Protein AF-A0AA88IP36-F1 (afdb_monomer)

pLDDT: mean 74.99, std 13.8, range [27.81, 93.19]

Sequence (777 aa):
MTYYICEQKLRLQFVNIKTQSTLNLIASSTYLRSSYGESKTVLSCGVSANGKYMSFHIKDQQNGTEELVVFSTEKKTSKILNISQENLPDIYDSRTVGRIFWDSSEERVLGLEVKYHTGEEENSFLLLVIVPVLADIYIQDAIRMDPLRSLCGLCLPSYAVLIDTNQSLDVIAVTLPDFGELEEEQTSVSVFIDFSVNLHECNFDKAFKTLRGIRSHSVWRKLARFSILSRRVEAAYMCASYLGMVHAIWSADLETTTEAKLIVLALHLDMIEEAIEMSKNYNNKFWLLKLYELTNQWDKAIEFCKATNAIEKNIIYNKYAKFLEANGEVKAALQHYEAAGCAELEIARLFKRFPDETRNYCAISTDRSIQRWYAKHAESQGDYALAMEFYKKCEDIVSLCRSLCYRNEVVLACDFARKSKNKAACYFMGRHFEVNEADYEKACQYYCEAGAFSTAVRLCKENQLDKVIYLVALQANPQDQLVAAAYLESRPSSSTVNAAKLYAKAGYILKALELANLAEDTSDVIESILENIPRNLDKEIALEIANEMVQREQWQSAVQLYAIGGEVETAVSLAKIHHLRLCSSTLELFNIKEDISNNGNTVILEKIAELCMDSGLYSEAAQKYNQSGNKTLAIKALEKLGDVEKVIIYASAARDVEVYVSAANYLQSENWKLNKRYEKTIISFYAKAKAYDHLALFHISTAQAYAEDEEDFLKALSYSKDAAKAIRKFSNLSSCKETIDKKIKTIQSFCQKKRSSEEISELLEVLSQIEATISRL

Nearest PDB structures (foldseek):
  8bbg-assembly1_B  TM=5.210E-01  e=5.764E-34  Homo sapiens
  8bbf-assembly1_B  TM=6.858E-01  e=4.548E-24  Homo sapiens
  8hmf-assembly1_D  TM=4.527E-01  e=6.885E-29  Tetrahymena thermophila
  8fgw-assembly1_E  TM=6.791E-01  e=3.076E-21  Homo sapiens
  8ruy-assembly1_B  TM=4.170E-01  e=8.760E-26  Chlamydomonas reinhardtii

Foldseek 3Di:
DVVVVVVVVVVVVVVVVVVQVVVVVVVPDPDCCVPPHDQKDWDDKDAFQVRQKIWTWIAGNPPRWIKIWIAGPVVRDIAIDGPPDDDDPPDADDKDWDDWEHENQDRFWIWIWIWGDDPPAIWIWIWIWGHDPPDHIDTQDIHTDDSQWDWDYHYPQWTWIFGDDVVDTDIDTDGDPQCPLVVVQVDDPVLVSQLSVCLVVVNVVSNVVSCVRDLRLSSLLVQLLSCLVVLPLVSNLVSCVSNVVVVLNVVLVVDDDSLSNSLSSCVVSVVLVVSLVSCVVVVPLVSNLVSCLVVVVLVVSLVVCVVVVDPCNLVSLQSVLVVCVVVVNNLSSLVSCVVSVNNLVVLVVVCVVPVPSSVVVLVVDLDLSSLQSVLVVCVVVVNPVSSLVSCVSSVVLQVNLVSCVVVVVNVVNVVSCVVSLALNSLQSNLVCCVPPVVPLLSSLVSCVSSVVLLVSLVSCLVVVVLVVNLVSLVSHALVSLQVSLVSLVVDPPRALLSSLLSCLQSVNNVVSVVSLVVHPDNVVSVVSNLVSHDLDDDLVVLQVVLVVCVVVVVLQSSLLSCLQSVVLVVSLVSCVVVVDQDDPVSVVSNDDDLPVPDPVQLVSLQSVLVSCVSNLVLQVSLVSCVSSVNNLVSLVSVLSVVDLVVLLVSLVVVLDLNSLVSSLVSLVVDPCVVPVVSVVSSLVSCVSSLVLLVNLLSLLVVLLCCVPPVVCLVVSLVSLVVSLVSVVSVDDDPPLNVLSVVLSVVSVVVVVDDDDPVVSVVNNVSSVVNSVVSVVD

Organism: Artemia franciscana (NCBI:txid6661)

Mean predicted aligned error: 19.59 Å

Structure (mmCIF, N/CA/C/O backbone):
data_AF-A0AA88IP36-F1
#
_entry.id   AF-A0AA88IP36-F1
#
loop_
_atom_site.group_PDB
_atom_site.id
_atom_site.type_symbol
_atom_site.label_atom_id
_atom_site.label_alt_id
_atom_site.label_comp_id
_atom_site.label_asym_id
_atom_site.label_entity_id
_atom_site.label_seq_id
_atom_site.pdbx_PDB_ins_code
_atom_site.Cartn_x
_atom_site.Cartn_y
_atom_site.Cartn_z
_atom_site.occupancy
_atom_site.B_iso_or_equiv
_atom_site.auth_seq_id
_atom_site.auth_comp_id
_atom_site.auth_asym_id
_atom_site.auth_atom_id
_atom_site.pdbx_PDB_model_num
ATOM 1 N N . MET A 1 1 ? -34.767 -19.811 81.267 1.00 29.16 1 MET A N 1
ATOM 2 C CA . MET A 1 1 ? -33.475 -19.981 81.977 1.00 29.16 1 MET A CA 1
ATOM 3 C C . MET A 1 1 ? -32.369 -19.093 81.405 1.00 29.16 1 MET A C 1
ATOM 5 O O . MET A 1 1 ? -31.669 -18.471 82.186 1.00 29.16 1 MET A O 1
ATOM 9 N N . THR A 1 2 ? -32.254 -18.945 80.083 1.00 28.95 2 THR A N 1
ATOM 10 C CA . THR A 1 2 ? -31.346 -18.000 79.393 1.00 28.95 2 THR A CA 1
ATOM 11 C C . THR A 1 2 ? -31.535 -16.532 79.803 1.00 28.95 2 THR A C 1
ATOM 13 O O . THR A 1 2 ? -30.552 -15.858 80.082 1.00 28.95 2 THR A O 1
ATOM 16 N N . TYR A 1 3 ? -32.777 -16.069 79.984 1.00 27.81 3 TYR A N 1
ATOM 17 C CA . TYR A 1 3 ? -33.071 -14.710 80.475 1.00 27.81 3 TYR A CA 1
ATOM 18 C C . TYR A 1 3 ? -32.534 -14.448 81.900 1.00 27.81 3 TYR A C 1
ATOM 20 O O . TYR A 1 3 ? -31.995 -13.386 82.189 1.00 27.81 3 TYR A O 1
ATOM 28 N N . TYR A 1 4 ? -32.584 -15.463 82.771 1.00 29.03 4 TYR A N 1
ATOM 29 C CA . TYR A 1 4 ? -32.087 -15.389 84.153 1.00 29.03 4 TYR A CA 1
ATOM 30 C C . TYR A 1 4 ? -30.549 -15.435 84.224 1.00 29.03 4 TYR A C 1
ATOM 32 O O . TYR A 1 4 ? -29.937 -14.837 85.106 1.00 29.03 4 TYR A O 1
ATOM 40 N N . ILE A 1 5 ? -29.906 -16.110 83.263 1.00 33.78 5 ILE A N 1
ATOM 41 C CA . ILE A 1 5 ? -28.443 -16.137 83.115 1.00 33.78 5 ILE A CA 1
ATOM 42 C C . ILE A 1 5 ? -27.931 -14.787 82.583 1.00 33.78 5 ILE A C 1
ATOM 44 O O . ILE A 1 5 ? -26.909 -14.299 83.063 1.00 33.78 5 ILE A O 1
ATOM 48 N N . CYS A 1 6 ? -28.658 -14.145 81.660 1.00 30.83 6 CYS A N 1
ATOM 49 C CA . CYS A 1 6 ? -28.370 -12.778 81.212 1.00 30.83 6 CYS A CA 1
ATOM 50 C C . CYS A 1 6 ? -28.527 -11.757 82.349 1.00 30.83 6 CYS A C 1
ATOM 52 O O . CYS A 1 6 ? -27.658 -10.908 82.521 1.00 30.83 6 CYS A O 1
ATOM 54 N N . GLU A 1 7 ? -29.564 -11.882 83.182 1.00 28.84 7 GLU A N 1
ATOM 55 C CA . GLU A 1 7 ? -29.775 -11.012 84.349 1.00 28.84 7 GLU A CA 1
ATOM 56 C C . GLU A 1 7 ? -28.675 -11.183 85.421 1.00 28.84 7 GLU A C 1
ATOM 58 O O . GLU A 1 7 ? -28.185 -10.205 85.987 1.00 28.84 7 GLU A O 1
ATOM 63 N N . GLN A 1 8 ? -28.207 -12.415 85.660 1.00 29.50 8 GLN A N 1
ATOM 64 C CA . GLN A 1 8 ? -27.069 -12.694 86.552 1.00 29.50 8 GLN A CA 1
ATOM 65 C C . GLN A 1 8 ? -25.733 -12.175 85.984 1.00 29.50 8 GLN A C 1
ATOM 67 O O . GLN A 1 8 ? -24.914 -11.640 86.734 1.00 29.50 8 GLN A O 1
ATOM 72 N N . LYS A 1 9 ? -25.524 -12.246 84.660 1.00 32.97 9 LYS A N 1
ATOM 73 C CA . LYS A 1 9 ? -24.359 -11.642 83.982 1.00 32.97 9 LYS A CA 1
ATOM 74 C C . LYS A 1 9 ? -24.396 -10.103 84.003 1.00 32.97 9 LYS A C 1
ATOM 76 O O . LYS A 1 9 ? -23.358 -9.479 84.204 1.00 32.97 9 LYS A O 1
ATOM 81 N N . LEU A 1 10 ? -25.578 -9.492 83.899 1.00 31.47 10 LEU A N 1
ATOM 82 C CA . LEU A 1 10 ? -25.785 -8.046 84.078 1.00 31.47 10 LEU A CA 1
ATOM 83 C C . LEU A 1 10 ? -25.546 -7.602 85.533 1.00 31.47 10 LEU A C 1
ATOM 85 O O . LEU A 1 10 ? -24.954 -6.550 85.774 1.00 31.47 10 LEU A O 1
ATOM 89 N N . ARG A 1 11 ? -25.909 -8.423 86.530 1.00 28.34 11 ARG A N 1
ATOM 90 C CA . ARG A 1 11 ? -25.538 -8.170 87.938 1.00 28.34 11 ARG A CA 1
ATOM 91 C C . ARG A 1 11 ? -24.026 -8.236 88.174 1.00 28.34 11 ARG A C 1
ATOM 93 O O . ARG A 1 11 ? -23.514 -7.437 88.954 1.00 28.34 11 ARG A O 1
ATOM 100 N N . LEU A 1 12 ? -23.302 -9.116 87.476 1.00 32.00 12 LEU A N 1
ATOM 101 C CA . LEU A 1 12 ? -21.830 -9.139 87.483 1.00 32.00 12 LEU A CA 1
ATOM 102 C C . LEU A 1 12 ? -21.227 -7.875 86.842 1.00 32.00 12 LEU A C 1
ATOM 104 O O . LEU A 1 12 ? -20.242 -7.349 87.359 1.00 32.00 12 LEU A O 1
ATOM 108 N N . GLN A 1 13 ? -21.852 -7.314 85.799 1.00 37.78 13 GLN A N 1
ATOM 109 C CA . GLN A 1 13 ? -21.451 -6.010 85.251 1.00 37.78 13 GLN A CA 1
ATOM 110 C C . GLN A 1 13 ? -21.635 -4.862 86.259 1.00 37.78 13 GLN A C 1
ATOM 112 O O . GLN A 1 13 ? -20.761 -4.005 86.355 1.00 37.78 13 GLN A O 1
ATOM 117 N N . PHE A 1 14 ? -22.685 -4.876 87.091 1.00 30.19 14 PHE A N 1
ATOM 118 C CA . PHE A 1 14 ? -22.844 -3.888 88.171 1.00 30.19 14 PHE A CA 1
ATOM 119 C C . PHE A 1 14 ? -21.778 -4.003 89.274 1.00 30.19 14 PHE A C 1
ATOM 121 O O . PHE A 1 14 ? -21.406 -2.995 89.878 1.00 30.19 14 PHE A O 1
ATOM 128 N N . VAL A 1 15 ? -21.237 -5.203 89.519 1.00 32.34 15 VAL A N 1
ATOM 129 C CA . VAL A 1 15 ? -20.084 -5.394 90.418 1.00 32.34 15 VAL A CA 1
ATOM 130 C C . VAL A 1 15 ? -18.796 -4.837 89.786 1.00 32.34 15 VAL A C 1
ATOM 132 O O . VAL A 1 15 ? -17.995 -4.226 90.495 1.00 32.34 15 VAL A O 1
ATOM 135 N N . ASN A 1 16 ? -18.647 -4.920 88.457 1.00 37.44 16 ASN A N 1
ATOM 136 C CA . ASN A 1 16 ? -17.513 -4.343 87.719 1.00 37.44 16 ASN A CA 1
ATOM 137 C C . ASN A 1 16 ? -17.473 -2.801 87.713 1.00 37.44 16 ASN A C 1
ATOM 139 O O . ASN A 1 16 ? -16.398 -2.212 87.580 1.00 37.44 16 ASN A O 1
ATOM 143 N N . ILE A 1 17 ? -18.603 -2.121 87.934 1.00 36.09 17 ILE A N 1
ATOM 144 C CA . ILE A 1 17 ? -18.644 -0.650 88.048 1.00 36.09 17 ILE A CA 1
ATOM 145 C C . ILE A 1 17 ? -17.874 -0.174 89.297 1.00 36.09 17 ILE A C 1
ATOM 147 O O . ILE A 1 17 ? -17.214 0.867 89.267 1.00 36.09 17 ILE A O 1
ATOM 151 N N . LYS A 1 18 ? -17.869 -0.962 90.387 1.00 32.72 18 LYS A N 1
ATOM 152 C CA . LYS A 1 18 ? -17.045 -0.673 91.578 1.00 32.72 18 LYS A CA 1
ATOM 153 C C . LYS A 1 18 ? -15.550 -0.908 91.345 1.00 32.72 18 LYS A C 1
ATOM 155 O O . LYS A 1 18 ? -14.747 -0.251 91.998 1.00 32.72 18 LYS A O 1
ATOM 160 N N . THR A 1 19 ? -15.167 -1.791 90.420 1.00 39.81 19 THR A N 1
ATOM 161 C CA . THR A 1 19 ? -13.757 -1.997 90.050 1.00 39.81 19 THR A CA 1
ATOM 162 C C . THR A 1 19 ? -13.259 -0.973 89.025 1.00 39.81 19 THR A C 1
ATOM 164 O O . THR A 1 19 ? -12.088 -0.599 89.068 1.00 39.81 19 THR A O 1
ATOM 167 N N . GLN A 1 20 ? -14.133 -0.450 88.156 1.00 37.12 20 GLN A N 1
ATOM 168 C CA . GLN A 1 20 ? -13.812 0.602 87.178 1.00 37.12 20 GLN A CA 1
ATOM 169 C C . GLN A 1 20 ? -13.395 1.925 87.840 1.00 37.12 20 GLN A C 1
ATOM 171 O O . GLN A 1 20 ? -12.418 2.543 87.421 1.00 37.12 20 GLN A O 1
ATOM 176 N N . SER A 1 21 ? -14.066 2.335 88.922 1.00 37.84 21 SER A N 1
ATOM 177 C CA . SER A 1 21 ? -13.683 3.537 89.678 1.00 37.84 21 SER A CA 1
ATOM 178 C C . SER A 1 21 ? -12.334 3.377 90.392 1.00 37.84 21 SER A C 1
ATOM 180 O O . SER A 1 21 ? -11.538 4.315 90.419 1.00 37.84 21 SER A O 1
ATOM 182 N N . THR A 1 22 ? -12.021 2.176 90.892 1.00 35.34 22 THR A N 1
ATOM 183 C CA . THR A 1 22 ? -10.706 1.868 91.477 1.00 35.34 22 THR A CA 1
ATOM 184 C C . THR A 1 22 ? -9.598 1.729 90.426 1.00 35.34 22 THR A C 1
ATOM 186 O O . THR A 1 22 ? -8.471 2.146 90.676 1.00 35.34 22 THR A O 1
ATOM 189 N N . LEU A 1 23 ? -9.903 1.225 89.225 1.00 40.69 23 LEU A N 1
ATOM 190 C CA . LEU A 1 23 ? -8.955 1.120 88.107 1.00 40.69 23 LEU A CA 1
ATOM 191 C C . LEU A 1 23 ? -8.620 2.486 87.496 1.00 40.69 23 LEU A C 1
ATOM 193 O O . LEU A 1 23 ? -7.458 2.723 87.177 1.00 40.69 23 LEU A O 1
ATOM 197 N N . ASN A 1 24 ? -9.576 3.419 87.433 1.00 39.09 24 ASN A N 1
ATOM 198 C CA . ASN A 1 24 ? -9.317 4.810 87.034 1.00 39.09 24 ASN A CA 1
ATOM 199 C C . ASN A 1 24 ? -8.331 5.524 87.984 1.00 39.09 24 ASN A C 1
ATOM 201 O O . ASN A 1 24 ? -7.524 6.350 87.551 1.00 39.09 24 ASN A O 1
ATOM 205 N N . LEU A 1 25 ? -8.336 5.169 89.272 1.00 38.44 25 LEU A N 1
ATOM 206 C CA . LEU A 1 25 ? -7.392 5.676 90.280 1.00 38.44 25 LEU A CA 1
ATOM 207 C C . LEU A 1 25 ? -5.998 5.021 90.198 1.00 38.44 25 LEU A C 1
ATOM 209 O O . LEU A 1 25 ? -4.987 5.653 90.508 1.00 38.44 25 LEU A O 1
ATOM 213 N N . ILE A 1 26 ? -5.917 3.765 89.754 1.00 40.19 26 ILE A N 1
ATOM 214 C CA . ILE A 1 26 ? -4.646 3.033 89.617 1.00 40.19 26 ILE A CA 1
ATOM 215 C C . ILE A 1 26 ? -3.964 3.348 88.273 1.00 40.19 26 ILE A C 1
ATOM 217 O O . ILE A 1 26 ? -2.752 3.555 88.232 1.00 40.19 26 ILE A O 1
ATOM 221 N N . ALA A 1 27 ? -4.724 3.474 87.181 1.00 42.00 27 ALA A N 1
ATOM 222 C CA . ALA A 1 27 ? -4.196 3.826 85.860 1.00 42.00 27 ALA A CA 1
ATOM 223 C C . ALA A 1 27 ? -3.645 5.264 85.807 1.00 42.00 27 ALA A C 1
ATOM 225 O O . ALA A 1 27 ? -2.672 5.533 85.102 1.00 42.00 27 ALA A O 1
ATOM 226 N N . SER A 1 28 ? -4.212 6.179 86.599 1.00 40.97 28 SER A N 1
ATOM 227 C CA . SER A 1 28 ? -3.769 7.575 86.676 1.00 40.97 28 SER A CA 1
ATOM 228 C C . SER A 1 28 ? -2.489 7.793 87.494 1.00 40.97 28 SER A C 1
ATOM 230 O O . SER A 1 28 ? -1.873 8.853 87.357 1.00 40.97 28 SER A O 1
ATOM 232 N N . SER A 1 29 ? -2.054 6.841 88.333 1.00 42.84 29 SER A N 1
ATOM 233 C CA . SER A 1 29 ? -1.142 7.193 89.431 1.00 42.84 29 SER A CA 1
ATOM 234 C C . SER A 1 29 ? 0.348 6.895 89.258 1.00 42.84 29 SER A C 1
ATOM 236 O O . SER A 1 29 ? 1.110 7.578 89.929 1.00 42.84 29 SER A O 1
ATOM 238 N N . THR A 1 30 ? 0.844 6.016 88.372 1.00 42.41 30 THR A N 1
ATOM 239 C CA . THR A 1 30 ? 2.326 5.851 88.269 1.00 42.41 30 THR A CA 1
ATOM 240 C C . THR A 1 30 ? 2.913 5.340 86.945 1.00 42.41 30 THR A C 1
ATOM 242 O O . THR A 1 30 ? 4.000 5.788 86.589 1.00 42.41 30 THR A O 1
ATOM 245 N N . TYR A 1 31 ? 2.256 4.450 86.188 1.00 42.84 31 TYR A N 1
ATOM 246 C CA . TYR A 1 31 ? 2.912 3.774 85.045 1.00 42.84 31 TYR A CA 1
ATOM 247 C C . TYR A 1 31 ? 2.652 4.417 83.665 1.00 42.84 31 TYR A C 1
ATOM 249 O O . TYR A 1 31 ? 3.551 4.466 82.830 1.00 42.84 31 TYR A O 1
ATOM 257 N N . LEU A 1 32 ? 1.454 4.964 83.417 1.00 46.94 32 LEU A N 1
ATOM 258 C CA . LEU A 1 32 ? 1.142 5.671 82.158 1.00 46.94 32 LEU A CA 1
ATOM 259 C C . LEU A 1 32 ? 1.838 7.042 82.075 1.00 46.94 32 LEU A C 1
ATOM 261 O O . LEU A 1 32 ? 2.296 7.444 81.008 1.00 46.94 32 LEU A O 1
ATOM 265 N N . ARG A 1 33 ? 2.004 7.725 83.218 1.00 47.03 33 ARG A N 1
ATOM 266 C CA . ARG A 1 33 ? 2.729 9.006 83.303 1.00 47.03 33 ARG A CA 1
ATOM 267 C C . ARG A 1 33 ? 4.226 8.877 83.016 1.00 47.03 33 ARG A C 1
ATOM 269 O O . ARG A 1 33 ? 4.808 9.809 82.476 1.00 47.03 33 ARG A O 1
ATOM 276 N N . SER A 1 34 ? 4.849 7.744 83.350 1.00 43.19 34 SER A N 1
ATOM 277 C CA . SER A 1 34 ? 6.283 7.530 83.109 1.00 43.19 34 SER A CA 1
ATOM 278 C C . SER A 1 34 ? 6.610 7.103 81.675 1.00 43.19 34 SER A C 1
ATOM 280 O O . SER A 1 34 ? 7.759 7.229 81.264 1.00 43.19 34 SER A O 1
ATOM 282 N N . SER A 1 35 ? 5.622 6.614 80.915 1.00 46.47 35 SER A N 1
ATOM 283 C CA . SER A 1 35 ? 5.817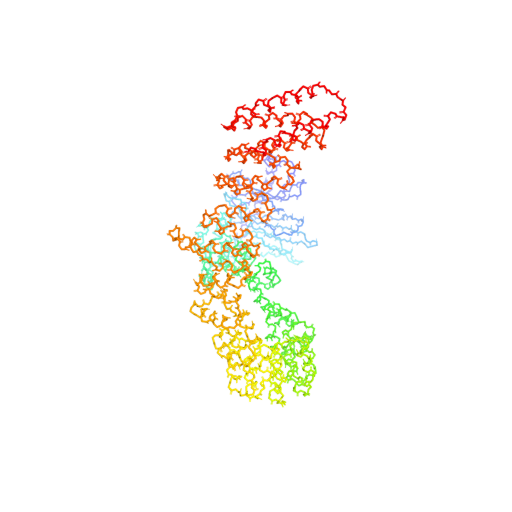 6.060 79.568 1.00 46.47 35 SER A CA 1
ATOM 284 C C . SER A 1 35 ? 5.341 6.968 78.426 1.00 46.47 35 SER A C 1
ATOM 286 O O . SER A 1 35 ? 5.881 6.848 77.330 1.00 46.47 35 SER A O 1
ATOM 288 N N . TYR A 1 36 ? 4.394 7.893 78.654 1.00 50.25 36 TYR A N 1
ATOM 289 C CA . TYR A 1 36 ? 3.739 8.641 77.562 1.00 50.25 36 TYR A CA 1
ATOM 290 C C . TYR A 1 36 ? 3.650 10.176 77.722 1.00 50.25 36 TYR A C 1
ATOM 292 O O . TYR A 1 36 ? 3.063 10.831 76.863 1.00 50.25 36 TYR A O 1
ATOM 300 N N . GLY A 1 37 ? 4.275 10.772 78.746 1.00 51.06 37 GLY A N 1
ATOM 301 C CA . GLY A 1 37 ? 4.372 12.236 78.902 1.00 51.06 37 GLY A CA 1
ATOM 302 C C . GLY A 1 37 ? 3.089 12.936 79.393 1.00 51.06 37 GLY A C 1
ATOM 303 O O . GLY A 1 37 ? 2.014 12.346 79.451 1.00 51.06 37 GLY A O 1
ATOM 304 N N . GLU A 1 38 ? 3.208 14.209 79.793 1.00 48.59 38 GLU A N 1
ATOM 305 C CA . GLU A 1 38 ? 2.148 14.989 80.470 1.00 48.59 38 GLU A CA 1
ATOM 306 C C . GLU A 1 38 ? 0.987 15.454 79.558 1.00 48.59 38 GLU A C 1
ATOM 308 O O . GLU A 1 38 ? -0.004 15.977 80.064 1.00 48.59 38 GLU A O 1
ATOM 313 N N . SER A 1 39 ? 1.062 15.258 78.234 1.00 56.09 39 SER A N 1
ATOM 314 C CA . SER A 1 39 ? 0.109 15.816 77.251 1.00 56.09 39 SER A CA 1
ATOM 315 C C . SER A 1 39 ? -1.092 14.922 76.903 1.00 56.09 39 SER A C 1
ATOM 317 O O . SER A 1 39 ? -1.962 15.340 76.136 1.00 56.09 39 SER A O 1
ATOM 319 N N . LYS A 1 40 ? -1.167 13.700 77.447 1.00 63.94 40 LYS A N 1
ATOM 320 C CA . LYS A 1 40 ? -2.174 12.690 77.079 1.00 63.94 40 LYS A CA 1
ATOM 321 C C . LYS A 1 40 ? -3.196 12.444 78.196 1.00 63.94 40 LYS A C 1
ATOM 323 O O . LYS A 1 40 ? -2.834 12.115 79.325 1.00 63.94 40 LYS A O 1
ATOM 328 N N . THR A 1 41 ? -4.489 12.555 77.874 1.00 66.56 41 THR A N 1
ATOM 329 C CA . THR A 1 41 ? -5.609 12.314 78.809 1.00 66.56 41 THR A CA 1
ATOM 330 C C . THR A 1 41 ? -6.382 11.046 78.468 1.00 66.56 41 THR A C 1
ATOM 332 O O . THR A 1 41 ? -6.797 10.877 77.325 1.00 66.56 41 THR A O 1
ATOM 335 N N . VAL A 1 42 ? -6.623 10.180 79.458 1.00 65.81 42 VAL A N 1
ATOM 336 C CA . VAL A 1 42 ? -7.468 8.980 79.308 1.00 65.81 42 VAL A CA 1
ATOM 337 C C . VAL A 1 42 ? -8.943 9.370 79.447 1.00 65.81 42 VAL A C 1
ATOM 339 O O . VAL A 1 42 ? -9.337 9.897 80.485 1.00 65.81 42 VAL A O 1
ATOM 342 N N . LEU A 1 43 ? -9.748 9.112 78.415 1.00 67.25 43 LEU A N 1
ATOM 343 C CA . LEU A 1 43 ? -11.174 9.456 78.349 1.00 67.25 43 LEU A CA 1
ATOM 344 C C . LEU A 1 43 ? -12.081 8.295 78.775 1.00 67.25 43 LEU A C 1
ATOM 346 O O . LEU A 1 43 ? -13.058 8.500 79.493 1.00 67.25 43 LEU A O 1
ATOM 350 N N . SER A 1 44 ? -11.755 7.068 78.367 1.00 69.12 44 SER A N 1
ATOM 351 C CA . SER A 1 44 ? -12.502 5.865 78.747 1.00 69.12 44 SER A CA 1
ATOM 352 C C . SER A 1 44 ? -11.587 4.645 78.871 1.00 69.12 44 SER A C 1
ATOM 354 O O . SER A 1 44 ? -10.496 4.601 78.295 1.00 69.12 44 SER A O 1
ATOM 356 N N . CYS A 1 45 ? -12.008 3.656 79.665 1.00 71.25 45 CYS A N 1
ATOM 357 C CA . CYS A 1 45 ? -11.277 2.406 79.850 1.00 71.25 45 CYS A CA 1
ATOM 358 C C . CYS A 1 45 ? -12.217 1.193 79.840 1.00 71.25 45 CYS A C 1
ATOM 360 O O . CYS A 1 45 ? -13.365 1.261 80.288 1.00 71.25 45 CYS A O 1
ATOM 362 N N . GLY A 1 46 ? -11.716 0.070 79.329 1.00 70.69 46 GLY A N 1
ATOM 363 C CA . GLY A 1 46 ? -12.439 -1.197 79.247 1.00 70.69 46 GLY A CA 1
ATOM 364 C C . GLY A 1 46 ? -11.527 -2.369 79.587 1.00 70.69 46 GLY A C 1
ATOM 365 O O . GLY A 1 46 ? -10.314 -2.291 79.398 1.00 70.69 46 GLY A O 1
ATOM 366 N N . VAL A 1 47 ? -12.101 -3.456 80.099 1.00 72.62 47 VAL A N 1
ATOM 367 C CA . VAL A 1 47 ? -11.359 -4.670 80.466 1.00 72.62 47 VAL A CA 1
ATOM 368 C C . VAL A 1 47 ? -12.069 -5.890 79.885 1.00 72.62 47 VAL A C 1
ATOM 370 O O . VAL A 1 47 ? -13.291 -5.996 79.978 1.00 72.62 47 VAL A O 1
ATOM 373 N N . SER A 1 48 ? -11.294 -6.803 79.299 1.00 75.75 48 SER A N 1
ATOM 374 C CA . SER A 1 48 ? -11.773 -8.113 78.828 1.00 75.75 48 SER A CA 1
ATOM 375 C C . SER A 1 48 ? -12.334 -8.976 79.969 1.00 75.75 48 SER A C 1
ATOM 377 O O . SER A 1 48 ? -11.912 -8.846 81.118 1.00 75.75 48 SER A O 1
ATOM 379 N N . ALA A 1 49 ? -13.234 -9.913 79.656 1.00 68.56 49 ALA A N 1
ATOM 380 C CA . ALA A 1 49 ? -13.925 -10.750 80.647 1.00 68.56 49 ALA A CA 1
ATOM 381 C C . ALA A 1 49 ? -12.992 -11.506 81.624 1.00 68.56 49 ALA A C 1
ATOM 383 O O . ALA A 1 49 ? -13.337 -11.672 82.792 1.00 68.56 49 ALA A O 1
ATOM 384 N N . ASN A 1 50 ? -11.798 -11.907 81.172 1.00 67.69 50 ASN A N 1
ATOM 385 C CA . ASN A 1 50 ? -10.803 -12.632 81.974 1.00 67.69 50 ASN A CA 1
ATOM 386 C C . ASN A 1 50 ? -9.671 -11.738 82.522 1.00 67.69 50 ASN A C 1
ATOM 388 O O . ASN A 1 50 ? -8.747 -12.237 83.161 1.00 67.69 50 ASN A O 1
ATOM 392 N N . GLY A 1 51 ? -9.695 -10.427 82.251 1.00 65.06 51 GLY A N 1
ATOM 393 C CA . GLY A 1 51 ? -8.659 -9.484 82.696 1.00 65.06 51 GLY A CA 1
ATOM 394 C C . GLY A 1 51 ? -7.323 -9.562 81.941 1.00 65.06 51 GLY A C 1
ATOM 395 O O . GLY A 1 51 ? -6.348 -8.934 82.358 1.00 65.06 51 GLY A O 1
ATOM 396 N N . LYS A 1 52 ? -7.250 -10.307 80.829 1.00 69.38 52 LYS A N 1
ATOM 397 C CA . LYS A 1 52 ? -6.027 -10.453 80.013 1.00 69.38 52 LYS A CA 1
ATOM 398 C C . LYS A 1 52 ? -5.682 -9.208 79.200 1.00 69.38 52 LYS A C 1
ATOM 400 O O . LYS A 1 52 ? -4.508 -8.906 78.984 1.00 69.38 52 LYS A O 1
ATOM 405 N N . TYR A 1 53 ? -6.705 -8.485 78.762 1.00 72.75 53 TYR A N 1
ATOM 406 C CA . TYR A 1 53 ? -6.585 -7.258 77.984 1.00 72.75 53 TYR A CA 1
ATOM 407 C C . TYR A 1 53 ? -7.302 -6.096 78.665 1.00 72.75 53 TYR A C 1
ATOM 409 O O . TYR A 1 53 ? -8.406 -6.261 79.196 1.00 72.75 53 TYR A O 1
ATOM 417 N N . MET A 1 54 ? -6.670 -4.924 78.617 1.00 70.94 54 MET A N 1
ATOM 418 C CA . MET A 1 54 ? -7.237 -3.636 79.011 1.00 70.94 54 MET A CA 1
ATOM 419 C C . MET A 1 54 ? -7.150 -2.673 77.832 1.00 70.94 54 MET A C 1
ATOM 421 O O . MET A 1 54 ? -6.113 -2.600 77.186 1.00 70.94 54 MET A O 1
ATOM 425 N N . SER A 1 55 ? -8.207 -1.923 77.553 1.00 74.25 55 SER A N 1
ATOM 426 C CA . SER A 1 55 ? -8.227 -0.880 76.526 1.00 74.25 55 SER A CA 1
ATOM 427 C C . SER A 1 55 ? -8.323 0.496 77.173 1.00 74.25 55 SER A C 1
ATOM 429 O O . SER A 1 55 ? -9.150 0.700 78.063 1.00 74.25 55 SER A O 1
ATOM 431 N N . PHE A 1 56 ? -7.530 1.445 76.688 1.00 74.19 56 PHE A N 1
ATOM 432 C CA . PHE A 1 56 ? -7.535 2.844 77.096 1.00 74.19 56 PHE A CA 1
ATOM 433 C C . PHE A 1 56 ? -7.780 3.722 75.877 1.00 74.19 56 PHE A C 1
ATOM 435 O O . PHE A 1 56 ? -7.041 3.654 74.899 1.00 74.19 56 PHE A O 1
ATOM 442 N N . HIS A 1 57 ? -8.800 4.565 75.945 1.00 74.69 57 HIS A N 1
ATOM 443 C CA . HIS A 1 57 ? -9.012 5.631 74.975 1.00 74.69 57 HIS A CA 1
ATOM 444 C C . HIS A 1 57 ? -8.295 6.877 75.462 1.00 74.69 57 HIS A C 1
ATOM 446 O O . HIS A 1 57 ? -8.561 7.357 76.567 1.00 74.69 57 HIS A O 1
ATOM 452 N N . ILE A 1 58 ? -7.355 7.361 74.663 1.00 73.00 58 ILE A N 1
ATOM 453 C CA . ILE A 1 58 ? -6.458 8.450 75.016 1.00 73.00 58 ILE A CA 1
ATOM 454 C C . ILE A 1 58 ? -6.619 9.563 73.990 1.00 73.00 58 ILE A C 1
ATOM 456 O O . ILE A 1 58 ? -6.544 9.328 72.790 1.00 73.00 58 ILE A O 1
ATOM 460 N N . LYS A 1 59 ? -6.807 10.788 74.472 1.00 69.50 59 LYS A N 1
ATOM 461 C CA . LYS A 1 59 ? -6.789 11.993 73.647 1.00 69.50 59 LYS A CA 1
ATOM 462 C C . LYS A 1 59 ? -5.497 12.755 73.888 1.00 69.50 59 LYS A C 1
ATOM 464 O O . LYS A 1 59 ? -5.188 13.088 75.037 1.00 69.50 59 LYS A O 1
ATOM 469 N N . ASP A 1 60 ? -4.756 13.010 72.815 1.00 68.94 60 ASP A N 1
ATOM 470 C CA . ASP A 1 60 ? -3.582 13.880 72.851 1.00 68.94 60 ASP A CA 1
ATOM 471 C C . ASP A 1 60 ? -4.028 15.345 72.757 1.00 68.94 60 ASP A C 1
ATOM 473 O O . ASP A 1 60 ? -4.710 15.746 71.809 1.00 68.94 60 ASP A O 1
ATOM 477 N N . GLN A 1 61 ? -3.666 16.151 73.756 1.00 60.47 61 GLN A N 1
ATOM 478 C CA . GLN A 1 61 ? -4.065 17.557 73.820 1.00 60.47 61 GLN A CA 1
ATOM 479 C C . GLN A 1 61 ? -3.349 18.436 72.784 1.00 60.47 61 GLN A C 1
ATOM 481 O O . GLN A 1 61 ? -3.846 19.521 72.491 1.00 60.47 61 GLN A O 1
ATOM 486 N N . GLN A 1 62 ? -2.213 17.998 72.224 1.00 57.28 62 GLN A N 1
ATOM 487 C CA . GLN A 1 62 ? -1.434 18.808 71.275 1.00 57.28 62 GLN A CA 1
ATOM 488 C C . GLN A 1 62 ? -1.870 18.617 69.817 1.00 57.28 62 GLN A C 1
ATOM 490 O O . GLN A 1 62 ? -1.964 19.593 69.079 1.00 57.28 62 GLN A O 1
ATOM 495 N N . ASN A 1 63 ? -2.174 17.378 69.418 1.00 58.41 63 ASN A N 1
ATOM 496 C CA . ASN A 1 63 ? -2.511 17.033 68.030 1.00 58.41 63 ASN A CA 1
ATOM 497 C C . ASN A 1 63 ? -4.015 16.807 67.801 1.00 58.41 63 ASN A C 1
ATOM 499 O O . ASN A 1 63 ? -4.440 16.644 66.661 1.00 58.41 63 ASN A O 1
ATOM 503 N N . GLY A 1 64 ? -4.826 16.761 68.867 1.00 61.81 64 GLY A N 1
ATOM 504 C CA . GLY A 1 64 ? -6.264 16.486 68.778 1.00 61.81 64 GLY A CA 1
ATOM 505 C C . GLY A 1 64 ? -6.607 15.051 68.356 1.00 61.81 64 GLY A C 1
ATOM 506 O O . GLY A 1 64 ? -7.781 14.745 68.159 1.00 61.81 64 GLY A O 1
ATOM 507 N N . THR A 1 65 ? -5.609 14.173 68.230 1.00 64.12 65 THR A N 1
ATOM 508 C CA . THR A 1 65 ? -5.760 12.775 67.821 1.00 64.12 65 THR A CA 1
ATOM 509 C C . THR A 1 65 ? -6.297 11.919 68.966 1.00 64.12 65 THR A C 1
ATOM 511 O O . THR A 1 65 ? -5.824 12.001 70.104 1.00 64.12 65 THR A O 1
ATOM 514 N N . GLU A 1 66 ? -7.283 11.078 68.653 1.00 69.88 66 GLU A N 1
ATOM 515 C CA . GLU A 1 66 ? -7.803 10.056 69.560 1.00 69.88 66 GLU A CA 1
ATOM 516 C C . GLU A 1 66 ? -7.158 8.700 69.245 1.00 69.88 66 GLU A C 1
ATOM 518 O O . GLU A 1 66 ? -7.261 8.178 68.133 1.00 69.88 66 GLU A O 1
ATOM 523 N N . GLU A 1 67 ? -6.483 8.135 70.241 1.00 72.06 67 GLU A N 1
ATOM 524 C CA . GLU A 1 67 ? -5.761 6.868 70.171 1.00 72.06 67 GLU A CA 1
ATOM 525 C C . GLU A 1 67 ? -6.459 5.824 71.048 1.00 72.06 67 GLU A C 1
ATOM 527 O O . GLU A 1 67 ? -6.902 6.109 72.166 1.00 72.06 67 GLU A O 1
ATOM 532 N N . LEU A 1 68 ? -6.518 4.583 70.569 1.00 74.12 68 LEU A N 1
ATOM 533 C CA . LEU A 1 68 ? -6.915 3.438 71.377 1.00 74.12 68 LEU A CA 1
ATOM 534 C C . LEU A 1 68 ? -5.682 2.604 71.708 1.00 74.12 68 LEU A C 1
ATOM 536 O O . LEU A 1 68 ? -5.060 2.013 70.830 1.00 74.12 68 LEU A O 1
ATOM 540 N N . VAL A 1 69 ? -5.349 2.515 72.990 1.00 72.00 69 VAL A N 1
ATOM 541 C CA . VAL A 1 69 ? -4.231 1.709 73.480 1.00 72.00 69 VAL A CA 1
ATOM 542 C C . VAL A 1 69 ? -4.765 0.437 74.117 1.00 72.00 69 VAL A C 1
ATOM 544 O O . VAL A 1 69 ? -5.479 0.493 75.114 1.00 72.00 69 VAL A O 1
ATOM 547 N N . VAL A 1 70 ? -4.396 -0.721 73.580 1.00 73.00 70 VAL A N 1
ATOM 548 C CA . VAL A 1 70 ? -4.713 -2.023 74.174 1.00 73.00 70 VAL A CA 1
ATOM 549 C C . VAL A 1 70 ? -3.473 -2.577 74.867 1.00 73.00 70 VAL A C 1
ATOM 551 O O . VAL A 1 70 ? -2.404 -2.693 74.274 1.00 73.00 70 VAL A O 1
ATOM 554 N N . PHE A 1 71 ? -3.611 -2.922 76.142 1.00 69.94 71 PHE A N 1
ATOM 555 C CA . PHE A 1 71 ? -2.563 -3.448 77.002 1.00 69.94 71 PHE A CA 1
ATOM 556 C C . PHE A 1 71 ? -2.831 -4.911 77.350 1.00 69.94 71 PHE A C 1
ATOM 558 O O . PHE A 1 71 ? -3.903 -5.249 77.855 1.00 69.94 71 PHE A O 1
ATOM 565 N N . SER A 1 72 ? -1.839 -5.773 77.129 1.00 68.38 72 SER A N 1
ATOM 566 C CA . SER A 1 72 ? -1.862 -7.171 77.569 1.00 68.38 72 SER A CA 1
ATOM 567 C C . SER A 1 72 ? -1.254 -7.299 78.966 1.00 68.38 72 SER A C 1
ATOM 569 O O . SER A 1 72 ? -0.080 -6.981 79.170 1.00 68.38 72 SER A O 1
ATOM 571 N N . THR A 1 73 ? -2.029 -7.802 79.928 1.00 65.12 73 THR A N 1
ATOM 572 C CA . THR A 1 73 ? -1.592 -7.971 81.324 1.00 65.12 73 THR A CA 1
ATOM 573 C C . THR A 1 73 ? -0.580 -9.103 81.492 1.00 65.12 73 THR A C 1
ATOM 575 O O . THR A 1 73 ? 0.347 -8.973 82.289 1.00 65.12 73 THR A O 1
ATOM 578 N N . GLU A 1 74 ? -0.691 -10.168 80.695 1.00 63.75 74 GLU A N 1
ATOM 579 C CA . GLU A 1 74 ? 0.224 -11.317 80.728 1.00 63.75 74 GLU A CA 1
ATOM 580 C C . GLU A 1 74 ? 1.619 -10.967 80.193 1.00 63.75 74 GLU A C 1
ATOM 582 O O . GLU A 1 74 ? 2.632 -11.334 80.787 1.00 63.75 74 GLU A O 1
ATOM 587 N N . LYS A 1 75 ? 1.682 -10.231 79.075 1.00 61.41 75 LYS A N 1
ATOM 588 C CA . LYS A 1 75 ? 2.945 -9.902 78.393 1.00 61.41 75 LYS A CA 1
ATOM 589 C C . LYS A 1 75 ? 3.511 -8.532 78.756 1.00 61.41 75 LYS A C 1
ATOM 591 O O . LYS A 1 75 ? 4.638 -8.238 78.371 1.00 61.41 75 LYS A O 1
ATOM 596 N N . LYS A 1 76 ? 2.746 -7.693 79.464 1.00 63.88 76 LYS A N 1
ATOM 597 C CA . LYS A 1 76 ? 3.084 -6.294 79.789 1.00 63.88 76 LYS A CA 1
ATOM 598 C C . LYS A 1 76 ? 3.446 -5.452 78.557 1.00 63.88 76 LYS A C 1
ATOM 600 O O . LYS A 1 76 ? 4.351 -4.625 78.609 1.00 63.88 76 LYS A O 1
ATOM 605 N N . THR A 1 77 ? 2.755 -5.682 77.445 1.00 65.25 77 THR A N 1
ATOM 606 C CA . THR A 1 77 ? 2.961 -4.951 76.185 1.00 65.25 77 THR A CA 1
ATOM 607 C C . THR A 1 77 ? 1.728 -4.113 75.863 1.00 65.25 77 THR A C 1
ATOM 609 O O . THR A 1 77 ? 0.601 -4.562 76.081 1.00 65.25 77 THR A O 1
ATOM 612 N N . SER A 1 78 ? 1.943 -2.893 75.368 1.00 68.12 78 SER A N 1
ATOM 613 C CA . SER A 1 78 ? 0.902 -2.020 74.822 1.00 68.12 78 SER A CA 1
ATOM 614 C C . SER A 1 78 ? 0.975 -2.005 73.297 1.00 68.12 78 SER A C 1
ATOM 616 O O . SER A 1 78 ? 2.060 -1.995 72.717 1.00 68.12 78 SER A O 1
ATOM 618 N N . LYS A 1 79 ? -0.189 -1.984 72.649 1.00 71.38 79 LYS A N 1
ATOM 619 C CA . LYS A 1 79 ? -0.347 -1.715 71.218 1.00 71.38 79 LYS A CA 1
ATOM 620 C C . LYS A 1 79 ? -1.283 -0.534 71.035 1.00 71.38 79 LYS A C 1
ATOM 622 O O . LYS A 1 79 ? -2.233 -0.387 71.800 1.00 71.38 79 LYS A O 1
ATOM 627 N N . ILE A 1 80 ? -0.988 0.304 70.051 1.00 69.81 80 ILE A N 1
ATOM 628 C CA . ILE A 1 80 ? -1.717 1.544 69.783 1.00 69.81 80 ILE A CA 1
ATOM 629 C C . ILE A 1 80 ? -2.415 1.384 68.437 1.00 69.81 80 ILE A C 1
ATOM 631 O O . ILE A 1 80 ? -1.783 0.971 67.469 1.00 69.81 80 ILE A O 1
ATOM 635 N N . LEU A 1 81 ? -3.704 1.698 68.396 1.00 68.06 81 LEU A N 1
ATOM 636 C CA . LEU A 1 81 ? -4.500 1.802 67.183 1.00 68.06 81 LEU A CA 1
ATOM 637 C C . LEU A 1 81 ? -4.934 3.264 67.018 1.00 68.06 81 LEU A C 1
ATOM 639 O O . LEU A 1 81 ? -5.644 3.813 67.867 1.00 68.06 81 LEU A O 1
ATOM 643 N N . ASN A 1 82 ? -4.495 3.888 65.924 1.00 66.81 82 ASN A N 1
ATOM 644 C CA . ASN A 1 82 ? -4.844 5.264 65.584 1.00 66.81 82 ASN A CA 1
ATOM 645 C C . ASN A 1 82 ? -6.161 5.285 64.808 1.00 66.81 82 ASN A C 1
ATOM 647 O O . ASN A 1 82 ? -6.210 4.962 63.625 1.00 66.81 82 ASN A O 1
ATOM 651 N N . ILE A 1 83 ? -7.236 5.710 65.468 1.00 61.69 83 ILE A N 1
ATOM 652 C CA . ILE A 1 83 ? -8.590 5.723 64.885 1.00 61.69 83 ILE A CA 1
ATOM 653 C C . ILE A 1 83 ? -8.734 6.836 63.826 1.00 61.69 83 ILE A C 1
ATOM 655 O O . ILE A 1 83 ? -9.618 6.798 62.967 1.00 61.69 83 ILE A O 1
ATOM 659 N N . SER A 1 84 ? -7.832 7.819 63.849 1.00 53.59 84 SER A N 1
ATOM 660 C CA . SER A 1 84 ? -7.808 8.957 62.930 1.00 53.59 84 SER A CA 1
ATOM 661 C C . SER A 1 84 ? -7.129 8.695 61.580 1.00 53.59 84 SER A C 1
ATOM 663 O O . SER A 1 84 ? -7.325 9.511 60.685 1.00 53.59 84 SER A O 1
ATOM 665 N N . GLN A 1 85 ? -6.337 7.626 61.404 1.00 51.69 85 GLN A N 1
ATOM 666 C CA . GLN A 1 85 ? -5.453 7.498 60.228 1.00 51.69 85 GLN A CA 1
ATOM 667 C C . GLN A 1 85 ? -5.498 6.162 59.470 1.00 51.69 85 GLN A C 1
ATOM 669 O O . GLN A 1 85 ? -5.010 6.134 58.345 1.00 51.69 85 GLN A O 1
ATOM 674 N N . GLU A 1 86 ? -6.085 5.080 59.997 1.00 43.88 86 GLU A N 1
ATOM 675 C CA . GLU A 1 86 ? -6.006 3.770 59.324 1.00 43.88 86 GLU A CA 1
ATOM 676 C C . GLU A 1 86 ? -7.371 3.097 59.071 1.00 43.88 86 GLU A C 1
ATOM 678 O O . GLU A 1 86 ? -8.188 2.917 59.972 1.00 43.88 86 GLU A O 1
ATOM 683 N N . ASN A 1 87 ? -7.567 2.687 57.809 1.00 44.28 87 ASN A N 1
ATOM 684 C CA . ASN A 1 87 ? -8.486 1.654 57.300 1.00 44.28 87 ASN A CA 1
ATOM 685 C C . ASN A 1 87 ? -10.003 1.798 57.547 1.00 44.28 87 ASN A C 1
ATOM 687 O O . ASN A 1 87 ? -10.729 0.805 57.508 1.00 44.28 87 ASN A O 1
ATOM 691 N N . LEU A 1 88 ? -10.515 3.018 57.724 1.00 49.56 88 LEU A N 1
ATOM 692 C CA . LEU A 1 88 ? -11.957 3.309 57.723 1.00 49.56 88 LEU A CA 1
ATOM 693 C C . LEU A 1 88 ? -12.291 4.256 56.567 1.00 49.56 88 LEU A C 1
ATOM 695 O O . LEU A 1 88 ? -11.533 5.209 56.383 1.00 49.56 88 LEU A O 1
ATOM 699 N N . PRO A 1 89 ? -13.391 4.028 55.818 1.00 43.56 89 PRO A N 1
ATOM 700 C CA . PRO A 1 89 ? -13.680 4.719 54.561 1.00 43.56 89 PRO A CA 1
ATOM 701 C C . PRO A 1 89 ? -13.490 6.241 54.662 1.00 43.56 89 PRO A C 1
ATOM 703 O O . PRO A 1 89 ? -13.917 6.865 55.637 1.00 43.56 89 PRO A O 1
ATOM 706 N N . ASP 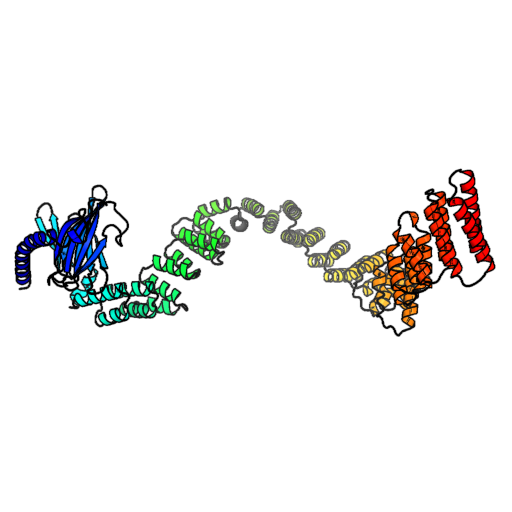A 1 90 ? -12.805 6.796 53.656 1.00 41.06 90 ASP A N 1
ATOM 707 C CA . ASP A 1 90 ? -12.244 8.155 53.562 1.00 41.06 90 ASP A CA 1
ATOM 708 C C . ASP A 1 90 ? -13.291 9.266 53.516 1.00 41.06 90 ASP A C 1
ATOM 710 O O . ASP A 1 90 ? -13.454 9.974 52.522 1.00 41.06 90 ASP A O 1
ATOM 714 N N . ILE A 1 91 ? -14.039 9.438 54.594 1.00 45.31 91 ILE A N 1
ATOM 715 C CA . ILE A 1 91 ? -14.920 10.581 54.727 1.00 45.31 91 ILE A CA 1
ATOM 716 C C . ILE A 1 91 ? -14.886 11.017 56.210 1.00 45.31 91 ILE A C 1
ATOM 718 O O . ILE A 1 91 ? -14.815 10.175 57.110 1.00 45.31 91 ILE A O 1
ATOM 722 N N . TYR A 1 92 ? -14.906 12.333 56.455 1.00 47.03 92 TYR A N 1
ATOM 723 C CA . TYR A 1 92 ? -15.247 13.035 57.715 1.00 47.03 92 TYR A CA 1
ATOM 724 C C . TYR A 1 92 ? -14.107 13.551 58.625 1.00 47.03 92 TYR A C 1
ATOM 726 O O . TYR A 1 92 ? -13.271 12.794 59.117 1.00 47.03 92 TYR A O 1
ATOM 734 N N . ASP A 1 93 ? -14.175 14.865 58.901 1.00 45.03 93 ASP A N 1
ATOM 735 C CA . ASP A 1 93 ? -13.155 15.731 59.526 1.00 45.03 93 ASP A CA 1
ATOM 736 C C . ASP A 1 93 ? -13.078 15.679 61.067 1.00 45.03 93 ASP A C 1
ATOM 738 O O . ASP A 1 93 ? -12.118 16.174 61.657 1.00 45.03 93 ASP A O 1
ATOM 742 N N . SER A 1 94 ? -14.051 15.076 61.758 1.00 54.62 94 SER A N 1
ATOM 743 C CA . SER A 1 94 ? -13.996 14.908 63.218 1.00 54.62 94 SER A CA 1
ATOM 744 C C . SER A 1 94 ? -14.581 13.566 63.648 1.00 54.62 94 SER A C 1
ATOM 746 O O . SER A 1 94 ? -15.797 13.369 63.636 1.00 54.62 94 SER A O 1
ATOM 748 N N . ARG A 1 95 ? -13.702 12.636 64.032 1.00 66.38 95 ARG A N 1
ATOM 749 C CA . ARG A 1 95 ? -14.054 11.303 64.541 1.00 66.38 95 ARG A CA 1
ATOM 750 C C . ARG A 1 95 ? -13.852 11.280 66.053 1.00 66.38 95 ARG A C 1
ATOM 752 O O . ARG A 1 95 ? -12.790 11.675 66.527 1.00 66.38 95 ARG A O 1
ATOM 759 N N . THR A 1 96 ? -14.855 10.815 66.791 1.00 65.25 96 THR A N 1
ATOM 760 C CA . THR A 1 96 ? -14.787 10.652 68.250 1.00 65.25 96 THR A CA 1
ATOM 761 C C . THR A 1 96 ? -15.201 9.245 68.645 1.00 65.25 96 THR A C 1
ATOM 763 O O . THR A 1 96 ? -16.179 8.702 68.128 1.00 65.25 96 THR A O 1
ATOM 766 N N . VAL A 1 97 ? -14.461 8.627 69.561 1.00 67.81 97 VAL A N 1
ATOM 767 C CA . VAL A 1 97 ? -14.862 7.337 70.133 1.00 67.81 97 VAL A CA 1
ATOM 768 C C . VAL A 1 97 ? -15.924 7.589 71.197 1.00 67.81 97 VAL A C 1
ATOM 770 O O . VAL A 1 97 ? -15.682 8.280 72.184 1.00 67.81 97 VAL A O 1
ATOM 773 N N . GLY A 1 98 ? -17.112 7.028 70.992 1.00 67.06 98 GLY A N 1
ATOM 774 C CA . GLY A 1 98 ? -18.240 7.133 71.908 1.00 67.06 98 GLY A CA 1
ATOM 775 C C . GLY A 1 98 ? -18.145 6.145 73.068 1.00 67.06 98 GLY A C 1
ATOM 776 O O . GLY A 1 98 ? -18.024 6.543 74.226 1.00 67.06 98 GLY A O 1
ATOM 777 N N . ARG A 1 99 ? -18.245 4.842 72.782 1.00 70.50 99 ARG A N 1
ATOM 778 C CA . ARG A 1 99 ? -18.322 3.783 73.804 1.00 70.50 99 ARG A CA 1
ATOM 779 C C . ARG A 1 99 ? -17.448 2.588 73.446 1.00 70.50 99 ARG A C 1
ATOM 781 O O . ARG A 1 99 ? -17.312 2.242 72.277 1.00 70.50 99 ARG A O 1
ATOM 788 N N . ILE A 1 100 ? -16.894 1.944 74.474 1.00 75.19 100 ILE A N 1
ATOM 789 C CA . ILE A 1 100 ? -15.999 0.788 74.353 1.00 75.19 100 ILE A CA 1
ATOM 790 C C . ILE A 1 100 ? -16.583 -0.382 75.138 1.00 75.19 100 ILE A C 1
ATOM 792 O O . ILE A 1 100 ? -16.799 -0.266 76.346 1.00 75.19 100 ILE A O 1
ATOM 796 N N . PHE A 1 101 ? -16.786 -1.519 74.471 1.00 76.50 101 PHE A N 1
ATOM 797 C CA . PHE A 1 101 ? -17.273 -2.745 75.100 1.00 76.50 101 PHE A CA 1
ATOM 798 C C . PHE A 1 101 ? -16.435 -3.947 74.682 1.00 76.50 101 PHE A C 1
ATOM 800 O O . PHE A 1 101 ? -16.304 -4.249 73.500 1.00 76.50 101 PHE A O 1
ATOM 807 N N . TRP A 1 102 ? -15.899 -4.661 75.666 1.00 76.19 102 TRP A N 1
ATOM 808 C CA . TRP A 1 102 ? -15.316 -5.980 75.443 1.00 76.19 102 TRP A CA 1
ATOM 809 C C . TRP A 1 102 ? -16.420 -7.029 75.355 1.00 76.19 102 TRP A C 1
ATOM 811 O O . TRP A 1 102 ? -17.410 -6.945 76.089 1.00 76.19 102 TRP A O 1
ATOM 821 N N . ASP A 1 103 ? -16.239 -8.009 74.473 1.00 76.44 103 ASP A N 1
ATOM 822 C CA . ASP A 1 103 ? -17.169 -9.126 74.368 1.00 76.44 103 ASP A CA 1
ATOM 823 C C . ASP A 1 103 ? -17.155 -9.986 75.649 1.00 76.44 103 ASP A C 1
ATOM 825 O O . ASP A 1 103 ? -16.133 -10.161 76.320 1.00 76.44 103 ASP A O 1
ATOM 829 N N . SER A 1 104 ? -18.330 -10.504 76.010 1.00 67.88 104 SER A N 1
ATOM 830 C CA . SER A 1 104 ? -18.518 -11.354 77.190 1.00 67.88 104 SER A CA 1
ATOM 831 C C . SER A 1 104 ? -18.261 -12.838 76.917 1.00 67.88 104 SER A C 1
ATOM 833 O O . SER A 1 104 ? -18.028 -13.596 77.863 1.00 67.88 104 SER A O 1
ATOM 835 N N . SER A 1 105 ? -18.328 -13.257 75.650 1.00 67.94 105 SER A N 1
ATOM 836 C CA . SER A 1 105 ? -18.054 -14.626 75.199 1.00 67.94 105 SER A CA 1
ATOM 837 C C . SER A 1 105 ? -16.603 -14.827 74.777 1.00 67.94 105 SER A C 1
ATOM 839 O O . SER A 1 105 ? -15.984 -15.799 75.204 1.00 67.94 105 SER A O 1
ATOM 841 N N . GLU A 1 106 ? -16.059 -13.919 73.967 1.00 73.75 106 GLU A N 1
ATOM 842 C CA . GLU A 1 106 ? -14.725 -14.038 73.388 1.00 73.75 106 GLU A CA 1
ATOM 843 C C . GLU A 1 106 ? -13.793 -12.932 73.900 1.00 73.75 106 GLU A C 1
ATOM 845 O O . GLU A 1 106 ? -13.970 -11.747 73.632 1.00 73.75 106 GLU A O 1
ATOM 850 N N . GLU A 1 107 ? -12.728 -13.317 74.602 1.00 72.38 107 GLU A N 1
ATOM 851 C CA . GLU A 1 107 ? -11.823 -12.370 75.275 1.00 72.38 107 GLU A CA 1
ATOM 852 C C . GLU A 1 107 ? -10.989 -11.494 74.325 1.00 72.38 107 GLU A C 1
ATOM 854 O O . GLU A 1 107 ? -10.399 -10.503 74.755 1.00 72.38 107 GLU A O 1
ATOM 859 N N . ARG A 1 108 ? -10.932 -11.868 73.043 1.00 76.19 108 ARG A N 1
ATOM 860 C CA . ARG A 1 108 ? -10.132 -11.212 72.004 1.00 76.19 108 ARG A CA 1
ATOM 861 C C . ARG A 1 108 ? -10.895 -10.131 71.246 1.00 76.19 108 ARG A C 1
ATOM 863 O O . ARG A 1 108 ? -10.280 -9.459 70.429 1.00 76.19 108 ARG A O 1
ATOM 870 N N . VAL A 1 109 ? -12.200 -9.968 71.465 1.00 77.69 109 VAL A N 1
ATOM 871 C CA . VAL A 1 109 ? -13.026 -9.059 70.658 1.00 77.69 109 VAL A CA 1
ATOM 872 C C . VAL A 1 109 ? -13.411 -7.810 71.443 1.00 77.69 109 VAL A C 1
ATOM 874 O O . VAL A 1 109 ? -13.893 -7.870 72.576 1.00 77.69 109 VAL A O 1
ATOM 877 N N . LEU A 1 110 ? -13.220 -6.668 70.793 1.00 80.19 110 LEU A N 1
ATOM 878 C CA . LEU A 1 110 ? -13.503 -5.333 71.282 1.00 80.19 110 LEU A CA 1
ATOM 879 C C . LEU A 1 110 ? -14.446 -4.621 70.307 1.00 80.19 110 LEU A C 1
ATOM 881 O O . LEU A 1 110 ? -14.135 -4.473 69.131 1.00 80.19 110 LEU A O 1
ATOM 885 N N . GLY A 1 111 ? -15.591 -4.162 70.797 1.00 77.38 111 GLY A N 1
ATOM 886 C CA . GLY A 1 111 ? -16.510 -3.296 70.064 1.00 77.38 111 GLY A CA 1
ATOM 887 C C . GLY A 1 111 ? -16.270 -1.831 70.409 1.00 77.38 111 GLY A C 1
ATOM 888 O O . GLY A 1 111 ? -16.215 -1.467 71.588 1.00 77.38 111 GLY A O 1
ATOM 889 N N . LEU A 1 112 ? -16.155 -0.993 69.385 1.00 77.38 112 LEU A N 1
ATOM 890 C CA . LEU A 1 112 ? -15.993 0.452 69.501 1.00 77.38 112 LEU A CA 1
ATOM 891 C C . LEU A 1 112 ? -17.147 1.140 68.775 1.00 77.38 112 LEU A C 1
ATOM 893 O O . LEU A 1 112 ? -17.365 0.911 67.590 1.00 77.38 112 LEU A O 1
ATOM 897 N N . GLU A 1 113 ? -17.874 2.007 69.467 1.00 78.62 113 GLU A N 1
ATOM 898 C CA . GLU A 1 113 ? -18.784 2.949 68.819 1.00 78.62 113 GLU A CA 1
ATOM 899 C C . GLU A 1 113 ? -17.979 4.192 68.434 1.00 78.62 113 GLU A C 1
ATOM 901 O O . GLU A 1 113 ? -17.462 4.881 69.313 1.00 78.62 113 GLU A O 1
ATOM 906 N N . VAL A 1 114 ? -17.857 4.480 67.140 1.00 75.94 114 VAL A N 1
ATOM 907 C CA . VAL A 1 114 ? -17.204 5.692 66.629 1.00 75.94 114 VAL A CA 1
ATOM 908 C C . VAL A 1 114 ? -18.254 6.600 66.018 1.00 75.94 114 VAL A C 1
ATOM 910 O O . VAL A 1 114 ? -19.001 6.192 65.134 1.00 75.94 114 VAL A O 1
ATOM 913 N N . LYS A 1 115 ? -18.307 7.839 66.498 1.00 72.81 115 LYS A N 1
ATOM 914 C CA . LYS A 1 115 ? -19.209 8.880 66.015 1.00 72.81 115 LYS A CA 1
ATOM 915 C C . LYS A 1 115 ? -18.450 9.855 65.133 1.00 72.81 115 LYS A C 1
ATOM 917 O O . LYS A 1 115 ? -17.321 10.237 65.453 1.00 72.81 115 LYS A O 1
ATOM 922 N N . TYR A 1 116 ? -19.079 10.267 64.045 1.00 70.19 116 TYR A N 1
ATOM 923 C CA . TYR A 1 116 ? -18.555 11.296 63.160 1.00 70.19 116 TYR A CA 1
ATOM 924 C C . TYR A 1 116 ? -19.659 12.274 62.763 1.00 70.19 116 TYR A C 1
ATOM 926 O O . TYR A 1 116 ? -20.842 11.926 62.706 1.00 70.19 116 TYR A O 1
ATOM 934 N N . HIS A 1 117 ? -19.250 13.506 62.476 1.00 61.34 117 HIS A N 1
ATOM 935 C CA . HIS A 1 117 ? -20.159 14.604 62.164 1.00 61.34 117 HIS A CA 1
ATOM 936 C C . HIS A 1 117 ? -20.124 14.919 60.669 1.00 61.34 117 HIS A C 1
ATOM 938 O O . HIS A 1 117 ? -19.072 15.231 60.109 1.00 61.34 117 HIS A O 1
ATOM 944 N N . THR A 1 118 ? -21.289 14.855 60.025 1.00 53.88 118 THR A N 1
ATOM 945 C CA . THR A 1 118 ? -21.515 15.307 58.644 1.00 53.88 118 THR A CA 1
ATOM 946 C C . THR A 1 118 ? -22.470 16.482 58.636 1.00 53.88 118 THR A C 1
ATOM 948 O O . THR A 1 118 ? -23.683 16.291 58.581 1.00 53.88 118 THR A O 1
ATOM 951 N N . GLY A 1 119 ? -21.946 17.707 58.700 1.00 61.66 119 GLY A N 1
ATOM 952 C CA . GLY A 1 119 ? -22.804 18.889 58.806 1.00 61.66 119 GLY A CA 1
ATOM 953 C C . GLY A 1 119 ? -23.627 18.856 60.100 1.00 61.66 119 GLY A C 1
ATOM 954 O O . GLY A 1 119 ? -23.048 18.941 61.178 1.00 61.66 119 GLY A O 1
ATOM 955 N N . GLU A 1 120 ? -24.953 18.724 59.994 1.00 52.00 120 GLU A N 1
ATOM 956 C CA . GLU A 1 120 ? -25.886 18.653 61.138 1.00 52.00 120 GLU A CA 1
ATOM 957 C C . GLU A 1 120 ? -26.234 17.215 61.583 1.00 52.00 120 GLU A C 1
ATOM 959 O O . GLU A 1 120 ? -26.841 17.036 62.637 1.00 52.00 120 GLU A O 1
ATOM 964 N N . GLU A 1 121 ? -25.850 16.180 60.823 1.00 56.44 121 GLU A N 1
ATOM 965 C CA . GLU A 1 121 ? -26.174 14.782 61.146 1.00 56.44 121 GLU A CA 1
ATOM 966 C C . GLU A 1 121 ? -25.008 14.077 61.863 1.00 56.44 121 GLU A C 1
ATOM 968 O O . GLU A 1 121 ? -23.897 13.979 61.328 1.00 56.44 121 GLU A O 1
ATOM 973 N N . GLU A 1 122 ? -25.271 13.552 63.066 1.00 63.06 122 GLU A N 1
ATOM 974 C CA . GLU A 1 122 ? -24.368 12.641 63.780 1.00 63.06 122 GLU A CA 1
ATOM 975 C C . GLU A 1 122 ? -24.567 11.215 63.267 1.00 63.06 122 GLU A C 1
ATOM 977 O O . GLU A 1 122 ? -25.599 10.599 63.511 1.00 63.06 122 GLU A O 1
ATOM 982 N N . ASN A 1 123 ? -23.576 10.654 62.585 1.00 68.94 123 ASN A N 1
ATOM 983 C CA . ASN A 1 123 ? -23.611 9.255 62.175 1.00 68.94 123 ASN A CA 1
ATOM 984 C C . ASN A 1 123 ? -22.679 8.433 63.081 1.00 68.94 123 ASN A C 1
ATOM 986 O O . ASN A 1 123 ? -21.616 8.899 63.502 1.00 68.94 123 ASN A O 1
ATOM 990 N N . SER A 1 124 ? -23.067 7.194 63.384 1.00 71.25 124 SER A N 1
ATOM 991 C CA . SER A 1 124 ? -22.291 6.277 64.222 1.00 71.25 124 SER A CA 1
ATOM 992 C C . SER A 1 124 ? -21.905 5.010 63.450 1.00 71.25 124 SER A C 1
ATOM 994 O O . SER A 1 124 ? -22.650 4.501 62.614 1.00 71.25 124 SER A O 1
ATOM 996 N N . PHE A 1 125 ? -20.709 4.492 63.719 1.00 72.19 125 PHE A N 1
ATOM 997 C CA . PHE A 1 125 ? -20.235 3.193 63.250 1.00 72.19 125 PHE A CA 1
ATOM 998 C C . PHE A 1 125 ? -19.920 2.299 64.447 1.00 72.19 125 PHE A C 1
ATOM 1000 O O . PHE A 1 125 ? -19.315 2.740 65.424 1.00 72.19 125 PHE A O 1
ATOM 1007 N N . LEU A 1 126 ? -20.288 1.025 64.343 1.00 74.06 126 LEU A N 1
ATOM 1008 C CA . LEU A 1 126 ? -19.758 -0.033 65.188 1.00 74.06 126 LEU A CA 1
ATOM 1009 C C . LEU A 1 126 ? -18.515 -0.620 64.515 1.00 74.06 126 LEU A C 1
ATOM 1011 O O . LEU A 1 126 ? -18.595 -1.214 63.443 1.00 74.06 126 LEU A O 1
ATOM 1015 N N . LEU A 1 127 ? -17.378 -0.472 65.174 1.00 68.62 127 LEU A N 1
ATOM 1016 C CA . LEU A 1 127 ? -16.103 -1.075 64.817 1.00 68.62 127 LEU A CA 1
ATOM 1017 C C . LEU A 1 127 ? -15.884 -2.327 65.656 1.00 68.62 127 LEU A C 1
ATOM 1019 O O . LEU A 1 127 ? -15.799 -2.249 66.882 1.00 68.62 127 LEU A O 1
ATOM 1023 N N . LEU A 1 128 ? -15.764 -3.475 64.996 1.00 69.25 128 LEU A N 1
ATOM 1024 C CA . LEU A 1 128 ? -15.356 -4.719 65.637 1.00 69.25 128 LEU A CA 1
ATOM 1025 C C . LEU A 1 128 ? -13.855 -4.900 65.465 1.00 69.25 128 LEU A C 1
ATOM 1027 O O . LEU A 1 128 ? -13.343 -4.979 64.350 1.00 69.25 128 LEU A O 1
ATOM 1031 N N . VAL A 1 129 ? -13.156 -4.975 66.586 1.00 72.69 129 VAL A N 1
ATOM 1032 C CA . VAL A 1 129 ? -11.705 -5.062 66.662 1.00 72.69 129 VAL A CA 1
ATOM 1033 C C . VAL A 1 129 ? -11.316 -6.381 67.316 1.00 72.69 129 VAL A C 1
ATOM 1035 O O . VAL A 1 129 ? -11.798 -6.719 68.394 1.00 72.69 129 VAL A O 1
ATOM 1038 N N . ILE A 1 130 ? -10.427 -7.128 66.672 1.00 73.31 130 ILE A N 1
ATOM 1039 C CA . ILE A 1 130 ? -9.871 -8.377 67.185 1.00 73.31 130 ILE A CA 1
ATOM 1040 C C . ILE A 1 130 ? -8.449 -8.113 67.681 1.00 73.31 130 ILE A C 1
ATOM 1042 O O . ILE A 1 130 ? -7.607 -7.563 66.973 1.00 73.31 130 ILE A O 1
ATOM 1046 N N . VAL A 1 131 ? -8.174 -8.548 68.906 1.00 68.19 131 VAL A N 1
ATOM 1047 C CA . VAL A 1 131 ? -6.882 -8.445 69.581 1.00 68.19 131 VAL A CA 1
ATOM 1048 C C . VAL A 1 131 ? -6.305 -9.854 69.751 1.00 68.19 131 VAL A C 1
ATOM 1050 O O . VAL A 1 131 ? -6.605 -10.546 70.728 1.00 68.19 131 VAL A O 1
ATOM 1053 N N . PRO A 1 132 ? -5.489 -10.330 68.800 1.00 64.44 132 PRO A N 1
ATOM 1054 C CA . PRO A 1 132 ? -4.833 -11.626 68.912 1.00 64.44 132 PRO A CA 1
ATOM 1055 C C . PRO A 1 132 ? -3.707 -11.622 69.958 1.00 64.44 132 PRO A C 1
ATOM 1057 O O . PRO A 1 132 ? -3.093 -10.607 70.279 1.00 64.44 132 PRO A O 1
ATOM 1060 N N . VAL A 1 133 ? -3.384 -12.810 70.480 1.00 59.22 133 VAL A N 1
ATOM 1061 C CA . VAL A 1 133 ? -2.366 -13.019 71.532 1.00 59.22 133 VAL A CA 1
ATOM 1062 C C . VAL A 1 133 ? -0.940 -12.689 71.056 1.00 59.22 133 VAL A C 1
ATOM 1064 O O . VAL A 1 133 ? -0.064 -12.406 71.879 1.00 59.22 133 VAL A O 1
ATOM 1067 N N . LEU A 1 134 ? -0.673 -12.749 69.747 1.00 52.88 134 LEU A N 1
ATOM 1068 C CA . LEU A 1 134 ? 0.678 -12.681 69.168 1.00 52.88 134 LEU A CA 1
ATOM 1069 C C . LEU A 1 134 ? 0.867 -11.604 68.085 1.00 52.88 134 LEU A C 1
ATOM 1071 O O . LEU A 1 134 ? 2.013 -11.349 67.723 1.00 52.88 134 LEU A O 1
ATOM 1075 N N . ALA A 1 135 ? -0.198 -10.955 67.610 1.00 58.44 135 ALA A N 1
ATOM 1076 C CA . ALA A 1 135 ? -0.168 -10.088 66.428 1.00 58.44 135 ALA A CA 1
ATOM 1077 C C . ALA A 1 135 ? -0.805 -8.711 66.686 1.00 58.44 135 ALA A C 1
ATOM 1079 O O . ALA A 1 135 ? -1.179 -8.404 67.823 1.00 58.44 135 ALA A O 1
ATOM 1080 N N . ASP A 1 136 ? -0.760 -7.814 65.699 1.00 64.25 136 ASP A N 1
ATOM 1081 C CA . ASP A 1 136 ? -1.291 -6.445 65.796 1.00 64.25 136 ASP A CA 1
ATOM 1082 C C . ASP A 1 136 ? -2.816 -6.419 65.936 1.00 64.25 136 ASP A C 1
ATOM 1084 O O . ASP A 1 136 ? -3.486 -7.440 65.806 1.00 64.25 136 ASP A O 1
ATOM 1088 N N . ILE A 1 137 ? -3.351 -5.263 66.328 1.00 71.75 137 ILE A N 1
ATOM 1089 C CA . ILE A 1 137 ? -4.790 -5.075 66.506 1.00 71.75 137 ILE A CA 1
ATOM 1090 C C . ILE A 1 137 ? -5.429 -5.056 65.112 1.00 71.75 137 ILE A C 1
ATOM 1092 O O . ILE A 1 137 ? -5.052 -4.229 64.286 1.00 71.75 137 ILE A O 1
ATOM 1096 N N . TYR A 1 138 ? -6.395 -5.940 64.856 1.00 71.69 138 TYR A N 1
ATOM 1097 C CA . TYR A 1 138 ? -7.047 -6.053 63.552 1.00 71.69 138 TYR A CA 1
ATOM 1098 C C . TYR A 1 138 ? -8.473 -5.516 63.596 1.00 71.69 138 TYR A C 1
ATOM 1100 O O . TYR A 1 138 ? -9.243 -5.848 64.496 1.00 71.69 138 TYR A O 1
ATOM 1108 N N . ILE A 1 139 ? -8.846 -4.712 62.602 1.00 71.38 139 ILE A N 1
ATOM 1109 C CA . ILE A 1 139 ? -10.236 -4.304 62.388 1.00 71.38 139 ILE A CA 1
ATOM 1110 C C . ILE A 1 139 ? -10.905 -5.401 61.561 1.00 71.38 139 ILE A C 1
ATOM 1112 O O . ILE A 1 139 ? -10.446 -5.727 60.469 1.00 71.38 139 ILE A O 1
ATOM 1116 N N . GLN A 1 140 ? -11.961 -5.994 62.109 1.00 69.56 140 GLN A N 1
ATOM 1117 C CA . GLN A 1 140 ? -12.675 -7.096 61.480 1.00 69.56 140 GLN A CA 1
ATOM 1118 C C . GLN A 1 140 ? -13.762 -6.596 60.534 1.00 69.56 140 GLN A C 1
ATOM 1120 O O . GLN A 1 140 ? -13.751 -6.945 59.362 1.00 69.56 140 GLN A O 1
ATOM 1125 N N . ASP A 1 141 ? -14.685 -5.782 61.046 1.00 68.62 141 ASP A N 1
ATOM 1126 C CA . ASP A 1 141 ? -15.790 -5.215 60.278 1.00 68.62 141 ASP A CA 1
ATOM 1127 C C . ASP A 1 141 ? -16.151 -3.829 60.838 1.00 68.62 141 ASP A C 1
ATOM 1129 O O . ASP A 1 141 ? -16.003 -3.556 62.036 1.00 68.62 141 ASP A O 1
ATOM 1133 N N . ALA A 1 142 ? -16.638 -2.957 59.955 1.00 71.94 142 ALA A N 1
ATOM 1134 C CA . ALA A 1 142 ? -17.161 -1.637 60.283 1.00 71.94 142 ALA A CA 1
ATOM 1135 C C . ALA A 1 142 ? -18.623 -1.557 59.828 1.00 71.94 142 ALA A C 1
ATOM 1137 O O . ALA A 1 142 ? -18.919 -1.604 58.635 1.00 71.94 142 ALA A O 1
ATOM 1138 N N . ILE A 1 143 ? -19.546 -1.467 60.782 1.00 72.50 143 ILE A N 1
ATOM 1139 C CA . ILE A 1 143 ? -20.988 -1.544 60.534 1.00 72.50 143 ILE A CA 1
ATOM 1140 C C . ILE A 1 143 ? -21.609 -0.180 60.776 1.00 72.50 143 ILE A C 1
ATOM 1142 O O . ILE A 1 143 ? -21.444 0.404 61.847 1.00 72.50 143 ILE A O 1
ATOM 1146 N N . ARG A 1 144 ? -22.337 0.333 59.781 1.00 72.19 144 ARG A N 1
ATOM 1147 C CA . ARG A 1 144 ? -23.060 1.599 59.913 1.00 72.19 144 ARG A CA 1
ATOM 1148 C C . ARG A 1 144 ? -24.234 1.437 60.872 1.00 72.19 144 ARG A C 1
ATOM 1150 O O . ARG A 1 144 ? -25.031 0.513 60.728 1.00 72.19 144 ARG A O 1
ATOM 1157 N N . MET A 1 145 ? -24.331 2.353 61.824 1.00 68.94 145 MET A N 1
ATOM 1158 C CA . MET A 1 145 ? -25.408 2.440 62.797 1.00 68.94 145 MET A CA 1
ATOM 1159 C C . MET A 1 145 ? -26.274 3.665 62.499 1.00 68.94 145 MET A C 1
ATOM 1161 O O . MET A 1 145 ? -25.787 4.686 62.010 1.00 68.94 145 MET A O 1
ATOM 1165 N N . ASP A 1 146 ? -27.572 3.550 62.774 1.00 67.38 146 ASP A N 1
ATOM 1166 C CA . ASP A 1 146 ? -28.486 4.684 62.643 1.00 67.38 146 ASP A CA 1
ATOM 1167 C C . ASP A 1 146 ? -28.210 5.725 63.749 1.00 67.38 146 ASP A C 1
ATOM 1169 O O . ASP A 1 146 ? -27.897 5.337 64.876 1.00 67.38 146 ASP A O 1
ATOM 1173 N N . PRO A 1 147 ? -28.396 7.032 63.494 1.00 62.19 147 PRO A N 1
ATOM 1174 C CA . PRO A 1 147 ? -28.167 8.107 64.474 1.00 62.19 147 PRO A CA 1
ATOM 1175 C C . PRO A 1 147 ? -28.873 7.904 65.828 1.00 62.19 147 PRO A C 1
ATOM 1177 O O . PRO A 1 147 ? -28.359 8.294 66.872 1.00 62.19 147 PRO A O 1
ATOM 1180 N N . LEU A 1 148 ? -30.051 7.268 65.825 1.00 60.12 148 LEU A N 1
ATOM 1181 C CA . LEU A 1 148 ? -30.884 7.022 67.014 1.00 60.12 148 LEU A CA 1
ATOM 1182 C C . LEU A 1 148 ? -30.482 5.761 67.802 1.00 60.12 148 LEU A C 1
ATOM 1184 O O . LEU A 1 148 ? -31.159 5.377 68.759 1.00 60.12 148 LEU A O 1
ATOM 1188 N N . ARG A 1 149 ? -29.415 5.078 67.374 1.00 70.94 149 ARG A N 1
ATOM 1189 C CA . ARG A 1 149 ? -28.957 3.798 67.913 1.00 70.94 149 ARG A CA 1
ATOM 1190 C C . ARG A 1 149 ? -27.615 3.962 68.621 1.00 70.94 149 ARG A C 1
ATOM 1192 O O . ARG A 1 149 ? -26.625 4.317 67.990 1.00 70.94 149 ARG A O 1
ATOM 1199 N N . SER A 1 150 ? -27.564 3.647 69.918 1.00 68.44 150 SER A N 1
ATOM 1200 C CA . SER A 1 150 ? -26.315 3.660 70.705 1.00 68.44 150 SER A CA 1
ATOM 1201 C C . SER A 1 150 ? -25.908 2.264 71.172 1.00 68.44 150 SER A C 1
ATOM 1203 O O . SER A 1 150 ? -26.757 1.430 71.504 1.00 68.44 150 SER A O 1
ATOM 1205 N N . LEU A 1 151 ? -24.603 1.988 71.212 1.00 73.81 151 LEU A N 1
ATOM 1206 C CA . LEU A 1 151 ? -24.085 0.675 71.591 1.00 73.81 151 LEU A CA 1
ATOM 1207 C C . LEU A 1 151 ? -24.215 0.464 73.106 1.00 73.81 151 LEU A C 1
ATOM 1209 O O . LEU A 1 151 ? -23.863 1.342 73.900 1.00 73.81 151 LEU A O 1
ATOM 1213 N N . CYS A 1 152 ? -24.718 -0.703 73.511 1.00 71.31 152 CYS A N 1
ATOM 1214 C CA . CYS A 1 152 ? -24.979 -1.034 74.921 1.00 71.31 152 CYS A CA 1
ATOM 1215 C C . CYS A 1 152 ? -24.188 -2.226 75.427 1.00 71.31 152 CYS A C 1
ATOM 1217 O O . CYS A 1 152 ? -23.898 -2.319 76.617 1.00 71.31 152 CYS A O 1
ATOM 1219 N N . GLY A 1 153 ? -23.865 -3.152 74.533 1.00 68.94 153 GLY A N 1
ATOM 1220 C CA . GLY A 1 153 ? -23.104 -4.335 74.876 1.00 68.94 153 GLY A CA 1
ATOM 1221 C C . GLY A 1 153 ? -22.780 -5.162 73.647 1.00 68.94 153 GLY A C 1
ATOM 1222 O O . GLY A 1 153 ? -23.466 -5.085 72.627 1.00 68.94 153 GLY A O 1
ATOM 1223 N N . LEU A 1 154 ? -21.731 -5.965 73.771 1.00 74.94 154 LEU A N 1
ATOM 1224 C CA . LEU A 1 154 ? -21.279 -6.899 72.753 1.00 74.94 154 LEU A CA 1
ATOM 1225 C C . LEU A 1 154 ? -21.341 -8.320 73.333 1.00 74.94 154 LEU A C 1
ATOM 1227 O O . LEU A 1 154 ? -20.844 -8.558 74.436 1.00 74.94 154 LEU A O 1
ATOM 1231 N N . CYS A 1 155 ? -22.022 -9.224 72.628 1.00 72.69 155 CYS A N 1
ATOM 1232 C CA . CYS A 1 155 ? -22.153 -10.638 72.976 1.00 72.69 155 CYS A CA 1
ATOM 1233 C C . CYS A 1 155 ? -22.242 -11.447 71.679 1.00 72.69 155 CYS A C 1
ATOM 1235 O O . CYS A 1 155 ? -23.347 -11.773 71.222 1.00 72.69 155 CYS A O 1
ATOM 1237 N N . LEU A 1 156 ? -21.087 -11.691 71.049 1.00 69.56 156 LEU A N 1
ATOM 1238 C CA . LEU A 1 156 ? -21.041 -12.368 69.753 1.00 69.56 156 LEU A CA 1
ATOM 1239 C C . LEU A 1 156 ? -21.818 -13.691 69.822 1.00 69.56 156 LEU A C 1
ATOM 1241 O O . LEU A 1 156 ? -21.641 -14.455 70.775 1.00 69.56 156 LEU A O 1
ATOM 1245 N N . PRO A 1 157 ? -22.693 -13.976 68.843 1.00 65.50 157 PRO A N 1
ATOM 1246 C CA . PRO A 1 157 ? -22.817 -13.382 67.494 1.00 65.50 157 PRO 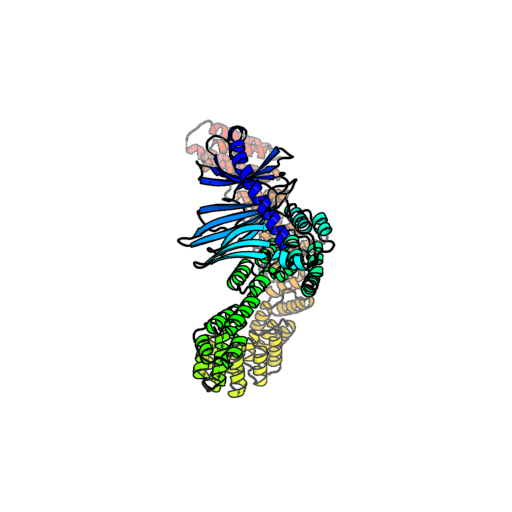A CA 1
ATOM 1247 C C . PRO A 1 157 ? -23.620 -12.066 67.373 1.00 65.50 157 PRO A C 1
ATOM 1249 O O . PRO A 1 157 ? -23.725 -11.499 66.283 1.00 65.50 157 PRO A O 1
ATOM 1252 N N . SER A 1 158 ? -24.165 -11.550 68.476 1.00 75.31 158 SER A N 1
ATOM 1253 C CA . SER A 1 158 ? -25.054 -10.380 68.493 1.00 75.31 158 SER A CA 1
ATOM 1254 C C . SER A 1 158 ? -24.450 -9.166 69.210 1.00 75.31 158 SER A C 1
ATOM 1256 O O . SER A 1 158 ? -23.581 -9.277 70.076 1.00 75.31 158 SER A O 1
ATOM 1258 N N . TYR A 1 159 ? -24.932 -7.971 68.887 1.00 75.19 159 TYR A N 1
ATOM 1259 C CA . TYR A 1 159 ? -24.640 -6.760 69.647 1.00 75.19 159 TYR A CA 1
ATOM 1260 C C . TYR A 1 159 ? -25.940 -6.084 70.076 1.00 75.19 159 TYR A C 1
ATOM 1262 O O . TYR A 1 159 ? -26.937 -6.084 69.354 1.00 75.19 159 TYR A O 1
ATOM 1270 N N . ALA A 1 160 ? -25.948 -5.548 71.294 1.00 73.50 160 ALA A N 1
ATOM 1271 C CA . ALA A 1 160 ? -27.113 -4.907 71.882 1.00 73.50 160 ALA A CA 1
ATOM 1272 C C . ALA A 1 160 ? -27.072 -3.402 71.621 1.00 73.50 160 ALA A C 1
ATOM 1274 O O . ALA A 1 160 ? -26.079 -2.726 71.915 1.00 73.50 160 ALA A O 1
ATOM 1275 N N . VAL A 1 161 ? -28.179 -2.885 71.104 1.00 73.94 161 VAL A N 1
ATOM 1276 C CA . VAL A 1 161 ? -28.350 -1.493 70.705 1.00 73.94 161 VAL A CA 1
ATOM 1277 C C . VAL A 1 161 ? -29.528 -0.898 71.463 1.00 73.94 161 VAL A C 1
ATOM 1279 O O . VAL A 1 161 ? -30.602 -1.494 71.501 1.00 73.94 161 VAL A O 1
ATOM 1282 N N . LEU A 1 162 ? -29.331 0.284 72.043 1.00 73.44 162 LEU A N 1
ATOM 1283 C CA . LEU A 1 162 ? -30.409 1.116 72.573 1.00 73.44 162 LEU A CA 1
ATOM 1284 C C . LEU A 1 162 ? -30.977 1.938 71.426 1.00 73.44 162 LEU A C 1
ATOM 1286 O O . LEU A 1 162 ? -30.227 2.676 70.783 1.00 73.44 162 LEU A O 1
ATOM 1290 N N . ILE A 1 163 ? -32.280 1.821 71.203 1.00 71.88 163 ILE A N 1
ATOM 1291 C CA . ILE A 1 163 ? -33.029 2.704 70.317 1.00 71.88 163 ILE A CA 1
ATOM 1292 C C . ILE A 1 163 ? -33.708 3.740 71.199 1.00 71.88 163 ILE A C 1
ATOM 1294 O O . ILE A 1 163 ? -34.555 3.394 72.024 1.00 71.88 163 ILE A O 1
ATOM 1298 N N . ASP A 1 164 ? -33.331 5.002 71.018 1.00 65.00 164 ASP A N 1
ATOM 1299 C CA . ASP A 1 164 ? -34.012 6.111 71.673 1.00 65.00 164 ASP A CA 1
ATOM 1300 C C . ASP A 1 164 ? -35.136 6.589 70.749 1.00 65.00 164 ASP A C 1
ATOM 1302 O O . ASP A 1 164 ? -34.919 7.328 69.786 1.00 65.00 164 ASP A O 1
ATOM 1306 N N . THR A 1 165 ? -36.351 6.087 70.978 1.00 57.84 165 THR A N 1
ATOM 1307 C CA . THR A 1 165 ? -37.544 6.707 70.397 1.00 57.84 165 THR A CA 1
ATOM 1308 C C . THR A 1 165 ? -38.106 7.666 71.435 1.00 57.84 165 THR A C 1
ATOM 1310 O O . THR A 1 165 ? -38.148 7.327 72.613 1.00 57.84 165 THR A O 1
ATOM 1313 N N . ASN A 1 166 ? -38.593 8.843 71.025 1.00 57.16 166 ASN A N 1
ATOM 1314 C CA . ASN A 1 166 ? -39.117 9.898 71.917 1.00 57.16 166 ASN A CA 1
ATOM 1315 C C . ASN A 1 166 ? -40.233 9.448 72.907 1.00 57.16 166 ASN A C 1
ATOM 1317 O O . ASN A 1 166 ? -40.760 10.278 73.646 1.00 57.16 166 ASN A O 1
ATOM 1321 N N . GLN A 1 167 ? -40.644 8.173 72.896 1.00 55.69 167 GLN A N 1
ATOM 1322 C CA . GLN A 1 167 ? -41.710 7.583 73.705 1.00 55.69 167 GLN A CA 1
ATOM 1323 C C . GLN A 1 167 ? -41.302 6.286 74.452 1.00 55.69 167 GLN A C 1
ATOM 1325 O O . GLN A 1 167 ? -41.944 5.975 75.456 1.00 55.69 167 GLN A O 1
ATOM 1330 N N . SER A 1 168 ? -40.248 5.556 74.045 1.00 56.19 168 SER A N 1
ATOM 1331 C CA . SER A 1 168 ? -39.730 4.369 74.757 1.00 56.19 168 SER A CA 1
ATOM 1332 C C . SER A 1 168 ? -38.230 4.133 74.523 1.00 56.19 168 SER A C 1
ATOM 1334 O O . SER A 1 168 ? -37.723 4.283 73.409 1.00 56.19 168 SER A O 1
ATOM 1336 N N . LEU A 1 169 ? -37.536 3.719 75.592 1.00 65.31 169 LEU A N 1
ATOM 1337 C CA . LEU A 1 169 ? -36.167 3.198 75.555 1.00 65.31 169 LEU A CA 1
ATOM 1338 C C . LEU A 1 169 ? -36.227 1.680 75.362 1.00 65.31 169 LEU A C 1
ATOM 1340 O O . LEU A 1 169 ? -36.471 0.951 76.326 1.00 65.31 169 LEU A O 1
ATOM 1344 N N . ASP A 1 170 ? -35.989 1.214 74.138 1.00 67.44 170 ASP A N 1
ATOM 1345 C CA . ASP A 1 170 ? -35.992 -0.213 73.806 1.00 67.44 170 ASP A CA 1
ATOM 1346 C C . ASP A 1 170 ? -34.570 -0.715 73.519 1.00 67.44 170 ASP A C 1
ATOM 1348 O O . ASP A 1 170 ? -33.769 -0.049 72.859 1.00 67.44 170 ASP A O 1
ATOM 1352 N N . VAL A 1 171 ? -34.247 -1.911 74.021 1.00 72.06 171 VAL A N 1
ATOM 1353 C CA . VAL A 1 171 ? -32.968 -2.588 73.760 1.00 72.06 171 VAL A CA 1
ATOM 1354 C C . VAL A 1 171 ? -33.206 -3.726 72.778 1.00 72.06 171 VAL A C 1
ATOM 1356 O O . VAL A 1 171 ? -33.932 -4.671 73.088 1.00 72.06 171 VAL A O 1
ATOM 1359 N N . ILE A 1 172 ? -32.568 -3.658 71.610 1.00 75.12 172 ILE A N 1
ATOM 1360 C CA . ILE A 1 172 ? -32.640 -4.700 70.580 1.00 75.12 172 ILE A CA 1
ATOM 1361 C C . ILE A 1 172 ? -31.274 -5.368 70.436 1.00 75.12 172 ILE A C 1
ATOM 1363 O O . ILE A 1 172 ? -30.249 -4.696 70.331 1.00 75.12 172 ILE A O 1
ATOM 1367 N N . ALA A 1 173 ? -31.263 -6.701 70.419 1.00 71.56 173 ALA A N 1
ATOM 1368 C CA . ALA A 1 173 ? -30.099 -7.479 70.014 1.00 71.56 173 ALA A CA 1
ATOM 1369 C C . ALA A 1 173 ? -30.116 -7.647 68.488 1.00 71.56 173 ALA A C 1
ATOM 1371 O O . ALA A 1 173 ? -31.074 -8.186 67.936 1.00 71.56 173 ALA A O 1
ATOM 1372 N N . VAL A 1 174 ? -29.070 -7.168 67.817 1.00 72.00 174 VAL A N 1
ATOM 1373 C CA . VAL A 1 174 ? -28.886 -7.287 66.367 1.00 72.00 174 VAL A CA 1
ATOM 1374 C C . VAL A 1 174 ? -27.788 -8.311 66.103 1.00 72.00 174 VAL A C 1
ATOM 1376 O O . VAL A 1 174 ? -26.694 -8.217 66.658 1.00 72.00 174 VAL A O 1
ATOM 1379 N N . THR A 1 175 ? -28.082 -9.306 65.274 1.00 69.56 175 THR A N 1
ATOM 1380 C CA . THR A 1 175 ? -27.118 -10.322 64.837 1.00 69.56 175 THR A CA 1
ATOM 1381 C C . THR A 1 175 ? -26.212 -9.741 63.762 1.00 69.56 175 THR A C 1
ATOM 1383 O O . THR A 1 175 ? -26.682 -9.076 62.835 1.00 69.56 175 THR A O 1
ATOM 1386 N N . LEU A 1 176 ? -24.909 -9.983 63.866 1.00 70.69 176 LEU A N 1
ATOM 1387 C CA . LEU A 1 176 ? -23.966 -9.516 62.855 1.00 70.69 176 LEU A CA 1
ATOM 1388 C C . LEU A 1 176 ? -24.189 -10.254 61.522 1.00 70.69 176 LEU A C 1
ATOM 1390 O O . LEU A 1 176 ? -24.394 -11.469 61.546 1.00 70.69 176 LEU A O 1
ATOM 1394 N N . PRO A 1 177 ? -24.100 -9.572 60.360 1.00 65.69 177 PRO A N 1
ATOM 1395 C CA . PRO A 1 177 ? -24.394 -10.180 59.058 1.00 65.69 177 PRO A CA 1
ATOM 1396 C C . PRO A 1 177 ? -23.566 -11.436 58.775 1.00 65.69 177 PRO A C 1
ATOM 1398 O O . PRO A 1 177 ? -24.084 -12.426 58.268 1.00 65.69 177 PRO A O 1
ATOM 1401 N N . ASP A 1 178 ? -22.289 -11.418 59.160 1.00 64.19 178 ASP A N 1
ATOM 1402 C CA . ASP A 1 178 ? -21.371 -12.538 58.940 1.00 64.19 178 ASP A CA 1
ATOM 1403 C C . ASP A 1 178 ? -21.612 -13.724 59.875 1.00 64.19 178 ASP A C 1
ATOM 1405 O O . ASP A 1 178 ? -21.183 -14.836 59.576 1.00 64.19 178 ASP A O 1
ATOM 1409 N N . PHE A 1 179 ? -22.318 -13.500 60.985 1.00 63.09 179 PHE A N 1
ATOM 1410 C CA . PHE A 1 179 ? -22.630 -14.522 61.977 1.00 63.09 179 PHE A CA 1
ATOM 1411 C C . PHE A 1 179 ? -24.058 -15.067 61.867 1.00 63.09 179 PHE A C 1
ATOM 1413 O O . PHE A 1 179 ? -24.354 -16.075 62.503 1.00 63.09 179 PHE A O 1
ATOM 1420 N N . GLY A 1 180 ? -24.920 -14.470 61.034 1.00 58.41 180 GLY A N 1
ATOM 1421 C CA . GLY A 1 180 ? -26.309 -14.912 60.869 1.00 58.41 180 GLY A CA 1
ATOM 1422 C C . GLY A 1 180 ? -26.435 -16.366 60.402 1.00 58.41 180 GLY A C 1
ATOM 1423 O O . GLY A 1 180 ? -27.255 -17.110 60.923 1.00 58.41 180 GLY A O 1
ATOM 1424 N N . GLU A 1 181 ? -25.568 -16.809 59.488 1.00 59.12 181 GLU A N 1
ATOM 1425 C CA . GLU A 1 181 ? -25.527 -18.212 59.037 1.00 59.12 181 GLU A CA 1
ATOM 1426 C C . GLU A 1 181 ? -24.828 -19.149 60.045 1.00 59.12 181 GLU A C 1
ATOM 1428 O O . GLU A 1 181 ? -25.026 -20.359 60.010 1.00 59.12 181 GLU A O 1
ATOM 1433 N N . LEU A 1 182 ? -24.011 -18.607 60.957 1.00 59.12 182 LEU A N 1
ATOM 1434 C CA . LEU A 1 182 ? -23.256 -19.386 61.949 1.00 59.12 182 LEU A CA 1
ATOM 1435 C C . LEU A 1 182 ? -24.102 -19.747 63.184 1.00 59.12 182 LEU A C 1
ATOM 1437 O O . LEU A 1 182 ? -23.772 -20.701 63.893 1.00 59.12 182 LEU A O 1
ATOM 1441 N N . GLU A 1 183 ? -25.194 -19.016 63.436 1.00 53.72 183 GLU A N 1
ATOM 1442 C CA . GLU A 1 183 ? -26.150 -19.298 64.518 1.00 53.72 183 GLU A CA 1
ATOM 1443 C C . GLU A 1 183 ? -26.916 -20.612 64.305 1.00 53.72 183 GLU A C 1
ATOM 1445 O O . GLU A 1 183 ? -27.192 -21.330 65.270 1.00 53.72 183 GLU A O 1
ATOM 1450 N N . GLU A 1 184 ? -27.205 -20.972 63.053 1.00 53.50 184 GLU A N 1
ATOM 1451 C CA . GLU A 1 184 ? -27.925 -22.205 62.708 1.00 53.50 184 GLU A CA 1
ATOM 1452 C C . GLU A 1 184 ? -27.049 -23.463 62.853 1.00 53.50 184 GLU A C 1
ATOM 1454 O O . GLU A 1 184 ? -27.553 -24.547 63.156 1.00 53.50 184 GLU A O 1
ATOM 1459 N N . GLU A 1 185 ? -25.727 -23.329 62.695 1.00 53.03 185 GLU A N 1
ATOM 1460 C CA . GLU A 1 185 ? -24.783 -24.457 62.630 1.00 53.03 185 GLU A CA 1
ATOM 1461 C C . GLU A 1 185 ? -24.173 -24.857 63.990 1.00 53.03 185 GLU A C 1
ATOM 1463 O O . GLU A 1 185 ? -23.397 -25.811 64.056 1.00 53.03 185 GLU A O 1
ATOM 1468 N N . GLN A 1 186 ? -24.505 -24.159 65.088 1.00 53.50 186 GLN A N 1
ATOM 1469 C CA . GLN A 1 186 ? -23.896 -24.341 66.425 1.00 53.50 186 GLN A CA 1
ATOM 1470 C C . GLN A 1 186 ? -22.355 -24.304 66.425 1.00 53.50 186 GLN A C 1
ATOM 1472 O O . GLN A 1 186 ? -21.694 -24.869 67.300 1.00 53.50 186 GLN A O 1
ATOM 1477 N N . THR A 1 187 ? -21.754 -23.636 65.445 1.00 57.66 187 THR A N 1
ATOM 1478 C CA . THR A 1 187 ? -20.306 -23.452 65.386 1.00 57.66 187 THR A CA 1
ATOM 1479 C C . THR A 1 187 ? -19.871 -22.393 66.389 1.00 57.66 187 THR A C 1
ATOM 1481 O O . THR A 1 187 ? -20.473 -21.325 66.493 1.00 57.66 187 THR A O 1
ATOM 1484 N N . SER A 1 188 ? -18.812 -22.675 67.147 1.00 62.69 188 SER A N 1
ATOM 1485 C CA . SER A 1 188 ? -18.306 -21.741 68.148 1.00 62.69 188 SER A CA 1
ATOM 1486 C C . SER A 1 188 ? -17.729 -20.492 67.480 1.00 62.69 188 SER A C 1
ATOM 1488 O O . SER A 1 188 ? -16.825 -20.595 66.652 1.00 62.69 188 SER A O 1
ATOM 1490 N N . VAL A 1 189 ? -18.208 -19.317 67.902 1.00 69.25 189 VAL A N 1
ATOM 1491 C CA . VAL A 1 189 ? -17.715 -17.975 67.525 1.00 69.25 189 VAL A CA 1
ATOM 1492 C C . VAL A 1 189 ? -16.181 -17.897 67.528 1.00 69.25 189 VAL A C 1
ATOM 1494 O O . VAL A 1 189 ? -15.587 -17.286 66.642 1.00 69.25 189 VAL A O 1
ATOM 1497 N N . SER A 1 190 ? -15.528 -18.595 68.460 1.00 70.88 190 SER A N 1
ATOM 1498 C CA . SER A 1 190 ? -14.069 -18.704 68.560 1.00 70.88 190 SER A CA 1
ATOM 1499 C C . SER A 1 190 ? -13.385 -19.215 67.285 1.00 70.88 190 SER A C 1
ATOM 1501 O O . SER A 1 190 ? -12.310 -18.732 66.947 1.00 70.88 190 SER A O 1
ATOM 1503 N N . VAL A 1 191 ? -14.008 -20.136 66.541 1.00 74.06 191 VAL A N 1
ATOM 1504 C CA . VAL A 1 191 ? -13.453 -20.706 65.299 1.00 74.06 191 VAL A CA 1
ATOM 1505 C C . VAL A 1 191 ? -13.489 -19.680 64.170 1.00 74.06 191 VAL A C 1
ATOM 1507 O O . VAL A 1 191 ? -12.541 -19.590 63.390 1.00 74.06 191 VAL A O 1
ATOM 1510 N N . PHE A 1 192 ? -14.547 -18.870 64.095 1.00 74.50 192 PHE A N 1
ATOM 1511 C CA . PHE A 1 192 ? -14.630 -17.769 63.135 1.00 74.50 192 PHE A CA 1
ATOM 1512 C C . PHE A 1 192 ? -13.612 -16.665 63.450 1.00 74.50 192 PHE A C 1
ATOM 1514 O O . PHE A 1 192 ? -12.992 -16.107 62.540 1.00 74.50 192 PHE A O 1
ATOM 1521 N N . ILE A 1 193 ? -13.388 -16.382 64.736 1.00 76.12 193 ILE A N 1
ATOM 1522 C CA . ILE A 1 193 ? -12.349 -15.444 65.170 1.00 76.12 193 ILE A CA 1
ATOM 1523 C C . ILE A 1 193 ? -10.957 -16.003 64.858 1.00 76.12 193 ILE A C 1
ATOM 1525 O O . ILE A 1 193 ? -10.148 -15.291 64.273 1.00 76.12 193 ILE A O 1
ATOM 1529 N N . ASP A 1 194 ? -10.686 -17.280 65.138 1.00 77.31 194 ASP A N 1
ATOM 1530 C CA . ASP A 1 194 ? -9.425 -17.934 64.761 1.00 77.31 194 ASP A CA 1
ATOM 1531 C C . ASP A 1 194 ? -9.197 -17.899 63.245 1.00 77.31 194 ASP A C 1
ATOM 1533 O O . ASP A 1 194 ? -8.087 -17.637 62.782 1.00 77.31 194 ASP A O 1
ATOM 1537 N N . PHE A 1 195 ? -10.245 -18.134 62.457 1.00 76.62 195 PHE A N 1
ATOM 1538 C CA . PHE A 1 195 ? -10.200 -18.009 61.005 1.00 76.62 195 PHE A CA 1
ATOM 1539 C C . PHE A 1 195 ? -9.847 -16.581 60.570 1.00 76.62 195 PHE A C 1
ATOM 1541 O O . PHE A 1 195 ? -8.925 -16.392 59.779 1.00 76.62 195 PHE A O 1
ATOM 1548 N N . SER A 1 196 ? -10.528 -15.584 61.131 1.00 75.44 196 SER A N 1
ATOM 1549 C CA . SER A 1 196 ? -10.302 -14.170 60.832 1.00 75.44 196 SER A CA 1
ATOM 1550 C C . SER A 1 196 ? -8.888 -13.715 61.204 1.00 75.44 196 SER A C 1
ATOM 1552 O O . SER A 1 196 ? -8.231 -13.046 60.413 1.00 75.44 196 SER A O 1
ATOM 1554 N N . VAL A 1 197 ? -8.358 -14.151 62.352 1.00 76.25 197 VAL A N 1
ATOM 1555 C CA . VAL A 1 197 ? -6.958 -13.888 62.726 1.00 76.25 197 VAL A CA 1
ATOM 1556 C C . VAL A 1 197 ? -5.995 -14.524 61.722 1.00 76.25 197 VAL A C 1
ATOM 1558 O O . VAL A 1 197 ? -5.080 -13.858 61.249 1.00 76.25 197 VAL A O 1
ATOM 1561 N N . ASN A 1 198 ? -6.210 -15.788 61.341 1.00 76.81 198 ASN A N 1
ATOM 1562 C CA . ASN A 1 198 ? -5.346 -16.451 60.361 1.00 76.81 198 ASN A CA 1
ATOM 1563 C C . ASN A 1 198 ? -5.427 -15.806 58.963 1.00 76.81 198 ASN A C 1
ATOM 1565 O O . ASN A 1 198 ? -4.439 -15.850 58.230 1.00 76.81 198 ASN A O 1
ATOM 1569 N N . LEU A 1 199 ? -6.568 -15.213 58.590 1.00 73.94 199 LEU A N 1
ATOM 1570 C CA . LEU A 1 199 ? -6.706 -14.419 57.367 1.00 73.94 199 LEU A CA 1
ATOM 1571 C C . LEU A 1 199 ? -5.853 -13.148 57.417 1.00 73.94 199 LEU A C 1
ATOM 1573 O O . LEU A 1 199 ? -5.064 -12.924 56.500 1.00 73.94 199 LEU A O 1
ATOM 1577 N N . HIS A 1 200 ? -5.965 -12.359 58.491 1.00 71.00 200 HIS A N 1
ATOM 1578 C CA . HIS A 1 200 ? -5.165 -11.139 58.684 1.00 71.00 200 HIS A CA 1
ATOM 1579 C C . HIS A 1 200 ? -3.659 -11.442 58.749 1.00 71.00 200 HIS A C 1
ATOM 1581 O O . HIS A 1 200 ? -2.851 -10.717 58.174 1.00 71.00 200 HIS A O 1
ATOM 1587 N N . GLU A 1 201 ? -3.269 -12.566 59.358 1.00 75.31 201 GLU A N 1
ATOM 1588 C CA . GLU A 1 201 ? -1.880 -13.055 59.389 1.00 75.31 201 GLU A CA 1
ATOM 1589 C C . GLU A 1 201 ? -1.413 -13.699 58.062 1.00 75.31 201 GLU A C 1
ATOM 1591 O O . GLU A 1 201 ? -0.285 -14.191 57.975 1.00 75.31 201 GLU A O 1
ATOM 1596 N N . CYS A 1 202 ? -2.256 -13.732 57.021 1.00 67.81 202 CYS A N 1
ATOM 1597 C CA . CYS A 1 202 ? -1.981 -14.367 55.725 1.00 67.81 202 CYS A CA 1
ATOM 1598 C C . CYS A 1 202 ? -1.596 -15.863 55.821 1.00 67.81 202 CYS A C 1
ATOM 1600 O O . CYS A 1 202 ? -0.893 -16.400 54.957 1.00 67.81 202 CYS A O 1
ATOM 1602 N N . ASN A 1 203 ? -2.055 -16.573 56.859 1.00 79.31 203 ASN A N 1
ATOM 1603 C CA . ASN A 1 203 ? -1.734 -17.978 57.111 1.00 79.31 203 ASN A CA 1
ATOM 1604 C C . ASN A 1 203 ? -2.837 -18.925 56.606 1.00 79.31 203 ASN A C 1
ATOM 1606 O O . ASN A 1 203 ? -3.630 -19.482 57.370 1.00 79.31 203 ASN A O 1
ATOM 1610 N N . PHE A 1 204 ? -2.863 -19.126 55.289 1.00 69.75 204 PHE A N 1
ATOM 1611 C CA . PHE A 1 204 ? -3.916 -19.866 54.584 1.00 69.75 204 PHE A CA 1
ATOM 1612 C C . PHE A 1 204 ? -4.098 -21.305 55.070 1.00 69.75 204 PHE A C 1
ATOM 1614 O O . PHE A 1 204 ? -5.225 -21.728 55.298 1.00 69.75 204 PHE A O 1
ATOM 1621 N N . ASP A 1 205 ? -3.021 -22.064 55.278 1.00 74.31 205 ASP A N 1
ATOM 1622 C CA . ASP A 1 205 ? -3.138 -23.480 55.653 1.00 74.31 205 ASP A CA 1
ATOM 1623 C C . ASP A 1 205 ? -3.782 -23.657 57.028 1.00 74.31 205 ASP A C 1
ATOM 1625 O O . ASP A 1 205 ? -4.466 -24.652 57.280 1.00 74.31 205 ASP A O 1
ATOM 1629 N N . LYS A 1 206 ? -3.567 -22.693 57.930 1.00 75.38 206 LYS A N 1
ATOM 1630 C CA . LYS A 1 206 ? -4.228 -22.663 59.235 1.00 75.38 206 LYS A CA 1
ATOM 1631 C C . LYS A 1 206 ? -5.672 -22.194 59.104 1.00 75.38 206 LYS A C 1
ATOM 1633 O O . LYS A 1 206 ? -6.535 -22.858 59.666 1.00 75.38 206 LYS A O 1
ATOM 1638 N N . ALA A 1 207 ? -5.941 -21.171 58.291 1.00 72.81 207 ALA A N 1
ATOM 1639 C CA . ALA A 1 207 ? -7.302 -20.718 57.995 1.00 72.81 207 ALA A CA 1
ATOM 1640 C C . ALA A 1 207 ? -8.166 -21.833 57.361 1.00 72.81 207 ALA A C 1
ATOM 1642 O O . ALA A 1 207 ? -9.291 -22.072 57.779 1.00 72.81 207 ALA A O 1
ATOM 1643 N N . PHE A 1 208 ? -7.634 -22.612 56.416 1.00 72.38 208 PHE A N 1
ATOM 1644 C CA . PHE A 1 208 ? -8.344 -23.765 55.846 1.00 72.38 208 PHE A CA 1
ATOM 1645 C C . PHE A 1 208 ? -8.543 -24.901 56.860 1.00 72.38 208 PHE A C 1
ATOM 1647 O O . PHE A 1 208 ? -9.541 -25.620 56.800 1.00 72.38 208 PHE A O 1
ATOM 1654 N N . LYS A 1 209 ? -7.611 -25.088 57.805 1.00 76.75 209 LYS A N 1
ATOM 1655 C CA . LYS A 1 209 ? -7.763 -26.080 58.883 1.00 76.75 209 LYS A CA 1
ATOM 1656 C C . LYS A 1 209 ? -8.841 -25.673 59.883 1.00 76.75 209 LYS A C 1
ATOM 1658 O O . LYS A 1 209 ? -9.584 -26.555 60.307 1.00 76.75 209 LYS A O 1
ATOM 1663 N N . THR A 1 210 ? -8.948 -24.387 60.228 1.00 73.62 210 THR A N 1
ATOM 1664 C CA . THR A 1 210 ? -10.007 -23.881 61.120 1.00 73.62 210 THR A CA 1
ATOM 1665 C C . THR A 1 210 ? -11.387 -23.990 60.476 1.00 73.62 210 THR A C 1
ATOM 1667 O O . THR A 1 210 ? -12.366 -24.197 61.178 1.00 73.62 210 THR A O 1
ATOM 1670 N N . LEU A 1 211 ? -11.466 -23.947 59.143 1.00 70.12 211 LEU A N 1
ATOM 1671 C CA . LEU A 1 211 ? -12.717 -24.084 58.392 1.00 70.12 211 LEU A CA 1
ATOM 1672 C C . LEU A 1 211 ? -13.227 -25.519 58.204 1.00 70.12 211 LEU A C 1
ATOM 1674 O O . LEU A 1 211 ? -14.288 -25.702 57.606 1.00 70.12 211 LEU A O 1
ATOM 1678 N N . ARG A 1 212 ? -12.517 -26.551 58.684 1.00 64.88 212 ARG A N 1
ATOM 1679 C CA . ARG A 1 212 ? -12.974 -27.949 58.566 1.00 64.88 212 ARG A CA 1
ATOM 1680 C C . ARG A 1 212 ? -14.273 -28.159 59.356 1.00 64.88 212 ARG A C 1
ATOM 1682 O O . ARG A 1 212 ? -14.231 -28.518 60.526 1.00 64.88 212 ARG A O 1
ATOM 1689 N N . GLY A 1 213 ? -15.413 -27.963 58.693 1.00 65.50 213 GLY A N 1
ATOM 1690 C CA . GLY A 1 213 ? -16.754 -28.149 59.256 1.00 65.50 213 GLY A CA 1
ATOM 1691 C C . GLY A 1 213 ? -17.722 -26.982 59.041 1.00 65.50 213 GLY A C 1
ATOM 1692 O O . GLY A 1 213 ? -18.915 -27.192 59.215 1.00 65.50 213 GLY A O 1
ATOM 1693 N N . ILE A 1 214 ? -17.248 -25.800 58.628 1.00 70.56 214 ILE A N 1
ATOM 1694 C CA . ILE A 1 214 ? -18.090 -24.608 58.412 1.00 70.56 214 ILE A CA 1
ATOM 1695 C C . ILE A 1 214 ? -18.649 -24.615 56.985 1.00 70.56 214 ILE A C 1
ATOM 1697 O O . ILE A 1 214 ? -17.879 -24.769 56.031 1.00 70.56 214 ILE A O 1
ATOM 1701 N N . ARG A 1 215 ? -19.965 -24.420 56.811 1.00 66.69 215 ARG A N 1
ATOM 1702 C CA . ARG A 1 215 ? -20.596 -24.328 55.475 1.00 66.69 215 ARG A CA 1
ATOM 1703 C C . ARG A 1 215 ? -21.151 -22.945 55.142 1.00 66.69 215 ARG A C 1
ATOM 1705 O O . ARG A 1 215 ? -21.675 -22.764 54.047 1.00 66.69 215 ARG A O 1
ATOM 1712 N N . SER A 1 216 ? -20.984 -21.971 56.032 1.00 74.19 216 SER A N 1
ATOM 1713 C CA . SER A 1 216 ? -21.438 -20.602 55.788 1.00 74.19 216 SER A CA 1
ATOM 1714 C C . SER A 1 216 ? -20.835 -19.999 54.510 1.00 74.19 216 SER A C 1
ATOM 1716 O O . SER A 1 216 ? -19.614 -19.929 54.327 1.00 74.19 216 SER A O 1
ATOM 1718 N N . HIS A 1 217 ? -21.714 -19.531 53.625 1.00 77.50 217 HIS A N 1
ATOM 1719 C CA . HIS A 1 217 ? -21.357 -18.981 52.323 1.00 77.50 217 HIS A CA 1
ATOM 1720 C C . HIS A 1 217 ? -20.654 -17.629 52.463 1.00 77.50 217 HIS A C 1
ATOM 1722 O O . HIS A 1 217 ? -19.794 -17.307 51.644 1.00 77.50 217 HIS A O 1
ATOM 1728 N N . SER A 1 218 ? -20.969 -16.841 53.496 1.00 74.75 218 SER A N 1
ATOM 1729 C CA . SER A 1 218 ? -20.306 -15.556 53.760 1.00 74.75 218 SER A CA 1
ATOM 1730 C C . SER A 1 218 ? -18.807 -15.743 54.033 1.00 74.75 218 SER A C 1
ATOM 1732 O O . SER A 1 218 ? -17.972 -15.069 53.424 1.00 74.75 218 SER A O 1
ATOM 1734 N N . VAL A 1 219 ? -18.457 -16.730 54.864 1.00 77.19 219 VAL A N 1
ATOM 1735 C CA . VAL A 1 219 ? -17.077 -17.067 55.241 1.00 77.19 219 VAL A CA 1
ATOM 1736 C C . VAL A 1 219 ? -16.284 -17.549 54.028 1.00 77.19 219 VAL A C 1
ATOM 1738 O O . VAL A 1 219 ? -15.191 -17.048 53.751 1.00 77.19 219 VAL A O 1
ATOM 1741 N N . TRP A 1 220 ? -16.862 -18.472 53.254 1.00 80.06 220 TRP A N 1
ATOM 1742 C CA . TRP A 1 220 ? -16.247 -18.977 52.027 1.00 80.06 220 TRP A CA 1
ATOM 1743 C C . TRP A 1 220 ? -16.122 -17.895 50.950 1.00 80.06 220 TRP A C 1
ATOM 1745 O O . TRP A 1 220 ? -15.126 -17.879 50.230 1.00 80.06 220 TRP A O 1
ATOM 1755 N N . ARG A 1 221 ? -17.061 -16.940 50.870 1.00 82.75 221 ARG A N 1
ATOM 1756 C CA . ARG A 1 221 ? -16.978 -15.784 49.964 1.00 82.75 221 ARG A CA 1
ATOM 1757 C C . ARG A 1 221 ? -15.861 -14.828 50.376 1.00 82.75 221 ARG A C 1
ATOM 1759 O O . ARG A 1 221 ? -15.078 -14.439 49.513 1.00 82.75 221 ARG A O 1
ATOM 1766 N N . LYS A 1 222 ? -15.727 -14.488 51.667 1.00 78.69 222 LYS A N 1
ATOM 1767 C CA . LYS A 1 222 ? -14.605 -13.668 52.172 1.00 78.69 222 LYS A CA 1
ATOM 1768 C C . LYS A 1 222 ? -13.259 -14.347 51.888 1.00 78.69 222 LYS A C 1
ATOM 1770 O O . LYS A 1 222 ? -12.356 -13.709 51.347 1.00 78.69 222 LYS A O 1
ATOM 1775 N N . LEU A 1 223 ? -13.151 -15.655 52.150 1.00 80.31 223 LEU A N 1
ATOM 1776 C CA . LEU A 1 223 ? -11.950 -16.427 51.818 1.00 80.31 223 LEU A CA 1
ATOM 1777 C C . LEU A 1 223 ? -11.672 -16.449 50.311 1.00 80.31 223 LEU A C 1
ATOM 1779 O O . LEU A 1 223 ? -10.520 -16.313 49.908 1.00 80.31 223 LEU A O 1
ATOM 1783 N N . ALA A 1 224 ? -12.706 -16.605 49.478 1.00 83.75 224 ALA A N 1
ATOM 1784 C CA . ALA A 1 224 ? -12.575 -16.604 48.024 1.00 83.75 224 ALA A CA 1
ATOM 1785 C C . ALA A 1 224 ? -12.019 -15.265 47.519 1.00 83.75 224 ALA A C 1
ATOM 1787 O O . ALA A 1 224 ? -11.010 -15.251 46.815 1.00 83.75 224 ALA A O 1
ATOM 1788 N N . ARG A 1 225 ? -12.601 -14.139 47.950 1.00 83.56 225 ARG A N 1
ATOM 1789 C CA . ARG A 1 225 ? -12.119 -12.797 47.585 1.00 83.56 225 ARG A CA 1
ATOM 1790 C C . ARG A 1 225 ? -10.659 -12.591 47.985 1.00 83.56 225 ARG A C 1
ATOM 1792 O O . ARG A 1 225 ? -9.833 -12.182 47.172 1.00 83.56 225 ARG A O 1
ATOM 1799 N N . PHE A 1 226 ? -10.309 -12.974 49.210 1.00 79.88 226 PHE A N 1
ATOM 1800 C CA . PHE A 1 226 ? -8.936 -12.871 49.701 1.00 79.88 226 PHE A CA 1
ATOM 1801 C C . PHE A 1 226 ? -7.961 -13.809 48.961 1.00 79.88 226 PHE A C 1
ATOM 1803 O O . PHE A 1 226 ? -6.821 -13.440 48.666 1.00 79.88 226 PHE A O 1
ATOM 1810 N N . SER A 1 227 ? -8.398 -15.020 48.601 1.00 83.31 227 SER A N 1
ATOM 1811 C CA . SER A 1 227 ? -7.592 -15.967 47.817 1.00 83.31 227 SER A CA 1
ATOM 1812 C C . SER A 1 227 ? -7.263 -15.445 46.414 1.00 83.31 227 SER A C 1
ATOM 1814 O O . SER A 1 227 ? -6.171 -15.692 45.902 1.00 83.31 227 SER A O 1
ATOM 1816 N N . ILE A 1 228 ? -8.165 -14.653 45.829 1.00 85.06 228 ILE A N 1
ATOM 1817 C CA . ILE A 1 228 ? -7.958 -13.999 44.535 1.00 85.06 228 ILE A CA 1
ATOM 1818 C C . ILE A 1 228 ? -6.958 -12.851 44.652 1.00 85.06 228 ILE A C 1
ATOM 1820 O O . ILE A 1 228 ? -6.000 -12.812 43.881 1.00 85.06 228 ILE A O 1
ATOM 1824 N N . LEU A 1 229 ? -7.114 -11.971 45.649 1.00 81.56 229 LEU A N 1
ATOM 1825 C CA . LEU A 1 229 ? -6.169 -10.873 45.909 1.00 81.56 229 LEU A CA 1
ATOM 1826 C C . LEU A 1 229 ? -4.746 -11.384 46.162 1.00 81.56 229 LEU A C 1
ATOM 1828 O O . LEU A 1 229 ? -3.770 -10.820 45.674 1.00 81.56 229 LEU A O 1
ATOM 1832 N N . SER A 1 230 ? -4.630 -12.507 46.869 1.00 80.06 230 SER A N 1
ATOM 1833 C CA . SER A 1 230 ? -3.353 -13.186 47.123 1.00 80.06 230 SER A CA 1
ATOM 1834 C C . SER A 1 230 ? -2.844 -14.042 45.954 1.00 80.06 230 SER A C 1
ATOM 1836 O O . SER A 1 230 ? -1.797 -14.680 46.077 1.00 80.06 230 SER A O 1
ATOM 1838 N N . ARG A 1 231 ? -3.552 -14.046 44.815 1.00 83.25 231 ARG A N 1
ATOM 1839 C CA . ARG A 1 231 ? -3.217 -14.758 43.569 1.00 83.25 231 ARG A CA 1
ATOM 1840 C C . ARG A 1 231 ? -3.063 -16.278 43.720 1.00 83.25 231 ARG A C 1
ATOM 1842 O O . ARG A 1 231 ? -2.315 -16.906 42.971 1.00 83.25 231 ARG A O 1
ATOM 1849 N N . ARG A 1 232 ? -3.777 -16.890 44.670 1.00 83.94 232 ARG A N 1
ATOM 1850 C CA . ARG A 1 232 ? -3.765 -18.343 44.911 1.00 83.94 232 ARG A CA 1
ATOM 1851 C C . ARG A 1 232 ? -4.954 -19.015 44.238 1.00 83.94 232 ARG A C 1
ATOM 1853 O O . ARG A 1 232 ? -6.051 -19.082 44.789 1.00 83.94 232 ARG A O 1
ATOM 1860 N N . VAL A 1 233 ? -4.709 -19.543 43.046 1.00 85.31 233 VAL A N 1
ATOM 1861 C CA . VAL A 1 233 ? -5.740 -20.102 42.166 1.00 85.31 233 VAL A CA 1
ATOM 1862 C C . VAL A 1 233 ? -6.402 -21.340 42.774 1.00 85.31 233 VAL A C 1
ATOM 1864 O O . VAL A 1 233 ? -7.625 -21.423 42.805 1.00 85.31 233 VAL A O 1
ATOM 1867 N N . GLU A 1 234 ? -5.631 -22.283 43.314 1.00 84.12 234 GLU A N 1
ATOM 1868 C CA . GLU A 1 234 ? -6.161 -23.536 43.868 1.00 84.12 234 GLU A CA 1
ATOM 1869 C C . GLU A 1 234 ? -7.059 -23.279 45.081 1.00 84.12 234 GLU A C 1
ATOM 1871 O O . GLU A 1 234 ? -8.117 -23.890 45.223 1.00 84.12 234 GLU A O 1
ATOM 1876 N N . ALA A 1 235 ? -6.666 -22.326 45.932 1.00 82.56 235 ALA A N 1
ATOM 1877 C CA . ALA A 1 235 ? -7.476 -21.885 47.059 1.00 82.56 235 ALA A CA 1
ATOM 1878 C C . ALA A 1 235 ? -8.795 -21.261 46.578 1.00 82.56 235 ALA A C 1
ATOM 1880 O O . ALA A 1 235 ? -9.850 -21.601 47.109 1.00 82.56 235 ALA A O 1
ATOM 1881 N N . ALA A 1 236 ? -8.751 -20.425 45.536 1.00 84.81 236 ALA A N 1
ATOM 1882 C CA . ALA A 1 236 ? -9.944 -19.830 44.942 1.00 84.81 236 ALA A CA 1
ATOM 1883 C C . ALA A 1 236 ? -10.884 -20.885 44.334 1.00 84.81 236 ALA A C 1
ATOM 1885 O O . ALA A 1 236 ? -12.091 -20.811 44.553 1.00 84.81 236 ALA A O 1
ATOM 1886 N N . TYR A 1 237 ? -10.353 -21.908 43.651 1.00 84.69 237 TYR A N 1
ATOM 1887 C CA . TYR A 1 237 ? -11.144 -23.037 43.140 1.00 84.69 237 TYR A CA 1
ATOM 1888 C C . TYR A 1 237 ? -11.808 -23.835 44.259 1.00 84.69 237 TYR A C 1
ATOM 1890 O O . TYR A 1 237 ? -12.994 -24.154 44.170 1.00 84.69 237 TYR A O 1
ATOM 1898 N N . MET A 1 238 ? -11.068 -24.127 45.331 1.00 83.81 238 MET A N 1
ATOM 1899 C CA . MET A 1 238 ? -11.630 -24.805 46.496 1.00 83.81 238 MET A CA 1
ATOM 1900 C C . MET A 1 238 ? -12.772 -23.981 47.094 1.00 83.81 238 MET A C 1
ATOM 1902 O O . MET A 1 238 ? -13.861 -24.516 47.293 1.00 83.81 238 MET A O 1
ATOM 1906 N N . CYS A 1 239 ? -12.582 -22.677 47.302 1.00 84.19 239 CYS A N 1
ATOM 1907 C CA . CYS A 1 239 ? -13.638 -21.802 47.812 1.00 84.19 239 CYS A CA 1
ATOM 1908 C C . CYS A 1 239 ? -14.843 -21.727 46.862 1.00 84.19 239 CYS A C 1
ATOM 1910 O O . CYS A 1 239 ? -15.979 -21.851 47.311 1.00 84.19 239 CYS A O 1
ATOM 1912 N N . ALA A 1 240 ? -14.616 -21.601 45.552 1.00 85.50 240 ALA A N 1
ATOM 1913 C CA . ALA A 1 240 ? -15.678 -21.603 44.546 1.00 85.50 240 ALA A CA 1
ATOM 1914 C C . ALA A 1 240 ? -16.469 -22.923 44.539 1.00 85.50 240 ALA A C 1
ATOM 1916 O O . ALA A 1 240 ? -17.682 -22.910 44.328 1.00 85.50 240 ALA A O 1
ATOM 1917 N N . SER A 1 241 ? -15.807 -24.054 44.817 1.00 84.69 241 SER A N 1
ATOM 1918 C CA . SER A 1 241 ? -16.463 -25.361 44.917 1.00 84.69 241 SER A CA 1
ATOM 1919 C C . SER A 1 241 ? -17.394 -25.445 46.128 1.00 84.69 241 SER A C 1
ATOM 1921 O O . SER A 1 241 ? -18.520 -25.921 45.995 1.00 84.69 241 SER A O 1
ATOM 1923 N N . TYR A 1 242 ? -16.978 -24.897 47.277 1.00 82.75 242 TYR A N 1
ATOM 1924 C CA . TYR A 1 242 ? -17.819 -24.812 48.475 1.00 82.75 242 TYR A CA 1
ATOM 1925 C C . TYR A 1 242 ? -18.989 -23.840 48.301 1.00 82.75 242 TYR A C 1
ATOM 1927 O O . TYR A 1 242 ? -20.071 -24.102 48.812 1.00 82.75 242 TYR A O 1
ATOM 1935 N N . LEU A 1 243 ? -18.799 -22.766 47.531 1.00 83.75 243 LEU A N 1
ATOM 1936 C CA . LEU A 1 243 ? -19.856 -21.813 47.175 1.00 83.75 243 LEU A CA 1
ATOM 1937 C C . LEU A 1 243 ? -20.822 -22.341 46.097 1.00 83.75 243 LEU A C 1
ATOM 1939 O O . LEU A 1 243 ? -21.767 -21.643 45.737 1.00 83.75 243 LEU A O 1
ATOM 1943 N N . GLY A 1 244 ? -20.583 -23.534 45.536 1.00 85.06 244 GLY A N 1
ATOM 1944 C CA . GLY A 1 244 ? -21.416 -24.107 44.474 1.00 85.06 244 GLY A CA 1
ATOM 1945 C C . GLY A 1 244 ? -21.316 -23.374 43.130 1.00 85.06 244 GLY A C 1
ATOM 1946 O O . GLY A 1 244 ? -22.198 -23.507 42.282 1.00 85.06 244 GLY A O 1
ATOM 1947 N N . MET A 1 245 ? -20.245 -22.610 42.895 1.00 87.31 245 MET A N 1
ATOM 1948 C CA . MET A 1 245 ? -20.065 -21.775 41.701 1.00 87.31 245 MET A CA 1
ATOM 1949 C C . MET A 1 245 ? -19.521 -22.583 40.512 1.00 87.31 245 MET A C 1
ATOM 1951 O O . MET A 1 245 ? -18.454 -22.300 39.968 1.00 87.31 245 MET A O 1
ATOM 1955 N N . VAL A 1 246 ? -20.269 -23.605 40.085 1.00 86.69 246 VAL A N 1
ATOM 1956 C CA . VAL A 1 246 ? -19.848 -24.546 39.028 1.00 86.69 246 VAL A CA 1
ATOM 1957 C C . VAL A 1 246 ? -19.559 -23.829 37.708 1.00 86.69 246 VAL A C 1
ATOM 1959 O O . VAL A 1 246 ? -18.574 -24.136 37.040 1.00 86.69 246 VAL A O 1
ATOM 1962 N N . HIS A 1 247 ? -20.382 -22.840 37.342 1.00 84.69 247 HIS A N 1
ATOM 1963 C CA . HIS A 1 247 ? -20.176 -22.078 36.111 1.00 84.69 247 HIS A CA 1
ATOM 1964 C C . HIS A 1 247 ? -18.896 -21.236 36.157 1.00 84.69 247 HIS A C 1
ATOM 1966 O O . HIS A 1 247 ? -18.199 -21.146 35.150 1.00 84.69 247 HIS A O 1
ATOM 1972 N N . ALA A 1 248 ? -18.549 -20.688 37.327 1.00 87.06 248 ALA A N 1
ATOM 1973 C CA . ALA A 1 248 ? -17.332 -19.907 37.507 1.00 87.06 248 ALA A CA 1
ATOM 1974 C C . ALA A 1 248 ? -16.083 -20.767 37.308 1.00 87.06 248 ALA A C 1
ATOM 1976 O O . ALA A 1 248 ? -15.210 -20.405 36.522 1.00 87.06 248 ALA A O 1
ATOM 1977 N N . ILE A 1 249 ? -16.059 -21.942 37.943 1.00 87.75 249 ILE A N 1
ATOM 1978 C CA . ILE A 1 249 ? -14.994 -22.942 37.801 1.00 87.75 249 ILE A CA 1
ATOM 1979 C C . ILE A 1 249 ? -14.856 -23.360 36.339 1.00 87.75 249 ILE A C 1
ATOM 1981 O O . ILE A 1 249 ? -13.771 -23.273 35.777 1.00 87.75 249 ILE A O 1
ATOM 1985 N N . TRP A 1 250 ? -15.969 -23.734 35.702 1.00 88.06 250 TRP A N 1
ATOM 1986 C CA . TRP A 1 250 ? -15.973 -24.141 34.300 1.00 88.06 250 TRP A CA 1
ATOM 1987 C C . TRP A 1 250 ? -15.445 -23.037 33.379 1.00 88.06 250 TRP A C 1
ATOM 1989 O O . TRP A 1 250 ? -14.593 -23.297 32.535 1.00 88.06 250 TRP A O 1
ATOM 1999 N N . SER A 1 251 ? -15.904 -21.795 33.562 1.00 85.75 251 SER A N 1
ATOM 2000 C CA . SER A 1 251 ? -15.440 -20.663 32.758 1.00 85.75 251 SER A CA 1
ATOM 2001 C C . SER A 1 251 ? -13.966 -20.333 32.988 1.00 85.75 251 SER A C 1
ATOM 2003 O O . SER A 1 251 ? -13.283 -19.939 32.051 1.00 85.75 251 SER A O 1
ATOM 2005 N N . ALA A 1 252 ? -13.458 -20.528 34.206 1.00 87.94 252 ALA A N 1
ATOM 2006 C CA . ALA A 1 252 ? -12.050 -20.331 34.511 1.00 87.94 252 ALA A CA 1
ATOM 2007 C C . ALA A 1 252 ? -11.188 -21.462 33.918 1.00 87.94 252 ALA A C 1
ATOM 2009 O O . ALA A 1 252 ? -10.110 -21.201 33.395 1.00 87.94 252 ALA A O 1
ATOM 2010 N N . ASP A 1 253 ? -11.659 -22.710 33.906 1.00 88.31 253 ASP A N 1
ATOM 2011 C CA . ASP A 1 253 ? -10.913 -23.835 33.328 1.00 88.31 253 ASP A CA 1
ATOM 2012 C C . ASP A 1 253 ? -10.743 -23.761 31.807 1.00 88.31 253 ASP A C 1
ATOM 2014 O O . ASP A 1 253 ? -9.781 -24.321 31.278 1.00 88.31 253 ASP A O 1
ATOM 2018 N N . LEU A 1 254 ? -11.625 -23.039 31.109 1.00 88.56 254 LEU A N 1
ATOM 2019 C CA . LEU A 1 254 ? -11.458 -22.739 29.683 1.00 88.56 254 LEU A CA 1
ATOM 2020 C C . LEU A 1 254 ? -10.228 -21.864 29.402 1.00 88.56 254 LEU A C 1
ATOM 2022 O O . LEU A 1 254 ? -9.692 -21.896 28.295 1.00 88.56 254 LEU A O 1
ATOM 2026 N N . GLU A 1 255 ? -9.769 -21.100 30.392 1.00 84.62 255 GLU A N 1
ATOM 2027 C CA . GLU A 1 255 ? -8.658 -20.172 30.245 1.00 84.62 255 GLU A CA 1
ATOM 2028 C C . GLU A 1 255 ? -7.309 -20.839 30.520 1.00 84.62 255 GLU A C 1
ATOM 2030 O O . GLU A 1 255 ? -7.141 -21.642 31.440 1.00 84.62 255 GLU A O 1
ATOM 2035 N N . THR A 1 256 ? -6.290 -20.475 29.740 1.00 82.69 256 THR A N 1
ATOM 2036 C CA . THR A 1 256 ? -4.964 -21.104 29.842 1.00 82.69 256 THR A CA 1
ATOM 2037 C C . THR A 1 256 ? -4.098 -20.506 30.942 1.00 82.69 256 THR A C 1
ATOM 2039 O O . THR A 1 256 ? -3.232 -21.191 31.482 1.00 82.69 256 THR A O 1
ATOM 2042 N N . THR A 1 257 ? -4.282 -19.223 31.264 1.00 86.62 257 THR A N 1
ATOM 2043 C CA . THR A 1 257 ? -3.386 -18.504 32.176 1.00 86.62 257 THR A CA 1
ATOM 2044 C C . THR A 1 257 ? -3.984 -18.336 33.562 1.00 86.62 257 THR A C 1
ATOM 2046 O O . THR A 1 257 ? -5.185 -18.142 33.734 1.00 86.62 257 THR A O 1
ATOM 2049 N N . THR A 1 258 ? -3.124 -18.411 34.577 1.00 85.69 258 THR A N 1
ATOM 2050 C CA . THR A 1 258 ? -3.515 -18.291 35.987 1.00 85.69 258 THR A CA 1
ATOM 2051 C C . THR A 1 258 ? -4.160 -16.940 36.288 1.00 85.69 258 THR A C 1
ATOM 2053 O O . THR A 1 258 ? -5.139 -16.883 37.020 1.00 85.69 258 THR A O 1
ATOM 2056 N N . GLU A 1 259 ? -3.674 -15.858 35.678 1.00 84.19 259 GLU A N 1
ATOM 2057 C CA . GLU A 1 259 ? -4.228 -14.514 35.874 1.00 84.19 259 GLU A CA 1
ATOM 2058 C C . GLU A 1 259 ? -5.602 -14.346 35.206 1.00 84.19 259 GLU A C 1
ATOM 2060 O O . GLU A 1 259 ? -6.501 -13.772 35.814 1.00 84.19 259 GLU A O 1
ATOM 2065 N N . ALA A 1 260 ? -5.823 -14.932 34.022 1.00 85.12 260 ALA A N 1
ATOM 2066 C CA . ALA A 1 260 ? -7.150 -14.966 33.401 1.00 85.12 260 ALA A CA 1
ATOM 2067 C C . ALA A 1 260 ? -8.153 -15.762 34.252 1.00 85.12 260 ALA A C 1
ATOM 2069 O O . ALA A 1 260 ? -9.271 -15.301 34.476 1.00 85.12 260 ALA A O 1
ATOM 2070 N N . LYS A 1 261 ? -7.726 -16.905 34.813 1.00 89.12 261 LYS A N 1
ATOM 2071 C CA . LYS A 1 261 ? -8.528 -17.692 35.767 1.00 89.12 261 LYS A CA 1
ATOM 2072 C C . LYS A 1 261 ? -8.963 -16.856 36.969 1.00 89.12 261 LYS A C 1
ATOM 2074 O O . LYS A 1 261 ? -10.132 -16.885 37.343 1.00 89.12 261 LYS A O 1
ATOM 2079 N N . LEU A 1 262 ? -8.039 -16.089 37.550 1.00 88.31 262 LEU A N 1
ATOM 2080 C CA . LEU A 1 262 ? -8.331 -15.207 38.683 1.00 88.31 262 LEU A CA 1
ATOM 2081 C C . LEU A 1 262 ? -9.295 -14.080 38.306 1.00 88.31 262 LEU A C 1
ATOM 2083 O O . LEU A 1 262 ? -10.210 -13.811 39.073 1.00 88.31 262 LEU A O 1
ATOM 2087 N N . ILE A 1 263 ? -9.138 -13.465 37.129 1.00 87.31 263 ILE A N 1
ATOM 2088 C CA . ILE A 1 263 ? -10.043 -12.415 36.633 1.00 87.31 263 ILE A CA 1
ATOM 2089 C C . ILE A 1 263 ? -11.465 -12.961 36.455 1.00 87.31 263 ILE A C 1
ATOM 2091 O O . ILE A 1 263 ? -12.425 -12.325 36.883 1.00 87.31 263 ILE A O 1
ATOM 2095 N N . VAL A 1 264 ? -11.612 -14.154 35.876 1.00 87.44 264 VAL A N 1
ATOM 2096 C CA . VAL A 1 264 ? -12.920 -14.803 35.714 1.00 87.44 264 VAL A CA 1
ATOM 2097 C C . VAL A 1 264 ? -13.554 -15.106 37.070 1.00 87.44 264 VAL A C 1
ATOM 2099 O O . VAL A 1 264 ? -14.717 -14.778 37.293 1.00 87.44 264 VAL A O 1
ATOM 2102 N N . LEU A 1 265 ? -12.795 -15.682 38.004 1.00 88.56 265 LEU A N 1
ATOM 2103 C CA . LEU A 1 265 ? -13.291 -15.962 39.355 1.00 88.56 265 LEU A CA 1
ATOM 2104 C C . LEU A 1 265 ? -13.662 -14.675 40.110 1.00 88.56 265 LEU A C 1
ATOM 2106 O O . LEU A 1 265 ? -14.671 -14.654 40.810 1.00 88.56 265 LEU A O 1
ATOM 2110 N N . ALA A 1 266 ? -12.893 -13.600 39.930 1.00 89.38 266 ALA A N 1
ATOM 2111 C CA . ALA A 1 266 ? -13.170 -12.287 40.507 1.00 89.38 266 ALA A CA 1
ATOM 2112 C C . ALA A 1 266 ? -14.486 -11.707 39.983 1.00 89.38 266 ALA A C 1
ATOM 2114 O O . ALA A 1 266 ? -15.297 -11.220 40.769 1.00 89.38 266 ALA A O 1
ATOM 2115 N N . LEU A 1 267 ? -14.736 -11.831 38.676 1.00 87.31 267 LEU A N 1
ATOM 2116 C CA . LEU A 1 267 ? -15.984 -11.390 38.056 1.00 87.31 267 LEU A CA 1
ATOM 2117 C C . LEU A 1 267 ? -17.206 -12.092 38.645 1.00 87.31 267 LEU A C 1
ATOM 2119 O O . LEU A 1 267 ? -18.197 -11.435 38.938 1.00 87.31 267 LEU A O 1
ATOM 2123 N N . HIS A 1 268 ? -17.130 -13.406 38.866 1.00 87.62 268 HIS A N 1
ATOM 2124 C CA . HIS A 1 268 ? -18.240 -14.157 39.466 1.00 87.62 268 HIS A CA 1
ATOM 2125 C C . HIS A 1 268 ? -18.445 -13.867 40.964 1.00 87.62 268 HIS A C 1
ATOM 2127 O O . HIS A 1 268 ? -19.471 -14.254 41.517 1.00 87.62 268 HIS A O 1
ATOM 2133 N N . LEU A 1 269 ? -17.488 -13.211 41.632 1.00 87.06 269 LEU A N 1
ATOM 2134 C CA . LEU A 1 269 ? -17.573 -12.785 43.040 1.00 87.06 269 LEU A CA 1
ATOM 2135 C C . LEU A 1 269 ? -17.874 -11.284 43.205 1.00 87.06 269 LEU A C 1
ATOM 2137 O O . LEU A 1 269 ? -17.748 -10.752 44.320 1.00 87.06 269 LEU A O 1
ATOM 2141 N N . ASP A 1 270 ? -18.256 -10.625 42.108 1.00 85.50 270 ASP A N 1
ATOM 2142 C CA . ASP A 1 270 ? -18.530 -9.190 41.996 1.00 85.50 270 ASP A CA 1
ATOM 2143 C C . ASP A 1 270 ? -17.328 -8.287 42.346 1.00 85.50 270 ASP A C 1
ATOM 2145 O O . ASP A 1 270 ? -17.496 -7.150 42.779 1.00 85.50 270 ASP A O 1
ATOM 2149 N N . MET A 1 271 ? -16.099 -8.774 42.146 1.00 87.25 271 MET A N 1
ATOM 2150 C CA . MET A 1 271 ? -14.851 -8.018 42.349 1.00 87.25 271 MET A CA 1
ATOM 2151 C C . MET A 1 271 ? -14.397 -7.341 41.049 1.00 87.25 271 MET A C 1
ATOM 2153 O O . MET A 1 271 ? -13.390 -7.711 40.438 1.00 87.25 271 MET A O 1
ATOM 2157 N N . ILE A 1 272 ? -15.206 -6.406 40.550 1.00 85.62 272 ILE A N 1
ATOM 2158 C CA . ILE A 1 272 ? -15.027 -5.818 39.213 1.00 85.62 272 ILE A CA 1
ATOM 2159 C C . ILE A 1 272 ? -13.822 -4.869 39.168 1.00 85.62 272 ILE A C 1
ATOM 2161 O O . ILE A 1 272 ? -13.064 -4.880 38.197 1.00 85.62 272 ILE A O 1
ATOM 2165 N N . GLU A 1 273 ? -13.636 -4.042 40.196 1.00 84.81 273 GLU A N 1
ATOM 2166 C CA . GLU A 1 273 ? -12.551 -3.054 40.235 1.00 84.81 273 GLU A CA 1
ATOM 2167 C C . GLU A 1 273 ? -11.191 -3.744 40.323 1.00 84.81 273 GLU A C 1
ATOM 2169 O O . GLU A 1 273 ? -10.278 -3.442 39.549 1.00 84.81 273 GLU A O 1
ATOM 2174 N N . GLU A 1 274 ? -11.101 -4.757 41.180 1.00 85.62 274 GLU A N 1
ATOM 2175 C CA . GLU A 1 274 ? -9.912 -5.580 41.339 1.00 85.62 274 GLU A CA 1
ATOM 2176 C C . GLU A 1 274 ? -9.648 -6.399 40.072 1.00 85.62 274 GLU A C 1
ATOM 2178 O O . GLU A 1 274 ? -8.499 -6.531 39.652 1.00 85.62 274 GLU A O 1
ATOM 2183 N N . ALA A 1 275 ? -10.690 -6.895 39.393 1.00 86.44 275 ALA A N 1
ATOM 2184 C CA . ALA A 1 275 ? -10.547 -7.558 38.096 1.00 86.44 275 ALA A CA 1
ATOM 2185 C C . ALA A 1 275 ? -9.969 -6.623 37.020 1.00 86.44 275 ALA A C 1
ATOM 2187 O O . ALA A 1 275 ? -9.096 -7.034 36.249 1.00 86.44 275 ALA A O 1
ATOM 2188 N N . ILE A 1 276 ? -10.397 -5.356 36.984 1.00 85.12 276 ILE A N 1
ATOM 2189 C CA . ILE A 1 276 ? -9.843 -4.349 36.070 1.00 85.12 276 ILE A CA 1
ATOM 2190 C C . ILE A 1 276 ? -8.371 -4.094 36.401 1.00 85.12 276 ILE A C 1
ATOM 2192 O O . ILE A 1 276 ? -7.539 -4.083 35.493 1.00 85.12 276 ILE A O 1
ATOM 2196 N N . GLU A 1 277 ? -8.019 -3.931 37.673 1.00 85.25 277 GLU A N 1
ATOM 2197 C CA . GLU A 1 277 ? -6.630 -3.715 38.085 1.00 85.25 277 GLU A CA 1
ATOM 2198 C C . GLU A 1 277 ? -5.735 -4.920 37.762 1.00 85.25 277 GLU A C 1
ATOM 2200 O O . GLU A 1 277 ? -4.660 -4.762 37.177 1.00 85.25 277 GLU A O 1
ATOM 2205 N N . MET A 1 278 ? -6.209 -6.137 38.037 1.00 83.88 278 MET A N 1
ATOM 2206 C CA . MET A 1 278 ? -5.525 -7.372 37.651 1.00 83.88 278 MET A CA 1
ATOM 2207 C C . MET A 1 278 ? -5.317 -7.447 36.138 1.00 83.88 278 MET A C 1
ATOM 2209 O O . MET A 1 278 ? -4.215 -7.753 35.689 1.00 83.88 278 MET A O 1
ATOM 2213 N N . SER A 1 279 ? -6.328 -7.098 35.337 1.00 84.12 279 SER A N 1
ATOM 2214 C CA . SER A 1 279 ? -6.210 -7.111 33.875 1.00 84.12 279 SER A CA 1
ATOM 2215 C C . SER A 1 279 ? -5.214 -6.073 33.335 1.00 84.12 279 SER A C 1
ATOM 2217 O O . SER A 1 279 ? -4.496 -6.358 32.373 1.00 84.12 279 SER A O 1
ATOM 2219 N N . LYS A 1 280 ? -5.101 -4.901 33.983 1.00 84.25 280 LYS A N 1
ATOM 2220 C CA . LYS A 1 280 ? -4.082 -3.887 33.661 1.00 84.25 280 LYS A CA 1
ATOM 2221 C C . LYS A 1 280 ? -2.677 -4.395 33.969 1.00 84.25 280 LYS A C 1
ATOM 2223 O O . LYS A 1 280 ? -1.793 -4.263 33.128 1.00 84.25 280 LYS A O 1
ATOM 2228 N N . ASN A 1 281 ? -2.493 -5.011 35.136 1.00 83.62 281 ASN A N 1
ATOM 2229 C CA . ASN A 1 281 ? -1.209 -5.572 35.560 1.00 83.62 281 ASN A CA 1
ATOM 2230 C C . ASN A 1 281 ? -0.762 -6.730 34.659 1.00 83.62 281 ASN A C 1
ATOM 2232 O O . ASN A 1 281 ? 0.412 -6.820 34.308 1.00 83.62 281 ASN A O 1
ATOM 2236 N N . TYR A 1 282 ? -1.708 -7.572 34.236 1.00 80.25 282 TYR A N 1
ATOM 2237 C CA . TYR A 1 282 ? -1.457 -8.685 33.322 1.00 80.25 282 TYR A CA 1
ATOM 2238 C C . TYR A 1 282 ? -1.137 -8.231 31.885 1.00 80.25 282 TYR A C 1
ATOM 2240 O O . TYR A 1 282 ? -0.607 -8.996 31.080 1.00 80.25 282 TYR A O 1
ATOM 2248 N N . ASN A 1 283 ? -1.463 -6.979 31.539 1.00 76.25 283 ASN A N 1
ATOM 2249 C CA . ASN A 1 283 ? -1.305 -6.393 30.204 1.00 76.25 283 ASN A CA 1
ATOM 2250 C C . ASN A 1 283 ? -2.023 -7.182 29.084 1.00 76.25 283 ASN A C 1
ATOM 2252 O O . ASN A 1 283 ? -1.642 -7.120 27.911 1.00 76.25 283 ASN A O 1
ATOM 2256 N N . ASN A 1 284 ? -3.084 -7.926 29.422 1.00 79.56 284 ASN A N 1
ATOM 2257 C CA . ASN A 1 284 ? -3.905 -8.618 28.433 1.00 79.56 284 ASN A CA 1
ATOM 2258 C C . ASN A 1 284 ? -5.080 -7.733 27.996 1.00 79.56 284 ASN A C 1
ATOM 2260 O O . ASN A 1 284 ? -6.058 -7.546 28.723 1.00 79.56 284 ASN A O 1
ATOM 2264 N N . LYS A 1 285 ? -4.981 -7.222 26.764 1.00 82.06 285 LYS A N 1
ATOM 2265 C CA . LYS A 1 285 ? -5.955 -6.308 26.149 1.00 82.06 285 LYS A CA 1
ATOM 2266 C C . LYS A 1 285 ? -7.368 -6.890 26.097 1.00 82.06 285 LYS A C 1
ATOM 2268 O O . LYS A 1 285 ? -8.322 -6.154 26.322 1.00 82.06 285 LYS A O 1
ATOM 2273 N N . PHE A 1 286 ? -7.493 -8.191 25.829 1.00 84.19 286 PHE A N 1
ATOM 2274 C CA . PHE A 1 286 ? -8.787 -8.844 25.636 1.00 84.19 286 PHE A CA 1
ATOM 2275 C C . PHE A 1 286 ? -9.655 -8.755 26.895 1.00 84.19 286 PHE A C 1
ATOM 2277 O O . PHE A 1 286 ? -10.790 -8.285 26.836 1.00 84.19 286 PHE A O 1
ATOM 2284 N N . TRP A 1 287 ? -9.102 -9.149 28.047 1.00 84.50 287 TRP A N 1
ATOM 2285 C CA . TRP A 1 287 ? -9.829 -9.133 29.317 1.00 84.50 287 TRP A CA 1
ATOM 2286 C C . TRP A 1 287 ? -10.198 -7.722 29.745 1.00 84.50 287 TRP A C 1
ATOM 2288 O O . TRP A 1 287 ? -11.335 -7.491 30.143 1.00 84.50 287 TRP A O 1
ATOM 2298 N N . LEU A 1 288 ? -9.279 -6.768 29.595 1.00 86.88 288 LEU A N 1
ATOM 2299 C CA . LEU A 1 288 ? -9.555 -5.377 29.936 1.00 86.88 288 LEU A CA 1
ATOM 2300 C C . LEU A 1 288 ? -10.698 -4.801 29.083 1.00 86.88 288 LEU A C 1
ATOM 2302 O O . LEU A 1 288 ? -11.619 -4.183 29.612 1.00 86.88 288 LEU A O 1
ATOM 2306 N N . LEU A 1 289 ? -10.680 -5.049 27.771 1.00 86.62 289 LEU A N 1
ATOM 2307 C CA . LEU A 1 289 ? -11.750 -4.616 26.872 1.00 86.62 289 LEU A CA 1
ATOM 2308 C C . LEU A 1 289 ? -13.069 -5.315 27.190 1.00 86.62 289 LEU A C 1
ATOM 2310 O O . LEU A 1 289 ? -14.109 -4.663 27.238 1.00 86.62 289 LEU A O 1
ATOM 2314 N N . LYS A 1 290 ? -13.033 -6.616 27.490 1.00 85.31 290 LYS A N 1
ATOM 2315 C CA . LYS A 1 290 ? -14.225 -7.368 27.878 1.00 85.31 290 LYS A CA 1
ATOM 2316 C C . LYS A 1 290 ? -14.840 -6.851 29.179 1.00 85.31 290 LYS A C 1
ATOM 2318 O O . LYS A 1 290 ? -16.060 -6.757 29.276 1.00 85.31 290 LYS A O 1
ATOM 2323 N N . LEU A 1 291 ? -14.013 -6.486 30.154 1.00 86.88 291 LEU A N 1
ATOM 2324 C CA . LEU A 1 291 ? -14.451 -5.869 31.405 1.00 86.88 291 LEU A CA 1
ATOM 2325 C C . LEU A 1 291 ? -15.080 -4.494 31.165 1.00 86.88 291 LEU A C 1
ATOM 2327 O O . LEU A 1 291 ? -16.135 -4.199 31.728 1.00 86.88 291 LEU A O 1
ATOM 2331 N N . TYR A 1 292 ? -14.495 -3.669 30.293 1.00 88.88 292 TYR A N 1
ATOM 2332 C CA . TYR A 1 292 ? -15.108 -2.393 29.916 1.00 88.88 292 TYR A CA 1
ATOM 2333 C C . TYR A 1 292 ? -16.444 -2.566 29.187 1.00 88.88 292 TYR A C 1
ATOM 2335 O O . TYR A 1 292 ? -17.370 -1.802 29.450 1.00 88.88 292 TYR A O 1
ATOM 2343 N N . GLU A 1 293 ? -16.586 -3.597 28.348 1.00 86.50 293 GLU A N 1
ATOM 2344 C CA . GLU A 1 293 ? -17.875 -3.956 27.741 1.00 86.50 293 GLU A CA 1
ATOM 2345 C C . GLU A 1 293 ? -18.917 -4.343 28.800 1.00 86.50 293 GLU A C 1
ATOM 2347 O O . GLU A 1 293 ? -20.043 -3.859 28.755 1.00 86.50 293 GLU A O 1
ATOM 2352 N N . LEU A 1 294 ? -18.554 -5.195 29.766 1.00 84.06 294 LEU A N 1
ATOM 2353 C CA . LEU A 1 294 ? -19.474 -5.650 30.819 1.00 84.06 294 LEU A CA 1
ATOM 2354 C C . LEU A 1 294 ? -19.901 -4.516 31.760 1.00 84.06 294 LEU A C 1
ATOM 2356 O O . LEU A 1 294 ? -21.029 -4.502 32.241 1.00 84.06 294 LEU A O 1
ATOM 2360 N N . THR A 1 295 ? -19.007 -3.558 32.004 1.00 86.19 295 THR A N 1
ATOM 2361 C CA . THR A 1 295 ? -19.256 -2.401 32.878 1.00 86.19 295 THR A CA 1
ATOM 2362 C C . THR A 1 295 ? -19.882 -1.209 32.152 1.00 86.19 295 THR A C 1
ATOM 2364 O O . THR A 1 295 ? -20.081 -0.165 32.770 1.00 86.19 295 THR A O 1
ATOM 2367 N N . ASN A 1 296 ? -20.193 -1.339 30.854 1.00 87.56 296 ASN A N 1
ATOM 2368 C CA . ASN A 1 296 ? -20.675 -0.257 29.988 1.00 87.56 296 ASN A CA 1
ATOM 2369 C C . ASN A 1 296 ? -19.760 0.987 29.965 1.00 87.56 296 ASN A C 1
ATOM 2371 O O . ASN A 1 296 ? -20.213 2.095 29.682 1.00 87.56 296 ASN A O 1
ATOM 2375 N N . GLN A 1 297 ? -18.458 0.827 30.228 1.00 88.81 297 GLN A N 1
ATOM 2376 C CA . GLN A 1 297 ? -17.473 1.916 30.188 1.00 88.81 297 GLN A CA 1
ATOM 2377 C C . GLN A 1 297 ? -16.897 2.071 28.771 1.00 88.81 297 GLN A C 1
ATOM 2379 O O . GLN A 1 297 ? -15.695 1.915 28.540 1.00 88.81 297 GLN A O 1
ATOM 2384 N N . TRP A 1 298 ? -17.774 2.368 27.807 1.00 88.62 298 TRP A N 1
ATOM 2385 C CA . TRP A 1 298 ? -17.445 2.417 26.378 1.00 88.62 298 TRP A CA 1
ATOM 2386 C C . TRP A 1 298 ? -16.392 3.475 26.029 1.00 88.62 298 TRP A C 1
ATOM 2388 O O . TRP A 1 298 ? -15.501 3.199 25.224 1.00 88.62 298 TRP A O 1
ATOM 2398 N N . ASP A 1 299 ? -16.423 4.640 26.679 1.00 89.50 299 ASP A N 1
ATOM 2399 C CA . ASP A 1 299 ? -15.453 5.717 26.435 1.00 89.50 299 ASP A CA 1
ATOM 2400 C C . ASP A 1 299 ? -14.023 5.274 26.759 1.00 89.50 299 ASP A C 1
ATOM 2402 O O . ASP A 1 299 ? -13.119 5.397 25.928 1.00 89.50 299 ASP A O 1
ATOM 2406 N N . LYS A 1 300 ? -13.833 4.643 27.925 1.00 87.81 300 LYS A N 1
ATOM 2407 C CA . LYS A 1 300 ? -12.533 4.100 28.341 1.00 87.81 300 LYS A CA 1
ATOM 2408 C C . LYS A 1 300 ? -12.068 2.976 27.417 1.00 87.81 300 LYS A C 1
ATOM 2410 O O . LYS A 1 300 ? -10.882 2.899 27.100 1.00 87.81 300 LYS A O 1
ATOM 2415 N N . ALA A 1 301 ? -12.987 2.130 26.942 1.00 87.31 301 ALA A N 1
ATOM 2416 C CA . ALA A 1 301 ? -12.667 1.088 25.967 1.00 87.31 301 ALA A CA 1
ATOM 2417 C C . ALA A 1 301 ? -12.157 1.688 24.645 1.00 87.31 301 ALA A C 1
ATOM 2419 O O . ALA A 1 301 ? -11.150 1.237 24.094 1.00 87.31 301 ALA A O 1
ATOM 2420 N N . ILE A 1 302 ? -12.817 2.740 24.154 1.00 86.88 302 ILE A N 1
ATOM 2421 C CA . ILE A 1 302 ? -12.439 3.42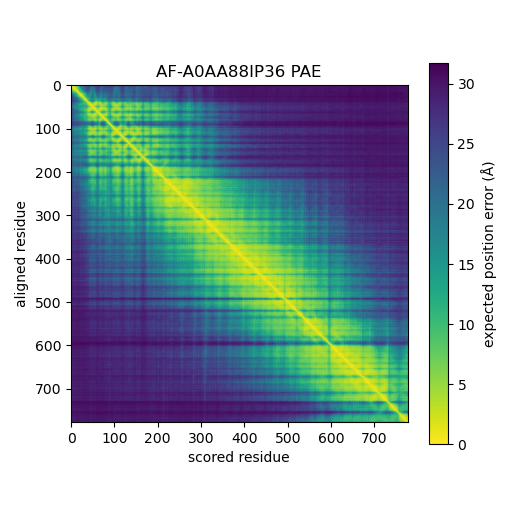7 22.917 1.00 86.88 302 ILE A CA 1
ATOM 2422 C C . ILE A 1 302 ? -11.085 4.130 23.069 1.00 86.88 302 ILE A C 1
ATOM 2424 O O . ILE A 1 302 ? -10.240 4.016 22.176 1.00 86.88 302 ILE A O 1
ATOM 2428 N N . GLU A 1 303 ? -10.858 4.843 24.173 1.00 88.06 303 GLU A N 1
ATOM 2429 C CA . GLU A 1 303 ? -9.572 5.483 24.477 1.00 88.06 303 GLU A CA 1
ATOM 2430 C C . GLU A 1 303 ? -8.439 4.459 24.538 1.00 88.06 303 GLU A C 1
ATOM 2432 O O . GLU A 1 303 ? -7.399 4.647 23.903 1.00 88.06 303 GLU A O 1
ATOM 2437 N N . PHE A 1 304 ? -8.671 3.328 25.206 1.00 85.62 304 PHE A N 1
ATOM 2438 C CA . PHE A 1 304 ? -7.702 2.242 25.279 1.00 85.62 304 PHE A CA 1
ATOM 2439 C C . PHE A 1 304 ? -7.384 1.652 23.897 1.00 85.62 304 PHE A C 1
ATOM 2441 O O . PHE A 1 304 ? -6.215 1.447 23.557 1.00 85.62 304 PHE A O 1
ATOM 2448 N N . CYS A 1 305 ? -8.393 1.429 23.050 1.00 84.62 305 CYS A N 1
ATOM 2449 C CA . CYS A 1 305 ? -8.177 0.954 21.682 1.00 84.62 305 CYS A CA 1
ATOM 2450 C C . CYS A 1 305 ? -7.424 1.956 20.806 1.00 84.62 305 CYS A C 1
ATOM 2452 O O . CYS A 1 305 ? -6.613 1.536 19.978 1.00 84.62 305 CYS A O 1
ATOM 2454 N N . LYS A 1 306 ? -7.675 3.262 20.977 1.00 84.12 306 LYS A N 1
ATOM 2455 C CA . LYS A 1 306 ? -6.927 4.326 20.289 1.00 84.12 306 LYS A CA 1
ATOM 2456 C C . LYS A 1 306 ? -5.467 4.346 20.743 1.00 84.12 306 LYS A C 1
ATOM 2458 O O . LYS A 1 306 ? -4.584 4.397 19.897 1.00 84.12 306 LYS A O 1
ATOM 2463 N N . ALA A 1 307 ? -5.215 4.248 22.048 1.00 83.75 307 ALA A N 1
ATOM 2464 C CA . ALA A 1 307 ? -3.864 4.259 22.607 1.00 83.75 307 ALA A CA 1
ATOM 2465 C C . ALA A 1 307 ? -3.038 3.029 22.192 1.00 83.75 307 ALA A C 1
ATOM 2467 O O . ALA A 1 307 ? -1.833 3.127 21.976 1.00 83.75 307 ALA A O 1
ATOM 2468 N N . THR A 1 308 ? -3.679 1.865 22.056 1.00 74.25 308 THR A N 1
ATOM 2469 C CA . THR A 1 308 ? -2.995 0.588 21.798 1.00 74.25 308 THR A CA 1
ATOM 2470 C C . THR A 1 308 ? -3.047 0.109 20.342 1.00 74.25 308 THR A C 1
ATOM 2472 O O . THR A 1 308 ? -2.546 -0.988 20.070 1.00 74.25 308 THR A O 1
ATOM 2475 N N . ASN A 1 309 ? -3.640 0.895 19.426 1.00 71.38 309 ASN A N 1
ATOM 2476 C CA . ASN A 1 309 ? -3.908 0.549 18.019 1.00 71.38 309 ASN A CA 1
ATOM 2477 C C . ASN A 1 309 ? -4.529 -0.852 17.849 1.00 71.38 309 ASN A C 1
ATOM 2479 O O . ASN A 1 309 ? -4.054 -1.678 17.069 1.00 71.38 309 ASN A O 1
ATOM 2483 N N . ALA A 1 310 ? -5.575 -1.149 18.620 1.00 73.12 310 ALA A N 1
ATOM 2484 C CA . ALA A 1 310 ? -6.193 -2.473 18.620 1.00 73.12 310 ALA A CA 1
ATOM 2485 C C . ALA A 1 310 ? -7.001 -2.745 17.334 1.00 73.12 310 ALA A C 1
ATOM 2487 O O . ALA A 1 310 ? -7.817 -1.922 16.919 1.00 73.12 310 ALA A O 1
ATOM 2488 N N . ILE A 1 311 ? -6.846 -3.947 16.761 1.00 74.88 311 ILE A N 1
ATOM 2489 C CA . ILE A 1 311 ? -7.651 -4.452 15.625 1.00 74.88 311 ILE A CA 1
ATOM 2490 C C . ILE A 1 311 ? -9.149 -4.478 15.989 1.00 74.88 311 ILE A C 1
ATOM 2492 O O . ILE A 1 311 ? -10.019 -4.229 15.159 1.00 74.88 311 ILE A O 1
ATOM 2496 N N . GLU A 1 312 ? -9.447 -4.706 17.268 1.00 78.75 312 GLU A N 1
ATOM 2497 C CA . GLU A 1 312 ? -10.798 -4.798 17.832 1.00 78.75 312 GLU A CA 1
ATOM 2498 C C . GLU A 1 312 ? -11.547 -3.457 17.872 1.00 78.75 312 GLU A C 1
ATOM 2500 O O . GLU A 1 312 ? -12.746 -3.439 18.146 1.00 78.75 312 GLU A O 1
ATOM 2505 N N . LYS A 1 313 ? -10.888 -2.335 17.543 1.00 83.88 313 LYS A N 1
ATOM 2506 C CA . LYS A 1 313 ? -11.489 -0.994 17.516 1.00 83.88 313 LYS A CA 1
ATOM 2507 C C . LYS A 1 313 ? -12.827 -0.982 16.767 1.00 83.88 313 LYS A C 1
ATOM 2509 O O . LYS A 1 313 ? -13.824 -0.509 17.305 1.00 83.88 313 LYS A O 1
ATOM 2514 N N . ASN A 1 314 ? -12.870 -1.548 15.560 1.00 86.12 314 ASN A N 1
ATOM 2515 C CA . ASN A 1 314 ? -14.083 -1.564 14.734 1.00 86.12 314 ASN A CA 1
ATOM 2516 C C . ASN A 1 314 ? -15.203 -2.403 15.370 1.00 86.12 314 ASN A C 1
ATOM 2518 O O . ASN A 1 314 ? -16.378 -2.054 15.267 1.00 86.12 314 ASN A O 1
ATOM 2522 N N . ILE A 1 315 ? -14.841 -3.485 16.067 1.00 86.38 315 ILE A N 1
ATOM 2523 C CA . ILE A 1 315 ? -15.790 -4.354 16.772 1.00 86.38 315 ILE A CA 1
ATOM 2524 C C . ILE A 1 315 ? -16.418 -3.593 17.940 1.00 86.38 315 ILE A C 1
ATOM 2526 O O . ILE A 1 315 ? -17.634 -3.645 18.112 1.00 86.38 315 ILE A O 1
ATOM 2530 N N . ILE A 1 316 ? -15.616 -2.855 18.711 1.00 87.38 316 ILE A N 1
ATOM 2531 C CA . ILE A 1 316 ? -16.105 -2.077 19.855 1.00 87.38 316 ILE A CA 1
ATOM 2532 C C . ILE A 1 316 ? -16.985 -0.922 19.398 1.00 87.38 316 ILE A C 1
ATOM 2534 O O . ILE A 1 316 ? -18.065 -0.751 19.953 1.00 87.38 316 ILE A O 1
ATOM 2538 N N . TYR A 1 317 ? -16.596 -0.183 18.355 1.00 89.38 317 TYR A N 1
ATOM 2539 C CA . TYR A 1 317 ? -17.467 0.853 17.792 1.00 89.38 317 TYR A CA 1
ATOM 2540 C C . TYR A 1 317 ? -18.807 0.283 17.322 1.00 89.38 317 TYR A C 1
ATOM 2542 O O . TYR A 1 317 ? -19.843 0.883 17.586 1.00 89.38 317 TYR A O 1
ATOM 2550 N N . ASN A 1 318 ? -18.812 -0.898 16.696 1.00 89.94 318 ASN A N 1
ATOM 2551 C CA . ASN A 1 318 ? -20.050 -1.560 16.283 1.00 89.94 318 ASN A CA 1
ATOM 2552 C C . ASN A 1 318 ? -20.899 -1.997 17.496 1.00 89.94 318 ASN A C 1
ATOM 2554 O O . ASN A 1 318 ? -22.100 -1.741 17.537 1.00 89.94 318 ASN A O 1
ATOM 2558 N N . LYS A 1 319 ? -20.288 -2.603 18.523 1.00 89.12 319 LYS A N 1
ATOM 2559 C CA . LYS A 1 319 ? -20.989 -2.972 19.766 1.00 89.12 319 LYS A CA 1
ATOM 2560 C C . LYS A 1 319 ? -21.566 -1.751 20.484 1.00 89.12 319 LYS A C 1
ATOM 2562 O O . LYS A 1 319 ? -22.715 -1.796 20.913 1.00 89.12 319 LYS A O 1
ATOM 2567 N N . TYR A 1 320 ? -20.805 -0.662 20.561 1.00 90.81 320 TYR A N 1
ATOM 2568 C CA . TYR A 1 320 ? -21.261 0.580 21.174 1.00 90.81 320 TYR A CA 1
ATOM 2569 C C . TYR A 1 320 ? -22.396 1.224 20.372 1.00 90.81 320 TYR A C 1
ATOM 2571 O O . TYR A 1 320 ? -23.404 1.629 20.941 1.00 90.81 320 TYR A O 1
ATOM 2579 N N . ALA A 1 321 ? -22.304 1.220 19.042 1.00 90.19 321 ALA A N 1
ATOM 2580 C CA . ALA A 1 321 ? -23.385 1.683 18.180 1.00 90.19 321 ALA A CA 1
ATOM 2581 C C . ALA A 1 321 ? -24.679 0.871 18.384 1.00 90.19 321 ALA A C 1
ATOM 2583 O O . ALA A 1 321 ? -25.758 1.452 18.455 1.00 90.19 321 ALA A O 1
ATOM 2584 N N . LYS A 1 322 ? -24.586 -0.455 18.561 1.00 89.44 322 LYS A N 1
ATOM 2585 C CA . LYS A 1 322 ? -25.741 -1.309 18.899 1.00 89.44 322 LYS A CA 1
ATOM 2586 C C . LYS A 1 322 ? -26.328 -0.996 20.271 1.00 89.44 322 LYS A C 1
ATOM 2588 O O . LYS A 1 322 ? -27.544 -1.047 20.434 1.00 89.44 322 LYS A O 1
ATOM 2593 N N . PHE A 1 323 ? -25.481 -0.674 21.246 1.00 90.88 323 PHE A N 1
ATOM 2594 C CA . PHE A 1 323 ? -25.922 -0.229 22.565 1.00 90.88 323 PHE A CA 1
ATOM 2595 C C . PHE A 1 323 ? -26.681 1.106 22.478 1.00 90.88 323 PHE A C 1
ATOM 2597 O O . PHE A 1 323 ? -27.790 1.215 22.993 1.00 90.88 323 PHE A O 1
ATOM 2604 N N . LEU A 1 324 ? -26.150 2.087 21.744 1.00 89.88 324 LEU A N 1
ATOM 2605 C CA . LEU A 1 324 ? -26.821 3.371 21.509 1.00 89.88 324 LEU A CA 1
ATOM 2606 C C . LEU A 1 324 ? -28.125 3.215 20.716 1.00 89.88 324 LEU A C 1
ATOM 2608 O O . LEU A 1 324 ? -29.120 3.864 21.029 1.00 89.88 324 LEU A O 1
ATOM 2612 N N . GLU A 1 325 ? -28.156 2.308 19.736 1.00 88.69 325 GLU A N 1
ATOM 2613 C CA . GLU A 1 325 ? -29.377 1.946 19.008 1.00 88.69 325 GLU A CA 1
ATOM 2614 C C . GLU A 1 325 ? -30.439 1.363 19.951 1.00 88.69 325 GLU A C 1
ATOM 2616 O O . GLU A 1 325 ? -31.613 1.714 19.835 1.00 88.69 325 GLU A O 1
ATOM 2621 N N . ALA A 1 326 ? -30.043 0.504 20.897 1.00 88.69 326 ALA A N 1
ATOM 2622 C CA . ALA A 1 326 ? -30.954 -0.040 21.904 1.00 88.69 326 ALA A CA 1
ATOM 2623 C C . ALA A 1 326 ? -31.504 1.051 22.840 1.00 88.69 326 ALA A C 1
ATOM 2625 O O . ALA A 1 326 ? -32.666 0.975 23.235 1.00 88.69 326 ALA A O 1
ATOM 2626 N N . ASN A 1 327 ? -30.707 2.086 23.123 1.00 88.50 327 ASN A N 1
ATOM 2627 C CA . ASN A 1 327 ? -31.117 3.248 23.917 1.00 88.50 327 ASN A CA 1
ATOM 2628 C C . ASN A 1 327 ? -31.962 4.266 23.124 1.00 88.50 327 ASN A C 1
ATOM 2630 O O . ASN A 1 327 ? -32.551 5.163 23.720 1.00 88.50 327 ASN A O 1
ATOM 2634 N N . GLY A 1 328 ? -32.050 4.129 21.795 1.00 85.19 328 GLY A N 1
ATOM 2635 C CA . GLY A 1 328 ? -32.812 5.023 20.914 1.00 85.19 328 GLY A CA 1
ATOM 2636 C C . GLY A 1 328 ? -32.025 6.217 20.360 1.00 85.19 328 GLY A C 1
ATOM 2637 O O . GLY A 1 328 ? -32.589 7.037 19.639 1.00 85.19 328 GLY A O 1
ATOM 2638 N N . GLU A 1 329 ? -30.721 6.316 20.624 1.00 89.25 329 GLU A N 1
ATOM 2639 C CA . GLU A 1 329 ? -29.861 7.397 20.128 1.00 89.25 329 GLU A CA 1
ATOM 2640 C C . GLU A 1 329 ? -29.298 7.082 18.731 1.00 89.25 329 GLU A C 1
ATOM 2642 O O . GLU A 1 329 ? -28.107 6.824 18.537 1.00 89.25 329 GLU A O 1
ATOM 2647 N N . VAL A 1 330 ? -30.164 7.111 17.714 1.00 87.12 330 VAL A N 1
ATOM 2648 C CA . VAL A 1 330 ? -29.817 6.674 16.348 1.00 87.12 330 VAL A CA 1
ATOM 2649 C C . VAL A 1 330 ? -28.723 7.540 15.712 1.00 87.12 330 VAL A C 1
ATOM 2651 O O . VAL A 1 330 ? -27.830 7.015 15.050 1.00 87.12 330 VAL A O 1
ATOM 2654 N N . LYS A 1 331 ? -28.740 8.863 15.922 1.00 86.31 331 LYS A N 1
ATOM 2655 C CA . LYS A 1 331 ? -27.737 9.777 15.337 1.00 86.31 331 LYS A CA 1
ATOM 2656 C C . LYS A 1 331 ? -26.319 9.475 15.825 1.00 86.31 331 LYS A C 1
ATOM 2658 O O . LYS A 1 331 ? -25.397 9.437 15.015 1.00 86.31 331 LYS A O 1
ATOM 2663 N N . ALA A 1 332 ? -26.155 9.248 17.128 1.00 87.25 332 ALA A N 1
ATOM 2664 C CA . ALA A 1 332 ? -24.870 8.878 17.710 1.00 87.25 332 ALA A CA 1
ATOM 2665 C C . ALA A 1 332 ? -24.454 7.471 17.254 1.00 87.25 332 ALA A C 1
ATOM 2667 O O . ALA A 1 332 ? -23.309 7.258 16.859 1.00 87.25 332 ALA A O 1
ATOM 2668 N N . ALA A 1 333 ? -25.402 6.527 17.202 1.00 89.44 333 ALA A N 1
ATOM 2669 C CA . ALA A 1 333 ? -25.146 5.186 16.685 1.00 89.44 333 ALA A CA 1
ATOM 2670 C C . ALA A 1 333 ? -24.603 5.213 15.244 1.00 89.44 333 ALA A C 1
ATOM 2672 O O . ALA A 1 333 ? -23.634 4.517 14.946 1.00 89.44 333 ALA A O 1
ATOM 2673 N N . LEU A 1 334 ? -25.162 6.051 14.364 1.00 86.81 334 LEU A N 1
ATOM 2674 C CA . LEU A 1 334 ? -24.703 6.201 12.977 1.00 86.81 334 LEU A CA 1
ATOM 2675 C C . LEU A 1 334 ? -23.247 6.681 12.877 1.00 86.81 334 LEU A C 1
ATOM 2677 O O . LEU A 1 334 ? -22.474 6.088 12.126 1.00 86.81 334 LEU A O 1
ATOM 2681 N N . GLN A 1 335 ? -22.845 7.658 13.694 1.00 87.62 335 GLN A N 1
ATOM 2682 C CA . GLN A 1 335 ? -21.451 8.127 13.758 1.00 87.62 335 GLN A CA 1
ATOM 2683 C C . GLN A 1 335 ? -20.490 7.013 14.195 1.00 87.62 335 GLN A C 1
ATOM 2685 O O . GLN A 1 335 ? -19.369 6.893 13.697 1.00 87.62 335 GLN A O 1
ATOM 2690 N N . HIS A 1 336 ? -20.925 6.150 15.115 1.00 89.19 336 HIS A N 1
ATOM 2691 C CA . HIS A 1 336 ? -20.120 5.012 15.547 1.00 89.19 336 HIS A CA 1
ATOM 2692 C C . HIS A 1 336 ? -20.112 3.862 14.526 1.00 89.19 336 HIS A C 1
ATOM 2694 O O . HIS A 1 336 ? -19.081 3.206 14.370 1.00 89.19 336 HIS A O 1
ATOM 2700 N N . TYR A 1 337 ? -21.190 3.645 13.766 1.00 89.06 337 TYR A N 1
ATOM 2701 C CA . TYR A 1 337 ? -21.194 2.704 12.639 1.00 89.06 337 TYR A CA 1
ATOM 2702 C C . TYR A 1 337 ? -20.285 3.160 11.486 1.00 89.06 337 TYR A C 1
ATOM 2704 O O . TYR A 1 337 ? -19.627 2.319 10.862 1.00 89.06 337 TYR A O 1
ATOM 2712 N N . GLU A 1 338 ? -20.192 4.470 11.242 1.00 86.38 338 GLU A N 1
ATOM 2713 C CA . GLU A 1 338 ? -19.185 5.078 10.361 1.00 86.38 338 GLU A CA 1
ATOM 2714 C C . GLU A 1 338 ? -17.769 4.818 10.858 1.00 86.38 338 GLU A C 1
ATOM 2716 O O . GLU A 1 338 ? -16.949 4.268 10.122 1.00 86.38 338 GLU A O 1
ATOM 2721 N N . ALA A 1 339 ? -17.500 5.105 12.135 1.00 85.62 339 ALA A N 1
ATOM 2722 C CA . ALA A 1 339 ? -16.198 4.843 12.741 1.00 85.62 339 ALA A CA 1
ATOM 2723 C C . ALA A 1 339 ? -15.802 3.352 12.701 1.00 85.62 339 ALA A C 1
ATOM 2725 O O . ALA A 1 339 ? -14.612 3.034 12.672 1.00 85.62 339 ALA A O 1
ATOM 2726 N N . ALA A 1 340 ? -16.780 2.440 12.677 1.00 85.50 340 ALA A N 1
ATOM 2727 C CA . ALA A 1 340 ? -16.572 0.999 12.533 1.00 85.50 340 ALA A CA 1
ATOM 2728 C C . ALA A 1 340 ? -16.364 0.530 11.078 1.00 85.50 340 ALA A C 1
ATOM 2730 O O . ALA A 1 340 ? -16.010 -0.631 10.862 1.00 85.50 340 ALA A O 1
ATOM 2731 N N . GLY A 1 341 ? -16.617 1.381 10.076 1.00 82.69 341 GLY A N 1
ATOM 2732 C CA . GLY A 1 341 ? -16.549 1.029 8.653 1.00 82.69 341 GLY A CA 1
ATOM 2733 C C . GLY A 1 341 ? -17.691 0.129 8.159 1.00 82.69 341 GLY A C 1
ATOM 2734 O O . GLY A 1 341 ? -17.611 -0.413 7.061 1.00 82.69 341 GLY A O 1
ATOM 2735 N N . CYS A 1 342 ? -18.756 -0.041 8.950 1.00 80.69 342 CYS A N 1
ATOM 2736 C CA . CYS A 1 342 ? -19.910 -0.896 8.624 1.00 80.69 342 CYS A CA 1
ATOM 2737 C C . CYS A 1 342 ? -21.152 -0.088 8.202 1.00 80.69 342 CYS A C 1
ATOM 2739 O O . CYS A 1 342 ? -22.259 -0.625 8.153 1.00 80.69 342 CYS A O 1
ATOM 2741 N N . ALA A 1 343 ? -20.970 1.201 7.904 1.00 78.19 343 ALA A N 1
ATOM 2742 C CA . ALA A 1 343 ? -22.054 2.151 7.693 1.00 78.19 343 ALA A CA 1
ATOM 2743 C C . ALA A 1 343 ? -23.024 1.731 6.577 1.00 78.19 343 ALA A C 1
ATOM 2745 O O . ALA A 1 343 ? -24.225 1.779 6.791 1.00 78.19 343 ALA A O 1
ATOM 2746 N N . GLU A 1 344 ? -22.547 1.258 5.418 1.00 76.25 344 GLU A N 1
ATOM 2747 C CA . GLU A 1 344 ? -23.432 0.931 4.282 1.00 76.25 344 GLU A CA 1
ATOM 2748 C C . GLU A 1 344 ? -24.501 -0.121 4.633 1.00 76.25 344 GLU A C 1
ATOM 2750 O O . GLU A 1 344 ? -25.675 0.044 4.298 1.00 76.25 344 GLU A O 1
ATOM 2755 N N . LEU A 1 345 ? -24.104 -1.195 5.325 1.00 82.44 345 LEU A N 1
ATOM 2756 C CA . LEU A 1 345 ? -25.006 -2.286 5.706 1.00 82.44 345 LEU A CA 1
ATOM 2757 C C . LEU A 1 345 ? -25.963 -1.854 6.820 1.00 82.44 345 LEU A C 1
ATOM 2759 O O . LEU A 1 345 ? -27.167 -2.111 6.752 1.00 82.44 345 LEU A O 1
ATOM 2763 N N . GLU A 1 346 ? -25.426 -1.187 7.841 1.00 82.94 346 GLU A N 1
ATOM 2764 C CA . GLU A 1 346 ? -26.193 -0.805 9.025 1.00 82.94 346 GLU A CA 1
ATOM 2765 C C . GLU A 1 346 ? -27.146 0.361 8.742 1.00 82.94 346 GLU A C 1
ATOM 2767 O O . GLU A 1 346 ? -28.270 0.362 9.239 1.00 82.94 346 GLU A O 1
ATOM 2772 N N . ILE A 1 347 ? -26.772 1.294 7.862 1.00 81.75 347 ILE A N 1
ATOM 2773 C CA . ILE A 1 347 ? -27.653 2.373 7.397 1.00 81.75 347 ILE A CA 1
ATOM 2774 C C . ILE A 1 347 ? -28.829 1.799 6.622 1.00 81.75 347 ILE A C 1
ATOM 2776 O O . ILE A 1 347 ? -29.958 2.201 6.877 1.00 81.75 347 ILE A O 1
ATOM 2780 N N . ALA A 1 348 ? -28.611 0.821 5.738 1.00 82.00 348 ALA A N 1
ATOM 2781 C CA . ALA A 1 348 ? -29.711 0.180 5.023 1.00 82.00 348 ALA A CA 1
ATOM 2782 C C . ALA A 1 348 ? -30.710 -0.493 5.981 1.00 82.00 348 ALA A C 1
ATOM 2784 O O . ALA A 1 348 ? -31.926 -0.381 5.797 1.00 82.00 348 ALA A O 1
ATOM 2785 N N . ARG A 1 349 ? -30.207 -1.153 7.037 1.00 86.25 349 ARG A N 1
ATOM 2786 C CA . ARG A 1 349 ? -31.036 -1.745 8.098 1.00 86.25 349 ARG A CA 1
ATOM 2787 C C . ARG A 1 349 ? -31.795 -0.673 8.882 1.00 86.25 349 ARG A C 1
ATOM 2789 O O . ARG A 1 349 ? -33.007 -0.798 9.063 1.00 86.25 349 ARG A O 1
ATOM 2796 N N . LEU A 1 350 ? -31.098 0.368 9.337 1.00 84.12 350 LEU A N 1
ATOM 2797 C CA . LEU A 1 350 ? -31.667 1.449 10.143 1.00 84.12 350 LEU A CA 1
ATOM 2798 C C . LEU A 1 350 ? -32.674 2.284 9.355 1.00 84.12 350 LEU A C 1
ATOM 2800 O O . LEU A 1 350 ? -33.695 2.663 9.916 1.00 84.12 350 LEU A O 1
ATOM 2804 N N . PHE A 1 351 ? -32.453 2.506 8.059 1.00 84.19 351 PHE A N 1
ATOM 2805 C CA . PHE A 1 351 ? -33.347 3.285 7.202 1.00 84.19 351 PHE A CA 1
ATOM 2806 C C . PHE A 1 351 ? -34.752 2.680 7.139 1.00 84.19 351 PHE A C 1
ATOM 2808 O O . PHE A 1 351 ? -35.743 3.405 7.134 1.00 84.19 351 PHE A O 1
ATOM 2815 N N . LYS A 1 352 ? -34.860 1.344 7.180 1.00 83.12 352 LYS A N 1
ATOM 2816 C CA . LYS A 1 352 ? -36.156 0.652 7.239 1.00 83.12 352 LYS A CA 1
ATOM 2817 C C . LYS A 1 352 ? -36.927 0.946 8.533 1.00 83.12 352 LYS A C 1
ATOM 2819 O O . LYS A 1 352 ? -38.153 0.910 8.524 1.00 83.12 352 LYS A O 1
ATOM 2824 N N . ARG A 1 353 ? -36.223 1.185 9.645 1.00 83.00 353 ARG A N 1
ATOM 2825 C CA . ARG A 1 353 ? -36.815 1.402 10.976 1.00 83.00 353 ARG A CA 1
ATOM 2826 C C . ARG A 1 353 ? -37.008 2.887 11.301 1.00 83.00 353 ARG A C 1
ATOM 2828 O O . ARG A 1 353 ? -38.011 3.233 11.912 1.00 83.00 353 ARG A O 1
ATOM 2835 N N . PHE A 1 354 ? -36.078 3.739 10.871 1.00 83.06 354 PHE A N 1
ATOM 2836 C CA . PHE A 1 354 ? -36.026 5.178 11.141 1.00 83.06 354 PHE A CA 1
ATOM 2837 C C . PHE A 1 354 ? -35.660 5.957 9.860 1.00 83.06 354 PHE A C 1
ATOM 2839 O O . PHE A 1 354 ? -34.512 6.387 9.700 1.00 83.06 354 PHE A O 1
ATOM 2846 N N . PRO A 1 355 ? -36.602 6.138 8.917 1.00 81.44 355 PRO A N 1
ATOM 2847 C CA . PRO A 1 355 ? -36.307 6.718 7.604 1.00 81.44 355 PRO A CA 1
ATOM 2848 C C . PRO A 1 355 ? -35.931 8.206 7.667 1.00 81.44 355 PRO A C 1
ATOM 2850 O O . PRO A 1 355 ? -35.024 8.642 6.962 1.00 81.44 355 PRO A O 1
ATOM 2853 N N . ASP A 1 356 ? -36.576 8.994 8.529 1.00 83.25 356 ASP A N 1
ATOM 2854 C CA . ASP A 1 356 ? -36.375 10.450 8.553 1.00 83.25 356 ASP A CA 1
ATOM 2855 C C . ASP A 1 356 ? -35.008 10.841 9.127 1.00 83.25 356 ASP A C 1
ATOM 2857 O O . ASP A 1 356 ? -34.287 11.672 8.569 1.00 83.25 356 ASP A O 1
ATOM 2861 N N . GLU A 1 357 ? -34.610 10.207 10.230 1.00 80.25 357 GLU A N 1
ATOM 2862 C CA . GLU A 1 357 ? -33.335 10.491 10.892 1.00 80.25 357 GLU A CA 1
ATOM 2863 C C . GLU A 1 357 ? -32.143 10.046 10.046 1.00 80.25 357 GLU A C 1
ATOM 2865 O O . GLU A 1 357 ? -31.168 10.787 9.907 1.00 80.25 357 GLU A O 1
ATOM 2870 N N . THR A 1 358 ? -32.247 8.873 9.421 1.00 80.06 358 THR A N 1
ATOM 2871 C CA . THR A 1 358 ? -31.209 8.340 8.531 1.00 80.06 358 THR A CA 1
ATOM 2872 C C . THR A 1 358 ? -31.109 9.135 7.230 1.00 80.06 358 THR A C 1
ATOM 2874 O O . THR A 1 358 ? -30.000 9.357 6.745 1.00 80.06 358 THR A O 1
ATOM 2877 N N . ARG A 1 359 ? -32.225 9.646 6.688 1.00 82.38 359 ARG A N 1
ATOM 2878 C CA . ARG A 1 359 ? -32.225 10.545 5.522 1.00 82.38 359 ARG A CA 1
ATOM 2879 C C . ARG A 1 359 ? -31.502 11.856 5.814 1.00 82.38 359 ARG A C 1
ATOM 2881 O O . ARG A 1 359 ? -30.652 12.273 5.027 1.00 82.38 359 ARG A O 1
ATOM 2888 N N . ASN A 1 360 ? -31.811 12.480 6.950 1.00 84.69 360 ASN A N 1
ATOM 2889 C CA . ASN A 1 360 ? -31.139 13.703 7.388 1.00 84.69 360 ASN A CA 1
ATOM 2890 C C . ASN A 1 360 ? -29.641 13.462 7.591 1.00 84.69 360 ASN A C 1
ATOM 2892 O O . ASN A 1 360 ? -28.819 14.281 7.188 1.00 84.69 360 ASN A O 1
ATOM 2896 N N . TYR A 1 361 ? -29.288 12.306 8.152 1.00 83.69 361 TYR A N 1
ATOM 2897 C CA . TYR A 1 361 ? -27.901 11.908 8.321 1.00 83.69 361 TYR A CA 1
ATOM 2898 C C . TYR A 1 361 ? -27.172 11.739 6.982 1.00 83.69 361 TYR A C 1
ATOM 2900 O O . TYR A 1 361 ? -26.130 12.352 6.783 1.00 83.69 361 TYR A O 1
ATOM 2908 N N . CYS A 1 362 ? -27.752 11.009 6.022 1.00 81.81 362 CYS A N 1
ATOM 2909 C CA . CYS A 1 362 ? -27.170 10.826 4.687 1.00 81.81 362 CYS A CA 1
ATOM 2910 C C . CYS A 1 362 ? -26.973 12.160 3.944 1.00 81.81 362 CYS A C 1
ATOM 2912 O O . CYS A 1 362 ? -26.005 12.319 3.202 1.00 81.81 362 CYS A O 1
ATOM 2914 N N . ALA A 1 363 ? -27.872 13.130 4.147 1.00 80.69 363 ALA A N 1
ATOM 2915 C CA . ALA A 1 363 ? -27.761 14.458 3.548 1.00 80.69 363 ALA A CA 1
ATOM 2916 C C . ALA A 1 363 ? -26.593 15.283 4.121 1.00 80.69 363 ALA A C 1
ATOM 2918 O O . ALA A 1 363 ? -25.996 16.073 3.388 1.00 80.69 363 ALA A O 1
ATOM 2919 N N . ILE A 1 364 ? -26.282 15.099 5.408 1.00 84.75 364 ILE A N 1
ATOM 2920 C CA . ILE A 1 364 ? -25.196 15.791 6.118 1.00 84.75 364 ILE A CA 1
ATOM 2921 C C . ILE A 1 364 ? -23.857 15.061 5.935 1.00 84.75 364 ILE A C 1
ATOM 2923 O O . ILE A 1 364 ? -22.813 15.705 5.857 1.00 84.75 364 ILE A O 1
ATOM 2927 N N . SER A 1 365 ? -23.880 13.728 5.860 1.00 80.06 365 SER A N 1
ATOM 2928 C CA . SER A 1 365 ? -22.684 12.889 5.791 1.00 80.06 365 SER A CA 1
ATOM 2929 C C . SER A 1 365 ? -21.833 13.208 4.560 1.00 80.06 365 SER A C 1
ATOM 2931 O O . SER A 1 365 ? -22.343 13.381 3.448 1.00 80.06 365 SER A O 1
ATOM 2933 N N . THR A 1 366 ? -20.518 13.261 4.754 1.00 77.19 366 THR A N 1
ATOM 2934 C CA . THR A 1 366 ? -19.522 13.454 3.686 1.00 77.19 366 THR A CA 1
ATOM 2935 C C . THR A 1 366 ? -18.992 12.141 3.116 1.00 77.19 366 THR A C 1
ATOM 2937 O O . THR A 1 366 ? -18.268 12.148 2.120 1.00 77.19 366 THR A O 1
ATOM 2940 N N . ASP A 1 367 ? -19.335 11.014 3.736 1.00 83.88 367 ASP A N 1
ATOM 2941 C CA . ASP A 1 367 ? -18.804 9.711 3.364 1.00 83.88 367 ASP A CA 1
ATOM 2942 C C . ASP A 1 367 ? -19.350 9.248 2.011 1.00 83.88 367 ASP A C 1
ATOM 2944 O O . ASP A 1 367 ? -20.557 9.113 1.785 1.00 83.88 367 ASP A O 1
ATOM 2948 N N . ARG A 1 368 ? -18.421 8.956 1.095 1.00 86.50 368 ARG A N 1
ATOM 2949 C CA . ARG A 1 368 ? -18.724 8.584 -0.297 1.00 86.50 368 ARG A CA 1
ATOM 2950 C C . ARG A 1 368 ? -19.540 7.292 -0.397 1.00 86.50 368 ARG A C 1
ATOM 2952 O O . ARG A 1 368 ? -20.354 7.144 -1.302 1.00 86.50 368 ARG A O 1
ATOM 2959 N N . SER A 1 369 ? -19.307 6.347 0.509 1.00 84.94 369 SER A N 1
ATOM 2960 C CA . SER A 1 369 ? -20.020 5.066 0.605 1.00 84.94 369 SER A CA 1
ATOM 2961 C C . SER A 1 369 ? -21.507 5.264 0.912 1.00 84.94 369 SER A C 1
ATOM 2963 O O . SER A 1 369 ? -22.379 4.751 0.207 1.00 84.94 369 SER A O 1
ATOM 2965 N N . ILE A 1 370 ? -21.797 6.087 1.918 1.00 84.88 370 ILE A N 1
ATOM 2966 C CA . ILE A 1 370 ? -23.153 6.388 2.389 1.00 84.88 370 ILE A CA 1
ATOM 2967 C C . ILE A 1 370 ? -23.926 7.156 1.334 1.00 84.88 370 ILE A C 1
ATOM 2969 O O . ILE A 1 370 ? -25.039 6.777 0.971 1.00 84.88 370 ILE A O 1
ATOM 2973 N N . GLN A 1 371 ? -23.312 8.204 0.792 1.00 87.06 371 GLN A N 1
ATOM 2974 C CA . GLN A 1 371 ? -23.923 8.985 -0.270 1.00 87.06 371 GLN A CA 1
ATOM 2975 C C . GLN A 1 371 ? -24.198 8.113 -1.511 1.00 87.06 371 GLN A C 1
ATOM 2977 O O . GLN A 1 371 ? -25.242 8.275 -2.143 1.00 87.06 371 GLN A O 1
ATOM 2982 N N . ARG A 1 372 ? -23.331 7.135 -1.832 1.00 88.62 372 ARG A N 1
ATOM 2983 C CA . ARG A 1 372 ? -23.551 6.194 -2.945 1.00 88.62 372 ARG A CA 1
ATOM 2984 C C . ARG A 1 372 ? -24.743 5.285 -2.670 1.00 88.62 372 ARG A C 1
ATOM 2986 O O . ARG A 1 372 ? -25.546 5.049 -3.574 1.00 88.62 372 ARG A O 1
ATOM 2993 N N . TRP A 1 373 ? -24.864 4.763 -1.451 1.00 88.19 373 TRP A N 1
ATOM 2994 C CA . TRP A 1 373 ? -26.024 3.970 -1.049 1.00 88.19 373 TRP A CA 1
ATOM 2995 C C . TRP A 1 373 ? -27.314 4.796 -1.134 1.00 88.19 373 TRP A C 1
ATOM 2997 O O . TRP A 1 373 ? -28.281 4.360 -1.759 1.00 88.19 373 TRP A O 1
ATOM 3007 N N . TYR A 1 374 ? -27.302 6.019 -0.601 1.00 88.19 374 TYR A N 1
ATOM 3008 C CA . TYR A 1 374 ? -28.458 6.911 -0.629 1.00 88.19 374 TYR A CA 1
ATOM 3009 C C . TYR A 1 374 ? -28.849 7.305 -2.061 1.00 88.19 374 TYR A C 1
ATOM 3011 O O . TYR A 1 374 ? -30.034 7.323 -2.388 1.00 88.19 374 TYR A O 1
ATOM 3019 N N . ALA A 1 375 ? -27.874 7.519 -2.951 1.00 89.12 375 ALA A N 1
ATOM 3020 C CA . ALA A 1 375 ? -28.120 7.753 -4.372 1.00 89.12 375 ALA A CA 1
ATOM 3021 C C . ALA A 1 375 ? -28.789 6.547 -5.054 1.00 89.12 375 ALA A C 1
ATOM 3023 O O . ALA A 1 375 ? -29.769 6.721 -5.774 1.00 89.12 375 ALA A O 1
ATOM 3024 N N . LYS A 1 376 ? -28.322 5.318 -4.781 1.00 88.69 376 LYS A N 1
ATOM 3025 C CA . LYS A 1 376 ? -28.965 4.084 -5.278 1.00 88.69 376 LYS A CA 1
ATOM 3026 C C . LYS A 1 376 ? -30.387 3.925 -4.740 1.00 88.69 376 LYS A C 1
ATOM 3028 O O . LYS A 1 376 ? -31.277 3.494 -5.467 1.00 88.69 376 LYS A O 1
ATOM 3033 N N . HIS A 1 377 ? -30.612 4.282 -3.477 1.00 87.81 377 HIS A N 1
ATOM 3034 C CA . HIS A 1 377 ? -31.951 4.278 -2.901 1.00 87.81 377 HIS A CA 1
ATOM 3035 C C . HIS A 1 377 ? -32.855 5.311 -3.593 1.00 87.81 377 HIS A C 1
ATOM 3037 O O . HIS A 1 377 ? -33.953 4.961 -4.015 1.00 87.81 377 HIS A O 1
ATOM 3043 N N . ALA A 1 378 ? -32.392 6.547 -3.792 1.00 88.38 378 ALA A N 1
ATOM 3044 C CA . ALA A 1 378 ? -33.135 7.576 -4.523 1.00 88.38 378 ALA A CA 1
ATOM 3045 C C . ALA A 1 378 ? -33.472 7.146 -5.960 1.00 88.38 378 ALA A C 1
ATOM 3047 O O . ALA A 1 378 ? -34.602 7.327 -6.412 1.00 88.38 378 ALA A O 1
ATOM 3048 N N . GLU A 1 379 ? -32.530 6.490 -6.641 1.00 88.75 379 GLU A N 1
ATOM 3049 C CA . GLU A 1 379 ? -32.763 5.895 -7.955 1.00 88.75 379 GLU A CA 1
ATOM 3050 C C . GLU A 1 379 ? -33.859 4.820 -7.917 1.00 88.75 379 GLU A C 1
ATOM 3052 O O . GLU A 1 379 ? -34.730 4.810 -8.784 1.00 88.75 379 GLU A O 1
ATOM 3057 N N . SER A 1 380 ? -33.873 3.957 -6.894 1.00 88.19 380 SER A N 1
ATOM 3058 C CA . SER A 1 380 ? -34.923 2.938 -6.729 1.00 88.19 380 SER A CA 1
ATOM 3059 C C . SER A 1 380 ? -36.317 3.528 -6.480 1.00 88.19 380 SER A C 1
ATOM 3061 O O . SER A 1 380 ? -37.312 2.913 -6.849 1.00 88.19 380 SER A O 1
ATOM 3063 N N . GLN A 1 381 ? -36.390 4.734 -5.905 1.00 87.00 381 GLN A N 1
ATOM 3064 C CA . GLN A 1 381 ? -37.637 5.485 -5.719 1.00 87.00 381 GLN A CA 1
ATOM 3065 C C . GLN A 1 381 ? -38.062 6.257 -6.982 1.00 87.00 381 GLN A C 1
ATOM 3067 O O . GLN A 1 381 ? -39.134 6.856 -7.005 1.00 87.00 381 GLN A O 1
ATOM 3072 N N . GLY A 1 382 ? -37.229 6.270 -8.030 1.00 85.44 382 GLY A N 1
ATOM 3073 C CA . GLY A 1 382 ? -37.463 7.022 -9.264 1.00 85.44 382 GLY A CA 1
ATOM 3074 C C . GLY A 1 382 ? -37.072 8.504 -9.197 1.00 85.44 382 GLY A C 1
ATOM 3075 O O . GLY A 1 382 ? -37.235 9.219 -10.188 1.00 85.44 382 GLY A O 1
ATOM 3076 N N . ASP A 1 383 ? -36.509 8.985 -8.082 1.00 88.62 383 ASP A N 1
ATOM 3077 C CA . ASP A 1 383 ? -35.987 10.353 -7.973 1.00 88.62 383 ASP A CA 1
ATOM 3078 C C . ASP A 1 383 ? -34.553 10.430 -8.513 1.00 88.62 383 ASP A C 1
ATOM 3080 O O . ASP A 1 383 ? -33.550 10.524 -7.797 1.00 88.62 383 ASP A O 1
ATOM 3084 N N . TYR A 1 384 ? -34.458 10.375 -9.838 1.00 86.88 384 TYR A N 1
ATOM 3085 C CA . TYR A 1 384 ? -33.184 10.452 -10.542 1.00 86.88 384 TYR A CA 1
ATOM 3086 C C . TYR A 1 384 ? -32.510 11.831 -10.409 1.00 86.88 384 TYR A C 1
ATOM 3088 O O . TYR A 1 384 ? -31.295 11.917 -10.565 1.00 86.88 384 TYR A O 1
ATOM 3096 N N . ALA A 1 385 ? -33.257 12.911 -10.138 1.00 88.12 385 ALA A N 1
ATOM 3097 C CA . ALA A 1 385 ? -32.672 14.248 -9.999 1.00 88.12 385 ALA A CA 1
ATOM 3098 C C . ALA A 1 385 ? -31.806 14.314 -8.739 1.00 88.12 385 ALA A C 1
ATOM 3100 O O . ALA A 1 385 ? -30.617 14.631 -8.819 1.00 88.12 385 ALA A O 1
ATOM 3101 N N . LEU A 1 386 ? -32.380 13.893 -7.612 1.00 88.50 386 LEU A N 1
ATOM 3102 C CA . LEU A 1 386 ? -31.667 13.781 -6.350 1.00 88.50 386 LEU A CA 1
ATOM 3103 C C . LEU A 1 386 ? -30.531 12.752 -6.447 1.00 88.50 386 LEU A C 1
ATOM 3105 O O . LEU A 1 386 ? -29.409 13.036 -6.028 1.00 88.50 386 LEU A O 1
ATOM 3109 N N . ALA A 1 387 ? -30.771 11.590 -7.067 1.00 89.88 387 ALA A N 1
ATOM 3110 C CA . ALA A 1 387 ? -29.737 10.568 -7.243 1.00 89.88 387 ALA A CA 1
ATOM 3111 C C . ALA A 1 387 ? -28.491 11.110 -7.969 1.00 89.88 387 ALA A C 1
ATOM 3113 O O . ALA A 1 387 ? -27.368 10.847 -7.544 1.00 89.88 387 ALA A O 1
ATOM 3114 N N . MET A 1 388 ? -28.661 11.917 -9.022 1.00 87.00 388 MET A N 1
ATOM 3115 C CA . MET A 1 388 ? -27.539 12.524 -9.747 1.00 87.00 388 MET A CA 1
ATOM 3116 C C . MET A 1 388 ? -26.742 13.520 -8.907 1.00 87.00 388 MET A C 1
ATOM 3118 O O . MET A 1 388 ? -25.519 13.560 -9.028 1.00 87.00 388 MET A O 1
ATOM 3122 N N . GLU A 1 389 ? -27.394 14.328 -8.069 1.00 88.81 389 GLU A N 1
ATOM 3123 C CA . GLU A 1 389 ? -26.683 15.237 -7.164 1.00 88.81 389 GLU A CA 1
ATOM 3124 C C . GLU A 1 389 ? -25.784 14.459 -6.206 1.00 88.81 389 GLU A C 1
ATOM 3126 O O . GLU A 1 389 ? -24.615 14.806 -6.032 1.00 88.81 389 GLU A O 1
ATOM 3131 N N . PHE A 1 390 ? -26.295 13.366 -5.638 1.00 89.19 390 PHE A N 1
ATOM 3132 C CA . PHE A 1 390 ? -25.504 12.518 -4.754 1.00 89.19 390 PHE A CA 1
ATOM 3133 C C . PHE A 1 390 ? -24.434 11.723 -5.507 1.00 89.19 390 PHE A C 1
ATOM 3135 O O . PHE A 1 390 ? -23.312 11.648 -5.017 1.00 89.19 390 PHE A O 1
ATOM 3142 N N . TYR A 1 391 ? -24.686 11.229 -6.723 1.00 91.25 391 TYR A N 1
ATOM 3143 C CA . TYR A 1 391 ? -23.634 10.603 -7.536 1.00 91.25 391 TYR A CA 1
ATOM 3144 C C . TYR A 1 391 ? -22.512 11.577 -7.902 1.00 91.25 391 TYR A C 1
ATOM 3146 O O . TYR A 1 391 ? -21.343 11.189 -7.877 1.00 91.25 391 TYR A O 1
ATOM 3154 N N . LYS A 1 392 ? -22.842 12.849 -8.167 1.00 88.06 392 LYS A N 1
ATOM 3155 C CA . LYS A 1 392 ? -21.847 13.914 -8.356 1.00 88.06 392 LYS A CA 1
ATOM 3156 C C . LYS A 1 392 ? -21.035 14.149 -7.081 1.00 88.06 392 LYS A C 1
ATOM 3158 O O . LYS A 1 392 ? -19.816 14.220 -7.170 1.00 88.06 392 LYS A O 1
ATOM 3163 N N . LYS A 1 393 ? -21.682 14.209 -5.909 1.00 87.12 393 LYS A N 1
ATOM 3164 C CA . LYS A 1 393 ? -20.994 14.351 -4.608 1.00 87.12 393 LYS A CA 1
ATOM 3165 C C . LYS A 1 393 ? -20.076 13.160 -4.288 1.00 87.12 393 LYS A C 1
ATOM 3167 O O . LYS A 1 393 ? -18.978 13.362 -3.786 1.00 87.12 393 LYS A O 1
ATOM 3172 N N . CYS A 1 394 ? -20.491 11.940 -4.635 1.00 86.75 394 CYS A N 1
ATOM 3173 C CA . CYS A 1 394 ? -19.714 10.712 -4.418 1.00 86.75 394 CYS A CA 1
ATOM 3174 C C . CYS A 1 394 ? -18.562 10.506 -5.402 1.00 86.75 394 CYS A C 1
ATOM 3176 O O . CYS A 1 394 ? -17.785 9.567 -5.217 1.00 86.75 394 CYS A O 1
ATOM 3178 N N . GLU A 1 395 ? -18.533 11.278 -6.491 1.00 85.50 395 GLU A N 1
ATOM 3179 C CA . GLU A 1 395 ? -17.703 11.019 -7.672 1.00 85.50 395 GLU A CA 1
ATOM 3180 C C . GLU A 1 395 ? -17.948 9.622 -8.292 1.00 85.50 395 GLU A C 1
ATOM 3182 O O . GLU A 1 395 ? -17.077 9.058 -8.957 1.00 85.50 395 GLU A O 1
ATOM 3187 N N . ASP A 1 396 ? -19.147 9.045 -8.119 1.00 89.75 396 ASP A N 1
ATOM 3188 C CA . ASP A 1 396 ? -19.534 7.794 -8.790 1.00 89.75 396 ASP A CA 1
ATOM 3189 C C . ASP A 1 396 ? -20.015 8.095 -10.213 1.00 89.75 396 ASP A C 1
ATOM 3191 O O . ASP A 1 396 ? -21.208 8.148 -10.525 1.00 89.75 396 ASP A O 1
ATOM 3195 N N . ILE A 1 397 ? -19.034 8.329 -11.083 1.00 89.81 397 ILE A N 1
ATOM 3196 C CA . ILE A 1 397 ? -19.271 8.742 -12.464 1.00 89.81 397 ILE A CA 1
ATOM 3197 C C . ILE A 1 397 ? -19.938 7.629 -13.280 1.00 89.81 397 ILE A C 1
ATOM 3199 O O . ILE A 1 397 ? -20.703 7.933 -14.184 1.00 89.81 397 ILE A O 1
ATOM 3203 N N . VAL A 1 398 ? -19.707 6.348 -12.973 1.00 91.56 398 VAL A N 1
ATOM 3204 C CA . VAL A 1 398 ? -20.306 5.242 -13.745 1.00 91.56 398 VAL A CA 1
ATOM 3205 C C . VAL A 1 398 ? -21.819 5.239 -13.567 1.00 91.56 398 VAL A C 1
ATOM 3207 O O . VAL A 1 398 ? -22.561 5.224 -14.549 1.00 91.56 398 VAL A O 1
ATOM 3210 N N . SER A 1 399 ? -22.276 5.299 -12.314 1.00 90.50 399 SER A N 1
ATOM 3211 C CA . SER A 1 399 ? -23.703 5.369 -11.993 1.00 90.50 399 SER A CA 1
ATOM 3212 C C . SER A 1 399 ? -24.340 6.652 -12.536 1.00 90.50 399 SER A C 1
ATOM 3214 O O . SER A 1 399 ? -25.466 6.606 -13.027 1.00 90.50 399 SER A O 1
ATOM 3216 N N . LEU A 1 400 ? -23.601 7.769 -12.521 1.00 90.62 400 LEU A N 1
ATOM 3217 C CA . LEU A 1 400 ? -24.032 9.040 -13.106 1.00 90.62 400 LEU A CA 1
ATOM 3218 C C . LEU A 1 400 ? -24.174 8.975 -14.636 1.00 90.62 400 LEU A C 1
ATOM 3220 O O . LEU A 1 400 ? -25.210 9.355 -15.169 1.00 90.62 400 LEU A O 1
ATOM 3224 N N . CYS A 1 401 ? -23.161 8.489 -15.356 1.00 90.25 401 CYS A N 1
ATOM 3225 C CA . CYS A 1 401 ? -23.221 8.323 -16.809 1.00 90.25 401 CYS A CA 1
ATOM 3226 C C . CYS A 1 401 ? -24.359 7.375 -17.187 1.00 90.25 401 CYS A C 1
ATOM 3228 O O . CYS A 1 401 ? -25.120 7.666 -18.103 1.00 90.25 401 CYS A O 1
ATOM 3230 N N . ARG A 1 402 ? -24.540 6.287 -16.432 1.00 90.88 402 ARG A N 1
ATOM 3231 C CA . ARG A 1 402 ? -25.646 5.351 -16.631 1.00 90.88 402 ARG A CA 1
ATOM 3232 C C . ARG A 1 402 ? -27.011 6.022 -16.464 1.00 90.88 402 ARG A C 1
ATOM 3234 O O . ARG A 1 402 ? -27.868 5.833 -17.322 1.00 90.88 402 ARG A O 1
ATOM 3241 N N . SER A 1 403 ? -27.230 6.793 -15.397 1.00 88.81 403 SER A N 1
ATOM 3242 C CA . SER A 1 403 ? -28.515 7.472 -15.174 1.00 88.81 403 SER A CA 1
ATOM 3243 C C . SER A 1 403 ? -28.795 8.562 -16.216 1.00 88.81 403 SER A C 1
ATOM 3245 O O . SER A 1 403 ? -29.934 8.689 -16.663 1.00 88.81 403 SER A O 1
ATOM 3247 N N . LEU A 1 404 ? -27.765 9.284 -16.673 1.00 88.94 404 LEU A N 1
ATOM 3248 C CA . LEU A 1 404 ? -27.865 10.246 -17.778 1.00 88.94 404 LEU A CA 1
ATOM 3249 C C . LEU A 1 404 ? -28.189 9.564 -19.115 1.00 88.94 404 LEU A C 1
ATOM 3251 O O . LEU A 1 404 ? -29.065 10.033 -19.840 1.00 88.94 404 LEU A O 1
ATOM 3255 N N . CYS A 1 405 ? -27.554 8.428 -19.417 1.00 88.44 405 CYS A N 1
ATOM 3256 C CA . CYS A 1 405 ? -27.867 7.624 -20.600 1.00 88.44 405 CYS A CA 1
ATOM 3257 C C . CYS A 1 405 ? -29.322 7.135 -20.586 1.00 88.44 405 CYS A C 1
ATOM 3259 O O . CYS A 1 405 ? -29.999 7.244 -21.601 1.00 88.44 405 CYS A O 1
ATOM 3261 N N . TYR A 1 406 ? -29.845 6.682 -19.438 1.00 86.56 406 TYR A N 1
ATOM 3262 C CA . TYR A 1 406 ? -31.262 6.302 -19.317 1.00 86.56 406 TYR A CA 1
ATOM 3263 C C . TYR A 1 406 ? -32.233 7.467 -19.560 1.00 86.56 406 TYR A C 1
ATOM 3265 O O . TYR A 1 406 ? -33.355 7.246 -20.008 1.00 86.56 406 TYR A O 1
ATOM 3273 N N . ARG A 1 407 ? -31.811 8.706 -19.286 1.00 85.88 407 ARG A N 1
ATOM 3274 C CA . ARG A 1 407 ? -32.577 9.929 -19.569 1.00 85.88 407 ARG A CA 1
ATOM 3275 C C . ARG A 1 407 ? -32.387 10.454 -20.998 1.00 85.88 407 ARG A C 1
ATOM 3277 O O . ARG A 1 407 ? -32.923 11.509 -21.320 1.00 85.88 407 ARG A O 1
ATOM 3284 N N . ASN A 1 408 ? -31.644 9.738 -21.847 1.00 85.69 408 ASN A N 1
ATOM 3285 C CA . ASN A 1 408 ? -31.230 10.160 -23.189 1.00 85.69 408 ASN A CA 1
ATOM 3286 C C . ASN A 1 408 ? -30.364 11.440 -23.217 1.00 85.69 408 ASN A C 1
ATOM 3288 O O . ASN A 1 408 ? -30.201 12.062 -24.264 1.00 85.69 408 ASN A O 1
ATOM 3292 N N . GLU A 1 409 ? -29.739 11.820 -22.097 1.00 89.00 409 GLU A N 1
ATOM 3293 C CA . GLU A 1 409 ? -28.811 12.957 -22.002 1.00 89.00 409 GLU A CA 1
ATOM 3294 C C . GLU A 1 409 ? -27.356 12.511 -22.259 1.00 89.00 409 GLU A C 1
ATOM 3296 O O . GLU A 1 409 ? -26.445 12.737 -21.457 1.00 89.00 409 GLU A O 1
ATOM 3301 N N . VAL A 1 410 ? -27.121 11.850 -23.398 1.00 88.12 410 VAL A N 1
ATOM 3302 C CA . VAL A 1 410 ? -25.830 11.207 -23.719 1.00 88.12 410 VAL A CA 1
ATOM 3303 C C . VAL A 1 410 ? -24.683 12.219 -23.821 1.00 88.12 410 VAL A C 1
ATOM 3305 O O . VAL A 1 410 ? -23.567 11.940 -23.386 1.00 88.12 410 VAL A O 1
ATOM 33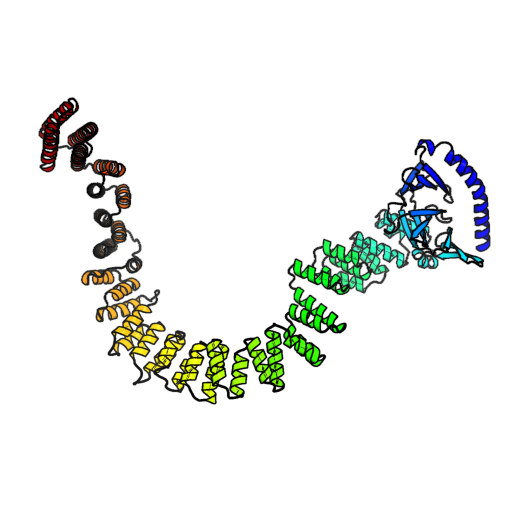08 N N . VAL A 1 411 ? -24.950 13.424 -24.332 1.00 89.56 411 VAL A N 1
ATOM 3309 C CA . VAL A 1 411 ? -23.936 14.485 -24.478 1.00 89.56 411 VAL A CA 1
ATOM 3310 C C . VAL A 1 411 ? -23.367 14.896 -23.118 1.00 89.56 411 VAL A C 1
ATOM 3312 O O . VAL A 1 411 ? -22.150 14.957 -22.947 1.00 89.56 411 VAL A O 1
ATOM 3315 N N . LEU A 1 412 ? -24.232 15.086 -22.116 1.00 88.75 412 LEU A N 1
ATOM 3316 C CA . LEU A 1 412 ? -23.794 15.402 -20.757 1.00 88.75 412 LEU A CA 1
ATOM 3317 C C . LEU A 1 412 ? -23.006 14.237 -20.149 1.00 88.75 412 LEU A C 1
ATOM 3319 O O . LEU A 1 412 ? -21.979 14.460 -19.508 1.00 88.75 412 LEU A O 1
ATOM 3323 N N . ALA A 1 413 ? -23.435 12.993 -20.386 1.00 88.06 413 ALA A N 1
ATOM 3324 C CA . ALA A 1 413 ? -22.707 11.807 -19.936 1.00 88.06 413 ALA A CA 1
ATOM 3325 C C . ALA A 1 413 ? -21.288 11.734 -20.535 1.00 88.06 413 ALA A C 1
ATOM 3327 O O . ALA A 1 413 ? -20.337 11.415 -19.817 1.00 88.06 413 ALA A O 1
ATOM 3328 N N . CYS A 1 414 ? -21.129 12.096 -21.812 1.00 87.31 414 CYS A N 1
ATOM 3329 C CA . CYS A 1 414 ? -19.833 12.179 -22.489 1.00 87.31 414 CYS A CA 1
ATOM 3330 C C . CYS A 1 414 ? -18.920 13.230 -21.861 1.00 87.31 414 CYS A C 1
ATOM 3332 O O . CYS A 1 414 ? -17.739 12.962 -21.632 1.00 87.31 414 CYS A O 1
ATOM 3334 N N . ASP A 1 415 ? -19.464 14.408 -21.554 1.00 89.31 415 ASP A N 1
ATOM 3335 C CA . ASP A 1 415 ? -18.711 15.482 -20.914 1.00 89.31 415 ASP A CA 1
ATOM 3336 C C . ASP A 1 415 ? -18.222 15.067 -19.524 1.00 89.31 415 ASP A C 1
ATOM 3338 O O . ASP A 1 415 ? -17.068 15.322 -19.175 1.00 89.31 415 ASP A O 1
ATOM 3342 N N . PHE A 1 416 ? -19.063 14.392 -18.734 1.00 88.56 416 PHE A N 1
ATOM 3343 C CA . PHE A 1 416 ? -18.662 13.877 -17.423 1.00 88.56 416 PHE A CA 1
ATOM 3344 C C . PHE A 1 416 ? -17.610 12.767 -17.529 1.00 88.56 416 PHE A C 1
ATOM 3346 O O . PHE A 1 416 ? -16.631 12.792 -16.777 1.00 88.56 416 PHE A O 1
ATOM 3353 N N . ALA A 1 417 ? -17.753 11.833 -18.472 1.00 88.56 417 ALA A N 1
ATOM 3354 C CA . ALA A 1 417 ? -16.762 10.782 -18.705 1.00 88.56 417 ALA A CA 1
ATOM 3355 C C . ALA A 1 417 ? -15.397 11.373 -19.104 1.00 88.56 417 ALA A C 1
ATOM 3357 O O . ALA A 1 417 ? -14.382 11.058 -18.482 1.00 88.56 417 ALA A O 1
ATOM 3358 N N . ARG A 1 418 ? -15.374 12.322 -20.050 1.00 86.75 418 ARG A N 1
ATOM 3359 C CA . ARG A 1 418 ? -14.139 12.986 -20.505 1.00 86.75 418 ARG A CA 1
ATOM 3360 C C . ARG A 1 418 ? -13.486 13.848 -19.429 1.00 86.75 418 ARG A C 1
ATOM 3362 O O . ARG A 1 418 ? -12.268 13.806 -19.270 1.00 86.75 418 ARG A O 1
ATOM 3369 N N . LYS A 1 419 ? -14.276 14.625 -18.678 1.00 87.69 419 LYS A N 1
ATOM 3370 C CA . LYS A 1 419 ? -13.760 15.467 -17.583 1.00 87.69 419 LYS A CA 1
ATOM 3371 C C . LYS A 1 419 ? -13.166 14.630 -16.457 1.00 87.69 419 LYS A C 1
ATOM 3373 O O . LYS A 1 419 ? -12.141 15.007 -15.900 1.00 87.69 419 LYS A O 1
ATOM 3378 N N . SER A 1 420 ? -13.803 13.512 -16.122 1.00 83.50 420 SER A N 1
ATOM 3379 C CA . SER A 1 420 ? -13.364 12.664 -15.014 1.00 83.50 420 SER A CA 1
ATOM 3380 C C . SER A 1 420 ? -12.254 11.675 -15.375 1.00 83.50 420 SER A C 1
ATOM 3382 O O . SER A 1 420 ? -11.542 11.231 -14.477 1.00 83.50 420 SER A O 1
ATOM 3384 N N . LYS A 1 421 ? -12.109 11.310 -16.660 1.00 83.06 421 LYS A N 1
ATOM 3385 C CA . LYS A 1 421 ? -11.164 10.290 -17.159 1.00 83.06 421 LYS A CA 1
ATOM 3386 C C . LYS A 1 421 ? -11.233 8.962 -16.388 1.00 83.06 421 LYS A C 1
ATOM 3388 O O . LYS A 1 421 ? -10.234 8.255 -16.244 1.00 83.06 421 LYS A O 1
ATOM 3393 N N . ASN A 1 422 ? -12.404 8.616 -15.854 1.00 89.88 422 ASN A N 1
ATOM 3394 C CA . ASN A 1 422 ? -12.586 7.368 -15.124 1.00 89.88 422 ASN A CA 1
ATOM 3395 C C . ASN A 1 422 ? -12.713 6.199 -16.110 1.00 89.88 422 ASN A C 1
ATOM 3397 O O . ASN A 1 422 ? -13.677 6.126 -16.871 1.00 89.88 422 ASN A O 1
ATOM 3401 N N . LYS A 1 423 ? -11.778 5.244 -16.036 1.00 90.38 423 LYS A N 1
ATOM 3402 C CA . LYS A 1 423 ? -11.709 4.082 -16.936 1.00 90.38 423 LYS A CA 1
ATOM 3403 C C . LYS A 1 423 ? -13.015 3.291 -17.005 1.00 90.38 423 LYS A C 1
ATOM 3405 O O . LYS A 1 423 ? -13.444 2.910 -18.089 1.00 90.38 423 LYS A O 1
ATOM 3410 N N . ALA A 1 424 ? -13.672 3.070 -15.865 1.00 89.88 424 ALA A N 1
ATOM 3411 C CA . ALA A 1 424 ? -14.918 2.306 -15.820 1.00 89.88 424 ALA A CA 1
ATOM 3412 C C . ALA A 1 424 ? -16.083 3.059 -16.484 1.00 89.88 424 ALA A C 1
ATOM 3414 O O . ALA A 1 424 ? -16.923 2.445 -17.140 1.00 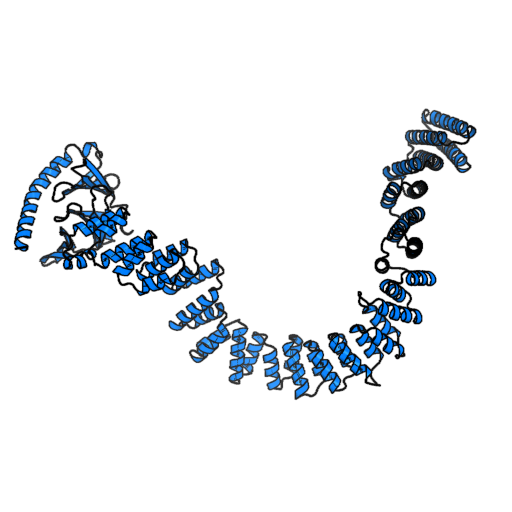89.88 424 ALA A O 1
ATOM 3415 N N . ALA A 1 425 ? -16.114 4.390 -16.351 1.00 91.12 425 ALA A N 1
ATOM 3416 C CA . ALA A 1 425 ? -17.129 5.223 -16.988 1.00 91.12 425 ALA A CA 1
ATOM 3417 C C . ALA A 1 425 ? -16.899 5.301 -18.502 1.00 91.12 425 ALA A C 1
ATOM 3419 O O . ALA A 1 425 ? -17.842 5.104 -19.262 1.00 91.12 425 ALA A O 1
ATOM 3420 N N . CYS A 1 426 ? -15.650 5.490 -18.945 1.00 91.31 426 CYS A N 1
ATOM 3421 C CA . CYS A 1 426 ? -15.289 5.439 -20.363 1.00 91.31 426 CYS A CA 1
ATOM 3422 C C . CYS A 1 426 ? -15.634 4.073 -20.977 1.00 91.31 426 CYS A C 1
ATOM 3424 O O . CYS A 1 426 ? -16.229 4.025 -22.047 1.00 91.31 426 CYS A O 1
ATOM 3426 N N . TYR A 1 427 ? -15.383 2.963 -20.273 1.00 92.69 427 TYR A N 1
ATOM 3427 C CA . TYR A 1 427 ? -15.773 1.629 -20.743 1.00 92.69 427 TYR A CA 1
ATOM 3428 C C . TYR A 1 427 ? -17.295 1.481 -20.891 1.00 92.69 427 TYR A C 1
ATOM 3430 O O . TYR A 1 427 ? -17.780 0.942 -21.886 1.00 92.69 427 TYR A O 1
ATOM 3438 N N . PHE A 1 428 ? -18.062 1.976 -19.911 1.00 93.19 428 PHE A N 1
ATOM 3439 C CA . PHE A 1 428 ? -19.523 1.981 -19.985 1.00 93.19 428 PHE A CA 1
ATOM 3440 C C . PHE A 1 428 ? -20.026 2.813 -21.172 1.00 93.19 428 PHE A C 1
ATOM 3442 O O . PHE A 1 428 ? -20.889 2.344 -21.911 1.00 93.19 428 PHE A O 1
ATOM 3449 N N . MET A 1 429 ? -19.458 4.003 -21.388 1.00 91.94 429 MET A N 1
ATOM 3450 C CA . MET A 1 429 ? -19.800 4.846 -22.536 1.00 91.94 429 MET A CA 1
ATOM 3451 C C . MET A 1 429 ? -19.449 4.162 -23.859 1.00 91.94 429 MET A C 1
ATOM 3453 O O . MET A 1 429 ? -20.285 4.141 -24.756 1.00 91.94 429 MET A O 1
ATOM 3457 N N . GLY A 1 430 ? -18.277 3.526 -23.966 1.00 91.12 430 GLY A N 1
ATOM 3458 C CA . GLY A 1 430 ? -17.897 2.734 -25.140 1.00 91.12 430 GLY A CA 1
ATOM 3459 C C . GLY A 1 430 ? -18.933 1.655 -25.464 1.00 91.12 430 GLY A C 1
ATOM 3460 O O . GLY A 1 430 ? -19.396 1.564 -26.598 1.00 91.12 430 GLY A O 1
ATOM 3461 N N . ARG A 1 431 ? -19.403 0.930 -24.440 1.00 90.69 431 ARG A N 1
ATOM 3462 C CA . ARG A 1 431 ? -20.459 -0.083 -24.593 1.00 90.69 431 ARG A CA 1
ATOM 3463 C C . ARG A 1 431 ? -21.807 0.519 -24.982 1.00 90.69 431 ARG A C 1
ATOM 3465 O O . ARG A 1 431 ? -22.550 -0.092 -25.743 1.00 90.69 431 ARG A O 1
ATOM 3472 N N . HIS A 1 432 ? -22.139 1.695 -24.455 1.00 90.94 432 HIS A N 1
ATOM 3473 C CA . HIS A 1 432 ? -23.363 2.400 -24.824 1.00 90.94 432 HIS A CA 1
ATOM 3474 C C . HIS A 1 432 ? -23.360 2.774 -26.313 1.00 90.94 432 HIS A C 1
ATOM 3476 O O . HIS A 1 432 ? -24.348 2.524 -26.999 1.00 90.94 432 HIS A O 1
ATOM 3482 N N . PHE A 1 433 ? -22.250 3.312 -26.827 1.00 90.81 433 PHE A N 1
ATOM 3483 C CA . PHE A 1 433 ? -22.113 3.637 -28.250 1.00 90.81 433 PHE A CA 1
ATOM 3484 C C . PHE A 1 433 ? -22.107 2.391 -29.145 1.00 90.81 433 PHE A C 1
ATOM 3486 O O . PHE A 1 433 ? -22.718 2.426 -30.209 1.00 90.81 433 PHE A O 1
ATOM 3493 N N . GLU A 1 434 ? -21.493 1.287 -28.700 1.00 89.56 434 GLU A N 1
ATOM 3494 C CA . GLU A 1 434 ? -21.509 0.006 -29.426 1.00 89.56 434 GLU A CA 1
ATOM 3495 C C . GLU A 1 434 ? -22.934 -0.556 -29.569 1.00 89.56 434 GLU A C 1
ATOM 3497 O O . GLU A 1 434 ? -23.314 -0.982 -30.655 1.00 89.56 434 GLU A O 1
ATOM 3502 N N . VAL A 1 435 ? -23.730 -0.550 -28.492 1.00 89.75 435 VAL A N 1
ATOM 3503 C CA . VAL A 1 435 ? -25.043 -1.223 -28.463 1.00 89.75 435 VAL A CA 1
ATOM 3504 C C . VAL A 1 435 ? -26.187 -0.333 -28.955 1.00 89.75 435 VAL A C 1
ATOM 3506 O O . VAL A 1 435 ? -27.058 -0.818 -29.673 1.00 89.75 435 VAL A O 1
ATOM 3509 N N . ASN A 1 436 ? -26.221 0.943 -28.557 1.00 85.19 436 ASN A N 1
ATOM 3510 C CA . ASN A 1 436 ? -27.396 1.798 -28.762 1.00 85.19 436 ASN A CA 1
ATOM 3511 C C . ASN A 1 436 ? -27.276 2.723 -29.981 1.00 85.19 436 ASN A C 1
ATOM 3513 O O . ASN A 1 436 ? -28.277 2.959 -30.652 1.00 85.19 436 ASN A O 1
ATOM 3517 N N . GLU A 1 437 ? -26.085 3.266 -30.258 1.00 78.81 437 GLU A N 1
ATOM 3518 C CA . GLU A 1 437 ? -25.889 4.271 -31.321 1.00 78.81 437 GLU A CA 1
ATOM 3519 C C . GLU A 1 437 ? -25.203 3.720 -32.580 1.00 78.81 437 GLU A C 1
ATOM 3521 O O . GLU A 1 437 ? -25.226 4.382 -33.615 1.00 78.81 437 GLU A O 1
ATOM 3526 N N . ALA A 1 438 ? -24.604 2.524 -32.504 1.00 82.25 438 ALA A N 1
ATOM 3527 C CA . ALA A 1 438 ? -23.805 1.905 -33.568 1.00 82.25 438 ALA A CA 1
ATOM 3528 C C . ALA A 1 438 ? -22.661 2.801 -34.104 1.00 82.25 438 ALA A C 1
ATOM 3530 O O . ALA A 1 438 ? -22.185 2.619 -35.226 1.00 82.25 438 ALA A O 1
ATOM 3531 N N . ASP A 1 439 ? -22.191 3.760 -33.297 1.00 87.69 439 ASP A N 1
ATOM 3532 C CA . ASP A 1 439 ? -21.052 4.625 -33.618 1.00 87.69 439 ASP A CA 1
ATOM 3533 C C . ASP A 1 439 ? -19.755 3.977 -33.114 1.00 87.69 439 ASP A C 1
ATOM 3535 O O . ASP A 1 439 ? -19.267 4.226 -32.005 1.00 87.69 439 ASP A O 1
ATOM 3539 N N . TYR A 1 440 ? -19.216 3.082 -33.941 1.00 88.12 440 TYR A N 1
ATOM 3540 C CA . TYR A 1 440 ? -18.058 2.263 -33.592 1.00 88.12 440 TYR A CA 1
ATOM 3541 C C . TYR A 1 440 ? -16.764 3.070 -33.444 1.00 88.12 440 TYR A C 1
ATOM 3543 O O . TYR A 1 440 ? -15.903 2.702 -32.648 1.00 88.12 440 TYR A O 1
ATOM 3551 N N . GLU A 1 441 ? -16.618 4.186 -34.162 1.00 87.19 441 GLU A N 1
ATOM 3552 C CA . GLU A 1 441 ? -15.423 5.027 -34.062 1.00 87.19 441 GLU A CA 1
ATOM 3553 C C . GLU A 1 441 ? -15.350 5.715 -32.698 1.00 87.19 441 GLU A C 1
ATOM 3555 O O . GLU A 1 441 ? -14.309 5.669 -32.032 1.00 87.19 441 GLU A O 1
ATOM 3560 N N . LYS A 1 442 ? -16.465 6.297 -32.235 1.00 87.50 442 LYS A N 1
ATOM 3561 C CA . LYS A 1 442 ? -16.541 6.870 -30.884 1.00 87.50 442 LYS A CA 1
ATOM 3562 C C . LYS A 1 442 ? -16.426 5.796 -29.810 1.00 87.50 442 LYS A C 1
ATOM 3564 O O . LYS A 1 442 ? -15.732 6.015 -28.817 1.00 87.50 442 LYS A O 1
ATOM 3569 N N . ALA A 1 443 ? -17.045 4.631 -30.007 1.00 90.25 443 ALA A N 1
ATOM 3570 C CA . ALA A 1 443 ? -16.909 3.509 -29.082 1.00 90.25 443 ALA A CA 1
ATOM 3571 C C . ALA A 1 443 ? -15.435 3.101 -28.908 1.00 90.25 443 ALA A C 1
ATOM 3573 O O . ALA A 1 443 ? -14.960 2.993 -27.777 1.00 90.25 443 ALA A O 1
ATOM 3574 N N . CYS A 1 444 ? -14.679 2.977 -30.007 1.00 88.88 444 CYS A N 1
ATOM 3575 C CA . CYS A 1 444 ? -13.241 2.706 -29.971 1.00 88.88 444 CYS A CA 1
ATOM 3576 C C . CYS A 1 444 ? -12.461 3.773 -29.196 1.00 88.88 444 CYS A C 1
ATOM 3578 O O . CYS A 1 444 ? -11.622 3.417 -28.371 1.00 88.88 444 CYS A O 1
ATOM 3580 N N . GLN A 1 445 ? -12.749 5.064 -29.401 1.00 88.88 445 GLN A N 1
ATOM 3581 C CA . GLN A 1 445 ? -12.100 6.142 -28.641 1.00 88.88 445 GLN A CA 1
ATOM 3582 C C . GLN A 1 445 ? -12.321 5.976 -27.132 1.00 88.88 445 GLN A C 1
ATOM 3584 O O . GLN A 1 445 ? -11.360 6.008 -26.363 1.00 88.88 445 GLN A O 1
ATOM 3589 N N . TYR A 1 446 ? -13.559 5.718 -26.706 1.00 91.00 446 TYR A N 1
ATOM 3590 C CA . TYR A 1 446 ? -13.881 5.512 -25.293 1.00 91.00 446 TYR A CA 1
ATOM 3591 C C . TYR A 1 446 ? -13.278 4.224 -24.713 1.00 91.00 446 TYR A C 1
ATOM 3593 O O . TYR A 1 446 ? -12.863 4.210 -23.552 1.00 91.00 446 TYR A O 1
ATOM 3601 N N . TYR A 1 447 ? -13.154 3.155 -25.504 1.00 91.88 447 TYR A N 1
ATOM 3602 C CA . TYR A 1 447 ? -12.438 1.948 -25.084 1.00 91.88 447 TYR A CA 1
ATOM 3603 C C . TYR A 1 447 ? -10.930 2.170 -24.939 1.00 91.88 447 TYR A C 1
ATOM 3605 O O . TYR A 1 447 ? -10.335 1.658 -23.988 1.00 91.88 447 TYR A O 1
ATOM 3613 N N . CYS A 1 448 ? -10.318 2.975 -25.811 1.00 88.69 448 CYS A N 1
ATOM 3614 C CA . CYS A 1 448 ? -8.924 3.396 -25.666 1.00 88.69 448 CYS A CA 1
ATOM 3615 C C . CYS A 1 448 ? -8.722 4.252 -24.415 1.00 88.69 448 CYS A C 1
ATOM 3617 O O . CYS A 1 448 ? -7.805 3.991 -23.640 1.00 88.69 448 CYS A O 1
ATOM 3619 N N . GLU A 1 449 ? -9.610 5.218 -24.160 1.00 88.94 449 GLU A N 1
ATOM 3620 C CA . GLU A 1 449 ? -9.589 6.020 -22.928 1.00 88.94 449 GLU A CA 1
ATOM 3621 C C . GLU A 1 449 ? -9.750 5.151 -21.668 1.00 88.94 449 GLU A C 1
ATOM 3623 O O . GLU A 1 449 ? -9.141 5.426 -20.632 1.00 88.94 449 GLU A O 1
ATOM 3628 N N . ALA A 1 450 ? -10.523 4.064 -21.752 1.00 89.12 450 ALA A N 1
ATOM 3629 C CA . ALA A 1 450 ? -10.659 3.085 -20.677 1.00 89.12 450 ALA A CA 1
ATOM 3630 C C . ALA A 1 450 ? -9.425 2.177 -20.497 1.00 89.12 450 ALA A C 1
ATOM 3632 O O . ALA A 1 450 ? -9.278 1.544 -19.448 1.00 89.12 450 ALA A O 1
ATOM 3633 N N . GLY A 1 451 ? -8.538 2.107 -21.495 1.00 88.12 451 GLY A N 1
ATOM 3634 C CA . GLY A 1 451 ? -7.414 1.169 -21.561 1.00 88.12 451 GLY A CA 1
ATOM 3635 C C . GLY A 1 451 ? -7.810 -0.258 -21.960 1.00 88.12 451 GLY A C 1
ATOM 3636 O O . GLY A 1 451 ? -7.030 -1.188 -21.770 1.00 88.12 451 GLY A O 1
ATOM 3637 N N . ALA A 1 452 ? -9.019 -0.457 -22.491 1.00 90.25 452 ALA A N 1
ATOM 3638 C CA . ALA A 1 452 ? -9.541 -1.755 -22.916 1.00 90.25 452 ALA A CA 1
ATOM 3639 C C . ALA A 1 452 ? -9.205 -2.027 -24.396 1.00 90.25 452 ALA A C 1
ATOM 3641 O O . ALA A 1 452 ? -10.085 -2.188 -25.246 1.00 90.25 452 ALA A O 1
ATOM 3642 N N . PHE A 1 453 ? -7.910 -2.064 -24.715 1.00 89.31 453 PHE A N 1
ATOM 3643 C CA . PHE A 1 453 ? -7.430 -2.144 -26.099 1.00 89.31 453 PHE A CA 1
ATOM 3644 C C . PHE A 1 453 ? -7.839 -3.432 -26.820 1.00 89.31 453 PHE A C 1
ATOM 3646 O O . PHE A 1 453 ? -8.179 -3.372 -27.995 1.00 89.31 453 PHE A O 1
ATOM 3653 N N . SER A 1 454 ? -7.912 -4.569 -26.127 1.00 88.94 454 SER A N 1
ATOM 3654 C CA . SER A 1 454 ? -8.381 -5.834 -26.710 1.00 88.94 454 SER A CA 1
ATOM 3655 C C . SER A 1 454 ? -9.814 -5.733 -27.245 1.00 88.94 454 SER A C 1
ATOM 3657 O O . SER A 1 454 ? -10.111 -6.184 -28.353 1.00 88.94 454 SER A O 1
ATOM 3659 N N . THR A 1 455 ? -10.703 -5.069 -26.497 1.00 89.69 455 THR A N 1
ATOM 3660 C CA . THR A 1 455 ? -12.087 -4.825 -26.928 1.00 89.69 455 THR A CA 1
ATOM 3661 C C . THR A 1 455 ? -12.163 -3.836 -28.087 1.00 89.69 455 THR A C 1
ATOM 3663 O O . THR A 1 455 ? -12.929 -4.068 -29.019 1.00 89.69 455 THR A O 1
ATOM 3666 N N . ALA A 1 456 ? -11.322 -2.798 -28.085 1.00 88.88 456 ALA A N 1
ATOM 3667 C CA . ALA A 1 456 ? -11.234 -1.848 -29.190 1.00 88.88 456 ALA A CA 1
ATOM 3668 C C . ALA A 1 456 ? -10.697 -2.511 -30.472 1.00 88.88 456 ALA A C 1
ATOM 3670 O O . ALA A 1 456 ? -11.260 -2.322 -31.546 1.00 88.88 456 ALA A O 1
ATOM 3671 N N . VAL A 1 457 ? -9.659 -3.350 -30.374 1.00 87.94 457 VAL A N 1
ATOM 3672 C CA . VAL A 1 457 ? -9.111 -4.111 -31.509 1.00 87.94 457 VAL A CA 1
ATOM 3673 C C . VAL A 1 457 ? -10.154 -5.081 -32.059 1.00 87.94 457 VAL A C 1
ATOM 3675 O O . VAL A 1 457 ? -10.326 -5.147 -33.275 1.00 87.94 457 VAL A O 1
ATOM 3678 N N . ARG A 1 458 ? -10.896 -5.791 -31.196 1.00 90.62 458 ARG A N 1
ATOM 3679 C CA . ARG A 1 458 ? -12.028 -6.635 -31.616 1.00 90.62 458 ARG A CA 1
ATOM 3680 C C . ARG A 1 458 ? -13.059 -5.824 -32.404 1.00 90.62 458 ARG A C 1
ATOM 3682 O O . ARG A 1 458 ? -13.409 -6.216 -33.515 1.00 90.62 458 ARG A O 1
ATOM 3689 N N . LEU A 1 459 ? -13.493 -4.685 -31.862 1.00 88.88 459 LEU A N 1
ATOM 3690 C CA . LEU A 1 459 ? -14.511 -3.844 -32.491 1.00 88.88 459 LEU A CA 1
ATOM 3691 C C . LEU A 1 459 ? -14.049 -3.302 -33.850 1.00 88.88 459 LEU A C 1
ATOM 3693 O O . LEU A 1 459 ? -14.811 -3.307 -34.816 1.00 88.88 459 LEU A O 1
ATOM 3697 N N . CYS A 1 460 ? -12.783 -2.890 -33.949 1.00 87.50 460 CYS A N 1
ATOM 3698 C CA . CYS A 1 460 ? -12.187 -2.454 -35.208 1.00 87.50 460 CYS A CA 1
ATOM 3699 C C . CYS A 1 460 ? -12.150 -3.568 -36.263 1.00 87.50 460 CYS A C 1
ATOM 3701 O O . CYS A 1 460 ? -12.366 -3.288 -37.440 1.00 87.50 460 CYS A O 1
ATOM 3703 N N . LYS A 1 461 ? -11.887 -4.818 -35.859 1.00 86.50 461 LYS A N 1
ATOM 3704 C CA . LYS A 1 461 ? -11.853 -5.974 -36.769 1.00 86.50 461 LYS A CA 1
ATOM 3705 C C . LYS A 1 461 ? -13.225 -6.330 -37.319 1.00 86.50 461 LYS A C 1
ATOM 3707 O O . LYS A 1 461 ? -13.351 -6.582 -38.514 1.00 86.50 461 LYS A O 1
ATOM 3712 N N . GLU A 1 462 ? -14.232 -6.362 -36.451 1.00 86.81 462 GLU A N 1
ATOM 3713 C CA . GLU A 1 462 ? -15.610 -6.690 -36.828 1.00 86.81 462 GLU A CA 1
ATOM 3714 C C . GLU A 1 462 ? -16.185 -5.639 -37.790 1.00 86.81 462 GLU A C 1
ATOM 3716 O O . GLU A 1 462 ? -16.809 -5.994 -38.788 1.00 86.81 462 GLU A O 1
ATOM 3721 N N . ASN A 1 463 ? -15.890 -4.357 -37.545 1.00 85.62 463 ASN A N 1
ATOM 3722 C CA . ASN A 1 463 ? -16.452 -3.230 -38.296 1.00 85.62 463 ASN A CA 1
ATOM 3723 C C . ASN A 1 463 ? -15.537 -2.658 -39.386 1.00 85.62 463 ASN A C 1
ATOM 3725 O O . ASN A 1 463 ? -15.860 -1.637 -39.985 1.00 85.62 463 ASN A O 1
ATOM 3729 N N . GLN A 1 464 ? -14.412 -3.315 -39.677 1.00 83.50 464 GLN A N 1
ATOM 3730 C CA . GLN A 1 464 ? -13.528 -2.957 -40.791 1.00 83.50 464 GLN A CA 1
ATOM 3731 C C . GLN A 1 464 ? -12.876 -1.562 -40.688 1.00 83.50 464 GLN A C 1
ATOM 3733 O O . GLN A 1 464 ? -12.634 -0.896 -41.695 1.00 83.50 464 GLN A O 1
ATOM 3738 N N . LEU A 1 465 ? -12.565 -1.113 -39.468 1.00 83.50 465 LEU A N 1
ATOM 3739 C CA . LEU A 1 465 ? -11.981 0.208 -39.202 1.00 83.50 465 LEU A CA 1
ATOM 3740 C C . LEU A 1 465 ? -10.447 0.191 -39.321 1.00 83.50 465 LEU A C 1
ATOM 3742 O O . LEU A 1 465 ? -9.719 0.400 -38.347 1.00 83.50 465 LEU A O 1
ATOM 3746 N N . ASP A 1 466 ? -9.946 -0.034 -40.536 1.00 78.50 466 ASP A N 1
ATOM 3747 C CA . ASP A 1 466 ? -8.520 -0.287 -40.807 1.00 78.50 466 ASP A CA 1
ATOM 3748 C C . ASP A 1 466 ? -7.600 0.904 -40.458 1.00 78.50 466 ASP A C 1
ATOM 3750 O O . ASP A 1 466 ? -6.446 0.720 -40.079 1.00 78.50 466 ASP A O 1
ATOM 3754 N N . LYS A 1 467 ? -8.104 2.144 -40.519 1.00 79.12 467 LYS A N 1
ATOM 3755 C CA . LYS A 1 467 ? -7.334 3.341 -40.118 1.00 79.12 467 LYS A CA 1
ATOM 3756 C C . LYS A 1 467 ? -7.229 3.487 -38.600 1.00 79.12 467 LYS A C 1
ATOM 3758 O O . LYS A 1 467 ? -6.198 3.910 -38.082 1.00 79.12 467 LYS A O 1
ATOM 3763 N N . VAL A 1 468 ? -8.302 3.144 -37.889 1.00 83.00 468 VAL A N 1
ATOM 3764 C CA . VAL A 1 468 ? -8.406 3.315 -36.434 1.00 83.00 468 VAL A CA 1
ATOM 3765 C C . VAL A 1 468 ? -7.650 2.198 -35.721 1.00 83.00 468 VAL A C 1
ATOM 3767 O O . VAL A 1 468 ? -6.954 2.467 -34.745 1.00 83.00 468 VAL A O 1
ATOM 3770 N N . ILE A 1 469 ? -7.695 0.964 -36.238 1.00 86.50 469 ILE A N 1
ATOM 3771 C CA . ILE A 1 469 ? -7.055 -0.194 -35.599 1.00 86.50 469 ILE A CA 1
ATOM 3772 C C . ILE A 1 469 ? -5.547 -0.007 -35.399 1.00 86.50 469 ILE A C 1
ATOM 3774 O O . ILE A 1 469 ? -5.033 -0.396 -34.355 1.00 86.50 469 ILE A O 1
ATOM 3778 N N . TYR A 1 470 ? -4.853 0.638 -36.344 1.00 84.25 470 TYR A N 1
ATOM 3779 C CA . TYR A 1 470 ? -3.424 0.923 -36.218 1.00 84.25 470 TYR A CA 1
ATOM 3780 C C . TYR A 1 470 ? -3.144 1.864 -35.039 1.00 84.25 470 TYR A C 1
ATOM 3782 O O . TYR A 1 470 ? -2.292 1.570 -34.204 1.00 84.25 470 TYR A O 1
ATOM 3790 N N . LEU A 1 471 ? -3.914 2.952 -34.913 1.00 85.31 471 LEU A N 1
ATOM 3791 C CA . LEU A 1 471 ? -3.771 3.914 -33.814 1.00 85.31 471 LEU A CA 1
ATOM 3792 C C . LEU A 1 471 ? -4.051 3.274 -32.449 1.00 85.31 471 LEU A C 1
ATOM 3794 O O . LEU A 1 471 ? -3.322 3.532 -31.493 1.00 85.31 471 LEU A O 1
ATOM 3798 N N . VAL A 1 472 ? -5.070 2.413 -32.370 1.00 86.00 472 VAL A N 1
ATOM 3799 C CA . VAL A 1 472 ? -5.397 1.653 -31.154 1.00 86.00 472 VAL A CA 1
ATOM 3800 C C . VAL A 1 472 ? -4.275 0.674 -30.805 1.00 86.00 472 VAL A C 1
ATOM 3802 O O . VAL A 1 472 ? -3.838 0.613 -29.658 1.00 86.00 472 VAL A O 1
ATOM 3805 N N . ALA A 1 473 ? -3.782 -0.074 -31.793 1.00 86.75 473 ALA A N 1
ATOM 3806 C CA . ALA A 1 473 ? -2.766 -1.099 -31.591 1.00 86.75 473 ALA A CA 1
ATOM 3807 C C . ALA A 1 473 ? -1.428 -0.515 -31.114 1.00 86.75 473 ALA A C 1
ATOM 3809 O O . ALA A 1 473 ? -0.773 -1.127 -30.276 1.00 86.75 473 ALA A O 1
ATOM 3810 N N . LEU A 1 474 ? -1.051 0.694 -31.552 1.00 85.69 474 LEU A N 1
ATOM 3811 C CA . LEU A 1 474 ? 0.163 1.373 -31.072 1.00 85.69 474 LEU A CA 1
ATOM 3812 C C . LEU A 1 474 ? 0.200 1.565 -29.548 1.00 85.69 474 LEU A C 1
ATOM 3814 O O . LEU A 1 474 ? 1.288 1.632 -28.980 1.00 85.69 474 LEU A O 1
ATOM 3818 N N . GLN A 1 475 ? -0.963 1.670 -28.901 1.00 86.00 475 GLN A N 1
ATOM 3819 C CA . GLN A 1 475 ? -1.094 1.837 -27.450 1.00 86.00 475 GLN A CA 1
ATOM 3820 C C . GLN A 1 475 ? -1.368 0.515 -26.715 1.00 86.00 475 GLN A C 1
ATOM 3822 O O . GLN A 1 475 ? -1.366 0.483 -25.486 1.00 86.00 475 GLN A O 1
ATOM 3827 N N . ALA A 1 476 ? -1.624 -0.562 -27.459 1.00 86.44 476 ALA A N 1
ATOM 3828 C CA . ALA A 1 476 ? -2.054 -1.844 -26.928 1.00 86.44 476 ALA A CA 1
ATOM 3829 C C . ALA A 1 476 ? -0.880 -2.728 -26.479 1.00 86.44 476 ALA A C 1
ATOM 3831 O O . ALA A 1 476 ? 0.285 -2.469 -26.778 1.00 86.44 476 ALA A O 1
ATOM 3832 N N . ASN A 1 477 ? -1.215 -3.818 -25.789 1.00 88.19 477 ASN A N 1
ATOM 3833 C CA . ASN A 1 477 ? -0.263 -4.853 -25.387 1.00 88.19 477 ASN A CA 1
ATOM 3834 C C . ASN A 1 477 ? 0.311 -5.592 -26.614 1.00 88.19 477 ASN A C 1
ATOM 3836 O O . ASN A 1 477 ? -0.370 -5.673 -27.638 1.00 88.19 477 ASN A O 1
ATOM 3840 N N . PRO A 1 478 ? 1.499 -6.223 -26.520 1.00 86.31 478 PRO A N 1
ATOM 3841 C CA . PRO A 1 478 ? 2.128 -6.910 -27.656 1.00 86.31 478 PRO A CA 1
ATOM 3842 C C . PRO A 1 478 ? 1.246 -8.018 -28.253 1.00 86.31 478 PRO A C 1
ATOM 3844 O O . PRO A 1 478 ? 1.230 -8.215 -29.462 1.00 86.31 478 PRO A O 1
ATOM 3847 N N . GLN A 1 479 ? 0.437 -8.701 -27.436 1.00 87.81 479 GLN A N 1
ATOM 3848 C CA . GLN A 1 479 ? -0.531 -9.692 -27.925 1.00 87.81 479 GLN A CA 1
ATOM 3849 C C . GLN A 1 479 ? -1.613 -9.061 -28.814 1.00 87.81 479 GLN A C 1
ATOM 3851 O O . GLN A 1 479 ? -1.900 -9.566 -29.897 1.00 87.81 479 GLN A O 1
ATOM 3856 N N . ASP A 1 480 ? -2.182 -7.932 -28.388 1.00 87.38 480 ASP A N 1
ATOM 3857 C CA . ASP A 1 480 ? -3.195 -7.205 -29.156 1.00 87.38 480 ASP A CA 1
ATOM 3858 C C . ASP A 1 480 ? -2.585 -6.559 -30.413 1.00 87.38 480 ASP A C 1
ATOM 3860 O O . ASP A 1 480 ? -3.232 -6.520 -31.462 1.00 87.38 480 ASP A O 1
ATOM 3864 N N . GLN A 1 481 ? -1.321 -6.120 -30.340 1.00 89.12 481 GLN A N 1
ATOM 3865 C CA . GLN A 1 481 ? -0.547 -5.638 -31.489 1.00 89.12 481 GLN A CA 1
ATOM 3866 C C . GLN A 1 481 ? -0.385 -6.718 -32.557 1.00 89.12 481 GLN A C 1
ATOM 3868 O O . GLN A 1 481 ? -0.622 -6.434 -33.727 1.00 89.12 481 GLN A O 1
ATOM 3873 N N . LEU A 1 482 ? -0.063 -7.959 -32.178 1.00 88.94 482 LEU A N 1
ATOM 3874 C CA . LEU A 1 482 ? 0.033 -9.085 -33.120 1.00 88.94 482 LEU A CA 1
ATOM 3875 C C . LEU A 1 482 ? -1.303 -9.401 -33.769 1.00 88.94 482 LEU A C 1
ATOM 3877 O O . LEU A 1 482 ? -1.396 -9.605 -34.976 1.00 88.94 482 LEU A O 1
ATOM 3881 N N . VAL A 1 483 ? -2.353 -9.427 -32.953 1.00 88.50 483 VAL A N 1
ATOM 3882 C CA . VAL A 1 483 ? -3.716 -9.688 -33.402 1.00 88.50 483 VAL A CA 1
ATOM 3883 C C . VAL A 1 483 ? -4.148 -8.608 -34.401 1.00 88.50 483 VAL A C 1
ATOM 3885 O O . VAL A 1 483 ? -4.755 -8.941 -35.422 1.00 88.50 483 VAL A O 1
ATOM 3888 N N . ALA A 1 484 ? -3.814 -7.339 -34.162 1.00 87.12 484 ALA A N 1
ATOM 3889 C CA . ALA A 1 484 ? -4.038 -6.248 -35.108 1.00 87.12 484 ALA A CA 1
ATOM 3890 C C . ALA A 1 484 ? -3.150 -6.361 -36.364 1.00 87.12 484 ALA A C 1
ATOM 3892 O O . ALA A 1 484 ? -3.660 -6.207 -37.472 1.00 87.12 484 ALA A O 1
ATOM 3893 N N . ALA A 1 485 ? -1.866 -6.693 -36.215 1.00 86.88 485 ALA A N 1
ATOM 3894 C CA . ALA A 1 485 ? -0.913 -6.833 -37.315 1.00 86.88 485 ALA A CA 1
ATOM 3895 C C . ALA A 1 485 ? -1.319 -7.943 -38.299 1.00 86.88 485 ALA A C 1
ATOM 3897 O O . ALA A 1 485 ? -1.384 -7.699 -39.500 1.00 86.88 485 ALA A O 1
ATOM 3898 N N . ALA A 1 486 ? -1.702 -9.120 -37.795 1.00 87.25 486 ALA A N 1
ATOM 3899 C CA . ALA A 1 486 ? -2.181 -10.237 -38.613 1.00 87.25 486 ALA A CA 1
ATOM 3900 C C . ALA A 1 486 ? -3.464 -9.897 -39.386 1.00 87.25 486 ALA A C 1
ATOM 3902 O O . ALA A 1 486 ? -3.678 -10.352 -40.508 1.00 87.25 486 ALA A O 1
ATOM 3903 N N . TYR A 1 487 ? -4.331 -9.072 -38.798 1.00 86.56 487 TYR A N 1
ATOM 3904 C CA . TYR A 1 487 ? -5.526 -8.595 -39.485 1.00 86.56 487 TYR A CA 1
ATOM 3905 C C . TYR A 1 487 ? -5.180 -7.601 -40.604 1.00 86.56 487 TYR A C 1
ATOM 3907 O O . TYR A 1 487 ? -5.713 -7.730 -41.705 1.00 86.56 487 TYR A O 1
ATOM 3915 N N . LEU A 1 488 ? -4.265 -6.659 -40.354 1.00 84.12 488 LEU A N 1
ATOM 3916 C CA . LEU A 1 488 ? -3.799 -5.706 -41.366 1.00 84.12 488 LEU A CA 1
ATOM 3917 C C . LEU A 1 488 ? -3.060 -6.401 -42.521 1.00 84.12 488 LEU A C 1
ATOM 3919 O O . LEU A 1 488 ? -3.195 -5.962 -43.656 1.00 84.12 488 LEU A O 1
ATOM 3923 N N . GLU A 1 489 ? -2.337 -7.489 -42.245 1.00 83.31 489 GLU A N 1
ATOM 3924 C CA . GLU A 1 489 ? -1.670 -8.344 -43.242 1.00 83.31 489 GLU A CA 1
ATOM 3925 C C . GLU A 1 489 ? -2.673 -9.078 -44.146 1.00 83.31 489 GLU A C 1
ATOM 3927 O O . GLU A 1 489 ? -2.458 -9.202 -45.347 1.00 83.31 489 GLU A O 1
ATOM 3932 N N . SER A 1 490 ? -3.809 -9.523 -43.596 1.00 84.31 490 SER A N 1
ATOM 3933 C CA . SER A 1 490 ? -4.840 -10.239 -44.364 1.00 84.31 490 SER A CA 1
ATOM 3934 C C . SER A 1 490 ? -5.603 -9.366 -45.372 1.00 84.31 490 SER A C 1
ATOM 3936 O O . SER A 1 490 ? -6.380 -9.891 -46.173 1.00 84.31 490 SER A O 1
ATOM 3938 N N . ARG A 1 491 ? -5.421 -8.038 -45.336 1.00 79.25 491 ARG A N 1
ATOM 3939 C CA . ARG A 1 491 ? -6.190 -7.083 -46.139 1.00 79.25 491 ARG A CA 1
ATOM 3940 C C . ARG A 1 491 ? -5.344 -6.425 -47.233 1.00 79.25 491 ARG A C 1
ATOM 3942 O O . ARG A 1 491 ? -4.330 -5.817 -46.917 1.00 79.25 491 ARG A O 1
ATOM 3949 N N . PRO A 1 492 ? -5.812 -6.411 -48.495 1.00 63.25 492 PRO A N 1
ATOM 3950 C CA . PRO A 1 492 ? -5.054 -5.857 -49.622 1.00 63.25 492 PRO A CA 1
ATOM 3951 C C . PRO A 1 492 ? -4.960 -4.321 -49.609 1.00 63.25 492 PRO A C 1
ATOM 3953 O O . PRO A 1 492 ? -4.040 -3.756 -50.186 1.00 63.25 492 PRO A O 1
ATOM 3956 N N . SER A 1 493 ? -5.909 -3.639 -48.959 1.00 59.22 493 SER A N 1
ATOM 3957 C CA . SER A 1 493 ? -5.994 -2.168 -48.895 1.00 59.22 493 SER A CA 1
ATOM 3958 C C . SER A 1 493 ? -5.326 -1.575 -47.650 1.00 59.22 493 SER A C 1
ATOM 3960 O O . SER A 1 493 ? -5.248 -0.356 -47.499 1.00 59.22 493 SER A O 1
ATOM 3962 N N . SER A 1 494 ? -4.914 -2.436 -46.721 1.00 61.38 494 SER A N 1
ATOM 3963 C CA . SER A 1 494 ? -4.298 -2.060 -45.460 1.00 61.38 494 SER A CA 1
ATOM 3964 C C . SER A 1 494 ? -2.786 -2.024 -45.644 1.00 61.38 494 SER A C 1
ATOM 3966 O O . SER A 1 494 ? -2.195 -2.971 -46.150 1.00 61.38 494 SER A O 1
ATOM 3968 N N . SER A 1 495 ? -2.161 -0.919 -45.244 1.00 68.31 495 SER A N 1
ATOM 3969 C CA . SER A 1 495 ? -0.735 -0.697 -45.467 1.00 68.31 495 SER A CA 1
ATOM 3970 C C . SER A 1 495 ? 0.102 -1.814 -44.829 1.00 68.31 495 SER A C 1
ATOM 3972 O O . SER A 1 495 ? 0.141 -1.954 -43.604 1.00 68.31 495 SER A O 1
ATOM 3974 N N . THR A 1 496 ? 0.796 -2.587 -45.666 1.00 77.50 496 THR A N 1
ATOM 3975 C CA . THR A 1 496 ? 1.807 -3.583 -45.270 1.00 77.50 496 THR A CA 1
ATOM 3976 C C . THR A 1 496 ? 2.861 -2.969 -44.345 1.00 77.50 496 THR A C 1
ATOM 3978 O O . THR A 1 496 ? 3.296 -3.605 -43.386 1.00 77.50 496 THR A O 1
ATOM 3981 N N . VAL A 1 497 ? 3.158 -1.681 -44.544 1.00 81.12 497 VAL A N 1
ATOM 3982 C CA . VAL A 1 497 ? 4.005 -0.838 -43.686 1.00 81.12 497 VAL A CA 1
ATOM 3983 C C . VAL A 1 497 ? 3.480 -0.788 -42.246 1.00 81.12 497 VAL A C 1
ATOM 3985 O O . VAL A 1 497 ? 4.245 -0.949 -41.298 1.00 81.12 497 VAL A O 1
ATOM 3988 N N . ASN A 1 498 ? 2.171 -0.603 -42.047 1.00 84.56 498 ASN A N 1
ATOM 3989 C CA . ASN A 1 498 ? 1.572 -0.534 -40.710 1.00 84.56 498 ASN A CA 1
ATOM 3990 C C . ASN A 1 498 ? 1.595 -1.892 -40.004 1.00 84.56 498 ASN A C 1
ATOM 3992 O O . ASN A 1 498 ? 1.849 -1.951 -38.800 1.00 84.56 498 ASN A O 1
ATOM 3996 N N . ALA A 1 499 ? 1.356 -2.979 -40.743 1.00 85.44 499 ALA A N 1
ATOM 3997 C CA . ALA A 1 499 ? 1.476 -4.331 -40.206 1.00 85.44 499 ALA A CA 1
ATOM 3998 C C . ALA A 1 499 ? 2.920 -4.617 -39.763 1.00 85.44 499 ALA A C 1
ATOM 4000 O O . ALA A 1 499 ? 3.134 -5.061 -38.636 1.00 85.44 499 ALA A O 1
ATOM 4001 N N . ALA A 1 500 ? 3.908 -4.278 -40.597 1.00 84.62 500 ALA A N 1
ATOM 4002 C CA . ALA A 1 500 ? 5.323 -4.458 -40.284 1.00 84.62 500 ALA A CA 1
ATOM 4003 C C . ALA A 1 500 ? 5.756 -3.645 -39.048 1.00 84.62 500 ALA A C 1
ATOM 4005 O O . ALA A 1 500 ? 6.380 -4.194 -38.141 1.00 84.62 500 ALA A O 1
ATOM 4006 N N . LYS A 1 501 ? 5.329 -2.376 -38.941 1.00 84.44 501 LYS A N 1
ATOM 4007 C CA . LYS A 1 501 ? 5.562 -1.532 -37.751 1.00 84.44 501 LYS A CA 1
ATOM 4008 C C . LYS A 1 501 ? 4.965 -2.144 -36.475 1.00 84.44 501 LYS A C 1
ATOM 4010 O O . LYS A 1 501 ? 5.583 -2.081 -35.413 1.00 84.44 501 LYS A O 1
ATOM 4015 N N . LEU A 1 502 ? 3.774 -2.747 -36.548 1.00 86.38 502 LEU A N 1
ATOM 4016 C CA . LEU A 1 502 ? 3.159 -3.413 -35.392 1.00 86.38 502 LEU A CA 1
ATOM 4017 C C . LEU A 1 502 ? 3.862 -4.724 -35.021 1.00 86.38 502 LEU A C 1
ATOM 4019 O O . LEU A 1 502 ? 4.037 -4.987 -33.833 1.00 86.38 502 LEU A O 1
ATOM 4023 N N . TYR A 1 503 ? 4.306 -5.521 -35.998 1.00 87.88 503 TYR A N 1
ATOM 4024 C CA . TYR A 1 503 ? 5.109 -6.719 -35.730 1.00 87.88 503 TYR A CA 1
ATOM 4025 C C . TYR A 1 503 ? 6.449 -6.373 -35.075 1.00 87.88 503 TYR A C 1
ATOM 4027 O O . TYR A 1 503 ? 6.835 -7.034 -34.110 1.00 87.88 503 TYR A O 1
ATOM 4035 N N . ALA A 1 504 ? 7.107 -5.301 -35.530 1.00 83.94 504 ALA A N 1
ATOM 4036 C CA . ALA A 1 504 ? 8.338 -4.796 -34.928 1.00 83.94 504 ALA A CA 1
ATOM 4037 C C . ALA A 1 504 ? 8.124 -4.409 -33.456 1.00 83.94 504 ALA A C 1
ATOM 4039 O O . ALA A 1 504 ? 8.859 -4.862 -32.581 1.00 83.94 504 ALA A O 1
ATOM 4040 N N . LYS A 1 505 ? 7.059 -3.653 -33.161 1.00 83.75 505 LYS A N 1
ATOM 4041 C CA . LYS A 1 505 ? 6.701 -3.265 -31.784 1.00 83.75 505 LYS A CA 1
ATOM 4042 C C . LYS A 1 505 ? 6.311 -4.439 -30.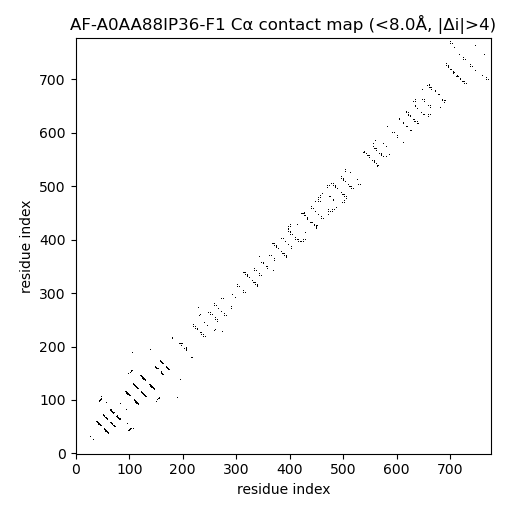891 1.00 83.75 505 LYS A C 1
ATOM 4044 O O . LYS A 1 505 ? 6.615 -4.425 -29.701 1.00 83.75 505 LYS A O 1
ATOM 4049 N N . ALA A 1 506 ? 5.683 -5.463 -31.458 1.00 84.00 506 ALA A N 1
ATOM 4050 C CA . ALA A 1 506 ? 5.345 -6.680 -30.733 1.00 84.00 506 ALA A CA 1
ATOM 4051 C C . ALA A 1 506 ? 6.561 -7.594 -30.468 1.00 84.00 506 ALA A C 1
ATOM 4053 O O . ALA A 1 506 ? 6.412 -8.604 -29.780 1.00 84.00 506 ALA A O 1
ATOM 4054 N N . GLY A 1 507 ? 7.743 -7.263 -31.008 1.00 80.94 507 GLY A N 1
ATOM 4055 C CA . GLY A 1 507 ? 8.984 -8.030 -30.861 1.00 80.94 507 GLY A CA 1
ATOM 4056 C C . GLY A 1 507 ? 9.199 -9.121 -31.917 1.00 80.94 507 GLY A C 1
ATOM 4057 O O . GLY A 1 507 ? 10.161 -9.878 -31.823 1.00 80.94 507 GLY A O 1
ATOM 4058 N N . TYR A 1 508 ? 8.341 -9.213 -32.938 1.00 83.25 508 TYR A N 1
ATOM 4059 C CA . TYR A 1 508 ? 8.440 -10.206 -34.015 1.00 83.25 508 TYR A CA 1
ATOM 4060 C C . TYR A 1 508 ? 9.205 -9.626 -35.206 1.00 83.25 508 TYR A C 1
ATOM 4062 O O . TYR A 1 508 ? 8.638 -9.325 -36.256 1.00 83.25 508 TYR A O 1
ATOM 4070 N N . ILE A 1 509 ? 10.514 -9.458 -35.016 1.00 79.56 509 ILE A N 1
ATOM 4071 C CA . ILE A 1 509 ? 11.386 -8.728 -35.946 1.00 79.56 509 ILE A CA 1
ATOM 4072 C C . ILE A 1 509 ? 11.523 -9.437 -37.296 1.00 79.56 509 ILE A C 1
ATOM 4074 O O . ILE A 1 509 ? 11.390 -8.782 -38.320 1.00 79.56 509 ILE A O 1
ATOM 4078 N N . LEU A 1 510 ? 11.711 -10.761 -37.319 1.00 78.81 510 LEU A N 1
ATOM 4079 C CA . LEU A 1 510 ? 11.867 -11.516 -38.573 1.00 78.81 510 LEU A CA 1
ATOM 4080 C C . LEU A 1 510 ? 10.649 -11.359 -39.488 1.00 78.81 510 LEU A C 1
ATOM 4082 O O . LEU A 1 510 ? 10.775 -11.004 -40.654 1.00 78.81 510 LEU A O 1
ATOM 4086 N N . LYS A 1 511 ? 9.445 -11.506 -38.928 1.00 81.62 511 LYS A N 1
ATOM 4087 C CA . LYS A 1 511 ? 8.208 -11.301 -39.687 1.00 81.62 511 LYS A CA 1
ATOM 4088 C C . LYS A 1 511 ? 8.027 -9.838 -40.112 1.00 81.62 511 LYS A C 1
ATOM 4090 O O . LYS A 1 511 ? 7.516 -9.564 -41.195 1.00 81.62 511 LYS A O 1
ATOM 4095 N N . ALA A 1 512 ? 8.454 -8.885 -39.280 1.00 81.56 512 ALA A N 1
ATOM 4096 C CA . ALA A 1 512 ? 8.464 -7.474 -39.655 1.00 81.56 512 ALA A CA 1
ATOM 4097 C C . ALA A 1 512 ? 9.421 -7.195 -40.828 1.00 81.56 512 ALA A C 1
ATOM 4099 O O . ALA A 1 512 ? 9.079 -6.398 -41.697 1.00 81.56 512 ALA A O 1
ATOM 4100 N N . LEU A 1 513 ? 10.574 -7.867 -40.882 1.00 76.75 513 LEU A N 1
ATOM 4101 C CA . LEU A 1 513 ? 11.557 -7.757 -41.962 1.00 76.75 513 LEU A CA 1
ATOM 4102 C C . LEU A 1 513 ? 11.073 -8.391 -43.264 1.00 76.75 513 LEU A C 1
ATOM 4104 O O . LEU A 1 513 ? 11.167 -7.755 -44.311 1.00 76.75 513 LEU A O 1
ATOM 4108 N N . GLU A 1 514 ? 10.467 -9.579 -43.200 1.00 80.81 514 GLU A N 1
ATOM 4109 C CA . GLU A 1 514 ? 9.807 -10.212 -44.348 1.00 80.81 514 GLU A CA 1
ATOM 4110 C C . GLU A 1 514 ? 8.764 -9.274 -44.969 1.00 80.81 514 GLU A C 1
ATOM 4112 O O . GLU A 1 514 ? 8.761 -9.036 -46.176 1.00 80.81 514 GLU A O 1
ATOM 4117 N N . LEU A 1 515 ? 7.913 -8.669 -44.136 1.00 79.56 515 LEU A N 1
ATOM 4118 C CA . LEU A 1 515 ? 6.914 -7.705 -44.597 1.00 79.56 515 LEU A CA 1
ATOM 4119 C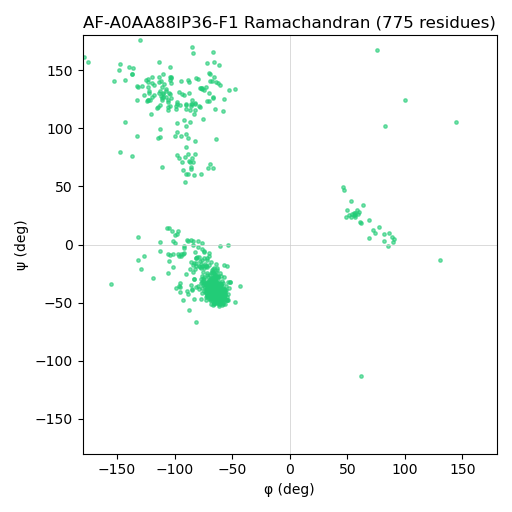 C . LEU A 1 515 ? 7.541 -6.390 -45.073 1.00 79.56 515 LEU A C 1
ATOM 4121 O O . LEU A 1 515 ? 7.028 -5.782 -46.009 1.00 79.56 515 LEU A O 1
ATOM 4125 N N . ALA A 1 516 ? 8.657 -5.964 -44.479 1.00 76.12 516 ALA A N 1
ATOM 4126 C CA . ALA A 1 516 ? 9.417 -4.810 -44.946 1.00 76.12 516 ALA A CA 1
ATOM 4127 C C . ALA A 1 516 ? 10.069 -5.065 -46.313 1.00 76.12 516 ALA A C 1
ATOM 4129 O O . ALA A 1 516 ? 10.172 -4.134 -47.095 1.00 76.12 516 ALA A O 1
ATOM 4130 N N . ASN A 1 517 ? 10.506 -6.294 -46.612 1.00 76.69 517 ASN A N 1
ATOM 4131 C CA . ASN A 1 517 ? 11.022 -6.686 -47.933 1.00 76.69 517 ASN A CA 1
ATOM 4132 C C . ASN A 1 517 ? 9.922 -6.632 -49.009 1.00 76.69 517 ASN A C 1
ATOM 4134 O O . ASN A 1 517 ? 10.205 -6.365 -50.174 1.00 76.69 517 ASN A O 1
ATOM 4138 N N . LEU A 1 518 ? 8.671 -6.894 -48.621 1.00 76.19 518 LEU A N 1
ATOM 4139 C CA . LEU A 1 518 ? 7.512 -6.858 -49.514 1.00 76.19 518 LEU A CA 1
ATOM 4140 C C . LEU A 1 518 ? 6.926 -5.449 -49.702 1.00 76.19 518 LEU A C 1
ATOM 4142 O O . LEU A 1 518 ? 6.151 -5.237 -50.632 1.00 76.19 518 LEU A O 1
ATOM 4146 N N . ALA A 1 519 ? 7.246 -4.500 -48.820 1.00 70.81 519 ALA A N 1
ATOM 4147 C CA . ALA A 1 519 ? 6.759 -3.126 -48.896 1.00 70.81 519 ALA A CA 1
ATOM 4148 C C . ALA A 1 519 ? 7.677 -2.247 -49.765 1.00 70.81 519 ALA A C 1
ATOM 4150 O O . ALA A 1 519 ? 8.897 -2.336 -49.672 1.00 70.81 519 ALA A O 1
ATOM 4151 N N . GLU A 1 520 ? 7.088 -1.362 -50.579 1.00 61.97 520 GLU A N 1
ATOM 4152 C CA . GLU A 1 520 ? 7.839 -0.416 -51.426 1.00 61.97 520 GLU A CA 1
ATOM 4153 C C . GLU A 1 520 ? 8.551 0.675 -50.593 1.00 61.97 520 GLU A C 1
ATOM 4155 O O . GLU A 1 520 ? 9.667 1.073 -50.924 1.00 61.97 520 GLU A O 1
ATOM 4160 N N . ASP A 1 521 ? 7.958 1.092 -49.464 1.00 63.22 521 ASP A N 1
ATOM 4161 C CA . ASP A 1 521 ? 8.514 2.093 -48.541 1.00 63.22 521 ASP A CA 1
ATOM 4162 C C . ASP A 1 521 ? 9.180 1.427 -47.327 1.00 63.22 521 ASP A C 1
ATOM 4164 O O . ASP A 1 521 ? 8.545 1.111 -46.315 1.00 63.22 521 ASP A O 1
ATOM 4168 N N . THR A 1 522 ? 10.490 1.201 -47.424 1.00 64.56 522 THR A N 1
ATOM 4169 C CA . THR A 1 522 ? 11.246 0.403 -46.447 1.00 64.56 522 THR A CA 1
ATOM 4170 C C . THR A 1 522 ? 11.835 1.218 -45.290 1.00 64.56 522 THR A C 1
ATOM 4172 O O . THR A 1 522 ? 12.005 0.672 -44.201 1.00 64.56 522 THR A O 1
ATOM 4175 N N . SER A 1 523 ? 12.099 2.519 -45.476 1.00 66.94 523 SER A N 1
ATOM 4176 C CA . SER A 1 523 ? 12.866 3.344 -44.521 1.00 66.94 523 SER A CA 1
ATOM 4177 C C . SER A 1 523 ? 12.207 3.445 -43.139 1.00 66.94 523 SER A C 1
ATOM 4179 O O . SER A 1 523 ? 12.819 3.088 -42.132 1.00 66.94 523 SER A O 1
ATOM 4181 N N . ASP A 1 524 ? 10.932 3.840 -43.082 1.00 69.50 524 ASP A N 1
ATOM 4182 C CA . ASP A 1 524 ? 10.209 4.030 -41.818 1.00 69.50 524 ASP A CA 1
ATOM 4183 C C . ASP A 1 524 ? 10.030 2.734 -41.012 1.00 69.50 524 ASP A C 1
ATOM 4185 O O . ASP A 1 524 ? 9.931 2.747 -39.783 1.00 69.50 524 ASP A O 1
ATOM 4189 N N . VAL A 1 525 ? 9.881 1.601 -41.705 1.00 72.50 525 VAL A N 1
ATOM 4190 C CA . VAL A 1 525 ? 9.695 0.299 -41.052 1.00 72.50 525 VAL A CA 1
ATOM 4191 C C . VAL A 1 525 ? 10.995 -0.115 -40.381 1.00 72.50 525 VAL A C 1
ATOM 4193 O O . VAL A 1 525 ? 10.972 -0.575 -39.242 1.00 72.50 525 VAL A O 1
ATOM 4196 N N . ILE A 1 526 ? 12.127 0.103 -41.047 1.00 70.69 526 ILE A N 1
ATOM 4197 C CA . ILE A 1 526 ? 13.439 -0.253 -40.514 1.00 70.69 526 ILE A CA 1
ATOM 4198 C C . ILE A 1 526 ? 13.780 0.593 -39.291 1.00 70.69 526 ILE A C 1
ATOM 4200 O O . ILE A 1 526 ? 14.225 0.036 -38.294 1.00 70.69 526 ILE A O 1
ATOM 4204 N N . GLU A 1 527 ? 13.516 1.902 -39.311 1.00 73.69 527 GLU A N 1
ATOM 4205 C CA . GLU A 1 527 ? 13.694 2.745 -38.119 1.00 73.69 527 GLU A CA 1
ATOM 4206 C C . GLU A 1 527 ? 12.888 2.203 -36.932 1.00 73.69 527 GLU A C 1
ATOM 4208 O O . GLU A 1 527 ? 13.419 2.036 -35.835 1.00 73.69 527 GLU A O 1
ATOM 4213 N N . SER A 1 528 ? 11.635 1.799 -37.169 1.00 73.00 528 SER A N 1
ATOM 4214 C CA . SER A 1 528 ? 10.811 1.185 -36.123 1.00 73.00 528 SER A CA 1
ATOM 4215 C C . SER A 1 528 ? 11.344 -0.172 -35.647 1.00 73.00 528 SER A C 1
ATOM 4217 O O . SER A 1 528 ? 11.176 -0.521 -34.481 1.00 73.00 528 SER A O 1
ATOM 4219 N N . ILE A 1 529 ? 11.999 -0.941 -36.520 1.00 74.75 529 ILE A N 1
ATOM 4220 C CA . ILE A 1 529 ? 12.653 -2.198 -36.148 1.00 7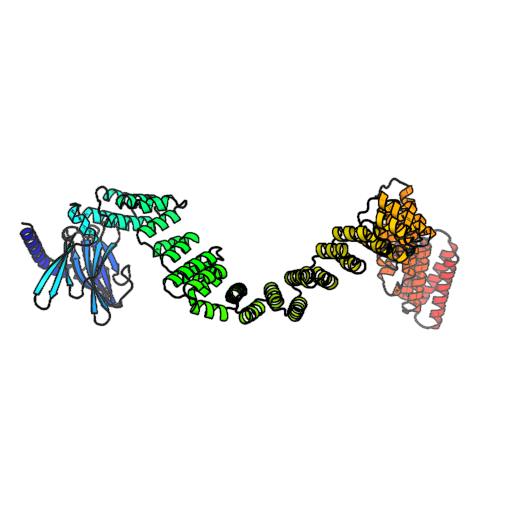4.75 529 ILE A CA 1
ATOM 4221 C C . ILE A 1 529 ? 13.866 -1.898 -35.270 1.00 74.75 529 ILE A C 1
ATOM 4223 O O . ILE A 1 529 ? 13.969 -2.488 -34.200 1.00 74.75 529 ILE A O 1
ATOM 4227 N N . LEU A 1 530 ? 14.715 -0.945 -35.672 1.00 70.81 530 LEU A N 1
ATOM 4228 C CA . LEU A 1 530 ? 15.911 -0.509 -34.945 1.00 70.81 530 LEU A CA 1
ATOM 4229 C C . LEU A 1 530 ? 15.613 -0.021 -33.527 1.00 70.81 530 LEU A C 1
ATOM 4231 O O . LEU A 1 530 ? 16.348 -0.345 -32.596 1.00 70.81 530 LEU A O 1
ATOM 4235 N N . GLU A 1 531 ? 14.527 0.727 -33.349 1.00 76.38 531 GLU A N 1
ATOM 4236 C CA . GLU A 1 531 ? 14.106 1.211 -32.032 1.00 76.38 531 GLU A CA 1
ATOM 4237 C C . GLU A 1 531 ? 13.650 0.082 -31.093 1.00 76.38 531 GLU A C 1
ATOM 4239 O O . GLU A 1 531 ? 13.789 0.201 -29.875 1.00 76.38 531 GLU A O 1
ATOM 4244 N N . ASN A 1 532 ? 13.112 -1.013 -31.642 1.00 73.31 532 ASN A N 1
ATOM 4245 C CA . ASN A 1 532 ? 12.471 -2.090 -30.879 1.00 73.31 532 ASN A CA 1
ATOM 4246 C C . ASN A 1 532 ? 13.308 -3.381 -30.802 1.00 73.31 532 ASN A C 1
ATOM 4248 O O . ASN A 1 532 ? 12.795 -4.423 -30.392 1.00 73.31 532 ASN A O 1
ATOM 4252 N N . ILE A 1 533 ? 14.598 -3.325 -31.153 1.00 73.06 533 ILE A N 1
ATOM 4253 C CA . ILE A 1 533 ? 15.529 -4.457 -31.053 1.00 73.06 533 ILE A CA 1
ATOM 4254 C C . ILE A 1 533 ? 15.721 -4.842 -29.571 1.00 73.06 533 ILE A C 1
ATOM 4256 O O . ILE A 1 533 ? 16.237 -4.037 -28.786 1.00 73.06 533 ILE A O 1
ATOM 4260 N N . PRO A 1 534 ? 15.336 -6.061 -29.138 1.00 69.12 534 PRO A N 1
ATOM 4261 C CA . PRO A 1 534 ? 15.545 -6.483 -27.764 1.00 69.12 534 PRO A CA 1
ATOM 4262 C C . PRO A 1 534 ? 17.039 -6.681 -27.487 1.00 69.12 534 PRO A C 1
ATOM 4264 O O . PRO A 1 534 ? 17.778 -7.231 -28.296 1.00 69.12 534 PRO A O 1
ATOM 4267 N N . ARG A 1 535 ? 17.492 -6.274 -26.296 1.00 65.12 535 ARG A N 1
ATOM 4268 C CA . ARG A 1 535 ? 18.909 -6.387 -25.887 1.00 65.12 535 ARG A CA 1
ATOM 4269 C C . ARG A 1 535 ? 19.395 -7.836 -25.730 1.00 65.12 535 ARG A C 1
ATOM 4271 O O . ARG A 1 535 ? 20.595 -8.074 -25.769 1.00 65.12 535 ARG A O 1
ATOM 4278 N N . ASN A 1 536 ? 18.470 -8.781 -25.563 1.00 66.00 536 ASN A N 1
ATOM 4279 C CA . ASN A 1 536 ? 18.730 -10.216 -25.439 1.00 66.00 536 ASN A CA 1
ATOM 4280 C C . ASN A 1 536 ? 18.205 -10.943 -26.684 1.00 66.00 536 ASN A C 1
ATOM 4282 O O . ASN A 1 536 ? 17.214 -11.666 -26.604 1.00 66.00 536 ASN A O 1
ATOM 4286 N N . LEU A 1 537 ? 18.814 -10.687 -27.839 1.00 70.62 537 LEU A N 1
ATOM 4287 C CA . LEU A 1 537 ? 18.529 -11.441 -29.058 1.00 70.62 537 LEU A CA 1
ATOM 4288 C C . LEU A 1 537 ? 19.293 -12.760 -29.068 1.00 70.62 537 LEU A C 1
ATOM 4290 O O . LEU A 1 537 ? 20.454 -12.819 -28.654 1.00 70.62 537 LEU A O 1
ATOM 4294 N N . ASP A 1 538 ? 18.651 -13.799 -29.596 1.00 75.06 538 ASP A N 1
ATOM 4295 C CA . ASP A 1 538 ? 19.346 -15.026 -29.961 1.00 75.06 538 ASP A CA 1
ATOM 4296 C C . ASP A 1 538 ? 20.382 -14.720 -31.047 1.00 75.06 538 ASP A C 1
ATOM 4298 O O . ASP A 1 538 ? 20.133 -13.947 -31.976 1.00 75.06 538 ASP A O 1
ATOM 4302 N N . LYS A 1 539 ? 21.563 -15.333 -30.921 1.00 78.19 539 LYS A N 1
ATOM 4303 C CA . LYS A 1 539 ? 22.719 -15.032 -31.779 1.00 78.19 539 LYS A CA 1
ATOM 4304 C C . LYS A 1 539 ? 22.426 -15.249 -33.262 1.00 78.19 539 LYS A C 1
ATOM 4306 O O . LYS A 1 539 ? 22.844 -14.443 -34.080 1.00 78.19 539 LYS A O 1
ATOM 4311 N N . GLU A 1 540 ? 21.696 -16.311 -33.595 1.00 77.81 540 GLU A N 1
ATOM 4312 C CA . GLU A 1 540 ? 21.354 -16.669 -34.978 1.00 77.81 540 GLU A CA 1
ATOM 4313 C C . GLU A 1 540 ? 20.434 -15.618 -35.615 1.00 77.81 540 GLU A C 1
ATOM 4315 O O . GLU A 1 540 ? 20.731 -15.106 -36.691 1.00 77.81 540 GLU A O 1
ATOM 4320 N N . ILE A 1 541 ? 19.391 -15.201 -34.891 1.00 77.06 541 ILE A N 1
ATOM 4321 C CA . ILE A 1 541 ? 18.450 -14.163 -35.334 1.00 77.06 541 ILE A CA 1
ATOM 4322 C C . ILE A 1 541 ? 19.178 -12.824 -35.513 1.00 77.06 541 ILE A C 1
ATOM 4324 O O . ILE A 1 541 ? 18.947 -12.114 -36.487 1.00 77.06 541 ILE A O 1
ATOM 4328 N N . ALA A 1 542 ? 20.096 -12.476 -34.606 1.00 77.12 542 ALA A N 1
ATOM 4329 C CA . ALA A 1 542 ? 20.882 -11.248 -34.719 1.00 77.12 542 ALA A CA 1
ATOM 4330 C C . ALA A 1 542 ? 21.747 -11.213 -35.993 1.00 77.12 542 ALA A C 1
ATOM 4332 O O . ALA A 1 542 ? 21.866 -10.155 -36.609 1.00 77.12 542 ALA A O 1
ATOM 4333 N N . LEU A 1 543 ? 22.314 -12.352 -36.408 1.00 79.81 543 LEU A N 1
ATOM 4334 C CA . LEU A 1 543 ? 23.127 -12.460 -37.624 1.00 79.81 543 LEU A CA 1
ATOM 4335 C C . LEU A 1 543 ? 22.283 -12.386 -38.900 1.00 79.81 543 LEU A C 1
ATOM 4337 O O . LEU A 1 543 ? 22.685 -11.721 -39.854 1.00 79.81 543 LEU A O 1
ATOM 4341 N N . GLU A 1 544 ? 21.108 -13.020 -38.918 1.00 80.31 544 GLU A N 1
ATOM 4342 C CA . GLU A 1 544 ? 20.167 -12.908 -40.040 1.00 80.31 544 GLU A CA 1
ATOM 4343 C C . GLU A 1 544 ? 19.738 -11.454 -40.254 1.00 80.31 544 GLU A C 1
ATOM 4345 O O . GLU A 1 544 ? 19.861 -10.934 -41.365 1.00 80.31 544 GLU A O 1
ATOM 4350 N N . ILE A 1 545 ? 19.355 -10.763 -39.175 1.00 77.50 545 ILE A N 1
ATOM 4351 C CA . ILE A 1 545 ? 19.013 -9.338 -39.232 1.00 77.50 545 ILE A CA 1
ATOM 4352 C C . ILE A 1 545 ? 20.234 -8.529 -39.687 1.00 77.50 545 ILE A C 1
ATOM 4354 O O . ILE A 1 545 ? 20.113 -7.687 -40.569 1.00 77.50 545 ILE A O 1
ATOM 4358 N N . ALA A 1 546 ? 21.425 -8.781 -39.137 1.00 78.69 546 ALA A N 1
ATOM 4359 C CA . ALA A 1 546 ? 22.632 -8.045 -39.516 1.00 78.69 546 ALA A CA 1
ATOM 4360 C C . ALA A 1 546 ? 22.941 -8.159 -41.020 1.00 78.69 546 ALA A C 1
ATOM 4362 O O . ALA A 1 546 ? 23.230 -7.146 -41.659 1.00 78.69 546 ALA A O 1
ATOM 4363 N N . ASN A 1 547 ? 22.806 -9.355 -41.602 1.00 82.56 547 ASN A N 1
ATOM 4364 C CA . ASN A 1 547 ? 23.008 -9.588 -43.034 1.00 82.56 547 ASN A CA 1
ATOM 4365 C C . ASN A 1 547 ? 22.012 -8.804 -43.900 1.00 82.56 547 ASN A C 1
ATOM 4367 O O . ASN A 1 547 ? 22.398 -8.241 -44.926 1.00 82.56 547 ASN A O 1
ATOM 4371 N N . GLU A 1 548 ? 20.746 -8.720 -43.491 1.00 77.19 548 GLU A N 1
ATOM 4372 C CA . GLU A 1 548 ? 19.757 -7.901 -44.199 1.00 77.19 548 GLU A CA 1
ATOM 4373 C C . GLU A 1 548 ? 20.053 -6.399 -44.081 1.00 77.19 548 GLU A C 1
ATOM 4375 O O . GLU A 1 548 ? 19.897 -5.650 -45.045 1.00 77.19 548 GLU A O 1
ATOM 4380 N N . MET A 1 549 ? 20.544 -5.944 -42.928 1.00 78.06 549 MET A N 1
ATOM 4381 C CA . MET A 1 549 ? 20.897 -4.536 -42.711 1.00 78.06 549 MET A CA 1
ATOM 4382 C C . MET A 1 549 ? 22.127 -4.117 -43.529 1.00 78.06 549 MET A C 1
ATOM 4384 O O . MET A 1 549 ? 22.183 -2.986 -44.012 1.00 78.06 549 MET A O 1
ATOM 4388 N N . VAL A 1 550 ? 23.065 -5.044 -43.763 1.00 82.31 550 VAL A N 1
ATOM 4389 C CA . VAL A 1 550 ? 24.187 -4.879 -44.706 1.00 82.31 550 VAL A CA 1
ATOM 4390 C C . VAL A 1 550 ? 23.686 -4.726 -46.141 1.00 82.31 550 VAL A C 1
ATOM 4392 O O . VAL A 1 550 ? 24.142 -3.831 -46.848 1.00 82.31 550 VAL A O 1
ATOM 4395 N N . GLN A 1 551 ? 22.723 -5.550 -46.572 1.00 81.12 551 GLN A N 1
ATOM 4396 C CA . GLN A 1 551 ? 22.138 -5.440 -47.918 1.00 81.12 551 GLN A CA 1
ATOM 4397 C C . GLN A 1 551 ? 21.426 -4.099 -48.146 1.00 81.12 551 GLN A C 1
ATOM 4399 O O . GLN A 1 551 ? 21.342 -3.633 -49.278 1.00 81.12 551 GLN A O 1
ATOM 4404 N N . ARG A 1 552 ? 20.936 -3.472 -47.072 1.00 72.50 552 ARG A N 1
ATOM 4405 C CA . ARG A 1 552 ? 20.207 -2.194 -47.084 1.00 72.50 552 ARG A CA 1
ATOM 4406 C C . ARG A 1 552 ? 21.083 -0.973 -46.768 1.00 72.50 552 ARG A C 1
ATOM 4408 O O . ARG A 1 552 ? 20.548 0.101 -46.516 1.00 72.50 552 ARG A O 1
ATOM 4415 N N . GLU A 1 553 ? 22.406 -1.136 -46.745 1.00 78.25 553 GLU A N 1
ATOM 4416 C CA . GLU A 1 553 ? 23.392 -0.075 -46.476 1.00 78.25 553 GLU A CA 1
ATOM 4417 C C . GLU A 1 553 ? 23.300 0.579 -45.078 1.00 78.25 553 GLU A C 1
ATOM 4419 O O . GLU A 1 553 ? 23.855 1.654 -44.835 1.00 78.25 553 GLU A O 1
ATOM 4424 N N . GLN A 1 554 ? 22.646 -0.068 -44.108 1.00 78.62 554 GLN A N 1
ATOM 4425 C CA . GLN A 1 554 ? 22.587 0.410 -42.725 1.00 78.62 554 GLN A CA 1
ATOM 4426 C C . GLN A 1 554 ? 23.738 -0.162 -41.891 1.00 78.62 554 GLN A C 1
ATOM 4428 O O . GLN A 1 554 ? 23.589 -1.064 -41.067 1.00 78.62 554 GLN A O 1
ATOM 4433 N N . TRP A 1 555 ? 24.929 0.392 -42.105 1.00 81.19 555 TRP A N 1
ATOM 4434 C CA . TRP A 1 555 ? 26.176 -0.153 -41.563 1.00 81.19 555 TRP A CA 1
ATOM 4435 C C . TRP A 1 555 ? 26.290 -0.052 -40.032 1.00 81.19 555 TRP A C 1
ATOM 4437 O O . TRP A 1 555 ? 26.831 -0.948 -39.390 1.00 81.19 555 TRP A O 1
ATOM 4447 N N . GLN A 1 556 ? 25.784 1.025 -39.421 1.00 77.31 556 GLN A N 1
ATOM 4448 C CA . GLN A 1 556 ? 25.931 1.264 -37.975 1.00 77.31 556 GLN A CA 1
ATOM 4449 C C . GLN A 1 556 ? 25.160 0.249 -37.129 1.00 77.31 556 GLN A C 1
ATOM 4451 O O . GLN A 1 556 ? 25.692 -0.294 -36.162 1.00 77.31 556 GLN A O 1
ATOM 4456 N N . SER A 1 557 ? 23.916 -0.022 -37.507 1.00 74.50 557 SER A N 1
ATOM 4457 C CA . SER A 1 557 ? 23.068 -1.012 -36.853 1.00 74.50 557 SER A CA 1
ATOM 4458 C C . SER A 1 557 ? 23.525 -2.435 -37.154 1.00 74.50 557 SER A C 1
ATOM 4460 O O . SER A 1 557 ? 23.533 -3.267 -36.250 1.00 74.50 557 SER A O 1
ATOM 4462 N N . ALA A 1 558 ? 23.994 -2.701 -38.378 1.00 80.06 558 ALA A N 1
ATOM 4463 C CA . ALA A 1 558 ? 24.603 -3.980 -38.722 1.00 80.06 558 ALA A CA 1
ATOM 4464 C C . ALA A 1 558 ? 25.797 -4.299 -37.806 1.00 80.06 558 ALA A C 1
ATOM 4466 O O . ALA A 1 558 ? 25.853 -5.380 -37.230 1.00 80.06 558 ALA A O 1
ATOM 4467 N N . VAL A 1 559 ? 26.709 -3.345 -37.581 1.00 79.56 559 VAL A N 1
ATOM 4468 C CA . VAL A 1 559 ? 27.859 -3.529 -36.673 1.00 79.56 559 VAL A CA 1
ATOM 4469 C C . VAL A 1 559 ? 27.418 -3.821 -35.235 1.00 79.56 559 VAL A C 1
ATOM 4471 O O . VAL A 1 559 ? 28.008 -4.680 -34.582 1.00 79.56 559 VAL A O 1
ATOM 4474 N N . GLN A 1 560 ? 26.362 -3.161 -34.748 1.00 76.75 560 GLN A N 1
ATOM 4475 C CA . GLN A 1 560 ? 25.794 -3.443 -33.423 1.00 76.75 560 GLN A CA 1
ATOM 4476 C C . GLN A 1 560 ? 25.212 -4.859 -33.333 1.00 76.75 560 GLN A C 1
ATOM 4478 O O . GLN A 1 560 ? 25.440 -5.557 -32.347 1.00 76.75 560 GLN A O 1
ATOM 4483 N N . LEU A 1 561 ? 24.497 -5.302 -34.366 1.00 76.94 561 LEU A N 1
ATOM 4484 C CA . LEU A 1 561 ? 23.884 -6.627 -34.412 1.00 76.94 561 LEU A CA 1
ATOM 4485 C C . LEU A 1 561 ? 24.910 -7.752 -34.583 1.00 76.94 561 LEU A C 1
ATOM 4487 O O . LEU A 1 561 ? 24.800 -8.763 -33.895 1.00 76.94 561 LEU A O 1
ATOM 4491 N N . TYR A 1 562 ? 25.956 -7.561 -35.394 1.00 81.50 562 TYR A N 1
ATOM 4492 C CA . TYR A 1 562 ? 27.079 -8.506 -35.475 1.00 81.50 562 TYR A CA 1
ATOM 4493 C C . TYR A 1 562 ? 27.831 -8.621 -34.143 1.00 81.50 562 TYR A C 1
ATOM 4495 O O . TYR A 1 562 ? 28.220 -9.722 -33.749 1.00 81.50 562 TYR A O 1
ATOM 4503 N N . ALA A 1 563 ? 27.977 -7.513 -33.402 1.00 77.06 563 ALA A N 1
ATOM 4504 C CA . ALA A 1 563 ? 28.560 -7.540 -32.061 1.00 77.06 563 ALA A CA 1
ATOM 4505 C C . ALA A 1 563 ? 27.712 -8.379 -31.085 1.00 77.06 563 ALA A C 1
ATOM 4507 O O . ALA A 1 563 ? 28.262 -9.181 -30.333 1.00 77.06 563 ALA A O 1
ATOM 4508 N N . ILE A 1 564 ? 26.379 -8.254 -31.143 1.00 74.75 564 ILE A N 1
ATOM 4509 C CA . ILE A 1 564 ? 25.438 -9.063 -30.343 1.00 74.75 564 ILE A CA 1
ATOM 4510 C C . ILE A 1 564 ? 25.468 -10.541 -30.770 1.00 74.75 564 ILE A C 1
ATOM 4512 O O . ILE A 1 564 ? 25.484 -11.430 -29.917 1.00 74.75 564 ILE A O 1
ATOM 4516 N N . GLY A 1 565 ? 25.535 -10.811 -32.078 1.00 73.06 565 GLY A N 1
ATOM 4517 C CA . GLY A 1 565 ? 25.664 -12.157 -32.651 1.00 73.06 565 GLY A CA 1
ATOM 4518 C C . GLY A 1 565 ? 26.973 -12.867 -32.277 1.00 73.06 565 GLY A C 1
ATOM 4519 O O . GLY A 1 565 ? 27.060 -14.092 -32.353 1.00 73.06 565 GLY A O 1
ATOM 4520 N N . GLY A 1 566 ? 27.972 -12.120 -31.795 1.00 73.69 566 GLY A N 1
ATOM 4521 C CA . GLY A 1 566 ? 29.279 -12.630 -31.381 1.00 73.69 566 GLY A CA 1
ATOM 4522 C C . GLY A 1 566 ? 30.325 -12.661 -32.498 1.00 73.69 566 GLY A C 1
ATOM 4523 O O . GLY A 1 566 ? 31.461 -13.061 -32.245 1.00 73.69 566 GLY A O 1
ATOM 4524 N N . GLU A 1 567 ? 29.991 -12.199 -33.704 1.00 80.44 567 GLU A N 1
ATOM 4525 C CA . GLU A 1 567 ? 30.935 -12.054 -34.814 1.00 80.44 567 GLU A CA 1
ATOM 4526 C C . GLU A 1 567 ? 31.624 -10.683 -34.765 1.00 80.44 567 GLU A C 1
ATOM 4528 O O . GLU A 1 567 ? 31.379 -9.770 -35.552 1.00 80.44 567 GLU A O 1
ATOM 4533 N N . VAL A 1 568 ? 32.523 -10.524 -33.795 1.00 77.56 568 VAL A N 1
ATOM 4534 C CA . VAL A 1 568 ? 33.259 -9.265 -33.595 1.00 77.56 568 VAL A CA 1
ATOM 4535 C C . VAL A 1 568 ? 34.190 -8.958 -34.774 1.00 77.56 568 VAL A C 1
ATOM 4537 O O . VAL A 1 568 ? 34.378 -7.798 -35.132 1.00 77.56 568 VAL A O 1
ATOM 4540 N N . GLU A 1 569 ? 34.762 -9.981 -35.412 1.00 78.56 569 GLU A N 1
ATOM 4541 C CA . GLU A 1 569 ? 35.694 -9.803 -36.531 1.00 78.56 569 GLU A CA 1
ATOM 4542 C C . GLU A 1 569 ? 35.025 -9.177 -37.760 1.00 78.56 569 GLU A C 1
ATOM 4544 O O . GLU A 1 569 ? 35.562 -8.228 -38.344 1.00 78.56 569 GLU A O 1
ATOM 4549 N N . THR A 1 570 ? 33.839 -9.670 -38.127 1.00 80.75 570 THR A N 1
ATOM 4550 C CA . THR A 1 570 ? 33.064 -9.151 -39.259 1.00 80.75 570 THR A CA 1
ATOM 4551 C C . THR A 1 570 ? 32.588 -7.733 -38.951 1.00 80.75 570 THR A C 1
ATOM 4553 O O . THR A 1 570 ? 32.834 -6.832 -39.754 1.00 80.75 570 THR A O 1
ATOM 4556 N N . ALA A 1 571 ? 32.073 -7.488 -37.741 1.00 79.12 571 ALA A N 1
ATOM 4557 C CA . ALA A 1 571 ? 31.668 -6.165 -37.262 1.00 79.12 571 ALA A CA 1
ATOM 4558 C C . ALA A 1 571 ? 32.796 -5.117 -37.348 1.00 79.12 571 ALA A C 1
ATOM 4560 O O . ALA A 1 571 ? 32.602 -4.018 -37.870 1.00 79.12 571 ALA A O 1
ATOM 4561 N N . VAL A 1 572 ? 33.999 -5.460 -36.876 1.00 77.75 572 VAL A N 1
ATOM 4562 C CA . VAL A 1 572 ? 35.173 -4.568 -36.884 1.00 77.75 572 VAL A CA 1
ATOM 4563 C C . VAL A 1 572 ? 35.668 -4.317 -38.307 1.00 77.75 572 VAL A C 1
ATOM 4565 O O . VAL A 1 572 ? 36.034 -3.191 -38.648 1.00 77.75 572 VAL A O 1
ATOM 4568 N N . SER A 1 573 ? 35.662 -5.342 -39.164 1.00 81.12 573 SER A N 1
ATOM 4569 C CA . SER A 1 573 ? 36.050 -5.180 -40.568 1.00 81.12 573 SER A CA 1
ATOM 4570 C C . SER A 1 573 ? 35.087 -4.261 -41.329 1.00 81.12 573 SER A C 1
ATOM 4572 O O . SER A 1 573 ? 35.541 -3.350 -42.022 1.00 81.12 573 SER A O 1
ATOM 4574 N N . LEU A 1 574 ? 33.777 -4.421 -41.116 1.00 82.56 574 LEU A N 1
ATOM 4575 C CA . LEU A 1 574 ? 32.740 -3.565 -41.692 1.00 82.56 574 LEU A CA 1
ATOM 4576 C C . LEU A 1 574 ? 32.870 -2.121 -41.203 1.00 82.56 574 LEU A C 1
ATOM 4578 O O . LEU A 1 574 ? 32.842 -1.191 -42.010 1.00 82.56 574 LEU A O 1
ATOM 4582 N N . ALA A 1 575 ? 33.099 -1.923 -39.902 1.00 80.94 575 ALA A N 1
ATOM 4583 C CA . ALA A 1 575 ? 33.316 -0.596 -39.335 1.00 80.94 575 ALA A CA 1
ATOM 4584 C C . ALA A 1 575 ? 34.545 0.110 -39.936 1.00 80.94 575 ALA A C 1
ATOM 4586 O O . ALA A 1 575 ? 34.500 1.320 -40.167 1.00 80.94 575 ALA A O 1
ATOM 4587 N N . LYS A 1 576 ? 35.614 -0.643 -40.237 1.00 79.31 576 LYS A N 1
ATOM 4588 C CA . LYS A 1 576 ? 36.843 -0.118 -40.852 1.00 79.31 576 LYS A CA 1
ATOM 4589 C C . LYS A 1 576 ? 36.660 0.242 -42.322 1.00 79.31 576 LYS A C 1
ATOM 4591 O O . LYS A 1 576 ? 37.149 1.283 -42.745 1.00 79.31 576 LYS A O 1
ATOM 4596 N N . ILE A 1 577 ? 35.950 -0.590 -43.084 1.00 82.50 577 ILE A N 1
ATOM 4597 C CA . ILE A 1 577 ? 35.675 -0.341 -44.508 1.00 82.50 577 ILE A CA 1
ATOM 4598 C C . ILE A 1 577 ? 34.811 0.914 -44.684 1.00 82.50 577 ILE A C 1
ATOM 4600 O O . ILE A 1 577 ? 35.077 1.722 -45.569 1.00 82.50 577 ILE A O 1
ATOM 4604 N N . HIS A 1 578 ? 33.809 1.102 -43.821 1.00 78.62 578 HIS A N 1
ATOM 4605 C CA . HIS A 1 578 ? 32.847 2.204 -43.933 1.00 78.62 578 HIS A CA 1
ATOM 4606 C C . HIS A 1 578 ? 33.163 3.419 -43.043 1.00 78.62 578 HIS A C 1
ATOM 4608 O O . HIS A 1 578 ? 32.338 4.326 -42.947 1.00 78.62 578 HIS A O 1
ATOM 4614 N N . HIS A 1 579 ? 34.340 3.463 -42.402 1.00 73.56 579 HIS A N 1
ATOM 4615 C CA . HIS A 1 579 ? 34.784 4.558 -41.523 1.00 73.56 579 HIS A CA 1
ATOM 4616 C C . HIS A 1 579 ? 33.725 4.999 -40.493 1.00 73.56 579 HIS A C 1
ATOM 4618 O O . HIS A 1 579 ? 33.437 6.189 -40.325 1.00 73.56 579 HIS A O 1
ATOM 4624 N N . LEU A 1 580 ? 33.110 4.036 -39.806 1.00 74.62 580 LEU A N 1
ATOM 4625 C CA . LEU A 1 580 ? 32.036 4.325 -38.859 1.00 74.62 580 LEU A CA 1
ATOM 4626 C C . LEU A 1 580 ? 32.583 4.904 -37.551 1.00 74.62 580 LEU A C 1
ATOM 4628 O O . LEU A 1 580 ? 33.515 4.369 -36.953 1.00 74.62 580 LEU A O 1
ATOM 4632 N N . ARG A 1 581 ? 31.945 5.971 -37.056 1.00 66.38 581 ARG A N 1
ATOM 4633 C CA . ARG A 1 581 ? 32.197 6.479 -35.702 1.00 66.38 581 ARG A CA 1
ATOM 4634 C C . ARG A 1 581 ? 31.526 5.555 -34.690 1.00 66.38 581 ARG A C 1
ATOM 4636 O O . ARG A 1 581 ? 30.303 5.545 -34.582 1.00 66.38 581 ARG A O 1
ATOM 4643 N N . LEU A 1 582 ? 32.328 4.786 -33.963 1.00 70.00 582 LEU A N 1
ATOM 4644 C CA . LEU A 1 582 ? 31.844 3.946 -32.869 1.00 70.00 582 LEU A CA 1
ATOM 4645 C C . LEU A 1 582 ? 31.373 4.805 -31.685 1.00 70.00 582 LEU A C 1
ATOM 4647 O O . LEU A 1 582 ? 31.944 5.861 -31.414 1.00 70.00 582 LEU A O 1
ATOM 4651 N N . CYS A 1 583 ? 30.354 4.327 -30.967 1.00 65.44 583 CYS A N 1
ATOM 4652 C CA . CYS A 1 583 ? 29.912 4.880 -29.683 1.00 65.44 583 CYS A CA 1
ATOM 4653 C C . CYS A 1 583 ? 30.367 3.975 -28.529 1.00 65.44 583 CYS A C 1
ATOM 4655 O O . CYS A 1 583 ? 30.472 2.760 -28.704 1.00 65.44 583 CYS A O 1
ATOM 4657 N N . SER A 1 584 ? 30.553 4.534 -27.331 1.00 64.31 584 SER A N 1
ATOM 4658 C CA . SER A 1 584 ? 30.935 3.775 -26.126 1.00 64.31 584 SER A CA 1
ATOM 4659 C C . SER A 1 584 ? 30.002 2.586 -25.843 1.00 64.31 584 SER A C 1
ATOM 4661 O O . SER A 1 584 ? 30.466 1.491 -25.541 1.00 64.31 584 SER A O 1
ATOM 4663 N N . SER A 1 585 ? 28.694 2.745 -26.081 1.00 64.19 585 SER A N 1
ATOM 4664 C CA . SER A 1 585 ? 27.694 1.672 -25.957 1.00 64.19 585 SER A CA 1
ATOM 4665 C C . SER A 1 585 ? 27.932 0.487 -26.898 1.00 64.19 585 SER A C 1
ATOM 4667 O O . SER A 1 585 ? 27.670 -0.654 -26.535 1.00 64.19 585 SER A O 1
ATOM 4669 N N . THR A 1 586 ? 28.452 0.732 -28.103 1.00 67.69 586 THR A N 1
ATOM 4670 C CA . THR A 1 586 ? 28.799 -0.332 -29.060 1.00 67.69 586 THR A CA 1
ATOM 4671 C C . THR A 1 586 ? 30.092 -1.046 -28.676 1.00 67.69 586 THR A C 1
ATOM 4673 O O . THR A 1 586 ? 30.254 -2.229 -28.958 1.00 67.69 586 THR A O 1
ATOM 4676 N N . LEU A 1 587 ? 30.989 -0.353 -27.969 1.00 68.00 587 LEU A N 1
ATOM 4677 C CA . LEU A 1 587 ? 32.264 -0.898 -27.509 1.00 68.00 587 LEU A CA 1
ATOM 4678 C C . LEU A 1 587 ? 32.117 -1.848 -26.320 1.00 68.00 587 LEU A C 1
ATOM 4680 O O . LEU A 1 587 ? 32.881 -2.807 -26.213 1.00 68.00 587 LEU A O 1
ATOM 4684 N N . GLU A 1 588 ? 31.118 -1.625 -25.465 1.00 68.00 588 GLU A N 1
ATOM 4685 C CA . GLU A 1 588 ? 30.759 -2.543 -24.376 1.00 68.00 588 GLU A CA 1
ATOM 4686 C C . GLU A 1 588 ? 30.235 -3.895 -24.892 1.00 68.00 588 GLU A C 1
ATOM 4688 O O . GLU A 1 588 ? 30.402 -4.919 -24.228 1.00 68.00 588 GLU A O 1
ATOM 4693 N N . LEU A 1 589 ? 29.642 -3.919 -26.093 1.00 65.12 589 LEU A N 1
ATOM 4694 C CA . LEU A 1 589 ? 29.144 -5.142 -26.734 1.00 65.12 589 LEU A CA 1
ATOM 4695 C C . LEU A 1 589 ? 30.277 -6.003 -27.313 1.00 65.12 589 LEU A C 1
ATOM 4697 O O . LEU A 1 589 ? 30.131 -7.221 -27.404 1.00 65.12 589 LEU A O 1
ATOM 4701 N N . PHE A 1 590 ? 31.435 -5.411 -27.626 1.00 68.38 590 PHE A N 1
ATOM 4702 C CA . PHE A 1 590 ? 32.649 -6.139 -28.010 1.00 68.38 590 PHE A CA 1
ATOM 4703 C C . PHE A 1 590 ? 33.346 -6.748 -26.778 1.00 68.38 590 PHE A C 1
ATOM 4705 O O . PHE A 1 590 ? 34.491 -6.424 -26.446 1.00 68.38 590 PHE A O 1
ATOM 4712 N N . ASN A 1 591 ? 32.650 -7.640 -26.071 1.00 61.03 591 ASN A N 1
ATOM 4713 C CA . ASN A 1 591 ? 33.200 -8.367 -24.931 1.00 61.03 591 ASN A CA 1
ATOM 4714 C C . ASN A 1 591 ? 34.011 -9.579 -25.400 1.00 61.03 591 ASN A C 1
ATOM 4716 O O . ASN A 1 591 ? 33.513 -10.700 -25.505 1.00 61.03 591 ASN A O 1
ATOM 4720 N N . ILE A 1 592 ? 35.298 -9.349 -25.644 1.00 61.59 592 ILE A N 1
ATOM 4721 C CA . ILE A 1 592 ? 36.288 -10.412 -25.823 1.00 61.59 592 ILE A CA 1
ATOM 4722 C C . ILE A 1 592 ? 36.724 -10.855 -24.420 1.00 61.59 592 ILE A C 1
ATOM 4724 O O . ILE A 1 592 ? 37.278 -10.057 -23.665 1.00 61.59 592 ILE A O 1
ATOM 4728 N N . LYS A 1 593 ? 36.441 -12.108 -24.039 1.00 54.78 593 LYS A N 1
ATOM 4729 C CA . LYS A 1 593 ? 36.940 -12.679 -22.775 1.00 54.78 593 LYS A CA 1
ATOM 4730 C C . LYS A 1 593 ? 38.469 -12.756 -22.822 1.00 54.78 593 LYS A C 1
ATOM 4732 O O . LYS A 1 593 ? 39.035 -13.088 -23.863 1.00 54.78 593 LYS A O 1
ATOM 4737 N N . GLU A 1 594 ? 39.117 -12.439 -21.702 1.00 49.78 594 GLU A N 1
ATOM 4738 C CA . GLU A 1 594 ? 40.577 -12.398 -21.542 1.00 49.78 594 GLU A CA 1
ATOM 4739 C C . GLU A 1 594 ? 41.213 -13.800 -21.605 1.00 49.78 594 GLU A C 1
ATOM 4741 O O . GLU A 1 594 ? 41.746 -14.308 -20.623 1.00 49.78 594 GLU A O 1
ATOM 4746 N N . ASP A 1 595 ? 41.200 -14.432 -22.775 1.00 47.09 595 ASP A N 1
ATOM 4747 C CA . ASP A 1 595 ? 42.034 -15.600 -23.036 1.00 47.09 595 ASP A CA 1
ATOM 4748 C C . ASP A 1 595 ? 43.387 -15.111 -23.560 1.00 47.09 595 ASP A C 1
ATOM 4750 O O . ASP A 1 595 ? 43.598 -14.902 -24.755 1.00 47.09 595 ASP A O 1
ATOM 4754 N N . ILE A 1 596 ? 44.316 -14.924 -22.621 1.00 50.56 596 ILE A N 1
ATOM 4755 C CA . ILE A 1 596 ? 45.675 -14.363 -22.782 1.00 50.56 596 ILE A CA 1
ATOM 4756 C C . ILE A 1 596 ? 46.565 -15.194 -23.748 1.00 50.56 596 ILE A C 1
ATOM 4758 O O . ILE A 1 596 ? 47.704 -14.833 -24.028 1.00 50.56 596 ILE A O 1
ATOM 4762 N N . SER A 1 597 ? 46.060 -16.305 -24.295 1.00 50.94 597 SER A N 1
ATOM 4763 C CA . SER A 1 597 ? 46.803 -17.249 -25.146 1.00 50.94 597 SER A CA 1
ATOM 4764 C C . SER A 1 597 ? 46.464 -17.194 -26.644 1.00 50.94 597 SER A C 1
ATOM 4766 O O . SER A 1 597 ? 47.175 -17.810 -27.437 1.00 50.94 597 SER A O 1
ATOM 4768 N N . ASN A 1 598 ? 45.439 -16.440 -27.063 1.00 59.97 598 ASN A N 1
ATOM 4769 C CA . ASN A 1 598 ? 45.044 -16.356 -28.473 1.00 59.97 598 ASN A CA 1
ATOM 4770 C C . ASN A 1 598 ? 45.628 -15.112 -29.162 1.00 59.97 598 ASN A C 1
ATOM 4772 O O . ASN A 1 598 ? 45.093 -14.012 -29.034 1.00 59.97 598 ASN A O 1
ATOM 4776 N N . ASN A 1 599 ? 46.659 -15.304 -29.994 1.00 59.66 599 ASN A N 1
ATOM 4777 C CA . ASN A 1 599 ? 47.232 -14.260 -30.865 1.00 59.66 599 ASN A CA 1
ATOM 4778 C C . ASN A 1 599 ? 46.207 -13.618 -31.829 1.00 59.66 599 ASN A C 1
ATOM 4780 O O . ASN A 1 599 ? 46.463 -12.551 -32.372 1.00 59.66 599 ASN A O 1
ATOM 4784 N N . GLY A 1 600 ? 45.051 -14.251 -32.069 1.00 62.31 600 GLY A N 1
ATOM 4785 C CA . GLY A 1 600 ? 43.956 -13.646 -32.838 1.00 62.31 600 GLY A CA 1
ATOM 4786 C C . GLY A 1 600 ? 43.257 -12.507 -32.087 1.00 62.31 600 GLY A C 1
ATOM 4787 O O . GLY A 1 600 ? 42.949 -11.475 -32.677 1.00 62.31 600 GLY A O 1
ATOM 4788 N N . ASN A 1 601 ? 43.093 -12.637 -30.766 1.00 68.06 601 ASN A N 1
ATOM 4789 C CA . ASN A 1 601 ? 42.401 -11.644 -29.940 1.00 68.06 601 ASN A CA 1
ATOM 4790 C C . ASN A 1 601 ? 43.202 -10.343 -29.810 1.00 68.06 601 ASN A C 1
ATOM 4792 O O . ASN A 1 601 ? 42.610 -9.267 -29.769 1.00 68.06 601 ASN A O 1
ATOM 4796 N N . THR A 1 602 ? 44.537 -10.416 -29.794 1.00 72.75 602 THR A N 1
ATOM 4797 C CA . THR A 1 602 ? 45.398 -9.224 -29.749 1.00 72.75 602 THR A CA 1
ATOM 4798 C C . THR A 1 602 ? 45.259 -8.386 -31.020 1.00 72.75 602 THR A C 1
ATOM 4800 O O . THR A 1 602 ? 45.081 -7.175 -30.925 1.00 72.75 602 THR A O 1
ATOM 4803 N N . VAL A 1 603 ? 45.216 -9.022 -32.196 1.00 80.12 603 VAL A N 1
ATOM 4804 C CA . VAL A 1 603 ? 45.023 -8.343 -33.491 1.00 80.12 603 VAL A CA 1
ATOM 4805 C C . VAL A 1 603 ? 43.632 -7.709 -33.599 1.00 80.12 603 VAL A C 1
ATOM 4807 O O . VAL A 1 603 ? 43.483 -6.621 -34.155 1.00 80.12 603 VAL A O 1
ATOM 4810 N N . ILE A 1 604 ? 42.596 -8.365 -33.069 1.00 79.38 604 ILE A N 1
ATOM 4811 C CA . ILE A 1 604 ? 41.234 -7.809 -33.043 1.00 79.38 604 ILE A CA 1
ATOM 4812 C C . ILE A 1 604 ? 41.169 -6.602 -32.099 1.00 79.38 604 ILE A C 1
ATOM 4814 O O . ILE A 1 604 ? 40.607 -5.574 -32.471 1.00 79.38 604 ILE A O 1
ATOM 4818 N N . LEU A 1 605 ? 41.780 -6.690 -30.913 1.00 81.00 605 LEU A N 1
ATOM 4819 C CA . LEU A 1 605 ? 41.854 -5.583 -29.954 1.00 81.00 605 LEU A CA 1
ATOM 4820 C C . LEU A 1 605 ? 42.604 -4.374 -30.519 1.00 81.00 605 LEU A C 1
ATOM 4822 O O . LEU A 1 605 ? 42.153 -3.249 -30.315 1.00 81.00 605 LEU A O 1
ATOM 4826 N N . GLU A 1 606 ? 43.695 -4.588 -31.258 1.00 83.25 606 GLU A N 1
ATOM 4827 C CA . GLU A 1 606 ? 44.405 -3.510 -31.956 1.00 83.25 606 GLU A CA 1
ATOM 4828 C C . GLU A 1 606 ? 43.519 -2.855 -33.019 1.00 83.25 606 GLU A C 1
ATOM 4830 O O . GLU A 1 606 ? 43.402 -1.634 -33.038 1.00 83.25 606 GLU A O 1
ATOM 4835 N N . LYS A 1 607 ? 42.808 -3.638 -33.842 1.00 82.69 607 LYS A N 1
ATOM 4836 C CA . LYS A 1 607 ? 41.862 -3.091 -34.832 1.00 82.69 607 LYS A CA 1
ATOM 4837 C C . LYS A 1 607 ? 40.713 -2.313 -34.182 1.00 82.69 607 LYS A C 1
ATOM 4839 O O . LYS A 1 607 ? 40.315 -1.278 -34.707 1.00 82.69 607 LYS A O 1
ATOM 4844 N N . ILE A 1 608 ? 40.188 -2.774 -33.045 1.00 80.69 608 ILE A N 1
ATOM 4845 C CA . ILE A 1 608 ? 39.170 -2.037 -32.276 1.00 80.69 608 ILE A CA 1
ATOM 4846 C C . ILE A 1 608 ? 39.765 -0.731 -31.740 1.00 80.69 608 ILE A C 1
ATOM 4848 O O . ILE A 1 608 ? 39.138 0.319 -31.843 1.00 80.69 608 ILE A O 1
ATOM 4852 N N . ALA A 1 609 ? 40.981 -0.776 -31.197 1.00 82.62 609 ALA A N 1
ATOM 4853 C CA . ALA A 1 609 ? 41.654 0.396 -30.656 1.00 82.62 609 ALA A CA 1
ATOM 4854 C C . ALA A 1 609 ? 42.002 1.430 -31.745 1.00 82.62 609 ALA A C 1
ATOM 4856 O O . ALA A 1 609 ? 41.894 2.630 -31.492 1.00 82.62 609 ALA A O 1
ATOM 4857 N N . GLU A 1 610 ? 42.356 0.994 -32.958 1.00 84.56 610 GLU A N 1
ATOM 4858 C CA . GLU A 1 610 ? 42.498 1.853 -34.143 1.00 84.56 610 GLU A CA 1
ATOM 4859 C C . GLU A 1 610 ? 41.177 2.561 -34.468 1.00 84.56 610 GLU A C 1
ATOM 4861 O O . GLU A 1 610 ? 41.152 3.783 -34.590 1.00 84.56 610 GLU A O 1
ATOM 4866 N N . LEU A 1 611 ? 40.062 1.826 -34.505 1.00 81.88 611 LEU A N 1
ATOM 4867 C CA . LEU A 1 611 ? 38.742 2.418 -34.745 1.00 81.88 611 LEU A CA 1
ATOM 4868 C C . LEU A 1 611 ? 38.339 3.419 -33.653 1.00 81.88 611 LEU A C 1
ATOM 4870 O O . LEU A 1 611 ? 37.763 4.460 -33.962 1.00 81.88 611 LEU A O 1
ATOM 4874 N N . CYS A 1 612 ? 38.666 3.146 -32.387 1.00 82.38 612 CYS A N 1
ATOM 4875 C CA . CYS A 1 612 ? 38.442 4.091 -31.290 1.00 82.38 612 CYS A CA 1
ATOM 4876 C C . CYS A 1 612 ? 39.299 5.360 -31.423 1.00 82.38 612 CYS A C 1
ATOM 4878 O O . CYS A 1 612 ? 38.862 6.446 -31.043 1.00 82.38 612 CYS A O 1
ATOM 4880 N N . MET A 1 613 ? 40.521 5.243 -31.954 1.00 82.62 613 MET A N 1
ATOM 4881 C CA . MET A 1 613 ? 41.374 6.403 -32.235 1.00 82.62 613 MET A CA 1
ATOM 4882 C C . MET A 1 613 ? 40.789 7.267 -33.348 1.00 82.62 613 MET A C 1
ATOM 4884 O O . MET A 1 613 ? 40.802 8.492 -33.225 1.00 82.62 613 MET A O 1
ATOM 4888 N N . ASP A 1 614 ? 40.253 6.638 -34.393 1.00 82.19 614 ASP A N 1
ATOM 4889 C CA . ASP A 1 614 ? 39.622 7.329 -35.520 1.00 82.19 614 ASP A CA 1
ATOM 4890 C C . ASP A 1 614 ? 38.284 7.975 -35.123 1.00 82.19 614 ASP A C 1
ATOM 4892 O O . ASP A 1 614 ? 37.930 9.043 -35.627 1.00 82.19 614 ASP A O 1
ATOM 4896 N N . SER A 1 615 ? 37.550 7.374 -34.178 1.00 79.69 615 SER A N 1
ATOM 4897 C CA . SER A 1 615 ? 36.295 7.926 -33.654 1.00 79.69 615 SER A CA 1
ATOM 4898 C C . SER A 1 615 ? 36.482 9.022 -32.594 1.00 79.69 615 SER A C 1
ATOM 4900 O O . SER A 1 615 ? 35.517 9.712 -32.263 1.00 79.69 615 SER A O 1
ATOM 4902 N N . GLY A 1 616 ? 37.704 9.217 -32.081 1.00 81.31 616 GLY A N 1
ATOM 4903 C CA . GLY A 1 616 ? 38.029 10.204 -31.044 1.00 81.31 616 GLY A CA 1
ATOM 4904 C C . GLY A 1 616 ? 37.820 9.721 -29.601 1.00 81.31 616 GLY A C 1
ATOM 4905 O O . GLY A 1 616 ? 37.912 10.518 -28.666 1.00 81.31 616 GLY A O 1
ATOM 4906 N N . LEU A 1 617 ? 37.567 8.426 -29.389 1.00 84.50 617 LEU A N 1
ATOM 4907 C CA . LEU A 1 617 ? 37.392 7.792 -28.076 1.00 84.50 617 LEU A CA 1
ATOM 4908 C C . LEU A 1 617 ? 38.745 7.374 -27.477 1.00 84.50 617 LEU A C 1
ATOM 4910 O O . LEU A 1 617 ? 39.052 6.196 -27.278 1.00 84.50 617 LEU A O 1
ATOM 4914 N N . TYR A 1 618 ? 39.583 8.366 -27.180 1.00 86.62 618 TYR A N 1
ATOM 4915 C CA . TYR A 1 618 ? 40.986 8.159 -26.809 1.00 86.62 618 TYR A CA 1
ATOM 4916 C C . TYR A 1 618 ? 41.203 7.404 -25.484 1.00 86.62 618 TYR A C 1
ATOM 4918 O O . TYR A 1 618 ? 42.176 6.661 -25.347 1.00 86.62 618 TYR A O 1
ATOM 4926 N N . SER A 1 619 ? 40.303 7.545 -24.505 1.00 85.12 619 SER A N 1
ATOM 4927 C CA . SER A 1 619 ? 40.405 6.836 -23.219 1.00 85.12 619 SER A CA 1
ATOM 4928 C C . SER A 1 619 ? 40.166 5.334 -23.355 1.00 85.12 619 SER A C 1
ATOM 4930 O O . SER A 1 619 ? 40.872 4.531 -22.747 1.00 85.12 619 SER A O 1
ATOM 4932 N N . GLU A 1 620 ? 39.178 4.958 -24.161 1.00 83.88 620 GLU A N 1
ATOM 4933 C CA . GLU A 1 620 ? 38.814 3.566 -24.425 1.00 83.88 620 GLU A CA 1
ATOM 4934 C C . GLU A 1 620 ? 39.851 2.927 -25.352 1.00 83.88 620 GLU A C 1
ATOM 4936 O O . GLU A 1 620 ? 40.308 1.818 -25.082 1.00 83.88 620 GLU A O 1
ATOM 4941 N N . ALA A 1 621 ? 40.326 3.669 -26.361 1.00 85.00 621 ALA A N 1
ATOM 4942 C CA . ALA A 1 621 ? 41.452 3.261 -27.198 1.00 85.00 621 ALA A CA 1
ATOM 4943 C C . ALA A 1 621 ? 42.691 2.914 -26.357 1.00 85.00 621 ALA A C 1
ATOM 4945 O O . ALA A 1 621 ? 43.272 1.846 -26.530 1.00 85.00 621 ALA A O 1
ATOM 4946 N N . ALA A 1 622 ? 43.067 3.765 -25.394 1.00 85.12 622 ALA A N 1
ATOM 4947 C CA . ALA A 1 622 ? 44.201 3.507 -24.508 1.00 85.12 622 ALA A CA 1
ATOM 4948 C C . ALA A 1 622 ? 44.025 2.226 -23.675 1.00 85.12 622 ALA A C 1
ATOM 4950 O O . ALA A 1 622 ? 44.977 1.465 -23.498 1.00 85.12 622 ALA A O 1
ATOM 4951 N N . GLN A 1 623 ? 42.813 1.952 -23.182 1.00 85.31 623 GLN A N 1
ATOM 4952 C CA . GLN A 1 623 ? 42.514 0.712 -22.459 1.00 85.31 623 GLN A CA 1
ATOM 4953 C C . GLN A 1 623 ? 42.612 -0.519 -23.366 1.00 85.31 623 GLN A C 1
ATOM 4955 O O . GLN A 1 623 ? 43.234 -1.505 -22.973 1.00 85.31 623 GLN A O 1
ATOM 4960 N N . LYS A 1 624 ? 42.066 -0.461 -24.586 1.00 84.94 624 LYS A N 1
ATOM 4961 C CA . LYS A 1 624 ? 42.141 -1.568 -25.553 1.00 84.94 624 LYS A CA 1
ATOM 4962 C C . LYS A 1 624 ? 43.576 -1.815 -26.036 1.00 84.94 624 LYS A C 1
ATOM 4964 O O . LYS A 1 624 ? 44.005 -2.965 -26.079 1.00 84.94 624 LYS A O 1
ATOM 4969 N N . TYR A 1 625 ? 44.368 -0.764 -26.267 1.00 86.88 625 TYR A N 1
ATOM 4970 C CA . TYR A 1 625 ? 45.800 -0.901 -26.555 1.00 86.88 625 TYR A CA 1
ATOM 4971 C C . TYR A 1 625 ? 46.571 -1.516 -25.380 1.00 86.88 625 TYR A C 1
ATOM 4973 O O . TYR A 1 625 ? 47.415 -2.386 -25.591 1.00 86.88 625 TYR A O 1
ATOM 4981 N N . ASN A 1 626 ? 46.236 -1.155 -24.139 1.00 85.06 626 ASN A N 1
ATOM 4982 C CA . ASN A 1 626 ? 46.810 -1.800 -22.957 1.00 85.06 626 ASN A CA 1
ATOM 4983 C C . ASN A 1 626 ? 46.469 -3.286 -22.868 1.00 85.06 626 ASN A C 1
ATOM 4985 O O . ASN A 1 626 ? 47.355 -4.088 -22.582 1.00 85.06 626 ASN A O 1
ATOM 4989 N N . GLN A 1 627 ? 45.218 -3.651 -23.155 1.00 82.31 627 GLN A N 1
ATOM 4990 C CA . GLN A 1 627 ? 44.777 -5.047 -23.209 1.00 82.31 627 GLN A CA 1
ATOM 4991 C C . GLN A 1 627 ? 45.492 -5.830 -24.321 1.00 82.31 627 GLN A C 1
ATOM 4993 O O . GLN A 1 627 ? 45.834 -6.990 -24.121 1.00 82.31 627 GLN A O 1
ATOM 4998 N N . SER A 1 628 ? 45.786 -5.192 -25.460 1.00 79.94 628 SER A N 1
ATOM 4999 C CA . SER A 1 628 ? 46.566 -5.798 -26.552 1.00 79.94 628 SER A CA 1
ATOM 5000 C C . SER A 1 628 ? 48.074 -5.920 -26.267 1.00 79.94 628 SER A C 1
ATOM 5002 O O . SER A 1 628 ? 48.784 -6.594 -27.007 1.00 79.94 628 SER A O 1
ATOM 5004 N N . GLY A 1 629 ? 48.582 -5.281 -25.204 1.00 79.25 629 GLY A N 1
ATOM 5005 C CA . GLY A 1 629 ? 50.012 -5.228 -24.869 1.00 79.25 629 GLY A CA 1
ATOM 5006 C C . GLY A 1 629 ? 50.802 -4.116 -25.576 1.00 79.25 629 GLY A C 1
ATOM 5007 O O . GLY A 1 629 ? 51.993 -3.945 -25.307 1.00 79.25 629 GLY A O 1
ATOM 5008 N N . ASN A 1 630 ? 50.158 -3.316 -26.430 1.00 85.00 630 ASN A N 1
ATOM 5009 C CA . ASN A 1 630 ? 50.788 -2.258 -27.217 1.00 85.00 630 ASN A CA 1
ATOM 5010 C C . ASN A 1 630 ? 50.839 -0.915 -26.462 1.00 85.00 630 ASN A C 1
ATOM 5012 O O . ASN A 1 630 ? 50.050 0.010 -26.671 1.00 85.00 630 ASN A O 1
ATOM 5016 N N . LYS A 1 631 ? 51.794 -0.808 -25.537 1.00 85.62 631 LYS A N 1
ATOM 5017 C CA . LYS A 1 631 ? 51.919 0.334 -24.615 1.00 85.62 631 LYS A CA 1
ATOM 5018 C C . LYS A 1 631 ? 52.312 1.654 -25.292 1.00 85.62 631 LYS A C 1
ATOM 5020 O O . LYS A 1 631 ? 52.006 2.727 -24.774 1.00 85.62 631 LYS A O 1
ATOM 5025 N N . THR A 1 632 ? 52.974 1.595 -26.448 1.00 85.44 632 THR A N 1
ATOM 5026 C CA . THR A 1 632 ? 53.430 2.782 -27.195 1.00 85.44 632 THR A CA 1
ATOM 5027 C C . THR A 1 632 ? 52.277 3.478 -27.916 1.00 85.44 632 THR A C 1
ATOM 5029 O O . THR A 1 632 ? 52.240 4.704 -27.986 1.00 85.44 632 THR A O 1
ATOM 5032 N N . LEU A 1 633 ? 51.296 2.722 -28.413 1.00 87.00 633 LEU A N 1
ATOM 5033 C CA . LEU A 1 633 ? 50.060 3.285 -28.957 1.00 87.00 633 LEU A CA 1
ATOM 5034 C C . LEU A 1 633 ? 49.101 3.724 -27.845 1.00 87.00 633 LEU A C 1
ATOM 5036 O O . LEU A 1 633 ? 48.440 4.752 -27.987 1.00 87.00 633 LEU A O 1
ATOM 5040 N N . ALA A 1 634 ? 49.092 3.023 -26.705 1.00 86.81 634 ALA A N 1
ATOM 5041 C CA . ALA A 1 634 ? 48.295 3.409 -25.542 1.00 86.81 634 ALA A CA 1
ATOM 5042 C C . ALA A 1 634 ? 48.686 4.791 -24.988 1.00 86.81 634 ALA A C 1
ATOM 5044 O O . ALA A 1 634 ? 47.808 5.611 -24.722 1.00 86.81 634 ALA A O 1
ATOM 5045 N N . ILE A 1 635 ? 49.988 5.080 -24.855 1.00 87.31 635 ILE A N 1
ATOM 5046 C CA . ILE A 1 635 ? 50.444 6.405 -24.407 1.00 87.31 635 ILE A CA 1
ATOM 5047 C C . ILE A 1 635 ? 50.085 7.495 -25.421 1.00 87.31 635 ILE A C 1
ATOM 5049 O O . ILE A 1 635 ? 49.556 8.526 -25.024 1.00 87.31 635 ILE A O 1
ATOM 5053 N N . LYS A 1 636 ? 50.243 7.239 -26.725 1.00 87.56 636 LYS A N 1
ATOM 5054 C CA . LYS A 1 636 ? 49.850 8.185 -27.784 1.00 87.56 636 LYS A CA 1
ATOM 5055 C C . LYS A 1 636 ? 48.349 8.480 -27.781 1.00 87.56 636 LYS A C 1
ATOM 5057 O O . LYS A 1 636 ? 47.942 9.603 -28.068 1.00 87.56 636 LYS A O 1
ATOM 5062 N N . ALA A 1 637 ? 47.516 7.491 -27.459 1.00 87.88 637 ALA A N 1
ATOM 5063 C CA . ALA A 1 637 ? 46.083 7.695 -27.271 1.00 87.88 637 ALA A CA 1
ATOM 5064 C C . ALA A 1 637 ? 45.807 8.619 -26.070 1.00 87.88 637 ALA A C 1
ATOM 5066 O O . ALA A 1 637 ? 45.051 9.578 -26.193 1.00 87.88 637 ALA A O 1
ATOM 5067 N N . LEU A 1 638 ? 46.473 8.395 -24.933 1.00 87.31 638 LEU A N 1
ATOM 5068 C CA . LEU A 1 638 ? 46.342 9.254 -23.747 1.00 87.31 638 LEU A CA 1
ATOM 5069 C C . LEU A 1 638 ? 46.864 10.681 -23.973 1.00 87.31 638 LEU A C 1
ATOM 5071 O O . LEU A 1 638 ? 46.279 11.625 -23.451 1.00 87.31 638 LEU A O 1
ATOM 5075 N N . GLU A 1 639 ? 47.918 10.852 -24.767 1.00 88.00 639 GLU A N 1
ATOM 5076 C CA . GLU A 1 639 ? 48.430 12.172 -25.161 1.00 88.00 639 GLU A CA 1
ATOM 5077 C C . GLU A 1 639 ? 47.393 12.940 -25.988 1.00 88.00 639 GLU A C 1
ATOM 5079 O O . GLU A 1 639 ? 47.122 14.106 -25.711 1.00 88.00 639 GLU A O 1
ATOM 5084 N N . LYS A 1 640 ? 46.732 12.275 -26.947 1.00 86.38 640 LYS A N 1
ATOM 5085 C CA . LYS A 1 640 ? 45.635 12.881 -27.722 1.00 86.38 640 LYS A CA 1
ATOM 5086 C C . LYS A 1 640 ? 44.403 13.222 -26.877 1.00 86.38 640 LYS A C 1
ATOM 5088 O O . LYS A 1 640 ? 43.655 14.121 -27.253 1.00 86.38 640 LYS A O 1
ATOM 5093 N N . LEU A 1 641 ? 44.186 12.529 -25.756 1.00 86.38 641 LEU A N 1
ATOM 5094 C CA . LEU A 1 641 ? 43.107 12.836 -24.809 1.00 86.38 641 LEU A CA 1
ATOM 5095 C C . LEU A 1 641 ? 43.334 14.175 -24.082 1.00 86.38 641 LEU A C 1
ATOM 5097 O O . LEU A 1 641 ? 42.361 14.809 -23.681 1.00 86.38 641 LEU A O 1
ATOM 5101 N N . GLY A 1 642 ? 44.591 14.596 -23.896 1.00 81.94 642 GLY A N 1
ATOM 5102 C CA . GLY A 1 642 ? 44.941 15.853 -23.225 1.00 81.94 642 GLY A CA 1
ATOM 5103 C C . GLY A 1 642 ? 44.943 15.804 -21.686 1.00 81.94 642 GLY A C 1
ATOM 5104 O O . GLY A 1 642 ? 45.015 16.840 -21.030 1.00 81.94 642 GLY A O 1
ATOM 5105 N N . ASP A 1 643 ? 44.821 14.616 -21.079 1.00 84.62 643 ASP A N 1
ATOM 5106 C CA . ASP A 1 643 ? 44.753 14.447 -19.619 1.00 84.62 643 ASP A CA 1
ATOM 5107 C C . ASP A 1 643 ? 46.144 14.155 -19.031 1.00 84.62 643 ASP A C 1
ATOM 5109 O O . ASP A 1 643 ? 46.609 13.011 -18.961 1.00 84.62 643 ASP A O 1
ATOM 5113 N N . VAL A 1 644 ? 46.808 15.227 -18.597 1.00 84.88 644 VAL A N 1
ATOM 5114 C CA . VAL A 1 644 ? 48.191 15.219 -18.100 1.00 84.88 644 VAL A CA 1
ATOM 5115 C C . VAL A 1 644 ? 48.396 14.286 -16.897 1.00 84.88 644 VAL A C 1
ATOM 5117 O O . VAL A 1 644 ? 49.407 13.585 -16.816 1.00 84.88 644 VAL A O 1
ATOM 5120 N N . GLU A 1 645 ? 47.448 14.229 -15.960 1.00 85.12 645 GLU A N 1
ATOM 5121 C CA . GLU A 1 645 ? 47.587 13.389 -14.762 1.00 85.12 645 GLU A CA 1
ATOM 5122 C C . GLU A 1 645 ? 47.466 11.900 -15.116 1.00 85.12 645 GLU A C 1
ATOM 5124 O O . GLU A 1 645 ? 48.252 11.088 -14.620 1.00 85.12 645 GLU A O 1
ATOM 5129 N N . LYS A 1 646 ? 46.560 11.524 -16.032 1.00 84.75 646 LYS A N 1
ATOM 5130 C CA . LYS A 1 646 ? 46.474 10.134 -16.519 1.00 84.75 646 LYS A CA 1
ATOM 5131 C C . LYS A 1 646 ? 47.733 9.704 -17.257 1.00 84.75 646 LYS A C 1
ATOM 5133 O O . LYS A 1 646 ? 48.182 8.576 -17.055 1.00 84.75 646 LYS A O 1
ATOM 5138 N N . VAL A 1 647 ? 48.329 10.594 -18.049 1.00 86.19 647 VAL A N 1
ATOM 5139 C CA . VAL A 1 647 ? 49.612 10.347 -18.720 1.00 86.19 647 VAL A CA 1
ATOM 5140 C C . VAL A 1 647 ? 50.727 10.083 -17.699 1.00 86.19 647 VAL A C 1
ATOM 5142 O O . VAL A 1 647 ? 51.441 9.085 -17.816 1.00 86.19 647 VAL A O 1
ATOM 5145 N N . ILE A 1 648 ? 50.839 10.905 -16.646 1.00 86.69 648 ILE A N 1
ATOM 5146 C CA . ILE A 1 648 ? 51.842 10.728 -15.580 1.00 86.69 648 ILE A CA 1
ATOM 5147 C C . ILE A 1 648 ? 51.634 9.400 -14.837 1.00 86.69 648 ILE A C 1
ATOM 5149 O O . ILE A 1 648 ? 52.596 8.656 -14.614 1.00 86.69 648 ILE A O 1
ATOM 5153 N N . ILE A 1 649 ? 50.390 9.089 -14.457 1.00 87.44 649 ILE A N 1
ATOM 5154 C CA . ILE A 1 649 ? 50.048 7.854 -13.740 1.00 87.44 649 ILE A CA 1
ATOM 5155 C C . ILE A 1 649 ? 50.378 6.640 -14.612 1.00 87.44 649 ILE A C 1
ATOM 5157 O O . ILE A 1 649 ? 51.089 5.740 -14.158 1.00 87.44 649 ILE A O 1
ATOM 5161 N N . TYR A 1 650 ? 49.937 6.639 -15.871 1.00 87.75 650 TYR A N 1
ATOM 5162 C CA . TYR A 1 650 ? 50.164 5.534 -16.795 1.00 87.75 650 TYR A CA 1
ATOM 5163 C C . TYR A 1 650 ? 51.657 5.318 -17.080 1.00 87.75 650 TYR A C 1
ATOM 5165 O O . TYR A 1 650 ? 52.147 4.199 -16.931 1.00 87.75 650 TYR A O 1
ATOM 5173 N N . ALA A 1 651 ? 52.414 6.378 -17.381 1.00 86.62 651 ALA A N 1
ATOM 5174 C CA . ALA A 1 651 ? 53.854 6.277 -17.622 1.00 86.62 651 ALA A CA 1
ATOM 5175 C C . ALA A 1 651 ? 54.612 5.744 -16.397 1.00 86.62 651 ALA A C 1
ATOM 5177 O O . ALA A 1 651 ? 55.500 4.900 -16.524 1.00 86.62 651 ALA A O 1
ATOM 5178 N N . SER A 1 652 ? 54.223 6.171 -15.189 1.00 86.50 652 SER A N 1
ATOM 5179 C CA . SER A 1 652 ? 54.815 5.663 -13.947 1.00 86.50 652 SER A CA 1
ATOM 5180 C C . SER A 1 652 ? 54.539 4.171 -13.699 1.00 86.50 652 SER A C 1
ATOM 5182 O O . SER A 1 652 ? 55.377 3.488 -13.102 1.00 86.50 652 SER A O 1
ATOM 5184 N N . ALA A 1 653 ? 53.400 3.664 -14.185 1.00 86.88 653 ALA A N 1
ATOM 5185 C CA . ALA A 1 653 ? 52.985 2.273 -14.048 1.00 86.88 653 ALA A CA 1
ATOM 5186 C C . ALA A 1 653 ? 53.573 1.361 -15.142 1.00 86.88 653 ALA A C 1
ATOM 5188 O O . ALA A 1 653 ? 53.979 0.240 -14.839 1.00 86.88 653 ALA A O 1
ATOM 5189 N N . ALA A 1 654 ? 53.667 1.839 -16.389 1.00 81.06 654 ALA A N 1
ATOM 5190 C CA . ALA A 1 654 ? 54.085 1.056 -17.557 1.00 81.06 654 ALA A CA 1
ATOM 5191 C C . ALA A 1 654 ? 55.555 0.597 -17.507 1.00 81.06 654 ALA A C 1
ATOM 5193 O O . ALA A 1 654 ? 55.876 -0.478 -18.013 1.00 81.06 654 ALA A O 1
ATOM 5194 N N . ARG A 1 655 ? 56.429 1.388 -16.859 1.00 81.69 655 ARG A N 1
ATOM 5195 C CA . ARG A 1 655 ? 57.879 1.145 -16.689 1.00 81.69 655 ARG A CA 1
ATOM 5196 C C . ARG A 1 655 ? 58.677 0.931 -17.986 1.00 81.69 655 ARG A C 1
ATOM 5198 O O . ARG A 1 655 ? 59.758 0.352 -17.926 1.00 81.69 655 ARG A O 1
ATOM 5205 N N . ASP A 1 656 ? 58.211 1.465 -19.111 1.00 87.19 656 ASP A N 1
ATOM 5206 C CA . ASP A 1 656 ? 58.908 1.365 -20.398 1.00 87.19 656 ASP A CA 1
ATOM 5207 C C . ASP A 1 656 ? 59.626 2.652 -20.792 1.00 87.19 656 ASP A C 1
ATOM 5209 O O . ASP A 1 656 ? 59.135 3.759 -20.572 1.00 87.19 656 ASP A O 1
ATOM 5213 N N . VAL A 1 657 ? 60.797 2.487 -21.410 1.00 86.94 657 VAL A N 1
ATOM 5214 C CA . VAL A 1 657 ? 61.684 3.588 -21.814 1.00 86.94 657 VAL A CA 1
ATOM 5215 C C . VAL A 1 657 ? 60.982 4.529 -22.792 1.00 86.94 657 VAL A C 1
ATOM 5217 O O . VAL A 1 657 ? 60.975 5.737 -22.574 1.00 86.94 657 VAL A O 1
ATOM 5220 N N . GLU A 1 658 ? 60.338 3.982 -23.823 1.00 86.19 658 GLU A N 1
ATOM 5221 C CA . GLU A 1 658 ? 59.644 4.767 -24.852 1.00 86.19 658 GLU A CA 1
ATOM 5222 C C . GLU A 1 658 ? 58.429 5.517 -24.292 1.00 86.19 658 GLU A C 1
ATOM 5224 O O . GLU A 1 658 ? 58.206 6.674 -24.640 1.00 86.19 658 GLU A O 1
ATOM 5229 N N . VAL A 1 659 ? 57.691 4.904 -23.358 1.00 86.94 659 VAL A N 1
ATOM 5230 C CA . VAL A 1 659 ? 56.538 5.536 -22.695 1.00 86.94 659 VAL A CA 1
ATOM 5231 C C . VAL A 1 659 ? 56.987 6.711 -21.825 1.00 86.94 659 VAL A C 1
ATOM 5233 O O . VAL A 1 659 ? 56.349 7.761 -21.839 1.00 86.94 659 VAL A O 1
ATOM 5236 N N . TYR A 1 660 ? 58.104 6.572 -21.101 1.00 88.00 660 TYR A N 1
ATOM 5237 C CA . TYR A 1 660 ? 58.668 7.673 -20.319 1.00 88.00 660 TYR A CA 1
ATOM 5238 C C . TYR A 1 660 ? 59.127 8.844 -21.192 1.00 88.00 660 TYR A C 1
ATOM 5240 O O . TYR A 1 660 ? 58.911 9.991 -20.809 1.00 88.00 660 TYR A O 1
ATOM 5248 N N . VAL A 1 661 ? 59.746 8.571 -22.345 1.00 88.00 661 VAL A N 1
ATOM 5249 C CA . VAL A 1 661 ? 60.171 9.622 -23.284 1.00 88.00 661 VAL A CA 1
ATOM 5250 C C . VAL A 1 661 ? 58.957 10.323 -23.896 1.00 88.00 661 VAL A C 1
ATOM 5252 O O . VAL A 1 661 ? 58.912 11.549 -23.885 1.00 88.00 661 VAL A O 1
ATOM 5255 N N . SER A 1 662 ? 57.953 9.568 -24.354 1.00 86.50 662 SER A N 1
ATOM 5256 C CA . SER A 1 662 ? 56.723 10.118 -24.948 1.00 86.50 662 SER A CA 1
ATOM 5257 C C . SER A 1 662 ? 55.965 11.009 -23.955 1.00 86.50 662 SER A C 1
ATOM 5259 O O . SER A 1 662 ? 55.728 12.185 -24.227 1.00 86.50 662 SER A O 1
ATOM 5261 N N . ALA A 1 663 ? 55.737 10.513 -22.732 1.00 86.75 663 ALA A N 1
ATOM 5262 C CA . ALA A 1 663 ? 55.074 11.272 -21.672 1.00 86.75 663 ALA A CA 1
ATOM 5263 C C . ALA A 1 663 ? 55.848 12.540 -21.269 1.00 86.75 663 ALA A C 1
ATOM 5265 O O . ALA A 1 663 ? 55.243 13.572 -20.985 1.00 86.75 663 ALA A O 1
ATOM 5266 N N . ALA A 1 664 ? 57.183 12.481 -21.234 1.00 85.62 664 ALA A N 1
ATOM 5267 C CA . ALA A 1 664 ? 58.012 13.640 -20.916 1.00 85.62 664 ALA A CA 1
ATOM 5268 C C . ALA A 1 664 ? 57.991 14.694 -22.036 1.00 85.62 664 ALA A C 1
ATOM 5270 O O . ALA A 1 664 ? 57.874 15.880 -21.735 1.00 85.62 664 ALA A O 1
ATOM 5271 N N . ASN A 1 665 ? 58.019 14.271 -23.304 1.00 87.69 665 ASN A N 1
ATOM 5272 C CA . ASN A 1 665 ? 57.885 15.162 -24.460 1.00 87.69 665 ASN A CA 1
ATOM 5273 C C . ASN A 1 665 ? 56.503 15.839 -24.485 1.00 87.69 665 ASN A C 1
ATOM 5275 O O . ASN A 1 665 ? 56.408 17.041 -24.722 1.00 87.69 665 ASN A O 1
ATOM 5279 N N . TYR A 1 666 ? 55.434 15.099 -24.174 1.00 86.56 666 TYR A N 1
ATOM 5280 C CA . TYR A 1 666 ? 54.088 15.663 -24.060 1.00 86.56 666 TYR A CA 1
ATOM 5281 C C . TYR A 1 666 ? 54.009 16.728 -22.951 1.00 86.56 666 TYR A C 1
ATOM 5283 O O . TYR A 1 666 ? 53.554 17.846 -23.188 1.00 86.56 666 TYR A O 1
ATOM 5291 N N . LEU A 1 667 ? 54.561 16.445 -21.768 1.00 84.88 667 LEU A N 1
ATOM 5292 C CA . LEU A 1 667 ? 54.623 17.403 -20.656 1.00 84.88 667 LEU A CA 1
ATOM 5293 C C . LEU A 1 667 ? 55.437 18.671 -20.967 1.00 84.88 667 LEU A C 1
ATOM 5295 O O . LEU A 1 667 ? 55.154 19.720 -20.392 1.00 84.88 667 LEU A O 1
ATOM 5299 N N . GLN A 1 668 ? 56.443 18.588 -21.845 1.00 83.56 668 GLN A N 1
ATOM 5300 C CA . GLN A 1 668 ? 57.191 19.762 -22.310 1.00 83.56 668 GLN A CA 1
ATOM 5301 C C . GLN A 1 668 ? 56.359 20.676 -23.211 1.00 83.56 668 GLN A C 1
ATOM 5303 O O . GLN A 1 668 ? 56.578 21.886 -23.198 1.00 83.56 668 GLN A O 1
ATOM 5308 N N . SER A 1 669 ? 55.432 20.108 -23.989 1.00 82.56 669 SER A N 1
ATOM 5309 C CA . SER A 1 669 ? 54.533 20.880 -24.856 1.00 82.56 669 SER A CA 1
ATOM 5310 C C . SER A 1 669 ? 53.422 21.606 -24.086 1.00 82.56 669 SER A C 1
ATOM 5312 O O . SER A 1 669 ? 52.871 22.587 -24.579 1.00 82.56 669 SER A O 1
ATOM 5314 N N . GLU A 1 670 ? 53.132 21.163 -22.860 1.00 76.88 670 GLU A N 1
ATOM 5315 C CA . GLU A 1 670 ? 52.189 21.797 -21.936 1.00 76.88 670 GLU A CA 1
ATOM 5316 C C . GLU A 1 670 ? 52.844 22.944 -21.140 1.00 76.88 670 GLU A C 1
ATOM 5318 O O . GLU A 1 670 ? 54.067 23.054 -21.054 1.00 76.88 670 GLU A O 1
ATOM 5323 N N . ASN A 1 671 ? 52.039 23.799 -20.496 1.00 71.81 671 ASN A N 1
ATOM 5324 C CA . ASN A 1 671 ? 52.519 24.943 -19.699 1.00 71.81 671 ASN A CA 1
ATOM 5325 C C . ASN A 1 671 ? 53.207 24.519 -18.379 1.00 71.81 671 ASN A C 1
ATOM 5327 O O . ASN A 1 671 ? 52.735 24.817 -17.277 1.00 71.81 671 ASN A O 1
ATOM 5331 N N . TRP A 1 672 ? 54.357 23.845 -18.464 1.00 72.12 672 TRP A N 1
ATOM 5332 C CA . TRP A 1 672 ? 55.140 23.376 -17.316 1.00 72.12 672 TRP A CA 1
ATOM 5333 C C . TRP A 1 672 ? 55.665 24.519 -16.431 1.00 72.12 672 TRP A C 1
ATOM 5335 O O . TRP A 1 672 ? 55.897 24.305 -15.241 1.00 72.12 672 TRP A O 1
ATOM 5345 N N . LYS A 1 673 ? 55.776 25.744 -16.969 1.00 67.94 673 LYS A N 1
ATOM 5346 C CA . LYS A 1 673 ? 56.232 26.949 -16.247 1.00 67.94 673 LYS A CA 1
ATOM 5347 C C . LYS A 1 673 ? 55.350 27.308 -15.042 1.00 67.94 673 LYS A C 1
ATOM 5349 O O . LYS A 1 673 ? 55.856 27.698 -13.996 1.00 67.94 673 LYS A O 1
ATOM 5354 N N . LEU A 1 674 ? 54.032 27.134 -15.157 1.00 68.38 674 LEU A N 1
ATOM 5355 C CA . LEU A 1 674 ? 53.079 27.466 -14.088 1.00 68.38 674 LEU A CA 1
ATOM 5356 C C . LEU A 1 674 ? 53.069 26.428 -12.956 1.00 68.38 674 LEU A C 1
ATOM 5358 O O . LEU A 1 674 ? 52.578 26.709 -11.863 1.00 68.38 674 LEU A O 1
ATOM 5362 N N . ASN A 1 675 ? 53.589 25.221 -13.202 1.00 75.56 675 ASN A N 1
ATOM 5363 C CA . ASN A 1 675 ? 53.387 24.082 -12.318 1.00 75.56 675 ASN A CA 1
ATOM 5364 C C . ASN A 1 675 ? 54.705 23.346 -12.037 1.00 75.56 675 ASN A C 1
ATOM 5366 O O . ASN A 1 675 ? 55.089 22.400 -12.723 1.00 75.56 675 ASN A O 1
ATOM 5370 N N . LYS A 1 676 ? 55.374 23.725 -10.940 1.00 74.88 676 LYS A N 1
ATOM 5371 C CA . LYS A 1 676 ? 56.663 23.156 -10.481 1.00 74.88 676 LYS A CA 1
ATOM 5372 C C . LYS A 1 676 ? 56.653 21.628 -10.300 1.00 74.88 676 LYS A C 1
ATOM 5374 O O . LYS A 1 676 ? 57.702 20.987 -10.231 1.00 74.88 676 LYS A O 1
ATOM 5379 N N . ARG A 1 677 ? 55.468 21.018 -10.185 1.00 80.19 677 ARG A N 1
ATOM 5380 C CA . ARG A 1 677 ? 55.300 19.559 -10.156 1.00 80.19 677 ARG A CA 1
ATOM 5381 C C . ARG A 1 677 ? 55.643 18.924 -11.508 1.00 80.19 677 ARG A C 1
ATOM 5383 O O . ARG A 1 677 ? 56.319 17.898 -11.503 1.00 80.19 677 ARG A O 1
ATOM 5390 N N . TYR A 1 678 ? 55.248 19.545 -12.621 1.00 82.62 678 TYR A N 1
ATOM 5391 C CA . TYR A 1 678 ? 55.486 19.037 -13.977 1.00 82.62 678 TYR A CA 1
ATOM 5392 C C . TYR A 1 678 ? 56.968 19.050 -14.340 1.00 82.62 678 TYR A C 1
ATOM 5394 O O . TYR A 1 678 ? 57.499 18.054 -14.825 1.00 82.62 678 TYR A O 1
ATOM 5402 N N . GLU A 1 679 ? 57.672 20.118 -13.977 1.00 80.62 679 GLU A N 1
ATOM 5403 C CA . GLU A 1 679 ? 59.123 20.222 -14.130 1.00 80.62 679 GLU A CA 1
ATOM 5404 C C . GLU A 1 679 ? 59.861 19.049 -13.450 1.00 80.62 679 GLU A C 1
ATOM 5406 O O . GLU A 1 679 ? 60.685 18.363 -14.060 1.00 80.62 679 GLU A O 1
ATOM 5411 N N . LYS A 1 680 ? 59.502 18.740 -12.194 1.00 84.44 680 LYS A N 1
ATOM 5412 C CA . LYS A 1 680 ? 60.085 17.608 -11.455 1.00 84.44 680 LYS A CA 1
ATOM 5413 C C . LYS A 1 680 ? 59.746 16.256 -12.086 1.00 84.44 680 LYS A C 1
ATOM 5415 O O . LYS A 1 680 ? 60.591 15.357 -12.070 1.00 84.44 680 LYS A O 1
ATOM 5420 N N . THR A 1 681 ? 58.533 16.081 -12.617 1.00 85.69 681 THR A N 1
ATOM 5421 C CA . THR A 1 681 ? 58.134 14.826 -13.275 1.00 85.69 681 THR A CA 1
ATOM 5422 C C . THR A 1 681 ? 58.832 14.628 -14.617 1.00 85.69 681 THR A C 1
ATOM 5424 O O . THR A 1 681 ? 59.278 13.514 -14.873 1.00 85.69 681 THR A O 1
ATOM 5427 N N . ILE A 1 682 ? 59.027 15.686 -15.414 1.00 85.12 682 ILE A N 1
ATOM 5428 C CA . ILE A 1 682 ? 59.778 15.644 -16.683 1.00 85.12 682 ILE A CA 1
ATOM 5429 C C . ILE A 1 682 ? 61.218 15.180 -16.428 1.00 85.12 682 ILE A C 1
ATOM 5431 O O . ILE A 1 682 ? 61.683 14.209 -17.027 1.00 85.12 682 ILE A O 1
ATOM 5435 N N . ILE A 1 683 ? 61.898 15.804 -15.457 1.00 85.31 683 ILE A N 1
ATOM 5436 C CA . ILE A 1 683 ? 63.261 15.424 -15.052 1.00 85.31 683 ILE A CA 1
ATOM 5437 C C . ILE A 1 683 ? 63.302 13.961 -14.588 1.00 85.31 683 ILE A C 1
ATOM 5439 O O . ILE A 1 683 ? 64.209 13.211 -14.953 1.00 85.31 683 ILE A O 1
ATOM 5443 N N . SER A 1 684 ? 62.308 13.528 -13.802 1.00 87.81 684 SER A N 1
ATOM 5444 C CA . SER A 1 684 ? 62.216 12.146 -13.322 1.00 87.81 684 SER A CA 1
ATOM 5445 C C . SER A 1 684 ? 62.024 11.141 -14.462 1.00 87.81 684 SER A C 1
ATOM 5447 O O . SER A 1 684 ? 62.673 10.095 -14.450 1.00 87.81 684 SER A O 1
ATOM 5449 N N . PHE A 1 685 ? 61.169 11.440 -15.442 1.00 89.19 685 PHE A N 1
ATOM 5450 C CA . PHE A 1 685 ? 60.881 10.545 -16.561 1.00 89.19 685 PHE A CA 1
ATOM 5451 C C . PHE A 1 685 ? 62.062 10.412 -17.524 1.00 89.19 685 PHE A C 1
ATOM 5453 O O . PHE A 1 685 ? 62.464 9.280 -17.794 1.00 89.19 685 PHE A O 1
ATOM 5460 N N . TYR A 1 686 ? 62.720 11.502 -17.935 1.00 87.75 686 TYR A N 1
ATOM 5461 C CA . TYR A 1 686 ? 63.930 11.383 -18.762 1.00 87.75 686 TYR A CA 1
ATOM 5462 C C . TYR A 1 686 ? 65.086 10.692 -18.031 1.00 87.75 686 TYR A C 1
ATOM 5464 O O . TYR A 1 686 ? 65.801 9.883 -18.626 1.00 87.75 686 TYR A O 1
ATOM 5472 N N . ALA A 1 687 ? 65.250 10.941 -16.726 1.00 85.62 687 ALA A N 1
ATOM 5473 C CA . ALA A 1 687 ? 66.264 10.257 -15.928 1.00 85.62 687 ALA A CA 1
ATOM 5474 C C . ALA A 1 687 ? 65.991 8.746 -15.807 1.00 85.62 687 ALA A C 1
ATOM 5476 O O . ALA A 1 687 ? 66.930 7.953 -15.896 1.00 85.62 687 ALA A O 1
ATOM 5477 N N . LYS A 1 688 ? 64.722 8.338 -15.639 1.00 85.62 688 LYS A N 1
ATOM 5478 C CA . LYS A 1 688 ? 64.300 6.923 -15.618 1.00 85.62 688 LYS A CA 1
ATOM 5479 C C . LYS A 1 688 ? 64.456 6.251 -16.982 1.00 85.62 688 LYS A C 1
ATOM 5481 O O . LYS A 1 688 ? 64.889 5.103 -17.032 1.00 85.62 688 LYS A O 1
ATOM 5486 N N . ALA A 1 689 ? 64.172 6.973 -18.065 1.00 83.12 689 ALA A N 1
ATOM 5487 C CA . ALA A 1 689 ? 64.376 6.516 -19.438 1.00 83.12 689 ALA A CA 1
ATOM 5488 C C . ALA A 1 689 ? 65.858 6.458 -19.857 1.00 83.12 689 ALA A C 1
ATOM 5490 O O . ALA A 1 689 ? 66.171 5.909 -20.907 1.00 83.12 689 ALA A O 1
ATOM 5491 N N . LYS A 1 690 ? 66.778 7.029 -19.059 1.00 84.12 690 LYS A N 1
ATOM 5492 C CA . LYS A 1 690 ? 68.191 7.263 -19.425 1.00 84.12 690 LYS A CA 1
ATOM 5493 C C . LYS A 1 690 ? 68.361 8.098 -20.708 1.00 84.12 690 LYS A C 1
ATOM 5495 O O . LYS A 1 690 ? 69.418 8.058 -21.332 1.00 84.12 690 LYS A O 1
ATOM 5500 N N . ALA A 1 691 ? 67.352 8.892 -21.066 1.00 82.94 691 ALA A N 1
ATOM 5501 C CA . ALA A 1 691 ? 67.372 9.804 -22.205 1.00 82.94 691 ALA A CA 1
ATOM 5502 C C . ALA A 1 691 ? 68.049 11.127 -21.800 1.00 82.94 691 ALA A C 1
ATOM 5504 O O . ALA A 1 691 ? 67.395 12.152 -21.596 1.00 82.94 691 ALA A O 1
ATOM 5505 N N . TYR A 1 692 ? 69.372 11.086 -21.608 1.00 80.25 692 TYR A N 1
ATOM 5506 C CA . TYR A 1 692 ? 70.140 12.234 -21.110 1.00 80.25 692 TYR A CA 1
ATOM 5507 C C . TYR A 1 692 ? 70.190 13.416 -22.091 1.00 80.25 692 TYR A C 1
ATOM 5509 O O . TYR A 1 692 ? 70.369 14.543 -21.636 1.00 80.25 692 TYR A O 1
ATOM 5517 N N . ASP A 1 693 ? 69.959 13.177 -23.383 1.00 78.12 693 ASP A N 1
ATOM 5518 C CA . ASP A 1 693 ? 69.908 14.216 -24.425 1.00 78.12 693 ASP A CA 1
ATOM 5519 C C . ASP A 1 693 ? 68.715 15.137 -24.242 1.00 78.12 693 ASP A C 1
ATOM 5521 O O . ASP A 1 693 ? 68.850 16.353 -24.120 1.00 78.12 693 ASP A O 1
ATOM 5525 N N . HIS A 1 694 ? 67.538 14.528 -24.114 1.00 81.69 694 HIS A N 1
ATOM 5526 C CA . HIS A 1 694 ? 66.287 15.245 -23.916 1.00 81.69 694 HIS A CA 1
ATOM 5527 C C . HIS A 1 694 ? 66.284 15.947 -22.551 1.00 81.69 694 HIS A C 1
ATOM 5529 O O . HIS A 1 694 ? 65.789 17.064 -22.422 1.00 81.69 694 HIS A O 1
ATOM 5535 N N . LEU A 1 695 ? 66.917 15.337 -21.538 1.00 83.31 695 LEU A N 1
ATOM 5536 C CA . LEU A 1 695 ? 67.107 15.954 -20.225 1.00 83.31 695 LEU A CA 1
ATOM 5537 C C . LEU A 1 695 ? 68.026 17.185 -20.276 1.00 83.31 695 LEU A C 1
ATOM 5539 O O . LEU A 1 695 ? 67.750 18.187 -19.620 1.00 83.31 695 LEU A O 1
ATOM 5543 N N . ALA A 1 696 ? 69.129 17.109 -21.024 1.00 76.75 696 ALA A N 1
ATOM 5544 C CA . ALA A 1 696 ? 70.061 18.219 -21.180 1.00 76.75 696 ALA A CA 1
ATOM 5545 C C . ALA A 1 696 ? 69.410 19.397 -21.913 1.00 76.75 696 ALA A C 1
ATOM 5547 O O . ALA A 1 696 ? 69.506 20.527 -21.436 1.00 76.75 696 ALA A O 1
ATOM 5548 N N . LEU A 1 697 ? 68.703 19.117 -23.014 1.00 81.00 697 LEU A N 1
ATOM 5549 C CA . LEU A 1 697 ? 67.928 20.109 -23.762 1.00 81.00 697 LEU A CA 1
ATOM 5550 C C . LEU A 1 697 ? 66.857 20.759 -22.883 1.00 81.00 697 LEU A C 1
ATOM 5552 O O . LEU A 1 697 ? 66.764 21.984 -22.840 1.00 81.00 697 LEU A O 1
ATOM 5556 N N . PHE A 1 698 ? 66.129 19.966 -22.090 1.00 83.31 698 PHE A N 1
ATOM 5557 C CA . PHE A 1 698 ? 65.141 20.500 -21.156 1.00 83.31 698 PHE A CA 1
ATOM 5558 C C . PHE A 1 698 ? 65.763 21.484 -20.160 1.00 83.31 698 PHE A C 1
ATOM 5560 O O . PHE A 1 698 ? 65.286 22.607 -20.032 1.00 83.31 698 PHE A O 1
ATOM 5567 N N . HIS A 1 699 ? 66.866 21.113 -19.502 1.00 82.12 699 HIS A N 1
ATOM 5568 C CA . HIS A 1 699 ? 67.543 21.991 -18.542 1.00 82.12 699 HIS A CA 1
ATOM 5569 C C . HIS A 1 699 ? 68.104 23.281 -19.161 1.00 82.12 699 HIS A C 1
ATOM 5571 O O . HIS A 1 699 ? 68.257 24.280 -18.459 1.00 82.12 699 HIS A O 1
ATOM 5577 N N . ILE A 1 700 ? 68.434 23.274 -20.454 1.00 76.56 700 ILE A N 1
ATOM 5578 C CA . ILE A 1 700 ? 68.879 24.476 -21.168 1.00 76.56 700 ILE A CA 1
ATOM 5579 C C . ILE A 1 700 ? 67.688 25.368 -21.499 1.00 76.56 700 ILE A C 1
ATOM 5581 O O . ILE A 1 700 ? 67.740 26.553 -21.183 1.00 76.56 700 ILE A O 1
ATOM 5585 N N . SER A 1 701 ? 66.603 24.793 -22.026 1.00 78.62 701 SER A N 1
ATOM 5586 C CA . SER A 1 701 ? 65.365 25.535 -22.290 1.00 78.62 701 SER A CA 1
ATOM 5587 C C . SER A 1 701 ? 64.784 26.155 -21.011 1.00 78.62 701 SER A C 1
ATOM 5589 O O . SER A 1 701 ? 64.309 27.289 -21.020 1.00 78.62 701 SER A O 1
ATOM 5591 N N . THR A 1 702 ? 64.901 25.468 -19.865 1.00 79.25 702 THR A N 1
ATOM 5592 C CA . THR A 1 702 ? 64.484 26.019 -18.571 1.00 79.25 702 THR A CA 1
ATOM 5593 C C . THR A 1 702 ? 65.427 27.122 -18.099 1.00 79.25 702 THR A C 1
ATOM 5595 O O . THR A 1 702 ? 64.963 28.135 -17.581 1.00 79.25 702 THR A O 1
ATOM 5598 N N . ALA A 1 703 ? 66.740 26.975 -18.301 1.00 74.31 703 ALA A N 1
ATOM 5599 C CA . ALA A 1 703 ? 67.712 28.015 -17.974 1.00 74.31 703 ALA A CA 1
ATOM 5600 C C . ALA A 1 703 ? 67.522 29.288 -18.817 1.00 74.31 703 ALA A C 1
ATOM 5602 O O . ALA A 1 703 ? 67.658 30.379 -18.270 1.00 74.31 703 ALA A O 1
ATOM 5603 N N . GLN A 1 704 ? 67.184 29.154 -20.104 1.00 72.19 704 GLN A N 1
ATOM 5604 C CA . GLN A 1 704 ? 66.822 30.274 -20.979 1.00 72.19 704 GLN A CA 1
ATOM 5605 C C . GLN A 1 704 ? 65.537 30.947 -20.493 1.00 72.19 704 GLN A C 1
ATOM 5607 O O . GLN A 1 704 ? 65.555 32.142 -20.230 1.00 72.19 704 GLN A O 1
ATOM 5612 N N . ALA A 1 705 ? 64.467 30.184 -20.242 1.00 73.62 705 ALA A N 1
ATOM 5613 C CA . ALA A 1 705 ? 63.201 30.741 -19.763 1.00 73.62 705 ALA A CA 1
ATOM 5614 C C . ALA A 1 705 ? 63.344 31.528 -18.443 1.00 73.62 705 ALA A C 1
ATOM 5616 O O . ALA A 1 705 ? 62.798 32.616 -18.316 1.00 73.62 705 ALA A O 1
ATOM 5617 N N . TYR A 1 706 ? 64.115 31.028 -17.468 1.00 74.00 706 TYR A N 1
ATOM 5618 C CA . TYR A 1 706 ? 64.367 31.763 -16.216 1.00 74.00 706 TYR A CA 1
ATOM 5619 C C . TYR A 1 706 ? 65.252 33.007 -16.399 1.00 74.00 706 TYR A C 1
ATOM 5621 O O . TYR A 1 706 ? 65.172 33.931 -15.588 1.00 74.00 706 TYR A O 1
ATOM 5629 N N . ALA A 1 707 ? 66.104 33.027 -17.429 1.00 69.69 707 ALA A N 1
ATOM 5630 C CA . ALA A 1 707 ? 66.927 34.183 -17.769 1.00 69.69 707 ALA A CA 1
ATOM 5631 C C . ALA A 1 707 ? 66.138 35.261 -18.537 1.00 69.69 707 ALA A C 1
ATOM 5633 O O . ALA A 1 707 ? 66.392 36.440 -18.313 1.00 69.69 707 ALA A O 1
ATOM 5634 N N . GLU A 1 708 ? 65.196 34.862 -19.400 1.00 66.44 708 GLU A N 1
ATOM 5635 C CA . GLU A 1 708 ? 64.357 35.754 -20.218 1.00 66.44 708 GLU A CA 1
ATOM 5636 C C . GLU A 1 708 ? 63.138 36.299 -19.458 1.00 66.44 708 GLU A C 1
ATOM 5638 O O . GLU A 1 708 ? 62.885 37.499 -19.506 1.00 66.44 708 GLU A O 1
ATOM 5643 N N . ASP A 1 709 ? 62.395 35.441 -18.746 1.00 64.56 709 ASP A N 1
ATOM 5644 C CA . ASP A 1 709 ? 61.069 35.784 -18.204 1.00 64.56 709 ASP A CA 1
ATOM 5645 C C . ASP A 1 709 ? 61.101 36.270 -16.737 1.00 64.56 709 ASP A C 1
ATOM 5647 O O . ASP A 1 709 ? 60.276 37.093 -16.341 1.00 64.56 709 ASP A O 1
ATOM 5651 N N . GLU A 1 710 ? 62.017 35.751 -15.902 1.00 61.16 710 GLU A N 1
ATOM 5652 C CA . GLU A 1 710 ? 62.045 36.010 -14.444 1.00 61.16 710 GLU A CA 1
ATOM 5653 C C . GLU A 1 710 ? 63.264 36.829 -13.963 1.00 61.16 710 GLU A C 1
ATOM 5655 O O . GLU A 1 710 ? 63.344 37.152 -12.776 1.00 61.16 710 GLU A O 1
ATOM 5660 N N . GLU A 1 711 ? 64.229 37.137 -14.844 1.00 64.69 711 GLU A N 1
ATOM 5661 C CA . GLU A 1 711 ? 65.528 37.772 -14.522 1.00 64.69 711 GLU A CA 1
ATOM 5662 C C . GLU A 1 711 ? 66.286 37.105 -13.338 1.00 64.69 711 GLU A C 1
ATOM 5664 O O . GLU A 1 711 ? 67.134 37.714 -12.671 1.00 64.69 711 GLU A O 1
ATOM 5669 N N . ASP A 1 712 ? 66.009 35.825 -13.051 1.00 70.88 712 ASP A N 1
ATOM 5670 C CA . ASP A 1 712 ? 66.572 35.093 -11.909 1.00 70.88 712 ASP A CA 1
ATOM 5671 C C . ASP A 1 712 ? 67.803 34.274 -12.328 1.00 70.88 712 ASP A C 1
ATOM 5673 O O . ASP A 1 712 ? 67.806 33.042 -12.455 1.00 70.88 712 ASP A O 1
ATOM 5677 N N . PHE A 1 713 ? 68.903 34.997 -12.533 1.00 66.44 713 PHE A N 1
ATOM 5678 C CA . PHE A 1 713 ? 70.171 34.456 -13.033 1.00 66.44 713 PHE A CA 1
ATOM 5679 C C . PHE A 1 713 ? 70.793 33.376 -12.131 1.00 66.44 713 PHE A C 1
ATOM 5681 O O . PHE A 1 713 ? 71.545 32.520 -12.602 1.00 66.44 713 PHE A O 1
ATOM 5688 N N . LEU A 1 714 ? 70.468 33.363 -10.832 1.00 69.25 714 LEU A N 1
ATOM 5689 C CA . LEU A 1 714 ? 70.967 32.342 -9.906 1.00 69.25 714 LEU A CA 1
ATOM 5690 C C . LEU A 1 714 ? 70.319 30.980 -10.169 1.00 69.25 714 LEU A C 1
ATOM 5692 O O . LEU A 1 714 ? 71.009 29.954 -10.126 1.00 69.25 714 LEU A O 1
ATOM 5696 N N . LYS A 1 715 ? 69.020 30.961 -10.490 1.00 71.00 715 LYS A N 1
ATOM 5697 C CA . LYS A 1 715 ? 68.323 29.733 -10.886 1.00 71.00 715 LYS A CA 1
ATOM 5698 C C . LYS A 1 715 ? 68.766 29.271 -12.270 1.00 71.00 715 LYS A C 1
ATOM 5700 O O . LYS A 1 715 ? 69.101 28.095 -12.412 1.00 71.00 715 LYS A O 1
ATOM 5705 N N . ALA A 1 716 ? 68.894 30.170 -13.245 1.00 68.12 716 ALA A N 1
ATOM 5706 C CA . ALA A 1 716 ? 69.409 29.834 -14.579 1.00 68.12 716 ALA A CA 1
ATOM 5707 C C . ALA A 1 716 ? 70.820 29.202 -14.527 1.00 68.12 716 ALA A C 1
ATOM 5709 O O . ALA A 1 716 ? 71.116 28.209 -15.201 1.00 68.12 716 ALA A O 1
ATOM 5710 N N . LEU A 1 717 ? 71.690 29.700 -13.641 1.00 70.25 717 LEU A N 1
ATOM 5711 C CA . LEU A 1 717 ? 73.009 29.111 -13.393 1.00 70.25 717 LEU A CA 1
ATOM 5712 C C . LEU A 1 717 ? 72.923 27.713 -12.751 1.00 70.25 717 LEU A C 1
ATOM 5714 O O . LEU A 1 717 ? 73.751 26.844 -13.032 1.00 70.25 717 LEU A O 1
ATOM 5718 N N . SER A 1 718 ? 71.931 27.468 -11.892 1.00 77.88 718 SER A N 1
ATOM 5719 C CA . SER A 1 718 ? 71.714 26.141 -11.303 1.00 77.88 718 SER A CA 1
ATOM 5720 C C . SER A 1 718 ? 71.261 25.111 -12.348 1.00 77.88 718 SER A C 1
ATOM 5722 O O . SER A 1 718 ? 71.865 24.041 -12.433 1.00 77.88 718 SER A O 1
ATOM 5724 N N . TYR A 1 719 ? 70.318 25.472 -13.225 1.00 77.19 719 TYR A N 1
ATOM 5725 C CA . TYR A 1 719 ? 69.837 24.597 -14.297 1.00 77.19 719 TYR A CA 1
ATOM 5726 C C . TYR A 1 719 ? 70.895 24.343 -15.375 1.00 77.19 719 TYR A C 1
ATOM 5728 O O . TYR A 1 719 ? 71.059 23.206 -15.804 1.00 77.19 719 TYR A O 1
ATOM 5736 N N . SER A 1 720 ? 71.710 25.339 -15.741 1.00 70.25 720 SER A N 1
ATOM 5737 C CA . SER A 1 720 ? 72.838 25.137 -16.671 1.00 70.25 720 SER A CA 1
ATOM 5738 C C . SER A 1 720 ? 73.932 24.221 -16.102 1.00 70.25 720 SER A C 1
ATOM 5740 O O . SER A 1 720 ? 74.511 23.407 -16.829 1.00 70.25 720 SER A O 1
ATOM 5742 N N . LYS A 1 721 ? 74.192 24.272 -14.786 1.00 75.44 721 LYS A N 1
ATOM 5743 C CA . LYS A 1 721 ? 75.056 23.286 -14.111 1.00 75.44 721 LYS A CA 1
ATOM 5744 C C . LYS A 1 721 ? 74.462 21.879 -14.164 1.00 75.44 721 LYS A C 1
ATOM 5746 O O . LYS A 1 721 ? 75.215 20.918 -14.325 1.00 75.44 721 LYS A O 1
ATOM 5751 N N . ASP A 1 722 ? 73.148 21.746 -14.016 1.00 77.56 722 ASP A N 1
ATOM 5752 C CA . ASP A 1 722 ? 72.466 20.453 -14.077 1.00 77.56 722 ASP A CA 1
ATOM 5753 C C . ASP A 1 722 ? 72.385 19.902 -15.514 1.00 77.56 722 ASP A C 1
ATOM 5755 O O . ASP A 1 722 ? 72.628 18.708 -15.709 1.00 77.56 722 ASP A O 1
ATOM 5759 N N . ALA A 1 723 ? 72.240 20.763 -16.530 1.00 71.81 723 ALA A N 1
ATOM 5760 C CA . ALA A 1 723 ? 72.405 20.410 -17.943 1.00 71.81 723 ALA A CA 1
ATOM 5761 C C . ALA A 1 723 ? 73.799 19.823 -18.219 1.00 71.81 723 ALA A C 1
ATOM 5763 O O . ALA A 1 723 ? 73.920 18.736 -18.780 1.00 71.81 723 ALA A O 1
ATOM 5764 N N . ALA A 1 724 ? 74.870 20.466 -17.736 1.00 70.81 724 ALA A N 1
ATOM 5765 C CA . ALA A 1 724 ? 76.225 19.920 -17.868 1.00 70.81 724 ALA A CA 1
ATOM 5766 C C . ALA A 1 724 ? 76.411 18.575 -17.164 1.00 70.81 724 ALA A C 1
ATOM 5768 O O . ALA A 1 724 ? 77.133 17.710 -17.663 1.00 70.81 724 ALA A O 1
ATOM 5769 N N . LYS A 1 725 ? 75.762 18.357 -16.016 1.00 76.44 725 LYS A N 1
ATOM 5770 C CA . LYS A 1 725 ? 75.785 17.044 -15.355 1.00 76.44 725 LYS A CA 1
ATOM 5771 C C . LYS A 1 725 ? 75.083 15.976 -16.198 1.00 76.44 725 LYS A C 1
ATOM 5773 O O . LYS A 1 725 ? 75.584 14.853 -16.240 1.00 76.44 725 LYS A O 1
ATOM 5778 N N . ALA A 1 726 ? 73.969 16.302 -16.857 1.00 73.25 726 ALA A N 1
ATOM 5779 C CA . ALA A 1 726 ? 73.284 15.391 -17.777 1.00 73.25 726 ALA A CA 1
ATOM 5780 C C . ALA A 1 726 ? 74.165 15.063 -18.999 1.00 73.25 726 ALA A C 1
ATOM 5782 O O . ALA A 1 726 ? 74.390 13.892 -19.294 1.00 73.25 726 ALA A O 1
ATOM 5783 N N . ILE A 1 727 ? 74.795 16.073 -19.606 1.00 70.38 727 ILE A N 1
ATOM 5784 C CA . ILE A 1 727 ? 75.708 15.928 -20.757 1.00 70.38 727 ILE A CA 1
ATOM 5785 C C . ILE A 1 727 ? 76.965 15.122 -20.399 1.00 70.38 727 ILE A C 1
ATOM 5787 O O . ILE A 1 727 ? 77.481 14.349 -21.202 1.00 70.38 727 ILE A O 1
ATOM 5791 N N . ARG A 1 728 ? 77.483 15.238 -19.171 1.00 70.75 728 ARG A N 1
ATOM 5792 C CA . ARG A 1 728 ? 78.632 14.427 -18.726 1.00 70.75 728 ARG A CA 1
ATOM 5793 C C . ARG A 1 728 ? 78.309 12.937 -18.656 1.00 70.75 728 ARG A C 1
ATOM 5795 O O . ARG A 1 728 ? 79.211 12.137 -18.911 1.00 70.75 728 ARG A O 1
ATOM 5802 N N . LYS A 1 729 ? 77.057 12.596 -18.326 1.00 69.56 729 LYS A N 1
ATOM 5803 C CA . LYS A 1 729 ? 76.528 11.222 -18.318 1.00 69.56 729 LYS A CA 1
ATOM 5804 C C . LYS A 1 729 ? 76.209 10.708 -19.720 1.00 69.56 729 LYS A C 1
ATOM 5806 O O . LYS A 1 729 ? 76.179 9.496 -19.908 1.00 69.56 729 LYS A O 1
ATOM 5811 N N . PHE A 1 730 ? 76.034 11.606 -20.688 1.00 64.94 730 PHE A N 1
ATOM 5812 C CA . PHE A 1 730 ? 75.977 11.251 -22.095 1.00 64.94 730 PHE A CA 1
ATOM 5813 C C . PHE A 1 730 ? 77.347 10.733 -22.571 1.00 64.94 730 PHE A C 1
ATOM 5815 O O . PHE A 1 730 ? 78.404 11.328 -22.311 1.00 64.94 730 PHE A O 1
ATOM 5822 N N . SER A 1 731 ? 77.348 9.543 -23.172 1.00 54.00 731 SER A N 1
ATOM 5823 C CA . SER A 1 731 ? 78.540 8.697 -23.280 1.00 54.00 731 SER A CA 1
ATOM 5824 C C . SER A 1 731 ? 79.404 8.928 -24.517 1.00 54.00 731 SER A C 1
ATOM 5826 O O . SER A 1 731 ? 80.412 8.246 -24.636 1.00 54.00 731 SER A O 1
ATOM 5828 N N . ASN A 1 732 ? 79.117 9.898 -25.388 1.00 56.59 732 ASN A N 1
ATOM 5829 C CA . ASN A 1 732 ? 79.924 10.134 -26.590 1.00 56.59 732 ASN A CA 1
ATOM 5830 C C . ASN A 1 732 ? 80.274 11.626 -26.761 1.00 56.59 732 ASN A C 1
ATOM 5832 O O . ASN A 1 732 ? 79.425 12.487 -26.580 1.00 56.59 732 ASN A O 1
ATOM 5836 N N . LEU A 1 733 ? 81.537 11.898 -27.115 1.00 54.19 733 LEU A N 1
ATOM 5837 C CA . LEU A 1 733 ? 82.215 13.194 -27.336 1.00 54.19 733 LEU A CA 1
ATOM 5838 C C . LEU A 1 733 ? 82.755 13.943 -26.097 1.00 54.19 733 LEU A C 1
ATOM 5840 O O . LEU A 1 733 ? 82.066 14.676 -25.393 1.00 54.19 733 LEU A O 1
ATOM 5844 N N . SER A 1 734 ? 84.073 13.833 -25.899 1.00 54.34 734 SER A N 1
ATOM 5845 C CA . SER A 1 734 ? 84.885 14.641 -24.976 1.00 54.34 734 SER A CA 1
ATOM 5846 C C . SER A 1 734 ? 85.073 16.096 -25.437 1.00 54.34 734 SER A C 1
ATOM 5848 O O . SER A 1 734 ? 85.192 16.986 -24.598 1.00 54.34 734 SER A O 1
ATOM 5850 N N . SER A 1 735 ? 85.040 16.363 -26.747 1.00 52.59 735 SER A N 1
ATOM 5851 C CA . SER A 1 735 ? 85.269 17.696 -27.331 1.00 52.59 735 SER A CA 1
ATOM 5852 C C . SER A 1 735 ? 84.150 18.700 -27.025 1.00 52.59 735 SER A C 1
ATOM 5854 O O . SER A 1 735 ? 84.422 19.870 -26.745 1.00 52.59 735 SER A O 1
ATOM 5856 N N . CYS A 1 736 ? 82.896 18.240 -27.008 1.00 52.44 736 CYS A N 1
ATOM 5857 C CA . CYS A 1 736 ? 81.726 19.056 -26.667 1.00 52.44 736 CYS A CA 1
ATOM 5858 C C . CYS A 1 736 ? 81.635 19.344 -25.158 1.00 52.44 736 CYS A C 1
ATOM 5860 O O . CYS A 1 736 ? 81.182 20.414 -24.754 1.00 52.44 736 CYS A O 1
ATOM 5862 N N . LYS A 1 737 ? 82.144 18.436 -24.307 1.00 58.09 737 LYS A N 1
ATOM 5863 C CA . LYS A 1 737 ? 82.191 18.623 -22.844 1.00 58.09 737 LYS A CA 1
ATOM 5864 C C . LYS A 1 737 ? 83.059 19.823 -22.462 1.00 58.09 737 LYS A C 1
ATOM 5866 O O . LYS A 1 737 ? 82.650 20.628 -21.631 1.00 58.09 737 LYS A O 1
ATOM 5871 N N . GLU A 1 738 ? 84.208 19.999 -23.117 1.00 58.69 738 GLU A N 1
ATOM 5872 C CA . GLU A 1 738 ? 85.100 21.136 -22.859 1.00 58.69 738 GLU A CA 1
ATOM 5873 C C . GLU A 1 738 ? 84.533 22.476 -23.333 1.00 58.69 738 GLU A C 1
ATOM 5875 O O . GLU A 1 738 ? 84.726 23.494 -22.669 1.00 58.69 738 GLU A O 1
ATOM 5880 N N . THR A 1 739 ? 83.845 22.502 -24.477 1.00 60.38 739 THR A N 1
ATOM 5881 C CA . THR A 1 739 ? 83.235 23.731 -25.009 1.00 60.38 739 THR A CA 1
ATOM 5882 C C . THR A 1 739 ? 82.079 24.191 -24.128 1.00 60.38 739 THR A C 1
ATOM 5884 O O . THR A 1 739 ? 81.983 25.377 -23.821 1.00 60.38 739 THR A O 1
ATOM 5887 N N . ILE A 1 740 ? 81.257 23.261 -23.645 1.00 58.16 740 ILE A N 1
ATOM 5888 C CA . ILE A 1 740 ? 80.132 23.554 -22.752 1.00 58.16 740 ILE A CA 1
ATOM 5889 C C . ILE A 1 740 ? 80.630 23.920 -21.343 1.00 58.16 740 ILE A C 1
ATOM 5891 O O . ILE A 1 740 ? 80.152 24.894 -20.767 1.00 58.16 740 ILE A O 1
ATOM 5895 N N . ASP A 1 741 ? 81.661 23.248 -20.813 1.00 61.38 741 ASP A N 1
ATOM 5896 C CA . ASP A 1 741 ? 82.279 23.608 -19.525 1.00 61.38 741 ASP A CA 1
ATOM 5897 C C . ASP A 1 741 ? 82.961 24.987 -19.564 1.00 61.38 741 ASP A C 1
ATOM 5899 O O . ASP A 1 741 ? 82.886 25.742 -18.591 1.00 61.38 741 ASP A O 1
ATOM 5903 N N . LYS A 1 742 ? 83.606 25.349 -20.684 1.00 63.56 742 LYS A N 1
ATOM 5904 C CA . LYS A 1 742 ? 84.133 26.707 -20.904 1.00 63.56 742 LYS A CA 1
ATOM 5905 C C . LYS A 1 742 ? 82.997 27.728 -20.919 1.00 63.56 742 LYS A C 1
ATOM 5907 O O . LYS A 1 742 ? 83.096 28.726 -20.211 1.00 63.56 742 LYS A O 1
ATOM 5912 N N . LYS A 1 743 ? 81.901 27.441 -21.631 1.00 60.31 743 LYS A N 1
ATOM 5913 C CA . LYS A 1 743 ? 80.733 28.330 -21.713 1.00 60.31 743 LYS A CA 1
ATOM 5914 C C . LYS A 1 743 ? 80.011 28.501 -20.365 1.00 60.31 743 LYS A C 1
ATOM 5916 O O . LYS A 1 743 ? 79.647 29.621 -20.014 1.00 60.31 743 LYS A O 1
ATOM 5921 N N . ILE A 1 744 ? 79.914 27.453 -19.544 1.00 60.66 744 ILE A N 1
ATOM 5922 C CA . ILE A 1 744 ? 79.360 27.519 -18.178 1.00 60.66 744 ILE A CA 1
ATOM 5923 C C . ILE A 1 744 ? 80.277 28.284 -17.219 1.00 60.66 744 ILE A C 1
ATOM 5925 O O . ILE A 1 744 ? 79.779 28.986 -16.340 1.00 60.66 744 ILE A O 1
ATOM 5929 N N . LYS A 1 745 ? 81.606 28.194 -17.375 1.00 64.94 745 LYS A N 1
ATOM 5930 C CA . LYS A 1 745 ? 82.550 29.036 -16.618 1.00 64.94 745 LYS A CA 1
ATOM 5931 C C . LYS A 1 745 ? 82.372 30.514 -16.952 1.00 64.94 745 LYS A C 1
ATOM 5933 O O . LYS A 1 745 ? 82.385 31.326 -16.031 1.00 64.94 745 LYS A O 1
ATOM 5938 N N . THR A 1 746 ? 82.128 30.855 -18.219 1.00 61.84 746 THR A N 1
ATOM 5939 C CA . THR A 1 746 ? 81.720 32.216 -18.600 1.00 61.84 746 THR A CA 1
ATOM 5940 C C . THR A 1 746 ? 80.424 32.604 -17.892 1.00 61.84 746 THR A C 1
ATOM 5942 O O . THR A 1 746 ? 80.444 33.588 -17.162 1.00 61.84 746 THR A O 1
ATOM 5945 N N . ILE A 1 747 ? 79.353 31.801 -17.962 1.00 58.91 747 ILE A N 1
ATOM 5946 C CA . ILE A 1 747 ? 78.071 32.079 -17.271 1.00 58.91 747 ILE A CA 1
ATOM 5947 C C . ILE A 1 747 ? 78.262 32.261 -15.747 1.00 58.91 747 ILE A C 1
ATOM 5949 O O . ILE A 1 747 ? 77.667 33.151 -15.138 1.00 58.91 747 ILE A O 1
ATOM 5953 N N . GLN A 1 748 ? 79.140 31.470 -15.116 1.00 60.09 748 GLN A N 1
ATOM 5954 C CA . GLN A 1 748 ? 79.490 31.597 -13.693 1.00 60.09 748 GLN A CA 1
ATOM 5955 C C . GLN A 1 748 ? 80.257 32.883 -13.373 1.00 60.09 748 GLN A C 1
ATOM 5957 O O . GLN A 1 748 ? 79.998 33.496 -12.338 1.00 60.09 748 GLN A O 1
ATOM 5962 N N . SER A 1 749 ? 81.173 33.297 -14.250 1.00 59.97 749 SER A N 1
ATOM 5963 C CA . SER A 1 749 ? 81.882 34.573 -14.117 1.00 59.97 749 SER A CA 1
ATOM 5964 C C . SER A 1 749 ? 80.972 35.781 -14.378 1.00 59.97 749 SER A C 1
ATOM 5966 O O . SER A 1 749 ? 81.143 36.811 -13.728 1.00 59.97 749 SER A O 1
ATOM 5968 N N . PHE A 1 750 ? 79.966 35.632 -15.249 1.00 56.19 750 PHE A N 1
ATOM 5969 C CA . PHE A 1 750 ? 78.939 36.638 -15.529 1.00 56.19 750 PHE A CA 1
ATOM 5970 C C . PHE A 1 750 ? 78.011 36.847 -14.322 1.00 56.19 750 PHE A C 1
ATOM 5972 O O . PHE A 1 750 ? 77.850 37.973 -13.870 1.00 56.19 750 PHE A O 1
ATOM 5979 N N . CYS A 1 751 ? 77.491 35.785 -13.691 1.00 53.44 751 CYS A N 1
ATOM 5980 C CA . CYS A 1 751 ? 76.601 35.918 -12.521 1.00 53.44 751 CYS A CA 1
ATOM 5981 C C . CYS A 1 751 ? 77.255 36.575 -11.285 1.00 53.44 751 CYS A C 1
ATOM 5983 O O . CYS A 1 751 ? 76.545 37.064 -10.407 1.00 53.44 751 CYS A O 1
ATOM 5985 N N . GLN A 1 752 ? 78.592 36.585 -11.188 1.00 54.75 752 GLN A N 1
ATOM 5986 C CA . GLN A 1 752 ? 79.327 37.249 -10.100 1.00 54.75 752 GLN A CA 1
ATOM 5987 C C . GLN A 1 752 ? 79.503 38.764 -10.315 1.00 54.75 752 GLN A C 1
ATOM 5989 O O . GLN A 1 752 ? 79.789 39.479 -9.355 1.00 54.75 752 GLN A O 1
ATOM 5994 N N . LYS A 1 753 ? 79.302 39.272 -11.539 1.00 54.84 753 LYS A N 1
ATOM 5995 C CA . LYS A 1 753 ? 79.378 40.697 -11.889 1.00 54.84 753 LYS A CA 1
ATOM 5996 C C . LYS A 1 753 ? 77.977 41.190 -12.269 1.00 54.84 753 LYS A C 1
ATOM 5998 O O . LYS A 1 753 ? 77.519 40.959 -13.374 1.00 54.84 753 LYS A O 1
ATOM 6003 N N . LYS A 1 754 ? 77.249 41.856 -11.369 1.00 44.38 754 LYS A N 1
ATOM 6004 C CA . LYS A 1 754 ? 75.930 42.429 -11.708 1.00 44.38 754 LYS A CA 1
ATOM 6005 C C . LYS A 1 754 ? 76.066 43.835 -12.322 1.00 44.38 754 LYS A C 1
ATOM 6007 O O . LYS A 1 754 ? 76.477 44.727 -11.579 1.00 44.38 754 LYS A O 1
ATOM 6012 N N . ARG A 1 755 ? 75.600 44.034 -13.574 1.00 48.19 755 ARG A N 1
ATOM 6013 C CA . ARG A 1 755 ? 74.628 45.066 -14.062 1.00 48.19 755 ARG A CA 1
ATOM 6014 C C . ARG A 1 755 ? 74.930 45.599 -15.487 1.00 48.19 755 ARG A C 1
ATOM 6016 O O . ARG A 1 755 ? 75.743 46.509 -15.596 1.00 48.19 755 ARG A O 1
ATOM 6023 N N . SER A 1 756 ? 74.148 45.191 -16.500 1.00 49.91 756 SER A N 1
ATOM 6024 C CA . SER A 1 756 ? 73.600 46.019 -17.612 1.00 49.91 756 SER A CA 1
ATOM 6025 C C . SER A 1 756 ? 72.707 45.174 -18.559 1.00 49.91 756 SER A C 1
ATOM 6027 O O . SER A 1 756 ? 72.779 43.949 -18.515 1.00 49.91 756 SER A O 1
ATOM 6029 N N . SER A 1 757 ? 71.834 45.786 -19.383 1.00 50.72 757 SER A N 1
ATOM 6030 C CA . SER A 1 757 ? 70.905 45.059 -20.283 1.00 50.72 757 SER A CA 1
ATOM 6031 C C . SER A 1 757 ? 71.547 44.531 -21.575 1.00 50.72 757 SER A C 1
ATOM 6033 O O . SER A 1 757 ? 70.981 43.644 -22.205 1.00 50.72 757 SER A O 1
ATOM 6035 N N . GLU A 1 758 ? 72.716 45.043 -21.976 1.00 51.84 758 GLU A N 1
ATOM 6036 C CA . GLU A 1 758 ? 73.460 44.566 -23.160 1.00 51.84 758 GLU A CA 1
ATOM 6037 C C . GLU A 1 758 ? 74.019 43.145 -22.944 1.00 51.84 758 GLU A C 1
ATOM 6039 O O . GLU A 1 758 ? 74.057 42.333 -23.865 1.00 51.84 758 GLU A O 1
ATOM 6044 N N . GLU A 1 759 ? 74.330 42.791 -21.696 1.00 53.66 759 GLU A N 1
ATOM 6045 C CA . GLU A 1 759 ? 74.897 41.492 -21.299 1.00 53.66 759 GLU A CA 1
ATOM 6046 C C . GLU A 1 759 ? 73.846 40.358 -21.231 1.00 53.66 759 GLU A C 1
ATOM 6048 O O . GLU A 1 759 ? 74.197 39.176 -21.214 1.00 53.66 759 GLU A O 1
ATOM 6053 N N . ILE A 1 760 ? 72.547 40.694 -21.234 1.00 53.56 760 ILE A N 1
ATOM 6054 C CA . ILE A 1 760 ? 71.442 39.717 -21.304 1.00 53.56 760 ILE A CA 1
ATOM 6055 C C . ILE A 1 760 ? 71.420 39.060 -22.691 1.00 53.56 760 ILE A C 1
ATOM 6057 O O . ILE A 1 760 ? 71.280 37.842 -22.792 1.00 53.56 760 ILE A O 1
ATOM 6061 N N . SER A 1 761 ? 71.653 39.844 -23.750 1.00 56.50 761 SER A N 1
ATOM 6062 C CA . SER A 1 761 ? 71.752 39.330 -25.120 1.00 56.50 761 SER A CA 1
ATOM 6063 C C . SER A 1 761 ? 72.921 38.353 -25.271 1.00 56.50 761 SER A C 1
ATOM 6065 O O . SER A 1 761 ? 72.761 37.313 -25.901 1.00 56.50 761 SER A O 1
ATOM 6067 N N . GLU A 1 762 ? 74.072 38.630 -24.647 1.00 60.91 762 GLU A N 1
ATOM 6068 C CA . GLU A 1 762 ? 75.247 37.746 -24.705 1.00 60.91 762 GLU A CA 1
ATOM 6069 C C . GLU A 1 762 ? 75.028 36.418 -23.958 1.00 60.91 762 GLU A C 1
ATOM 6071 O O . GLU A 1 762 ? 75.442 35.359 -24.435 1.00 60.91 762 GLU A O 1
ATOM 6076 N N . LEU A 1 763 ? 74.348 36.430 -22.802 1.00 61.66 763 LEU A N 1
ATOM 6077 C CA . LEU A 1 763 ? 73.996 35.203 -22.072 1.00 61.66 763 LEU A CA 1
ATOM 6078 C C . LEU A 1 763 ? 73.014 34.326 -22.860 1.00 61.66 763 LEU A C 1
ATOM 6080 O O . LEU A 1 763 ? 73.188 33.104 -22.908 1.00 61.66 763 LEU A O 1
ATOM 6084 N N . LEU A 1 764 ? 72.017 34.935 -23.502 1.00 60.00 764 LEU A N 1
ATOM 6085 C CA . LEU A 1 764 ? 71.057 34.236 -24.357 1.00 60.00 764 LEU A CA 1
ATOM 6086 C C . LEU A 1 764 ? 71.708 33.720 -25.642 1.00 60.00 764 LEU A C 1
ATOM 6088 O O . LEU A 1 764 ? 71.425 32.602 -26.075 1.00 60.00 764 LEU A O 1
ATOM 6092 N N . GLU A 1 765 ? 72.658 34.461 -26.209 1.00 63.47 765 GLU A N 1
ATOM 6093 C CA . GLU A 1 765 ? 73.455 34.008 -27.348 1.00 63.47 765 GLU A CA 1
ATOM 6094 C C . GLU A 1 765 ? 74.341 32.809 -26.966 1.00 63.47 765 GLU A C 1
ATOM 6096 O O . GLU A 1 765 ? 74.425 31.818 -27.689 1.00 63.47 765 GLU A O 1
ATOM 6101 N N . VAL A 1 766 ? 74.946 32.820 -25.777 1.00 64.44 766 VAL A N 1
ATOM 6102 C CA . VAL A 1 766 ? 75.747 31.687 -25.288 1.00 64.44 766 VAL A CA 1
ATOM 6103 C C . VAL A 1 766 ? 74.870 30.460 -25.012 1.00 64.44 766 VAL A C 1
ATOM 6105 O O . VAL A 1 766 ? 75.276 29.350 -25.366 1.00 64.44 766 VAL A O 1
ATOM 6108 N N . LEU A 1 767 ? 73.684 30.629 -24.417 1.00 61.78 767 LEU A N 1
ATOM 6109 C CA . LEU A 1 767 ? 72.742 29.533 -24.153 1.00 61.78 767 LEU A CA 1
ATOM 6110 C C . LEU A 1 767 ? 72.146 28.956 -25.447 1.00 61.78 767 LEU A C 1
ATOM 6112 O O . LEU A 1 767 ? 72.152 27.739 -25.614 1.00 61.78 767 LEU A O 1
ATOM 6116 N N . SER A 1 768 ? 71.728 29.800 -26.393 1.00 61.41 768 SER A N 1
ATOM 6117 C CA . SER A 1 768 ? 71.239 29.369 -27.714 1.00 61.41 768 SER A CA 1
ATOM 6118 C C . SER A 1 768 ? 72.328 28.689 -28.548 1.00 61.41 768 SER A C 1
ATOM 6120 O O . SER A 1 768 ? 72.069 27.697 -29.225 1.00 61.41 768 SER A O 1
ATOM 6122 N N . GLN A 1 769 ? 73.587 29.125 -28.446 1.00 65.00 769 GLN A N 1
ATOM 6123 C CA . GLN A 1 769 ? 74.702 28.405 -29.061 1.00 65.00 769 GLN A CA 1
ATOM 6124 C C . GLN A 1 769 ? 74.948 27.033 -28.413 1.00 65.00 769 GLN A C 1
ATOM 6126 O O . GLN A 1 769 ? 75.405 26.126 -29.105 1.00 65.00 769 GLN A O 1
ATOM 6131 N N . ILE A 1 770 ? 74.702 26.865 -27.106 1.00 62.66 770 ILE A N 1
ATOM 6132 C CA . ILE A 1 770 ? 74.798 25.556 -26.433 1.00 62.66 770 ILE A CA 1
ATOM 6133 C C . ILE A 1 770 ? 73.659 24.646 -26.909 1.00 62.66 770 ILE A C 1
ATOM 6135 O O . ILE A 1 770 ? 73.907 23.503 -27.295 1.00 62.66 770 ILE A O 1
ATOM 6139 N N . GLU A 1 771 ? 72.435 25.159 -26.962 1.00 59.59 771 GLU A N 1
ATOM 6140 C CA . GLU A 1 771 ? 71.273 24.445 -27.493 1.00 59.59 771 GLU A CA 1
ATOM 6141 C C . GLU A 1 771 ? 71.469 24.023 -28.957 1.00 59.59 771 GLU A C 1
ATOM 6143 O O . GLU A 1 771 ? 71.253 22.862 -29.301 1.00 59.59 771 GLU A O 1
ATOM 6148 N N . ALA A 1 772 ? 71.985 24.916 -29.808 1.00 61.66 772 ALA A N 1
ATOM 6149 C CA . ALA A 1 772 ? 72.305 24.625 -31.204 1.00 61.66 772 ALA A CA 1
ATOM 6150 C C . ALA A 1 772 ? 73.423 23.582 -31.350 1.00 61.66 772 ALA A C 1
ATOM 6152 O O . ALA A 1 772 ? 73.419 22.800 -32.300 1.00 61.66 772 ALA A O 1
ATOM 6153 N N . THR A 1 773 ? 74.391 23.550 -30.427 1.00 63.50 773 THR A N 1
ATOM 6154 C CA . THR A 1 773 ? 75.424 22.502 -30.427 1.00 63.50 773 THR A CA 1
ATOM 6155 C C . THR A 1 773 ? 74.887 21.146 -29.994 1.00 63.50 773 THR A C 1
ATOM 6157 O O . THR A 1 773 ? 75.366 20.145 -30.506 1.00 63.50 773 THR A O 1
ATOM 6160 N N . ILE A 1 774 ? 73.897 21.103 -29.100 1.00 60.03 774 ILE A N 1
ATOM 6161 C CA . ILE A 1 774 ? 73.285 19.851 -28.633 1.00 60.03 774 ILE A CA 1
ATOM 6162 C C . ILE A 1 774 ? 72.242 19.345 -29.629 1.00 60.03 774 ILE A C 1
ATOM 6164 O O . ILE A 1 774 ? 72.191 18.154 -29.860 1.00 60.03 774 ILE A O 1
ATOM 6168 N N . SER A 1 775 ? 71.479 20.227 -30.278 1.00 59.38 775 SER A N 1
ATOM 6169 C CA . SER A 1 775 ? 70.488 19.854 -31.303 1.00 59.38 775 SER A CA 1
ATOM 6170 C C . SER A 1 775 ? 71.116 19.404 -32.633 1.00 59.38 775 SER A C 1
ATOM 6172 O O . SER A 1 775 ? 70.440 18.811 -33.467 1.00 59.38 775 SER A O 1
ATOM 6174 N N . ARG A 1 776 ? 72.395 19.738 -32.875 1.00 56.78 776 ARG A N 1
ATOM 6175 C CA . ARG A 1 776 ? 73.187 19.248 -34.023 1.00 56.78 776 ARG A CA 1
ATOM 6176 C C . ARG A 1 776 ? 73.859 17.894 -33.763 1.00 56.78 776 ARG A C 1
ATOM 6178 O O . ARG A 1 776 ? 74.366 17.309 -34.720 1.00 56.78 776 ARG A O 1
ATOM 6185 N N . LEU A 1 777 ? 73.936 17.469 -32.501 1.00 45.31 777 LEU A N 1
ATOM 6186 C CA . LEU A 1 777 ? 74.425 16.158 -32.066 1.00 45.31 777 LEU A CA 1
ATOM 6187 C C . LEU A 1 777 ? 73.250 15.185 -31.986 1.00 45.31 777 LEU A C 1
ATOM 6189 O O . LEU A 1 777 ? 73.506 13.987 -32.240 1.00 45.31 777 LEU A O 1
#

Solvent-accessible surface area (backbone atoms only — not comparable to full-atom values): 41932 Å² total; per-residue (Å²): 110,70,69,60,51,51,52,53,53,51,51,52,52,60,56,47,55,65,50,50,62,54,45,59,58,56,58,72,66,62,66,53,62,76,74,65,49,95,58,57,44,78,79,48,75,38,60,21,73,82,59,50,36,37,38,38,34,32,39,33,74,85,79,73,49,50,34,40,35,41,32,32,62,85,77,73,45,77,46,78,47,54,73,83,79,61,99,64,80,97,69,73,92,51,77,43,81,72,48,71,34,43,18,72,76,46,69,41,36,36,41,34,32,37,36,35,52,58,90,92,48,59,43,33,31,42,35,37,33,39,49,55,98,87,60,72,81,39,79,75,51,77,42,84,41,56,66,57,48,43,85,72,45,40,44,77,61,29,35,33,31,36,37,66,48,105,86,50,86,45,79,46,76,45,67,38,82,82,37,57,62,41,68,79,69,75,57,62,68,65,45,56,49,52,27,50,51,24,55,77,68,68,37,58,74,58,26,58,59,56,43,73,85,69,80,48,56,63,60,38,48,54,49,24,56,52,23,46,78,71,69,37,62,69,57,25,50,53,27,34,59,76,67,64,39,60,67,42,54,53,61,20,68,74,44,92,46,74,68,57,26,44,34,45,46,26,51,75,69,71,35,55,69,61,28,48,51,52,25,59,74,67,66,43,66,66,60,40,46,52,50,23,61,76,69,67,38,56,67,61,39,52,52,50,27,64,76,67,69,42,84,59,44,35,57,51,30,40,54,49,17,53,52,32,46,73,73,64,42,52,74,63,14,51,55,26,23,47,73,31,74,47,35,64,64,51,47,60,59,44,34,77,78,41,50,69,65,46,50,56,46,49,71,70,52,84,51,46,63,47,26,43,51,51,18,52,52,31,42,74,72,66,41,52,70,63,15,42,57,29,20,61,74,40,64,40,53,46,64,36,32,52,55,29,45,76,69,69,39,48,69,60,26,50,52,50,30,65,74,64,63,41,36,69,27,21,39,52,49,14,51,46,26,52,73,75,67,66,40,55,69,62,14,34,54,25,15,52,68,31,65,40,36,63,62,29,47,49,53,25,62,77,68,67,34,71,77,56,36,55,64,52,29,77,74,35,55,48,68,46,12,42,58,48,18,57,54,32,60,75,35,93,89,39,57,48,53,58,19,19,38,29,23,11,70,43,62,41,49,71,64,16,47,58,37,38,73,73,30,92,72,41,66,71,38,49,54,44,36,66,75,44,61,64,93,82,59,57,40,68,62,28,39,56,52,19,54,54,29,52,78,68,70,41,56,71,63,18,34,50,27,20,23,67,34,64,43,49,68,61,22,52,52,52,36,63,77,68,68,52,72,71,51,73,76,57,55,67,49,60,71,74,76,92,60,92,82,47,76,67,56,34,56,51,32,43,54,52,18,51,45,25,52,76,46,66,42,20,70,60,15,20,51,32,17,49,74,43,66,41,52,68,59,16,50,54,26,33,58,74,60,68,46,64,65,61,38,54,53,48,36,69,68,68,74,42,50,68,39,18,46,52,49,28,55,53,50,66,77,44,78,35,88,85,34,72,66,50,51,55,48,35,54,50,26,22,61,71,40,65,39,35,66,65,43,21,52,48,26,43,56,50,19,50,47,30,47,72,77,66,69,39,57,70,57,18,52,51,31,45,53,49,17,52,54,30,51,68,69,42,89,75,67,73,71,60,52,53,55,51,53,51,51,49,50,50,53,57,57,46,75,74,57,89,87,67,78,74,58,54,56,53,54,50,51,53,50,50,52,49,50,54,57,56,75,74,103

Secondary structure (DSSP, 8-state):
-HHHHHHHHHHHHHHHHHHHHHHHHHHTTTHHHHHH-TTEEEEEEEE-TTSSEEEEEEEETTT--EEEEEEETTTTEEEEEETTTSSS-S--S-EEEEEEEE-SS-TTEEEEEEEEEETTEEEEEEEEEE--SSS--EEEEEEEE-TTEEEEEEETTEEEEEEEETTEEEEEEEE-TTTTTTTTTT--HHHHHHHHHHHHTT-HHHHHHHTTT---HHHHHHHHHHHHHTT-HHHHHHHHHHTT-HHHHHHHHT-SSHHHHHHHHHHHTT-HHHHHHHHHHHT-HHHHHHHHHHTT-HHHHHHHHHHHT-TTHHHHHHHHHHHHHHHT-HHHHHHHHHHTT-HHHHHHHHHHH-HHHHHHHHHH---HHHHHHHHHHHHHTT-HHHHHHHHHHHT-HHHHHHHHHHTT-HHHHHHHHHHHT-HHHHHHHHHHIIIII--HHHHHHHHHHHT-HHHHHHHHHHTT-HHHHHHHHHHS-HHHHHHHHHHHHT-TTS-HHHHHHHHHHTT-HHHHHHHHHH-S--HHHHHHHHHT--SS--HHHHHHHHHHHHHTT-HHHHHHHHHHHT-HHHHHHHHHHTT----HHHHHH------TT-HHHHHHHHHHHHHHHHHT-HHHHHHHHHHHT-HHHHHHHHHHHT-HHHHHHHHHHH--HHHHHHHHHHHHHS-GGG-HHHHHHHHHHHHHHT-HHHHHHHHHHHHHHHHHTS--HHHHHHHHHHHHHHHHHS-S-HHHHHHHHHHHHHHHHHHTS---SHHHHHHHHHHHHHHHHHHT-

Radius of gyration: 56.97 Å; Cα contacts (8 Å, |Δi|>4): 1009; chains: 1; bounding box: 127×74×143 Å

InterPro domains:
  IPR056168 IF140/IFT172/WDR19, TPR domain [PF24762] (203-685)